Protein AF-0000000068600139 (afdb_homodimer)

Organism: Ostreococcus tauri (NCBI:txid70448)

Sequence (1012 aa):
MDVRGGALGRAGALIDNAWTTTRRSLPVVNPHDGAVVGAIARGSVADVDDAVRSARKGFVTWSTRNGRERAKTLRAVADGLRRRRETLARLETTDCGKPLDESAWDVDDAIGCFEYYADRCERVFGERAYAEEVVELPDEDFAGRVRREPLGVIGLITPWNYPLLMATWKVAPALASGCAVVLKPSEEASLTCQVLGDVCVEAGLPPGALCVVTGRGDEAGAALCAHRGVDKISFTGSFRTGQTIMRACAQDVKPVSLELGGKSALVIFDDCDLEKAVEWAMFGCFWTNGQICSATSRVLVHENIRERFLARLKEASEAIPVGDPLAEGCRLGPLASAAQYKKVTSMVNRIKRTKIHLLTGGNRPRARGCEKGFYIEPTVFVDPPLDSEAWREEIFGPVMCVRSFRTEEEVIAITNDSEYALAAAVITDDVARRERMASAFDVGIVWIQCSQPAFTQLPWGGRRRSGFGRDLGVNGMDKYMHQKQIVEYTSGAQFEWYPMFKKSKLMDVRGGALGRAGALIDNAWTTTRRSLPVVNPHDGAVVGAIARGSVADVDDAVRSARKGFVTWSTRNGRERAKTLRAVADGLRRRRETLARLETTDCGKPLDESAWDVDDAIGCFEYYADRCERVFGERAYAEEVVELPDEDFAGRVRREPLGVIGLITPWNYPLLMATWKVAPALASGCAVVLKPSEEASLTCQVLGDVCVEAGLPPGALCVVTGRGDEAGAALCAHRGVDKISFTGSFRTGQTIMRACAQDVKPVSLELGGKSALVIFDDCDLEKAVEWAMFGCFWTNGQICSATSRVLVHENIRERFLARLKEASEAIPVGDPLAEGCRLGPLASAAQYKKVTSMVNRIKRTKIHLLTGGNRPRARGCEKGFYIEPTVFVDPPLDSEAWREEIFGPVMCVRSFRTEEEVIAITNDSEYALAAAVITDDVARRERMASAFDVGIVWIQCSQPAFTQLPWGGRRRSGFGRDLGVNGMDKYMHQKQIVEYTSGAQFEWYPMFKKSKL

Solvent-accessible surface area (backbone atoms only — not comparable to full-atom values): 48091 Å² total; per-residue (Å²): 130,63,82,80,84,53,64,40,61,53,42,30,29,35,41,55,70,35,76,40,76,49,95,40,65,38,72,33,47,26,14,53,58,60,46,75,51,26,32,29,16,38,33,40,57,67,54,45,51,51,31,44,55,30,12,57,57,10,23,64,60,48,34,62,43,23,14,49,59,48,18,50,36,33,42,37,27,23,49,46,46,61,77,36,37,70,60,46,10,52,49,38,20,46,31,26,8,31,17,34,71,57,30,37,50,38,46,52,50,32,32,50,41,22,42,53,30,17,53,46,21,27,69,61,23,32,91,29,45,45,33,73,45,80,44,88,58,97,46,90,46,43,48,36,31,41,34,40,36,42,57,43,29,34,35,36,37,27,40,39,74,46,35,47,34,54,40,38,53,48,51,35,20,30,46,44,34,22,22,6,31,42,36,34,39,25,65,66,15,42,59,47,46,52,49,50,52,53,31,36,43,75,34,60,54,58,50,5,29,55,17,39,45,34,18,48,59,88,42,24,48,46,40,50,53,60,35,83,75,40,53,31,41,40,37,38,46,51,48,69,57,48,28,51,50,42,37,48,17,14,77,59,46,40,54,71,24,32,34,30,33,26,67,6,30,31,37,34,49,74,57,51,61,64,70,54,52,44,50,33,48,45,51,17,22,34,44,64,28,8,43,41,50,61,24,27,29,37,32,37,31,24,58,89,39,38,68,65,46,52,54,50,41,46,54,53,51,72,63,54,43,58,31,52,21,81,44,87,78,31,59,26,19,18,32,43,33,70,67,54,32,50,53,37,51,51,50,50,52,56,49,62,72,46,89,45,44,71,73,42,62,76,40,66,49,83,47,76,65,37,80,47,41,28,44,60,29,60,20,34,35,42,56,60,54,85,84,33,65,82,62,66,48,68,67,63,33,31,55,34,36,36,38,71,38,89,46,73,71,56,45,51,53,57,64,52,67,52,72,38,13,24,29,36,24,38,34,54,67,47,68,69,53,52,52,52,49,59,68,64,52,70,37,9,32,34,26,34,60,40,45,78,88,79,55,61,73,40,56,42,43,22,32,54,44,4,21,40,60,46,36,26,26,72,45,25,30,53,78,33,38,41,63,26,28,39,38,31,49,72,51,90,67,73,85,52,83,52,74,88,63,48,79,74,88,114,131,63,84,84,83,56,66,42,60,52,43,30,29,35,41,53,70,37,76,42,75,51,94,41,65,40,75,34,46,25,13,54,60,59,46,74,52,28,30,29,17,38,33,39,56,66,53,44,51,52,31,45,55,30,12,56,58,10,23,62,59,49,34,63,43,24,13,50,60,47,18,51,35,32,40,37,27,24,50,46,46,59,78,37,37,68,61,46,10,52,49,37,19,46,32,26,9,32,16,33,70,57,32,38,51,38,48,53,49,33,32,51,41,22,44,51,30,16,53,47,21,26,70,61,23,32,90,30,47,43,33,74,46,81,43,88,61,99,46,90,46,42,47,38,32,41,34,41,35,43,59,42,30,33,34,36,37,26,40,40,76,45,34,47,34,55,40,37,51,49,49,35,22,29,45,43,35,23,22,8,30,40,36,33,38,25,63,66,17,42,59,48,45,53,50,49,51,53,32,36,46,74,34,61,55,57,50,5,29,54,17,39,44,36,18,48,60,87,43,24,47,45,40,49,53,59,36,85,76,41,53,29,41,40,38,37,46,51,47,70,57,48,27,52,50,42,37,49,18,13,78,60,46,40,55,71,24,33,34,30,33,25,67,6,30,30,39,34,48,73,57,50,61,65,70,55,52,44,49,32,48,46,50,15,21,35,43,63,29,8,43,42,50,61,23,27,28,38,32,37,30,24,59,88,39,38,69,64,48,52,54,51,41,46,56,52,51,72,61,54,44,59,31,52,20,82,43,88,77,30,58,28,18,20,33,42,34,70,67,55,31,51,53,36,52,52,50,49,53,56,47,62,71,46,90,44,42,72,74,42,60,77,39,66,50,83,48,76,66,36,84,40,45,28,44,60,31,60,20,34,35,40,58,61,53,84,84,34,65,83,63,64,48,67,65,63,31,31,55,34,37,36,38,70,38,89,46,72,71,56,46,51,54,56,65,51,68,52,72,38,13,23,27,37,24,36,32,54,68,48,68,69,54,52,52,52,48,60,70,63,53,68,38,9,31,34,26,33,59,38,46,78,87,80,56,61,73,40,54,42,45,22,31,54,45,3,21,40,62,46,36,26,28,72,46,25,32,52,77,32,37,42,64,27,28,38,40,31,48,72,52,90,67,73,85,53,84,52,72,88,64,49,80,73,89,115

Secondary structure (DSSP, 8-state):
--TTTSPBS-SEEEETTEEEE-S-EEEEE-TTT--EEEEEE---HHHHHHHHHHHHHHHHHHTTS-HHHHHHHHHHHHHHHHHTHHHHHHHHHHHH---HHHHHHHHHHHHHHHHHHHHHHHHHHTTSSSEEEEE--S-TTEEEEEEEEE--EEEEEE-SSSHHHHHHHHHHHHHHTT-EEEEEE-TTS-HHHHHHHHHHHHTTPPTTSEEE----IIIIIHHHHH-TT--EEEEES-HHHHHHHHHHHGGGT--EEEE-----EEEE-SSS-HHHHHHHHHHHHHGGGG--TT---EEEEEGGGHHHHHHHHHHHHHTS-BS-TTSTT--B---S-HHHHHHHHHHHHHHHTTT-EEEE--S---STT-SSSS----EEEE---TTSHHHHS---SSEEEEEEE-SHHHHHHHHH-SSEESEEEEE-S-HHHHHHHHHH--SSEEEESSS----TTS-B--EETTEES-BSHHHHHHTTEEEEEEEEE---S----SGGGS----/--TTTS-BS-SEEEETTEEEE-S-EEEEE-TTT--EEEEEE---HHHHHHHHHHHHHHHHHHTTS-HHHHHHHHHHHHHHHHHTHHHHHHHHHHHH---HHHHHHHHHHHHHHHHHHHHHHHHHHTTSSSEEEEE--S-TTEEEEEEEEE--EEEEEE-SSSHHHHHHHHHHHHHHTT-EEEEEE-TTS-HHHHHHHHHHHHTTPPTTSEEE----IIIIIHHHHH-TT--EEEEES-HHHHHHHHHHHGGGT--EEEE-----EEEE-SSS-HHHHHHHHHHHHHGGGG--TT---EEEEEGGGHHHHHHHHHHHHHTS-BS-TTSTT--B---S-HHHHHHHHHHHHHHHTTT-EEEE--S---STT-SSSS----EEEE---TTSHHHHS---SSEEEEEEE-SHHHHHHHHH-SSEESEEEEE-S-HHHHHHHHHH--SSEEEESSS----TTS-B--EETTEES-BSHHHHHHTTEEEEEEEEE---S----SGGGS----

Radius of gyration: 30.25 Å; Cα contacts (8 Å, |Δi|>4): 2651; chains: 2; bounding box: 60×101×74 Å

Foldseek 3Di:
DPPPDAAFEDQAKQFQLDTDHDDDWDFQAFQLFRDGRHIYHADFLVNLVRLLVFLQVLLVVQLFAFLLVLLQLLLLLLVLLVVCLQVQLVLLCRRFWAFSVVSSVLSVQLSVLSNVLSVVLCVQGPRGSKHKDWDDDPDPLKTKMKIKGFQEEEEEEEESLSQRNRQSLQLNLNSSRSYAYEYEYENLGHSSVVVSSNSSSVSPRGGSSYMYDYHHCVGSVLSNLQPPSHQEYEYEEALVSVVVSCVNNVVVPRYYFYQYADAAAEEEEPAFDLVLSLVQLQCLQCASQRQDRRRNQEYEYAPVCVVVNLVVNLVVQVVQQEARSHDPRHRHTAGSDPVLLCQLLVVLVVVVPDPWDKSDWSAQDPDPSSPRRSGTGQTETEDDDLPDCSNAPRSSGNYHYYYYDHDPVVVLVSRQPYQAAFEYEYEHPPPVVQVVSVVSRQHDYYYYSHHDDDHLQDWGFTDGSSTGQTTHHPSSNNVRIDMDMDMDRNDPDDPCPDPVPDPPPD/DPPPDAAFEDQAKQFQLDTDHDDDWDFQAFQLFRDGRHIYHADFLVNLVRLLVFLQVLLVVQLFAFLLVLLQLLLLLLVLLVVCLQVQLVLLCRRFWAFSVVSSVLSVQLSVLSNVLSVVLCVQGPRGSKHKDWDDDPDPLKTKMKIKGFQEEEEEEEESLSQRNRQSLQLNLNSSRSYAYEYEYELLGHSSVVVSSNSSSVSPRGGSSYMYDYHHCVGSVLSNLQPPSHQEYEYEEALVSVVVSCVNNVVVPRYYFYQYADAEAEEEEPAFDLVLSLVQLQCQQCASQRQDRRRNQEYEYAPVCVVVNLVVNLVVQVVQQEARSHDPRHRHTFGSDPVLLCQLLVVLVVVVPDPWDKSDWSAQDPDPSSPRRRGTGQTETEDDDLPDCSNAPRSSGNYHYYYYDHDPVVVLVSRQPYQGAFEYEYEHPDPVVQVVSVVSRQHDYYYYSHHDDDHLQDWGFTDGSSTGQTTHHPSSNNVRIDMDMDMDRNDPDDPCPDPVPDPPPD

Nearest PDB structures (foldseek):
  5eyu-assembly1_A  TM=9.709E-01  e=3.074E-61  Staphylococcus aureus
  4q92-assembly1_D  TM=9.698E-01  e=6.579E-61  Staphylococcus aureus subsp. aureus COL
  4nea-assembly1_A  TM=9.675E-01  e=1.328E-60  Staphylococcus aureus subsp. aureus COL
  5ez4-assembly1_B  TM=9.693E-01  e=4.814E-60  Staphylococcus aureus
  4o6r-assembly1_C  TM=9.726E-01  e=1.010E-58  Burkholderia cenocepacia J2315

Structure (mmCIF, N/CA/C/O backbone):
data_AF-0000000068600139-model_v1
#
loop_
_entity.id
_entity.type
_entity.pdbx_description
1 polymer 'Aldehyde dehydrogenase, C-terminal'
#
loop_
_atom_site.group_PDB
_atom_site.id
_atom_site.type_symbol
_atom_site.label_atom_id
_atom_site.label_alt_id
_atom_site.label_comp_id
_atom_site.label_asym_id
_atom_site.label_entity_id
_atom_site.label_seq_id
_atom_site.pdbx_PDB_ins_code
_atom_site.Cartn_x
_atom_site.Cartn_y
_atom_site.Cartn_z
_atom_site.occupancy
_atom_site.B_iso_or_equiv
_atom_site.auth_seq_id
_atom_site.auth_comp_id
_atom_site.auth_asym_id
_atom_site.auth_atom_id
_atom_site.pdbx_PDB_model_num
ATOM 1 N N . MET A 1 1 ? -26.375 -23.453 -11.617 1 38.22 1 MET A N 1
ATOM 2 C CA . MET A 1 1 ? -25.922 -23.844 -12.945 1 38.22 1 MET A CA 1
ATOM 3 C C . MET A 1 1 ? -25.938 -25.375 -13.094 1 38.22 1 MET A C 1
ATOM 5 O O . MET A 1 1 ? -25.297 -26.078 -12.32 1 38.22 1 MET A O 1
ATOM 9 N N . ASP A 1 2 ? -26.859 -25.938 -13.477 1 41.88 2 ASP A N 1
ATOM 10 C CA . ASP A 1 2 ? -26.906 -27.375 -13.75 1 41.88 2 ASP A CA 1
ATOM 11 C C . ASP A 1 2 ? -25.938 -27.75 -14.875 1 41.88 2 ASP A C 1
ATOM 13 O O . ASP A 1 2 ? -26.062 -27.25 -15.992 1 41.88 2 ASP A O 1
ATOM 17 N N . VAL A 1 3 ? -24.734 -28.25 -14.531 1 41.94 3 VAL A N 1
ATOM 18 C CA . VAL A 1 3 ? -23.766 -28.688 -15.539 1 41.94 3 VAL A CA 1
ATOM 19 C C . VAL A 1 3 ? -24.438 -29.672 -16.5 1 41.94 3 VAL A C 1
ATOM 21 O O . VAL A 1 3 ? -23.828 -30.078 -17.5 1 41.94 3 VAL A O 1
ATOM 24 N N . ARG A 1 4 ? -25.422 -30.453 -16.141 1 36.44 4 ARG A N 1
ATOM 25 C CA . ARG A 1 4 ? -26.016 -31.484 -16.984 1 36.44 4 ARG A CA 1
ATOM 26 C C . ARG A 1 4 ? -27.094 -30.906 -17.891 1 36.44 4 ARG A C 1
ATOM 28 O O . ARG A 1 4 ? -28.125 -30.422 -17.422 1 36.44 4 ARG A O 1
ATOM 35 N N . GLY A 1 5 ? -26.641 -30.562 -19.062 1 48.09 5 GLY A N 1
ATOM 36 C CA . GLY A 1 5 ? -27.359 -30.547 -20.328 1 48.09 5 GLY A CA 1
ATOM 37 C C . GLY A 1 5 ? -27.516 -29.141 -20.906 1 48.09 5 GLY A C 1
ATOM 38 O O . GLY A 1 5 ? -27.734 -28.984 -22.109 1 48.09 5 GLY A O 1
ATOM 39 N N . GLY A 1 6 ? -27.594 -27.953 -20.062 1 60.47 6 GLY A N 1
ATOM 40 C CA . GLY A 1 6 ? -27.828 -26.656 -20.688 1 60.47 6 GLY A CA 1
ATOM 41 C C . GLY A 1 6 ? -26.578 -25.812 -20.812 1 60.47 6 GLY A C 1
ATOM 42 O O . GLY A 1 6 ? -25.484 -26.25 -20.438 1 60.47 6 GLY A O 1
ATOM 43 N N . ALA A 1 7 ? -26.594 -24.703 -21.609 1 73.94 7 ALA A N 1
ATOM 44 C CA . ALA A 1 7 ? -25.516 -23.75 -21.828 1 73.94 7 ALA A CA 1
ATOM 45 C C . ALA A 1 7 ? -24.938 -23.281 -20.484 1 73.94 7 ALA A C 1
ATOM 47 O O . ALA A 1 7 ? -25.672 -22.984 -19.547 1 73.94 7 ALA A O 1
ATOM 48 N N . LEU A 1 8 ? -23.672 -23.547 -20.375 1 87.88 8 LEU A N 1
ATOM 49 C CA . LEU A 1 8 ? -22.969 -23.188 -19.156 1 87.88 8 LEU A CA 1
ATOM 50 C C . LEU A 1 8 ? -22.859 -21.672 -19.031 1 87.88 8 LEU A C 1
ATOM 52 O O . LEU A 1 8 ? -22.703 -20.969 -20.031 1 87.88 8 LEU A O 1
ATOM 56 N N . GLY A 1 9 ? -23.062 -21.25 -17.797 1 87.25 9 GLY A N 1
ATOM 57 C CA . GLY A 1 9 ? -22.844 -19.844 -17.5 1 87.25 9 GLY A CA 1
ATOM 58 C C . GLY A 1 9 ? -24.125 -19.016 -17.578 1 87.25 9 GLY A C 1
ATOM 59 O O . GLY A 1 9 ? -25.156 -19.5 -18.062 1 87.25 9 GLY A O 1
ATOM 60 N N . ARG A 1 10 ? -24 -17.828 -17.094 1 89.25 10 ARG A N 1
ATOM 61 C CA . ARG A 1 10 ? -25.078 -16.844 -17.141 1 89.25 10 ARG A CA 1
ATOM 62 C C . ARG A 1 10 ? -24.625 -15.578 -17.859 1 89.25 10 ARG A C 1
ATOM 64 O O . ARG A 1 10 ? -23.594 -14.992 -17.531 1 89.25 10 ARG A O 1
ATOM 71 N N . ALA A 1 11 ? -25.422 -15.203 -18.766 1 91.06 11 ALA A N 1
ATOM 72 C CA . ALA A 1 11 ? -25.156 -13.938 -19.453 1 91.06 11 ALA A CA 1
ATOM 73 C C . ALA A 1 11 ? -25.781 -12.766 -18.703 1 91.06 11 ALA A C 1
ATOM 75 O O . ALA A 1 11 ? -26.547 -11.992 -19.266 1 91.06 11 ALA A O 1
ATOM 76 N N . GLY A 1 12 ? -25.469 -12.695 -17.469 1 93.62 12 GLY A N 1
ATOM 77 C CA . GLY A 1 12 ? -25.938 -11.648 -16.578 1 93.62 12 GLY A CA 1
ATOM 78 C C . GLY A 1 12 ? -24.922 -11.297 -15.492 1 93.62 12 GLY A C 1
ATOM 79 O O . GLY A 1 12 ? -23.891 -11.961 -15.359 1 93.62 12 GLY A O 1
ATOM 80 N N . ALA A 1 13 ? -25.188 -10.18 -14.867 1 96.94 13 ALA A N 1
ATOM 81 C CA . ALA A 1 13 ? -24.375 -9.734 -13.727 1 96.94 13 ALA A CA 1
ATOM 82 C C . ALA A 1 13 ? -25.125 -9.93 -12.414 1 96.94 13 ALA A C 1
ATOM 84 O O . ALA A 1 13 ? -26.344 -9.773 -12.359 1 96.94 13 ALA A O 1
ATOM 85 N N . LEU A 1 14 ? -24.391 -10.398 -11.438 1 98.38 14 LEU A N 1
ATOM 86 C CA . LEU A 1 14 ? -24.984 -10.477 -10.109 1 98.38 14 LEU A CA 1
ATOM 87 C C . LEU A 1 14 ? -24.984 -9.102 -9.438 1 98.38 14 LEU A C 1
ATOM 89 O O . LEU A 1 14 ? -23.938 -8.57 -9.094 1 98.38 14 LEU A O 1
ATOM 93 N N . ILE A 1 15 ? -26.125 -8.5 -9.258 1 98.06 15 ILE A N 1
ATOM 94 C CA . ILE A 1 15 ? -26.328 -7.188 -8.648 1 98.06 15 ILE A CA 1
ATOM 95 C C . ILE A 1 15 ? -27.516 -7.25 -7.688 1 98.06 15 ILE A C 1
ATOM 97 O O . ILE A 1 15 ? -28.594 -7.719 -8.055 1 98.06 15 ILE A O 1
ATOM 101 N N . ASP A 1 16 ? -27.297 -6.902 -6.469 1 97.62 16 ASP A N 1
ATOM 102 C CA . ASP A 1 16 ? -28.328 -6.879 -5.441 1 97.62 16 ASP A CA 1
ATOM 103 C C . ASP A 1 16 ? -28.922 -8.273 -5.227 1 97.62 16 ASP A C 1
ATOM 105 O O . ASP A 1 16 ? -30.141 -8.43 -5.133 1 97.62 16 ASP A O 1
ATOM 109 N N . ASN A 1 17 ? -28.062 -9.25 -5.316 1 98 17 ASN A N 1
ATOM 110 C CA . ASN A 1 17 ? -28.391 -10.648 -5.047 1 98 17 ASN A CA 1
ATOM 111 C C . ASN A 1 17 ? -29.312 -11.227 -6.121 1 98 17 ASN A C 1
ATOM 113 O O . ASN A 1 17 ? -30.016 -12.203 -5.875 1 98 17 ASN A O 1
ATOM 117 N N . ALA A 1 18 ? -29.266 -10.602 -7.297 1 97.25 18 ALA A N 1
ATOM 118 C CA . ALA A 1 18 ? -30.016 -11.117 -8.438 1 97.25 18 ALA A CA 1
ATOM 119 C C . ALA A 1 18 ? -29.203 -11.039 -9.719 1 97.25 18 ALA A C 1
ATOM 121 O O . ALA A 1 18 ? -28.484 -10.062 -9.953 1 97.25 18 ALA A O 1
ATOM 122 N N . TRP A 1 19 ? -29.328 -12.07 -10.484 1 95.94 19 TRP A N 1
ATOM 123 C CA . TRP A 1 19 ? -28.688 -12.039 -11.797 1 95.94 19 TRP A CA 1
ATOM 124 C C . TRP A 1 19 ? -29.516 -11.211 -12.781 1 95.94 19 TRP A C 1
ATOM 126 O O . TRP A 1 19 ? -30.688 -11.508 -13.023 1 95.94 19 TRP A O 1
ATOM 136 N N . THR A 1 20 ? -28.875 -10.133 -13.258 1 92.44 20 THR A N 1
ATOM 137 C CA . THR A 1 20 ? -29.516 -9.25 -14.211 1 92.44 20 THR A CA 1
ATOM 138 C C . THR A 1 20 ? -28.922 -9.422 -15.609 1 92.44 20 THR A C 1
ATOM 140 O O . THR A 1 20 ? -27.703 -9.305 -15.789 1 92.44 20 THR A O 1
ATOM 143 N N . THR A 1 21 ? -29.781 -9.625 -16.547 1 89.62 21 THR A N 1
ATOM 144 C CA . THR A 1 21 ? -29.328 -9.859 -17.906 1 89.62 21 THR A CA 1
ATOM 145 C C . THR A 1 21 ? -28.641 -8.617 -18.484 1 89.62 21 THR A C 1
ATOM 147 O O . THR A 1 21 ? -29.125 -7.5 -18.281 1 89.62 21 THR A O 1
ATOM 150 N N . THR A 1 22 ? -27.562 -8.891 -19.125 1 88 22 THR A N 1
ATOM 151 C CA . THR A 1 22 ? -26.859 -7.801 -19.812 1 88 22 THR A CA 1
ATOM 152 C C . THR A 1 22 ? -27.188 -7.816 -21.297 1 88 22 THR A C 1
ATOM 154 O O . THR A 1 22 ? -27.703 -8.797 -21.828 1 88 22 THR A O 1
ATOM 157 N N . ARG A 1 23 ? -26.844 -6.805 -22.047 1 87.44 23 ARG A N 1
ATOM 158 C CA . ARG A 1 23 ? -27.188 -6.641 -23.453 1 87.44 23 ARG A CA 1
ATOM 159 C C . ARG A 1 23 ? -26.281 -7.48 -24.344 1 87.44 23 ARG A C 1
ATOM 161 O O . ARG A 1 23 ? -26.703 -7.945 -25.406 1 87.44 23 ARG A O 1
ATOM 168 N N . ARG A 1 24 ? -25.094 -7.59 -23.953 1 95.38 24 ARG A N 1
ATOM 169 C CA . ARG A 1 24 ? -24.109 -8.289 -24.766 1 95.38 24 ARG A CA 1
ATOM 170 C C . ARG A 1 24 ? -23.531 -9.477 -24.016 1 95.38 24 ARG A C 1
ATOM 172 O O . ARG A 1 24 ? -23.547 -9.516 -22.781 1 95.38 24 ARG A O 1
ATOM 179 N N . SER A 1 25 ? -23.047 -10.477 -24.766 1 96.19 25 SER A N 1
ATOM 180 C CA . SER A 1 25 ? -22.469 -11.68 -24.172 1 96.19 25 SER A CA 1
ATOM 181 C C . SER A 1 25 ? -21.172 -12.086 -24.859 1 96.19 25 SER A C 1
ATOM 183 O O . SER A 1 25 ? -20.844 -11.562 -25.938 1 96.19 25 SER A O 1
ATOM 185 N N . LEU A 1 26 ? -20.406 -12.859 -24.219 1 97.25 26 LEU A N 1
ATOM 186 C CA . LEU A 1 26 ? -19.203 -13.516 -24.719 1 97.25 26 LEU A CA 1
ATOM 187 C C . LEU A 1 26 ? -19.359 -15.031 -24.672 1 97.25 26 LEU A C 1
ATOM 189 O O . LEU A 1 26 ? -19.922 -15.578 -23.734 1 97.25 26 LEU A O 1
ATOM 193 N N . PRO A 1 27 ? -18.844 -15.68 -25.688 1 96.69 27 PRO A N 1
ATOM 194 C CA . PRO A 1 27 ? -18.922 -17.141 -25.656 1 96.69 27 PRO A CA 1
ATOM 195 C C . PRO A 1 27 ? -17.969 -17.75 -24.625 1 96.69 27 PRO A C 1
ATOM 197 O O . PRO A 1 27 ? -16.891 -17.203 -24.375 1 96.69 27 PRO A O 1
ATOM 200 N N . VAL A 1 28 ? -18.422 -18.875 -24.062 1 97.25 28 VAL A N 1
ATOM 201 C CA . VAL A 1 28 ? -17.531 -19.734 -23.281 1 97.25 28 VAL A CA 1
ATOM 202 C C . VAL A 1 28 ? -17.031 -20.875 -24.141 1 97.25 28 VAL A C 1
ATOM 204 O O . VAL A 1 28 ? -17.812 -21.672 -24.656 1 97.25 28 VAL A O 1
ATOM 207 N N . VAL A 1 29 ? -15.719 -20.906 -24.297 1 97.06 29 VAL A N 1
ATOM 208 C CA . VAL A 1 29 ? -15.117 -21.906 -25.188 1 97.06 29 VAL A CA 1
ATOM 209 C C . VAL A 1 29 ? -14.391 -22.969 -24.359 1 97.06 29 VAL A C 1
ATOM 211 O O . VAL A 1 29 ? -13.562 -22.641 -23.5 1 97.06 29 VAL A O 1
ATOM 214 N N . ASN A 1 30 ? -14.734 -24.219 -24.531 1 97.25 30 ASN A N 1
ATOM 215 C CA . ASN A 1 30 ? -14 -25.328 -23.922 1 97.25 30 ASN A CA 1
ATOM 216 C C . ASN A 1 30 ? -12.633 -25.516 -24.578 1 97.25 30 ASN A C 1
ATOM 218 O O . ASN A 1 30 ? -12.547 -25.859 -25.766 1 97.25 30 ASN A O 1
ATOM 222 N N . PRO A 1 31 ? -11.531 -25.344 -23.844 1 97.81 31 PRO A N 1
ATOM 223 C CA . PRO A 1 31 ? -10.203 -25.391 -24.453 1 97.81 31 PRO A CA 1
ATOM 224 C C . PRO A 1 31 ? -9.82 -26.797 -24.938 1 97.81 31 PRO A C 1
ATOM 226 O O . PRO A 1 31 ? -8.891 -26.938 -25.719 1 97.81 31 PRO A O 1
ATOM 229 N N . HIS A 1 32 ? -10.5 -27.844 -24.453 1 97.12 32 HIS A N 1
ATOM 230 C CA . HIS A 1 32 ? -10.203 -29.219 -24.812 1 97.12 32 HIS A CA 1
ATOM 231 C C . HIS A 1 32 ? -10.516 -29.484 -26.281 1 97.12 32 HIS A C 1
ATOM 233 O O . HIS A 1 32 ? -9.789 -30.234 -26.953 1 97.12 32 HIS A O 1
ATOM 239 N N . ASP A 1 33 ? -11.555 -28.797 -26.828 1 95.5 33 ASP A N 1
ATOM 240 C CA . ASP A 1 33 ? -11.945 -29.125 -28.203 1 95.5 33 ASP A CA 1
ATOM 241 C C . ASP A 1 33 ? -12.375 -27.875 -28.969 1 95.5 33 ASP A C 1
ATOM 243 O O . ASP A 1 33 ? -12.719 -27.953 -30.156 1 95.5 33 ASP A O 1
ATOM 247 N N . GLY A 1 34 ? -12.375 -26.734 -28.297 1 95.12 34 GLY A N 1
ATOM 248 C CA . GLY A 1 34 ? -12.703 -25.484 -28.969 1 95.12 34 GLY A CA 1
ATOM 249 C C . GLY A 1 34 ? -14.195 -25.266 -29.109 1 95.12 34 GLY A C 1
ATOM 250 O O . GLY A 1 34 ? -14.625 -24.25 -29.672 1 95.12 34 GLY A O 1
ATOM 251 N N . ALA A 1 35 ? -15.008 -26.031 -28.531 1 95.38 35 ALA A N 1
ATOM 252 C CA . ALA A 1 35 ? -16.453 -25.922 -28.656 1 95.38 35 ALA A CA 1
ATOM 253 C C . ALA A 1 35 ? -17 -24.797 -27.781 1 95.38 35 ALA A C 1
ATOM 255 O O . ALA A 1 35 ? -16.516 -24.594 -26.656 1 95.38 35 ALA A O 1
ATOM 256 N N . VAL A 1 36 ? -18 -24.094 -28.297 1 96.19 36 VAL A N 1
ATOM 257 C CA . VAL A 1 36 ? -18.719 -23.125 -27.484 1 96.19 36 VAL A CA 1
ATOM 258 C C . VAL A 1 36 ? -19.703 -23.844 -26.578 1 96.19 36 VAL A C 1
ATOM 260 O O . VAL A 1 36 ? -20.625 -24.516 -27.047 1 96.19 36 VAL A O 1
ATOM 263 N N . VAL A 1 37 ? -19.547 -23.688 -25.297 1 95.69 37 VAL A N 1
ATOM 264 C CA . VAL A 1 37 ? -20.328 -24.516 -24.391 1 95.69 37 VAL A CA 1
ATOM 265 C C . VAL A 1 37 ? -21.281 -23.625 -23.578 1 95.69 37 VAL A C 1
ATOM 267 O O . VAL A 1 37 ? -22.031 -24.125 -22.734 1 95.69 37 VAL A O 1
ATOM 270 N N . GLY A 1 38 ? -21.219 -22.375 -23.766 1 95.38 38 GLY A N 1
ATOM 271 C CA . GLY A 1 38 ? -22.078 -21.453 -23.047 1 95.38 38 GLY A CA 1
ATOM 272 C C . GLY A 1 38 ? -21.75 -20 -23.312 1 95.38 38 GLY A C 1
ATOM 273 O O . GLY A 1 38 ? -21.172 -19.672 -24.359 1 95.38 38 GLY A O 1
ATOM 274 N N . ALA A 1 39 ? -22.234 -19.141 -22.406 1 95.81 39 ALA A N 1
ATOM 275 C CA . ALA A 1 39 ? -21.984 -17.719 -22.562 1 95.81 39 ALA A CA 1
ATOM 276 C C . ALA A 1 39 ? -21.984 -17 -21.203 1 95.81 39 ALA A C 1
ATOM 278 O O . ALA A 1 39 ? -22.594 -17.484 -20.25 1 95.81 39 ALA A O 1
ATOM 279 N N . ILE A 1 40 ? -21.328 -15.898 -21.172 1 97.12 40 ILE A N 1
ATOM 280 C CA . ILE A 1 40 ? -21.312 -15 -20.016 1 97.12 40 ILE A CA 1
ATOM 281 C C . ILE A 1 40 ? -21.609 -13.578 -20.469 1 97.12 40 ILE A C 1
ATOM 283 O O . ILE A 1 40 ? -21.609 -13.289 -21.672 1 97.12 40 ILE A O 1
ATOM 287 N N . ALA A 1 41 ? -21.812 -12.742 -19.531 1 97.06 41 ALA A N 1
ATOM 288 C CA . ALA A 1 41 ? -22.125 -11.352 -19.844 1 97.06 41 ALA A CA 1
ATOM 289 C C . ALA A 1 41 ? -20.891 -10.594 -20.312 1 97.06 41 ALA A C 1
ATOM 291 O O . ALA A 1 41 ? -19.797 -10.781 -19.75 1 97.06 41 ALA A O 1
ATOM 292 N N . ARG A 1 42 ? -21.047 -9.859 -21.359 1 98.06 42 ARG A N 1
ATOM 293 C CA . ARG A 1 42 ? -20.094 -8.797 -21.672 1 98.06 42 ARG A CA 1
ATOM 294 C C . ARG A 1 42 ? -20.5 -7.488 -21 1 98.06 42 ARG A C 1
ATOM 296 O O . ARG A 1 42 ? -21.156 -6.648 -21.625 1 98.06 42 ARG A O 1
ATOM 303 N N . GLY A 1 43 ? -20.156 -7.348 -19.734 1 97.25 43 GLY A N 1
ATOM 304 C CA . GLY A 1 43 ? -20.562 -6.211 -18.938 1 97.25 43 GLY A CA 1
ATOM 305 C C . GLY A 1 43 ? -20.125 -4.879 -19.516 1 97.25 43 GLY A C 1
ATOM 306 O O . GLY A 1 43 ? -19 -4.746 -20 1 97.25 43 GLY A O 1
ATOM 307 N N . SER A 1 44 ? -20.953 -3.906 -19.484 1 97.06 44 SER A N 1
ATOM 308 C CA . SER A 1 44 ? -20.703 -2.549 -19.953 1 97.06 44 SER A CA 1
ATOM 309 C C . SER A 1 44 ? -20.328 -1.621 -18.797 1 97.06 44 SER A C 1
ATOM 311 O O . SER A 1 44 ? -20.359 -2.025 -17.641 1 97.06 44 SER A O 1
ATOM 313 N N . VAL A 1 45 ? -20.016 -0.378 -19.156 1 97.88 45 VAL A N 1
ATOM 314 C CA . VAL A 1 45 ? -19.75 0.671 -18.172 1 97.88 45 VAL A CA 1
ATOM 315 C C . VAL A 1 45 ? -20.984 0.859 -17.297 1 97.88 45 VAL A C 1
ATOM 317 O O . VAL A 1 45 ? -20.859 1.039 -16.078 1 97.88 45 VAL A O 1
ATOM 320 N N . ALA A 1 46 ? -22.141 0.794 -17.906 1 97.62 46 ALA A N 1
ATOM 321 C CA . ALA A 1 46 ? -23.391 0.968 -17.172 1 97.62 46 ALA A CA 1
ATOM 322 C C . ALA A 1 46 ? -23.594 -0.162 -16.172 1 97.62 46 ALA A C 1
ATOM 324 O O . ALA A 1 46 ? -24.094 0.067 -15.055 1 97.62 46 ALA A O 1
ATOM 325 N N . ASP A 1 47 ? -23.281 -1.389 -16.562 1 97.75 47 ASP A N 1
ATOM 326 C CA . ASP A 1 47 ? -23.406 -2.527 -15.664 1 97.75 47 ASP A CA 1
ATOM 327 C C . ASP A 1 47 ? -22.469 -2.375 -14.461 1 97.75 47 ASP A C 1
ATOM 329 O O . ASP A 1 47 ? -22.844 -2.695 -13.336 1 97.75 47 ASP A O 1
ATOM 333 N N . VAL A 1 48 ? -21.281 -1.905 -14.711 1 98.56 48 VAL A N 1
ATOM 334 C CA . VAL A 1 48 ? -20.312 -1.665 -13.641 1 98.56 48 VAL A CA 1
ATOM 335 C C . VAL A 1 48 ? -20.844 -0.584 -12.703 1 98.56 48 VAL A C 1
ATOM 337 O O . VAL A 1 48 ? -20.766 -0.715 -11.477 1 98.56 48 VAL A O 1
ATOM 340 N N . ASP A 1 49 ? -21.391 0.47 -13.25 1 98.62 49 ASP A N 1
ATOM 341 C CA . ASP A 1 49 ? -21.953 1.545 -12.445 1 98.62 49 ASP A CA 1
ATOM 342 C C . ASP A 1 49 ? -23.078 1.021 -11.539 1 98.62 49 ASP A C 1
ATOM 344 O O . ASP A 1 49 ? -23.141 1.378 -10.367 1 98.62 49 ASP A O 1
ATOM 348 N N . ASP A 1 50 ? -23.938 0.166 -12.102 1 98.44 50 ASP A N 1
ATOM 349 C CA . ASP A 1 50 ? -25.016 -0.438 -11.32 1 98.44 50 ASP A CA 1
ATOM 350 C C . ASP A 1 50 ? -24.469 -1.303 -10.195 1 98.44 50 ASP A C 1
ATOM 352 O O . ASP A 1 50 ? -24.984 -1.27 -9.07 1 98.44 50 ASP A O 1
ATOM 356 N N . ALA A 1 51 ? -23.484 -2.074 -10.523 1 98.75 51 ALA A N 1
ATOM 357 C CA . ALA A 1 51 ? -22.859 -2.945 -9.531 1 98.75 51 ALA A CA 1
ATOM 358 C C . ALA A 1 51 ? -22.266 -2.131 -8.391 1 98.75 51 ALA A C 1
ATOM 360 O O . ALA A 1 51 ? -22.422 -2.475 -7.219 1 98.75 51 ALA A O 1
ATOM 361 N N . VAL A 1 52 ? -21.547 -1.031 -8.727 1 98.88 52 VAL A N 1
ATOM 362 C CA . VAL A 1 52 ? -20.891 -0.204 -7.719 1 98.88 52 VAL A CA 1
ATOM 363 C C . VAL A 1 52 ? -21.938 0.483 -6.852 1 98.88 52 VAL A C 1
ATOM 365 O O . VAL A 1 52 ? -21.781 0.579 -5.633 1 98.88 52 VAL A O 1
ATOM 368 N N . ARG A 1 53 ? -23.016 0.977 -7.434 1 98.62 53 ARG A N 1
ATOM 369 C CA . ARG A 1 53 ? -24.109 1.57 -6.664 1 98.62 53 ARG A CA 1
ATOM 370 C C . ARG A 1 53 ? -24.688 0.564 -5.676 1 98.62 53 ARG A C 1
ATOM 372 O O . ARG A 1 53 ? -24.953 0.901 -4.52 1 98.62 53 ARG A O 1
ATOM 379 N N . SER A 1 54 ? -24.922 -0.626 -6.176 1 98.75 54 SER A N 1
ATOM 380 C CA . SER A 1 54 ? -25.406 -1.698 -5.32 1 98.75 54 SER A CA 1
ATOM 381 C C . SER A 1 54 ? -24.422 -2.002 -4.191 1 98.75 54 SER A C 1
ATOM 383 O O . SER A 1 54 ? -24.828 -2.18 -3.041 1 98.75 54 SER A O 1
ATOM 385 N N . ALA A 1 55 ? -23.172 -2.09 -4.535 1 98.88 55 ALA A N 1
ATOM 386 C CA . ALA A 1 55 ? -22.141 -2.389 -3.553 1 98.88 55 ALA A CA 1
ATOM 387 C C . ALA A 1 55 ? -22.078 -1.308 -2.477 1 98.88 55 ALA A C 1
ATOM 389 O O . ALA A 1 55 ? -21.859 -1.606 -1.3 1 98.88 55 ALA A O 1
ATOM 390 N N . ARG A 1 56 ? -22.203 -0.045 -2.844 1 98.56 56 ARG A N 1
ATOM 391 C CA . ARG A 1 56 ? -22.203 1.049 -1.878 1 98.56 56 ARG A CA 1
ATOM 392 C C . ARG A 1 56 ? -23.344 0.897 -0.876 1 98.56 56 ARG A C 1
ATOM 394 O O . ARG A 1 56 ? -23.172 1.14 0.319 1 98.56 56 ARG A O 1
ATOM 401 N N . LYS A 1 57 ? -24.5 0.488 -1.366 1 98.19 57 LYS A N 1
ATOM 402 C CA . LYS A 1 57 ? -25.625 0.232 -0.484 1 98.19 57 LYS A CA 1
ATOM 403 C C . LYS A 1 57 ? -25.375 -0.979 0.408 1 98.19 57 LYS A C 1
ATOM 405 O O . LYS A 1 57 ? -25.656 -0.945 1.607 1 98.19 57 LYS A O 1
ATOM 410 N N . GLY A 1 58 ? -24.875 -2.031 -0.187 1 98.56 58 GLY A N 1
ATOM 411 C CA . GLY A 1 58 ? -24.562 -3.24 0.557 1 98.56 58 GLY A CA 1
ATOM 412 C C . GLY A 1 58 ? -23.5 -3.029 1.624 1 98.56 58 GLY A C 1
ATOM 413 O O . GLY A 1 58 ? -23.547 -3.668 2.678 1 98.56 58 GLY A O 1
ATOM 414 N N . PHE A 1 59 ? -22.562 -2.158 1.348 1 98.56 59 PHE A N 1
ATOM 415 C CA . PHE A 1 59 ? -21.5 -1.844 2.289 1 98.56 59 PHE A CA 1
ATOM 416 C C . PHE A 1 59 ? -22.078 -1.338 3.607 1 98.56 59 PHE A C 1
ATOM 418 O O . PHE A 1 59 ? -21.578 -1.695 4.68 1 98.56 59 PHE A O 1
ATOM 425 N N . VAL A 1 60 ? -23.078 -0.513 3.51 1 96.44 60 VAL A N 1
ATOM 426 C CA . VAL A 1 60 ? -23.688 0.076 4.699 1 96.44 60 VAL A CA 1
ATOM 427 C C . VAL A 1 60 ? -24.188 -1.029 5.621 1 96.44 60 VAL A C 1
ATOM 429 O O . VAL A 1 60 ? -23.969 -0.983 6.832 1 96.44 60 VAL A O 1
ATOM 432 N N . THR A 1 61 ? -24.766 -2.023 5.039 1 97.38 61 THR A N 1
ATOM 433 C CA . THR A 1 61 ? -25.328 -3.125 5.805 1 97.38 61 THR A CA 1
ATOM 434 C C . THR A 1 61 ? -24.234 -4.082 6.273 1 97.38 61 THR A C 1
ATOM 436 O O . THR A 1 61 ? -24.172 -4.43 7.457 1 97.38 61 THR A O 1
ATOM 439 N N . TRP A 1 62 ? -23.375 -4.473 5.457 1 98.56 62 TRP A N 1
ATOM 440 C CA . TRP A 1 62 ? -22.375 -5.508 5.73 1 98.56 62 TRP A CA 1
ATOM 441 C C . TRP A 1 62 ? -21.328 -5.008 6.707 1 98.56 62 TRP A C 1
ATOM 443 O O . TRP A 1 62 ? -20.891 -5.746 7.598 1 98.56 62 TRP A O 1
ATOM 453 N N . SER A 1 63 ? -20.922 -3.779 6.566 1 97.88 63 SER A N 1
ATOM 454 C CA . SER A 1 63 ? -19.828 -3.219 7.363 1 97.88 63 SER A CA 1
ATOM 455 C C . SER A 1 63 ? -20.234 -3.057 8.82 1 97.88 63 SER A C 1
ATOM 457 O O . SER A 1 63 ? -19.391 -2.896 9.703 1 97.88 63 SER A O 1
ATOM 459 N N . THR A 1 64 ? -21.531 -3.076 9.086 1 96.44 64 THR A N 1
ATOM 460 C CA . THR A 1 64 ? -22 -2.857 10.445 1 96.44 64 THR A CA 1
ATOM 461 C C . THR A 1 64 ? -22.203 -4.188 11.172 1 96.44 64 THR A C 1
ATOM 463 O O . THR A 1 64 ? -22.391 -4.215 12.391 1 96.44 64 THR A O 1
ATOM 466 N N . ARG A 1 65 ? -22.141 -5.273 10.43 1 97.81 65 ARG A N 1
ATOM 467 C CA . ARG A 1 65 ? -22.188 -6.578 11.078 1 97.81 65 ARG A CA 1
ATOM 468 C C . ARG A 1 65 ? -20.922 -6.848 11.875 1 97.81 65 ARG A C 1
ATOM 470 O O . ARG A 1 65 ? -19.828 -6.496 11.445 1 97.81 65 ARG A O 1
ATOM 477 N N . ASN A 1 66 ? -21.062 -7.469 13.031 1 97.81 66 ASN A N 1
ATOM 478 C CA . ASN A 1 66 ? -19.891 -7.746 13.844 1 97.81 66 ASN A CA 1
ATOM 479 C C . ASN A 1 66 ? -19.109 -8.945 13.312 1 97.81 66 ASN A C 1
ATOM 481 O O . ASN A 1 66 ? -19.562 -9.625 12.383 1 97.81 66 ASN A O 1
ATOM 485 N N . GLY A 1 67 ? -18 -9.195 13.906 1 98.44 67 GLY A N 1
ATOM 486 C CA .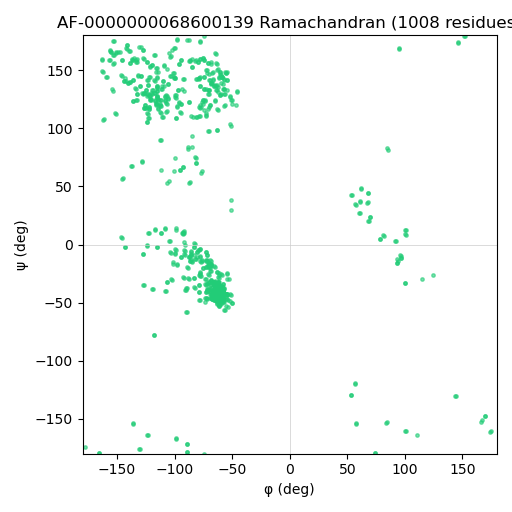 GLY A 1 67 ? -17.094 -10.227 13.422 1 98.44 67 GLY A CA 1
ATOM 487 C C . GLY A 1 67 ? -17.688 -11.617 13.484 1 98.44 67 GLY A C 1
ATOM 488 O O . GLY A 1 67 ? -17.453 -12.438 12.594 1 98.44 67 GLY A O 1
ATOM 489 N N . ARG A 1 68 ? -18.406 -11.906 14.469 1 98.62 68 ARG A N 1
ATOM 490 C CA . ARG A 1 68 ? -19.016 -13.219 14.625 1 98.62 68 ARG A CA 1
ATOM 491 C C . ARG A 1 68 ? -20.047 -13.469 13.531 1 98.62 68 ARG A C 1
ATOM 493 O O . ARG A 1 68 ? -20.109 -14.57 12.969 1 98.62 68 ARG A O 1
ATOM 500 N N . GLU A 1 69 ? -20.859 -12.477 13.25 1 98.62 69 GLU A N 1
ATOM 501 C CA . GLU A 1 69 ? -21.891 -12.586 12.219 1 98.62 69 GLU A CA 1
ATOM 502 C C . GLU A 1 69 ? -21.266 -12.734 10.828 1 98.62 69 GLU A C 1
ATOM 504 O O . GLU A 1 69 ? -21.703 -13.562 10.031 1 98.62 69 GLU A O 1
ATOM 509 N N . ARG A 1 70 ? -20.266 -11.961 10.562 1 98.81 70 ARG A N 1
ATOM 510 C CA . ARG A 1 70 ? -19.562 -12.07 9.281 1 98.81 70 ARG A CA 1
ATOM 511 C C . ARG A 1 70 ? -18.938 -13.445 9.125 1 98.81 70 ARG A C 1
ATOM 513 O O . ARG A 1 70 ? -19.047 -14.07 8.07 1 98.81 70 ARG A O 1
ATOM 520 N N . ALA A 1 71 ? -18.312 -13.891 10.227 1 98.88 71 ALA A N 1
ATOM 521 C CA . ALA A 1 71 ? -17.641 -15.188 10.211 1 98.88 71 ALA A CA 1
ATOM 522 C C . ALA A 1 71 ? -18.641 -16.312 9.938 1 98.88 71 ALA A C 1
ATOM 524 O O . ALA A 1 71 ? -18.344 -17.25 9.188 1 98.88 71 ALA A O 1
ATOM 525 N N . LYS A 1 72 ? -19.781 -16.203 10.539 1 98.81 72 LYS A N 1
ATOM 526 C CA . LYS A 1 72 ? -20.828 -17.203 10.32 1 98.81 72 LYS A CA 1
ATOM 527 C C . LYS A 1 72 ? -21.203 -17.266 8.844 1 98.81 72 LYS A C 1
ATOM 529 O O . LYS A 1 72 ? -21.344 -18.359 8.289 1 98.81 72 LYS A O 1
ATOM 534 N N . THR A 1 73 ? -21.391 -16.141 8.234 1 98.88 73 THR A N 1
ATOM 535 C CA . THR A 1 73 ? -21.719 -16.094 6.812 1 98.88 73 THR A CA 1
ATOM 536 C C . THR A 1 73 ? -20.609 -16.688 5.969 1 98.88 73 THR A C 1
ATOM 538 O O . THR A 1 73 ? -20.859 -17.438 5.023 1 98.88 73 THR A O 1
ATOM 541 N N . LEU A 1 74 ? -19.328 -16.391 6.254 1 98.94 74 LEU A N 1
ATOM 542 C CA . LEU A 1 74 ? -18.188 -16.906 5.496 1 98.94 74 LEU A CA 1
ATOM 543 C C . LEU A 1 74 ? -18.094 -18.422 5.625 1 98.94 74 LEU A C 1
ATOM 545 O O . LEU A 1 74 ? -17.781 -19.109 4.656 1 98.94 74 LEU A O 1
ATOM 549 N N . ARG A 1 75 ? -18.359 -18.953 6.812 1 98.94 75 ARG A N 1
ATOM 550 C CA . ARG A 1 75 ? -18.391 -20.391 7 1 98.94 75 ARG A CA 1
ATOM 551 C C . ARG A 1 75 ? -19.516 -21.031 6.199 1 98.94 75 ARG A C 1
ATOM 553 O O . ARG A 1 75 ? -19.359 -22.141 5.668 1 98.94 75 ARG A O 1
ATOM 560 N N . ALA A 1 76 ? -20.656 -20.328 6.133 1 98.94 76 ALA A N 1
ATOM 561 C CA . ALA A 1 76 ? -21.766 -20.828 5.312 1 98.94 76 ALA A CA 1
ATOM 562 C C . ALA A 1 76 ? -21.375 -20.859 3.838 1 98.94 76 ALA A C 1
ATOM 564 O O . ALA A 1 76 ? -21.812 -21.75 3.102 1 98.94 76 ALA A O 1
ATOM 565 N N . VAL A 1 77 ? -20.625 -19.891 3.387 1 98.94 77 VAL A N 1
ATOM 566 C CA . VAL A 1 77 ? -20.125 -19.906 2.016 1 98.94 77 VAL A CA 1
ATOM 567 C C . VAL A 1 77 ? -19.219 -21.125 1.808 1 98.94 77 VAL A C 1
ATOM 569 O O . VAL A 1 77 ? -19.359 -21.828 0.804 1 98.94 77 VAL A O 1
ATOM 572 N N . ALA A 1 78 ? -18.297 -21.359 2.762 1 98.94 78 ALA A N 1
ATOM 573 C CA . ALA A 1 78 ? -17.438 -22.531 2.682 1 98.94 78 ALA A CA 1
ATOM 574 C C . ALA A 1 78 ? -18.25 -23.812 2.564 1 98.94 78 ALA A C 1
ATOM 576 O O . ALA A 1 78 ? -17.969 -24.672 1.733 1 98.94 78 ALA A O 1
ATOM 577 N N . ASP A 1 79 ? -19.281 -23.922 3.316 1 98.88 79 ASP A N 1
ATOM 578 C CA . ASP A 1 79 ? -20.172 -25.078 3.279 1 98.88 79 ASP A CA 1
ATOM 579 C C . ASP A 1 79 ? -20.875 -25.203 1.93 1 98.88 79 ASP A C 1
ATOM 581 O O . ASP A 1 79 ? -21.047 -26.297 1.409 1 98.88 79 ASP A O 1
ATOM 585 N N . GLY A 1 80 ? -21.328 -24.078 1.456 1 98.94 80 GLY A N 1
ATOM 586 C CA . GLY A 1 80 ? -21.953 -24.078 0.143 1 98.94 80 GLY A CA 1
ATOM 587 C C . GLY A 1 80 ? -21.031 -24.562 -0.96 1 98.94 80 GLY A C 1
ATOM 588 O O . GLY A 1 80 ? -21.453 -25.281 -1.859 1 98.94 80 GLY A O 1
ATOM 589 N N . LEU A 1 81 ? -19.781 -24.156 -0.918 1 98.88 81 LEU A N 1
ATOM 590 C CA . LEU A 1 81 ? -18.797 -24.641 -1.875 1 98.88 81 LEU A CA 1
ATOM 591 C C . LEU A 1 81 ? -18.547 -26.125 -1.704 1 98.88 81 LEU A C 1
ATOM 593 O O . LEU A 1 81 ? -18.438 -26.859 -2.691 1 98.88 81 LEU A O 1
ATOM 597 N N . ARG A 1 82 ? -18.438 -26.516 -0.472 1 98.81 82 ARG A N 1
ATOM 598 C CA . ARG A 1 82 ? -18.188 -27.922 -0.168 1 98.81 82 ARG A CA 1
ATOM 599 C C . ARG A 1 82 ? -19.281 -28.812 -0.759 1 98.81 82 ARG A C 1
ATOM 601 O O . ARG A 1 82 ? -18.984 -29.875 -1.318 1 98.81 82 ARG A O 1
ATOM 608 N N . ARG A 1 83 ? -20.516 -28.406 -0.752 1 98.56 83 ARG A N 1
ATOM 609 C CA . ARG A 1 83 ? -21.656 -29.156 -1.271 1 98.56 83 ARG A CA 1
ATOM 610 C C . ARG A 1 83 ? -21.594 -29.266 -2.793 1 98.56 83 ARG A C 1
ATOM 612 O O . ARG A 1 83 ? -22.203 -30.156 -3.385 1 98.56 83 ARG A O 1
ATOM 619 N N . ARG A 1 84 ? -20.812 -28.422 -3.365 1 98.38 84 ARG A N 1
ATOM 620 C CA . ARG A 1 84 ? -20.766 -28.359 -4.82 1 98.38 84 ARG A CA 1
ATOM 621 C C . ARG A 1 84 ? -19.375 -28.719 -5.332 1 98.38 84 ARG A C 1
ATOM 623 O O . ARG A 1 84 ? -19.016 -28.391 -6.465 1 98.38 84 ARG A O 1
ATOM 630 N N . ARG A 1 85 ? -18.547 -29.234 -4.555 1 98.38 85 ARG A N 1
ATOM 631 C CA . ARG A 1 85 ? -17.125 -29.438 -4.82 1 98.38 85 ARG A CA 1
ATOM 632 C C . ARG A 1 85 ? -16.906 -30.125 -6.156 1 98.38 85 ARG A C 1
ATOM 634 O O . ARG A 1 85 ? -16.125 -29.656 -6.988 1 98.38 85 ARG A O 1
ATOM 641 N N . GLU A 1 86 ? -17.594 -31.25 -6.418 1 97.88 86 GLU A N 1
ATOM 642 C CA . GLU A 1 86 ? -17.406 -32.031 -7.633 1 97.88 86 GLU A CA 1
ATOM 643 C C . GLU A 1 86 ? -17.891 -31.266 -8.867 1 97.88 86 GLU A C 1
ATOM 645 O O . GLU A 1 86 ? -17.219 -31.25 -9.898 1 97.88 86 GLU A O 1
ATOM 650 N N . THR A 1 87 ? -19 -30.656 -8.703 1 97.44 87 THR A N 1
ATOM 651 C CA . THR A 1 87 ? -19.562 -29.875 -9.797 1 97.44 87 THR A CA 1
ATOM 652 C C . THR A 1 87 ? -18.641 -28.703 -10.141 1 97.44 87 THR A C 1
ATOM 654 O O . THR A 1 87 ? -18.406 -28.422 -11.32 1 97.44 87 THR A O 1
ATOM 657 N N . LEU A 1 88 ? -18.156 -28.047 -9.141 1 98.62 88 LEU A N 1
ATOM 658 C CA . LEU A 1 88 ? -17.266 -26.906 -9.336 1 98.62 88 LEU A CA 1
ATOM 659 C C . LEU A 1 88 ? -15.961 -27.359 -10.008 1 98.62 88 LEU A C 1
ATOM 661 O O . LEU A 1 88 ? -15.453 -26.672 -10.898 1 98.62 88 LEU A O 1
ATOM 665 N N . ALA A 1 89 ? -15.43 -28.453 -9.578 1 98.56 89 ALA A N 1
ATOM 666 C CA . ALA A 1 89 ? -14.195 -28.969 -10.18 1 98.56 89 ALA A CA 1
ATOM 667 C C . ALA A 1 89 ? -14.383 -29.25 -11.664 1 98.56 89 ALA A C 1
ATOM 669 O O . ALA A 1 89 ? -13.547 -28.859 -12.484 1 98.56 89 ALA A O 1
ATOM 670 N N . ARG A 1 90 ? -15.438 -29.922 -12.016 1 98.06 90 ARG A N 1
ATOM 671 C CA . ARG A 1 90 ? -15.711 -30.234 -13.414 1 98.06 90 ARG A CA 1
ATOM 672 C C . ARG A 1 90 ? -15.938 -28.969 -14.234 1 98.06 90 ARG A C 1
ATOM 674 O O . ARG A 1 90 ? -15.461 -28.875 -15.367 1 98.06 90 ARG A O 1
ATOM 681 N N . LEU A 1 91 ? -16.688 -28.078 -13.625 1 97.94 91 LEU A N 1
ATOM 682 C CA . LEU A 1 91 ? -16.969 -26.812 -14.289 1 97.94 91 LEU A CA 1
ATOM 683 C C . LEU A 1 91 ? -15.672 -26.062 -14.57 1 97.94 91 LEU A C 1
ATOM 685 O O . LEU A 1 91 ? -15.492 -25.5 -15.656 1 97.94 91 LEU A O 1
ATOM 689 N N . GLU A 1 92 ? -14.812 -26.031 -13.609 1 98.06 92 GLU A N 1
ATOM 690 C CA . GLU A 1 92 ? -13.547 -25.312 -13.75 1 98.06 92 GLU A CA 1
ATOM 691 C C . GLU A 1 92 ? -12.664 -25.969 -14.812 1 98.06 92 GLU A C 1
ATOM 693 O O . GLU A 1 92 ? -12.055 -25.281 -15.633 1 98.06 92 GLU A O 1
ATOM 698 N N . THR A 1 93 ? -12.586 -27.25 -14.82 1 98.25 93 THR A N 1
ATOM 699 C CA . THR A 1 93 ? -11.82 -27.984 -15.828 1 98.25 93 THR A CA 1
ATOM 700 C C . THR A 1 93 ? -12.359 -27.703 -17.219 1 98.25 93 THR A C 1
ATOM 702 O O . THR A 1 93 ? -11.586 -27.484 -18.156 1 98.25 93 THR A O 1
ATOM 705 N N . THR A 1 94 ? -13.625 -27.672 -17.312 1 97.69 94 THR A N 1
ATOM 706 C CA . THR A 1 94 ? -14.266 -27.391 -18.594 1 97.69 94 THR A CA 1
ATOM 707 C C . THR A 1 94 ? -13.969 -25.969 -19.047 1 97.69 94 THR A C 1
ATOM 709 O O . THR A 1 94 ? -13.789 -25.719 -20.25 1 97.69 94 THR A O 1
ATOM 712 N N . ASP A 1 95 ? -13.898 -25.141 -18.078 1 97.38 95 ASP A N 1
ATOM 713 C CA . ASP A 1 95 ? -13.805 -23.703 -18.328 1 97.38 95 ASP A CA 1
ATOM 714 C C . ASP A 1 95 ? -12.367 -23.297 -18.625 1 97.38 95 ASP A C 1
ATOM 716 O O . ASP A 1 95 ? -12.125 -22.406 -19.453 1 97.38 95 ASP A O 1
ATOM 720 N N . CYS A 1 96 ? -11.367 -23.875 -17.984 1 96.88 96 CYS A N 1
ATOM 721 C CA . CYS A 1 96 ? -10.023 -23.312 -18.109 1 96.88 96 CYS A CA 1
ATOM 722 C C . CYS A 1 96 ? -9.031 -24.391 -18.531 1 96.88 96 CYS A C 1
ATOM 724 O O . CYS A 1 96 ? -7.863 -24.094 -18.797 1 96.88 96 CYS A O 1
ATOM 726 N N . GLY A 1 97 ? -9.406 -25.688 -18.578 1 97.56 97 GLY A N 1
ATOM 727 C CA . GLY A 1 97 ? -8.625 -26.703 -19.25 1 97.56 97 GLY A CA 1
ATOM 728 C C . GLY A 1 97 ? -7.707 -27.469 -18.297 1 97.56 97 GLY A C 1
ATOM 729 O O . GLY A 1 97 ? -7.109 -28.484 -18.688 1 97.56 97 GLY A O 1
ATOM 730 N N . LYS A 1 98 ? -7.527 -27.062 -17.016 1 97.69 98 LYS A N 1
ATOM 731 C CA . LYS A 1 98 ? -6.637 -27.797 -16.109 1 97.69 98 LYS A CA 1
ATOM 732 C C . LYS A 1 98 ? -7.203 -29.172 -15.766 1 97.69 98 LYS A C 1
ATOM 734 O O . LYS A 1 98 ? -8.422 -29.359 -15.781 1 97.69 98 LYS A O 1
ATOM 739 N N . PRO A 1 99 ? -6.371 -30.125 -15.367 1 98.06 99 PRO A N 1
ATOM 740 C CA . PRO A 1 99 ? -6.84 -31.469 -15.023 1 98.06 99 PRO A CA 1
ATOM 741 C C . PRO A 1 99 ? -7.828 -31.469 -13.859 1 98.06 99 PRO A C 1
ATOM 743 O O . PRO A 1 99 ? -7.691 -30.672 -12.93 1 98.06 99 PRO A O 1
ATOM 746 N N . LEU A 1 100 ? -8.766 -32.375 -13.891 1 98.38 100 LEU A N 1
ATOM 747 C CA . LEU A 1 100 ? -9.867 -32.438 -12.938 1 98.38 100 LEU A CA 1
ATOM 748 C C . LEU A 1 100 ? -9.352 -32.5 -11.508 1 98.38 100 LEU A C 1
ATOM 750 O O . LEU A 1 100 ? -9.875 -31.844 -10.617 1 98.38 100 LEU A O 1
ATOM 754 N N . ASP A 1 101 ? -8.312 -33.281 -11.242 1 97.62 101 ASP A N 1
ATOM 755 C CA . ASP A 1 101 ? -7.77 -33.406 -9.898 1 97.62 101 ASP A CA 1
ATOM 756 C C . ASP A 1 101 ? -7.227 -32.094 -9.383 1 97.62 101 ASP A C 1
ATOM 758 O O . ASP A 1 101 ? -7.312 -31.781 -8.188 1 97.62 101 ASP A O 1
ATOM 762 N N . GLU A 1 102 ? -6.625 -31.328 -10.234 1 97.88 102 GLU A N 1
ATOM 763 C CA . GLU A 1 102 ? -6.129 -30 -9.852 1 97.88 102 GLU A CA 1
ATOM 764 C C . GLU A 1 102 ? -7.281 -29.062 -9.539 1 97.88 102 GLU A C 1
ATOM 766 O O . GLU A 1 102 ? -7.215 -28.297 -8.57 1 97.88 102 GLU A O 1
ATOM 771 N N . SER A 1 103 ? -8.32 -29.078 -10.383 1 98.5 103 SER A N 1
ATOM 772 C CA . SER A 1 103 ? -9.5 -28.25 -10.125 1 98.5 103 SER A CA 1
ATOM 773 C C . SER A 1 103 ? -10.117 -28.594 -8.773 1 98.5 103 SER A C 1
ATOM 775 O O . SER A 1 103 ? -10.555 -27.688 -8.047 1 98.5 103 SER A O 1
ATOM 777 N N . ALA A 1 104 ? -10.141 -29.875 -8.5 1 98.38 104 ALA A N 1
ATOM 778 C CA . ALA A 1 104 ? -10.688 -30.297 -7.215 1 98.38 104 ALA A CA 1
ATOM 779 C C . ALA A 1 104 ? -9.867 -29.734 -6.059 1 98.38 104 ALA A C 1
ATOM 781 O O . ALA A 1 104 ? -10.422 -29.281 -5.055 1 98.38 104 ALA A O 1
ATOM 782 N N . TRP A 1 105 ? -8.547 -29.781 -6.195 1 97.88 105 TRP A N 1
ATOM 783 C CA . TRP A 1 105 ? -7.668 -29.219 -5.184 1 97.88 105 TRP A CA 1
ATOM 784 C C . TRP A 1 105 ? -7.914 -27.719 -5.02 1 97.88 105 TRP A C 1
ATOM 786 O O . TRP A 1 105 ? -7.875 -27.203 -3.902 1 97.88 105 TRP A O 1
ATOM 796 N N . ASP A 1 106 ? -8.125 -27.031 -6.102 1 98.31 106 ASP A N 1
ATOM 797 C CA . ASP A 1 106 ? -8.414 -25.609 -6.059 1 98.31 106 ASP A CA 1
ATOM 798 C C . ASP A 1 106 ? -9.68 -25.328 -5.254 1 98.31 106 ASP A C 1
ATOM 800 O O . ASP A 1 106 ? -9.734 -24.359 -4.484 1 98.31 106 ASP A O 1
ATOM 804 N N . VAL A 1 107 ? -10.711 -26.125 -5.523 1 98.81 107 VAL A N 1
ATOM 805 C CA . VAL A 1 107 ? -11.961 -25.938 -4.805 1 98.81 107 VAL A CA 1
ATOM 806 C C . VAL A 1 107 ? -11.742 -26.172 -3.311 1 98.81 107 VAL A C 1
ATOM 808 O O . VAL A 1 107 ? -12.234 -25.406 -2.479 1 98.81 107 VAL A O 1
ATOM 811 N N . ASP A 1 108 ? -10.953 -27.219 -2.969 1 98.75 108 ASP A N 1
ATOM 812 C CA . ASP A 1 108 ? -10.633 -27.469 -1.568 1 98.75 108 ASP A CA 1
ATOM 813 C C . ASP A 1 108 ? -9.914 -26.281 -0.941 1 98.75 108 ASP A C 1
ATOM 815 O O . ASP A 1 108 ? -10.203 -25.906 0.194 1 98.75 108 ASP A O 1
ATOM 819 N N . ASP A 1 109 ? -8.984 -25.75 -1.657 1 98.62 109 ASP A N 1
ATOM 820 C CA . ASP A 1 109 ? -8.234 -24.594 -1.163 1 98.62 109 ASP A CA 1
ATOM 821 C C . ASP A 1 109 ? -9.148 -23.375 -0.986 1 98.62 109 ASP A C 1
ATOM 823 O O . ASP A 1 109 ? -8.961 -22.594 -0.061 1 98.62 109 ASP A O 1
ATOM 827 N N . ALA A 1 110 ? -10.07 -23.203 -1.901 1 98.88 110 ALA A N 1
ATOM 828 C CA . ALA A 1 110 ? -11.031 -22.109 -1.78 1 98.88 110 ALA A CA 1
ATOM 829 C C . ALA A 1 110 ? -11.867 -22.25 -0.511 1 98.88 110 ALA A C 1
ATOM 831 O O . ALA A 1 110 ? -12.078 -21.266 0.209 1 98.88 110 ALA A O 1
ATOM 832 N N . ILE A 1 111 ? -12.305 -23.484 -0.264 1 98.94 111 ILE A N 1
ATOM 833 C CA . ILE A 1 111 ? -13.062 -23.781 0.949 1 98.94 111 ILE A CA 1
ATOM 834 C C . ILE A 1 111 ? -12.227 -23.422 2.176 1 98.94 111 ILE A C 1
ATOM 836 O O . ILE A 1 111 ? -12.688 -22.703 3.062 1 98.94 111 ILE A O 1
ATOM 840 N N . GLY A 1 112 ? -10.969 -23.875 2.189 1 98.81 112 GLY A N 1
ATOM 841 C CA . GLY A 1 112 ? -10.07 -23.594 3.301 1 98.81 112 GLY A CA 1
ATOM 842 C C . GLY A 1 112 ? -9.812 -22.109 3.488 1 98.81 112 GLY A C 1
ATOM 843 O O . GLY A 1 112 ? -9.68 -21.641 4.621 1 98.81 112 GLY A O 1
ATOM 844 N N . CYS A 1 113 ? -9.773 -21.406 2.422 1 98.88 113 CYS A N 1
ATOM 845 C CA . CYS A 1 113 ? -9.531 -19.969 2.473 1 98.88 113 CYS A CA 1
ATOM 846 C C . CYS A 1 113 ? -10.68 -19.25 3.158 1 98.88 113 CYS A C 1
ATOM 848 O O . CYS A 1 113 ? -10.461 -18.406 4.02 1 98.88 113 CYS A O 1
ATOM 850 N N . PHE A 1 114 ? -11.922 -19.547 2.793 1 98.94 114 PHE A N 1
ATOM 851 C CA . PHE A 1 114 ? -13.078 -18.953 3.455 1 98.94 114 PHE A CA 1
ATOM 852 C C . PHE A 1 114 ? -13.086 -19.297 4.938 1 98.94 114 PHE A C 1
ATOM 854 O O . PHE A 1 114 ? -13.398 -18.453 5.777 1 98.94 114 PHE A O 1
ATOM 861 N N . GLU A 1 115 ? -12.727 -20.516 5.27 1 98.88 115 GLU A N 1
ATOM 862 C CA . GLU A 1 115 ? -12.68 -20.922 6.668 1 98.88 115 GLU A CA 1
ATOM 863 C C . GLU A 1 115 ? -11.609 -20.156 7.438 1 98.88 115 GLU A C 1
ATOM 865 O O . GLU A 1 115 ? -11.844 -19.703 8.562 1 98.88 115 GLU A O 1
ATOM 870 N N . TYR A 1 116 ? -10.477 -20.031 6.844 1 98.88 116 TYR A N 1
ATOM 871 C CA . TYR A 1 116 ? -9.383 -19.312 7.477 1 98.88 116 TYR A CA 1
ATOM 872 C C . TYR A 1 116 ? -9.789 -17.875 7.785 1 98.88 116 TYR A C 1
ATOM 874 O O . TYR A 1 116 ? -9.57 -17.375 8.898 1 98.88 116 TYR A O 1
ATOM 882 N N . TYR A 1 117 ? -10.367 -17.219 6.863 1 98.88 117 TYR A N 1
ATOM 883 C CA . TYR A 1 117 ? -10.672 -15.797 7.059 1 98.88 117 TYR A CA 1
ATOM 884 C C . TYR A 1 117 ? -11.914 -15.625 7.93 1 98.88 117 TYR A C 1
ATOM 886 O O . TYR A 1 117 ? -12.086 -14.586 8.57 1 98.88 117 TYR A O 1
ATOM 894 N N . ALA A 1 118 ? -12.797 -16.641 7.91 1 98.88 118 ALA A N 1
ATOM 895 C CA . ALA A 1 118 ? -13.867 -16.625 8.906 1 98.88 118 ALA A CA 1
ATOM 896 C C . ALA A 1 118 ? -13.305 -16.625 10.32 1 98.88 118 ALA A C 1
ATOM 898 O O . ALA A 1 118 ? -13.719 -15.82 11.164 1 98.88 118 ALA A O 1
ATOM 899 N N . ASP A 1 119 ? -12.383 -17.516 10.539 1 98.81 119 ASP A N 1
ATOM 900 C CA . ASP A 1 119 ? -11.75 -17.609 11.852 1 98.81 119 ASP A CA 1
ATOM 901 C C . ASP A 1 119 ? -11.023 -16.312 12.211 1 98.81 119 ASP A C 1
ATOM 903 O O . ASP A 1 119 ? -11.133 -15.836 13.344 1 98.81 119 ASP A O 1
ATOM 907 N N . ARG A 1 120 ? -10.32 -15.805 11.289 1 98.56 120 ARG A N 1
ATOM 908 C CA . ARG A 1 120 ? -9.578 -14.57 11.539 1 98.56 120 ARG A CA 1
ATOM 909 C C . ARG A 1 120 ? -10.523 -13.406 11.805 1 98.56 120 ARG A C 1
ATOM 911 O O . ARG A 1 120 ? -10.281 -12.594 12.703 1 98.56 120 ARG A O 1
ATOM 918 N N . CYS A 1 121 ? -11.531 -13.312 11.016 1 98.56 121 CYS A N 1
ATOM 919 C CA . CYS A 1 121 ? -12.547 -12.281 11.195 1 98.56 121 CYS A CA 1
ATOM 920 C C . CYS A 1 121 ? -13.102 -12.305 12.617 1 98.56 121 CYS A C 1
ATOM 922 O O . CYS A 1 121 ? -13.195 -11.266 13.273 1 98.56 121 CYS A O 1
ATOM 924 N N . GLU A 1 122 ? -13.438 -13.453 13.07 1 98.38 122 GLU A N 1
ATOM 925 C CA . GLU A 1 122 ? -13.984 -13.617 14.414 1 98.38 122 GLU A CA 1
ATOM 926 C C . GLU A 1 122 ? -12.969 -13.211 15.477 1 98.38 122 GLU A C 1
ATOM 928 O O . GLU A 1 122 ? -13.32 -12.586 16.484 1 98.38 122 GLU A O 1
ATOM 933 N N . ARG A 1 123 ? -11.758 -13.586 15.289 1 98.12 123 ARG A N 1
ATOM 934 C CA . ARG A 1 123 ? -10.695 -13.266 16.234 1 98.12 123 ARG A CA 1
ATOM 935 C C . ARG A 1 123 ? -10.43 -11.766 16.281 1 98.12 123 ARG A C 1
ATOM 937 O O . ARG A 1 123 ? -10.227 -11.195 17.344 1 98.12 123 ARG A O 1
ATOM 944 N N . VAL A 1 124 ? -10.43 -11.094 15.148 1 97.94 124 VAL A N 1
ATOM 945 C CA . VAL A 1 124 ? -10.016 -9.703 15.016 1 97.94 124 VAL A CA 1
ATOM 946 C C . VAL A 1 124 ? -11.141 -8.781 15.492 1 97.94 124 VAL A C 1
ATOM 948 O O . VAL A 1 124 ? -10.883 -7.797 16.188 1 97.94 124 VAL A O 1
ATOM 951 N N . PHE A 1 125 ? -12.352 -9.117 15.148 1 98.06 125 PHE A N 1
ATOM 952 C CA . PHE A 1 125 ? -13.438 -8.164 15.367 1 98.06 125 PHE A CA 1
ATOM 953 C C . PHE A 1 125 ? -14.312 -8.609 16.531 1 98.06 125 PHE A C 1
ATOM 955 O O . PHE A 1 125 ? -14.93 -7.773 17.203 1 98.06 125 PHE A O 1
ATOM 962 N N . GLY A 1 126 ? -14.461 -9.945 16.734 1 97.62 126 GLY A N 1
ATOM 963 C CA . GLY A 1 126 ? -15.305 -10.461 17.797 1 97.62 126 GLY A CA 1
ATOM 964 C C . GLY A 1 126 ? -16.734 -9.977 17.719 1 97.62 126 GLY A C 1
ATOM 965 O O . GLY A 1 126 ? -17.391 -10.133 16.688 1 97.62 126 GLY A O 1
ATOM 966 N N . GLU A 1 127 ? -17.188 -9.266 18.797 1 97.75 127 GLU A N 1
ATOM 967 C CA . GLU A 1 127 ? -18.578 -8.812 18.891 1 97.75 127 GLU A CA 1
ATOM 968 C C . GLU A 1 127 ? -18.734 -7.395 18.344 1 97.75 127 GLU A C 1
ATOM 970 O O . GLU A 1 127 ? -19.781 -6.77 18.516 1 97.75 127 GLU A O 1
ATOM 975 N N . ARG A 1 128 ? -17.688 -6.914 17.734 1 96.69 128 ARG A N 1
ATOM 976 C CA . ARG A 1 128 ? -17.719 -5.566 17.172 1 96.69 128 ARG A CA 1
ATOM 977 C C . ARG A 1 128 ? -17.547 -5.602 15.664 1 96.69 128 ARG A C 1
ATOM 979 O O . ARG A 1 128 ? -17.156 -6.633 15.102 1 96.69 128 ARG A O 1
ATOM 986 N N . ALA A 1 129 ? -17.922 -4.469 15 1 97.12 129 ALA A N 1
ATOM 987 C CA . ALA A 1 129 ? -17.766 -4.34 13.555 1 97.12 129 ALA A CA 1
ATOM 988 C C . ALA A 1 129 ? -16.375 -3.816 13.195 1 97.12 129 ALA A C 1
ATOM 990 O O . ALA A 1 129 ? -15.984 -3.846 12.031 1 97.12 129 ALA A O 1
ATOM 991 N N . TYR A 1 130 ? -15.625 -3.369 14.211 1 97.06 130 TYR A N 1
ATOM 992 C CA . TYR A 1 130 ? -14.281 -2.816 14.055 1 97.06 130 TYR A CA 1
ATOM 993 C C . TYR A 1 130 ? -13.344 -3.35 15.133 1 97.06 130 TYR A C 1
ATOM 995 O O . TYR A 1 130 ? -13.797 -3.914 16.141 1 97.06 130 TYR A O 1
ATOM 1003 N N . ALA A 1 131 ? -12.047 -3.273 14.859 1 97.75 131 ALA A N 1
ATOM 1004 C CA . ALA A 1 131 ? -11.031 -3.586 15.867 1 97.75 131 ALA A CA 1
ATOM 1005 C C . ALA A 1 131 ? -10.406 -2.312 16.422 1 97.75 131 ALA A C 1
ATOM 1007 O O . ALA A 1 131 ? -10.258 -1.318 15.711 1 97.75 131 ALA A O 1
ATOM 1008 N N . GLU A 1 132 ? -10.07 -2.309 17.688 1 97.62 132 GLU A N 1
ATOM 1009 C CA . GLU A 1 132 ? -9.5 -1.122 18.312 1 97.62 132 GLU A CA 1
ATOM 1010 C C . GLU A 1 132 ? -8.445 -1.5 19.359 1 97.62 132 GLU A C 1
ATOM 1012 O O . GLU A 1 132 ? -8.594 -2.492 20.078 1 97.62 132 GLU A O 1
ATOM 1017 N N . GLU A 1 133 ? -7.426 -0.745 19.391 1 97.69 133 GLU A N 1
ATOM 1018 C CA . GLU A 1 133 ? -6.371 -0.946 20.375 1 97.69 133 GLU A CA 1
ATOM 1019 C C . GLU A 1 133 ? -5.93 0.38 20.984 1 97.69 133 GLU A C 1
ATOM 1021 O O . GLU A 1 133 ? -5.871 1.4 20.297 1 97.69 133 GLU A O 1
ATOM 1026 N N . VAL A 1 134 ? -5.648 0.396 22.281 1 98.31 134 VAL A N 1
ATOM 1027 C CA . VAL A 1 134 ? -5.109 1.561 22.969 1 98.31 134 VAL A CA 1
ATOM 1028 C C . VAL A 1 134 ? -3.619 1.693 22.672 1 98.31 134 VAL A C 1
ATOM 1030 O O . VAL A 1 134 ? -2.898 0.693 22.625 1 98.31 134 VAL A O 1
ATOM 1033 N N . VAL A 1 135 ? -3.182 2.871 22.406 1 98.38 135 VAL A N 1
ATOM 1034 C CA . VAL A 1 135 ? -1.768 3.154 22.188 1 98.38 135 VAL A CA 1
ATOM 1035 C C . VAL A 1 135 ? -1.26 4.117 23.266 1 98.38 135 VAL A C 1
ATOM 1037 O O . VAL A 1 135 ? -1.811 5.203 23.438 1 98.38 135 VAL A O 1
ATOM 1040 N N . GLU A 1 136 ? -0.215 3.725 23.969 1 97.62 136 GLU A N 1
ATOM 1041 C CA . GLU A 1 136 ? 0.375 4.582 25 1 97.62 136 GLU A CA 1
ATOM 1042 C C . GLU A 1 136 ? 1.099 5.77 24.375 1 97.62 136 GLU A C 1
ATOM 1044 O O . GLU A 1 136 ? 1.907 5.602 23.453 1 97.62 136 GLU A O 1
ATOM 1049 N N . LEU A 1 137 ? 0.828 6.914 24.812 1 97.81 137 LEU A N 1
ATOM 1050 C CA . LEU A 1 137 ? 1.445 8.141 24.328 1 97.81 137 LEU A CA 1
ATOM 1051 C C . LEU A 1 137 ? 2.396 8.727 25.375 1 97.81 137 LEU A C 1
ATOM 1053 O O . LEU A 1 137 ? 2.23 8.492 26.562 1 97.81 137 LEU A O 1
ATOM 1057 N N . PRO A 1 138 ? 3.375 9.469 24.984 1 96 138 PRO A N 1
ATOM 1058 C CA . PRO A 1 138 ? 4.359 10 25.922 1 96 138 PRO A CA 1
ATOM 1059 C C . PRO A 1 138 ? 3.838 11.211 26.703 1 96 138 PRO A C 1
ATOM 1061 O O . PRO A 1 138 ? 4.523 11.727 27.594 1 96 138 PRO A O 1
ATOM 1064 N N . ASP A 1 139 ? 2.715 11.688 26.469 1 95.81 139 ASP A N 1
ATOM 1065 C CA . ASP A 1 139 ? 2.096 12.836 27.125 1 95.81 139 ASP A CA 1
ATOM 1066 C C . ASP A 1 139 ? 0.837 12.414 27.891 1 95.81 139 ASP A C 1
ATOM 1068 O O . ASP A 1 139 ? -0.154 12.008 27.281 1 95.81 139 ASP A O 1
ATOM 1072 N N . GLU A 1 140 ? 0.766 12.617 29.172 1 95.44 140 GLU A N 1
ATOM 1073 C CA . GLU A 1 140 ? -0.298 12.125 30.031 1 95.44 140 GLU A CA 1
ATOM 1074 C C . GLU A 1 140 ? -1.596 12.898 29.812 1 95.44 140 GLU A C 1
ATOM 1076 O O . GLU A 1 140 ? -2.67 12.445 30.219 1 95.44 140 GLU A O 1
ATOM 1081 N N . ASP A 1 141 ? -1.493 14 29.141 1 97.06 141 ASP A N 1
ATOM 1082 C CA . ASP A 1 141 ? -2.678 14.82 28.906 1 97.06 141 ASP A CA 1
ATOM 1083 C C . ASP A 1 141 ? -3.5 14.273 27.75 1 97.06 141 ASP A C 1
ATOM 1085 O O . ASP A 1 141 ? -4.617 14.734 27.5 1 97.06 141 ASP A O 1
ATOM 1089 N N . PHE A 1 142 ? -2.963 13.258 27.078 1 98.25 142 PHE A N 1
ATOM 1090 C CA . PHE A 1 142 ? -3.633 12.75 25.891 1 98.25 142 PHE A CA 1
ATOM 1091 C C . PHE A 1 142 ? -3.799 11.234 25.969 1 98.25 142 PHE A C 1
ATOM 1093 O O . PHE A 1 142 ? -2.939 10.539 26.5 1 98.25 142 PHE A O 1
ATOM 1100 N N . ALA A 1 143 ? -4.883 10.758 25.438 1 98.44 143 ALA A N 1
ATOM 1101 C CA . ALA A 1 143 ? -5.133 9.336 25.234 1 98.44 143 ALA A CA 1
ATOM 1102 C C . ALA A 1 143 ? -5.234 8.992 23.75 1 98.44 143 ALA A C 1
ATOM 1104 O O . ALA A 1 143 ? -5.809 9.758 22.969 1 98.44 143 ALA A O 1
ATOM 1105 N N . GLY A 1 144 ? -4.582 7.91 23.359 1 98.5 144 GLY A N 1
ATOM 1106 C CA . GLY A 1 144 ? -4.574 7.52 21.953 1 98.5 144 GLY A CA 1
ATOM 1107 C C . GLY A 1 144 ? -5.074 6.105 21.734 1 98.5 144 GLY A C 1
ATOM 1108 O O . GLY A 1 144 ? -4.828 5.215 22.547 1 98.5 144 GLY A O 1
ATOM 1109 N N . ARG A 1 145 ? -5.773 5.93 20.719 1 98.44 145 ARG A N 1
ATOM 1110 C CA . ARG A 1 145 ? -6.156 4.594 20.266 1 98.44 145 ARG A CA 1
ATOM 1111 C C . ARG A 1 145 ? -6.219 4.527 18.75 1 98.44 145 ARG A C 1
ATOM 1113 O O . ARG A 1 145 ? -6.258 5.559 18.078 1 98.44 145 ARG A O 1
ATOM 1120 N N . VAL A 1 146 ? -6.133 3.381 18.203 1 98.56 146 VAL A N 1
ATOM 1121 C CA . VAL A 1 146 ? -6.219 3.127 16.781 1 98.56 146 VAL A CA 1
ATOM 1122 C C . VAL A 1 146 ? -7.375 2.172 16.484 1 98.56 146 VAL A C 1
ATOM 1124 O O . VAL A 1 146 ? -7.492 1.12 17.125 1 98.56 146 VAL A O 1
ATOM 1127 N N . ARG A 1 147 ? -8.156 2.586 15.602 1 98.12 147 ARG A N 1
ATOM 1128 C CA . ARG A 1 147 ? -9.289 1.779 15.156 1 98.12 147 ARG A CA 1
ATOM 1129 C C . ARG A 1 147 ? -9.086 1.299 13.719 1 98.12 147 ARG A C 1
ATOM 1131 O O . ARG A 1 147 ? -8.594 2.051 12.875 1 98.12 147 ARG A O 1
ATOM 1138 N N . ARG A 1 148 ? -9.336 0.016 13.469 1 97.69 148 ARG A N 1
ATOM 1139 C CA . ARG A 1 148 ? -9.328 -0.555 12.125 1 97.69 148 ARG A CA 1
ATOM 1140 C C . ARG A 1 148 ? -10.742 -0.831 11.641 1 97.69 148 ARG A C 1
ATOM 1142 O O . ARG A 1 148 ? -11.508 -1.544 12.297 1 97.69 148 ARG A O 1
ATOM 1149 N N . GLU A 1 149 ? -11.062 -0.294 10.508 1 97 149 GLU A N 1
ATOM 1150 C CA . GLU A 1 149 ? -12.391 -0.37 9.906 1 97 149 GLU A CA 1
ATOM 1151 C C . GLU A 1 149 ? -12.312 -0.759 8.43 1 97 149 GLU A C 1
ATOM 1153 O O . GLU A 1 149 ? -11.258 -0.621 7.805 1 97 149 GLU A O 1
ATOM 1158 N N . PRO A 1 150 ? -13.461 -1.338 7.914 1 98.12 150 PRO A N 1
ATOM 1159 C CA . PRO A 1 150 ? -13.43 -1.683 6.492 1 98.12 150 PRO A CA 1
ATOM 1160 C C . PRO A 1 150 ? -13.156 -0.476 5.598 1 98.12 150 PRO A C 1
ATOM 1162 O O . PRO A 1 150 ? -13.648 0.623 5.871 1 98.12 150 PRO A O 1
ATOM 1165 N N . LEU A 1 151 ? -12.453 -0.672 4.562 1 98.06 151 LEU A N 1
ATOM 1166 C CA . LEU A 1 151 ? -12.031 0.389 3.656 1 98.06 151 LEU A CA 1
ATOM 1167 C C . LEU A 1 151 ? -13.211 0.916 2.844 1 98.06 151 LEU A C 1
ATOM 1169 O O . LEU A 1 151 ? -13.25 2.098 2.496 1 98.06 151 LEU A O 1
ATOM 1173 N N . GLY A 1 152 ? -14.117 0.019 2.393 1 98.31 152 GLY A N 1
ATOM 1174 C CA . GLY A 1 152 ? -15.25 0.445 1.594 1 98.31 152 GLY A CA 1
ATOM 1175 C C . GLY A 1 152 ? -15.633 -0.554 0.518 1 98.31 152 GLY A C 1
ATOM 1176 O O . GLY A 1 152 ? -15.789 -1.744 0.796 1 98.31 152 GLY A O 1
ATOM 1177 N N . VAL A 1 153 ? -15.797 -0.065 -0.724 1 98.88 153 VAL A N 1
ATOM 1178 C CA . VAL A 1 153 ? -16.109 -0.897 -1.882 1 98.88 153 VAL A CA 1
ATOM 1179 C C . VAL A 1 153 ? -14.828 -1.239 -2.635 1 98.88 153 VAL A C 1
ATOM 1181 O O . VAL A 1 153 ? -14.109 -0.346 -3.092 1 98.88 153 VAL A O 1
ATOM 1184 N N . ILE A 1 154 ? -14.57 -2.506 -2.77 1 98.94 154 ILE A N 1
ATOM 1185 C CA . ILE A 1 154 ? -13.336 -2.988 -3.371 1 98.94 154 ILE A CA 1
ATOM 1186 C C . ILE A 1 154 ? -13.625 -3.572 -4.75 1 98.94 154 ILE A C 1
ATOM 1188 O O . ILE A 1 154 ? -14.539 -4.391 -4.906 1 98.94 154 ILE A O 1
ATOM 1192 N N . GLY A 1 155 ? -12.906 -3.107 -5.754 1 98.94 155 GLY A N 1
ATOM 1193 C CA . GLY A 1 155 ? -12.898 -3.775 -7.047 1 98.94 155 GLY A CA 1
ATOM 1194 C C . GLY A 1 155 ? -11.859 -4.879 -7.141 1 98.94 155 GLY A C 1
ATOM 1195 O O . GLY A 1 155 ? -10.664 -4.637 -6.926 1 98.94 155 GLY A O 1
ATOM 1196 N N . LEU A 1 156 ? -12.305 -6.066 -7.445 1 98.94 156 LEU A N 1
ATOM 1197 C CA . LEU A 1 156 ? -11.422 -7.215 -7.586 1 98.94 156 LEU A CA 1
ATOM 1198 C C . LEU A 1 156 ? -11.375 -7.691 -9.031 1 98.94 156 LEU A C 1
ATOM 1200 O O . LEU A 1 156 ? -12.406 -8.016 -9.617 1 98.94 156 LEU A O 1
ATOM 1204 N N . ILE A 1 157 ? -10.211 -7.688 -9.625 1 98.94 157 ILE A N 1
ATOM 1205 C CA . ILE A 1 157 ? -9.992 -8.195 -10.977 1 98.94 157 ILE A CA 1
ATOM 1206 C C . ILE A 1 157 ? -9.086 -9.422 -10.922 1 98.94 157 ILE A C 1
ATOM 1208 O O . ILE A 1 157 ? -7.93 -9.336 -10.508 1 98.94 157 ILE A O 1
ATOM 1212 N N . THR A 1 158 ? -9.609 -10.578 -11.352 1 98.81 158 THR A N 1
ATOM 1213 C CA . THR A 1 158 ? -8.922 -11.828 -11.062 1 98.81 158 THR A CA 1
ATOM 1214 C C . THR A 1 158 ? -8.633 -12.594 -12.352 1 98.81 158 THR A C 1
ATOM 1216 O O . THR A 1 158 ? -9.305 -12.398 -13.367 1 98.81 158 THR A O 1
ATOM 1219 N N . PRO A 1 159 ? -7.668 -13.469 -12.367 1 98.44 159 PRO A N 1
ATOM 1220 C CA . PRO A 1 159 ? -7.156 -14.109 -13.586 1 98.44 159 PRO A CA 1
ATOM 1221 C C . PRO A 1 159 ? -7.91 -15.391 -13.938 1 98.44 159 PRO A C 1
ATOM 1223 O O . PRO A 1 159 ? -8.844 -15.773 -13.234 1 98.44 159 PRO A O 1
ATOM 1226 N N . TRP A 1 160 ? -7.457 -16.047 -15.039 1 98.44 160 TRP A N 1
ATOM 1227 C CA . TRP A 1 160 ? -8.203 -17.172 -15.625 1 98.44 160 TRP A CA 1
ATOM 1228 C C . TRP A 1 160 ? -7.551 -18.5 -15.266 1 98.44 160 TRP A C 1
ATOM 1230 O O . TRP A 1 160 ? -8.141 -19.562 -15.477 1 98.44 160 TRP A O 1
ATOM 1240 N N . ASN A 1 161 ? -6.395 -18.469 -14.648 1 97.94 161 ASN A N 1
ATOM 1241 C CA . ASN A 1 161 ? -5.699 -19.734 -14.492 1 97.94 161 ASN A CA 1
ATOM 1242 C C . ASN A 1 161 ? -6.137 -20.469 -13.227 1 97.94 161 ASN A C 1
ATOM 1244 O O . ASN A 1 161 ? -6.031 -21.703 -13.148 1 97.94 161 ASN A O 1
ATOM 1248 N N . TYR A 1 162 ? -6.543 -19.719 -12.203 1 98.25 162 TYR A N 1
ATOM 1249 C CA . TYR A 1 162 ? -7.195 -20.234 -11.008 1 98.25 162 TYR A CA 1
ATOM 1250 C C . TYR A 1 162 ? -8.492 -19.484 -10.727 1 98.25 162 TYR A C 1
ATOM 1252 O O . TYR A 1 162 ? -8.609 -18.781 -9.727 1 98.25 162 TYR A O 1
ATOM 1260 N N . PRO A 1 163 ? -9.461 -19.734 -11.539 1 98.38 163 PRO A N 1
ATOM 1261 C CA . PRO A 1 163 ? -10.609 -18.828 -11.531 1 98.38 163 PRO A CA 1
ATOM 1262 C C . PRO A 1 163 ? -11.258 -18.703 -10.148 1 98.38 163 PRO A C 1
ATOM 1264 O O . PRO A 1 163 ? -11.258 -17.609 -9.562 1 98.38 163 PRO A O 1
ATOM 1267 N N . LEU A 1 164 ? -11.664 -19.797 -9.57 1 98.81 164 LEU A N 1
ATOM 1268 C CA . LEU A 1 164 ? -12.352 -19.75 -8.289 1 98.81 164 LEU A CA 1
ATOM 1269 C C . LEU A 1 164 ? -11.383 -19.391 -7.168 1 98.81 164 LEU A C 1
ATOM 1271 O O . LEU A 1 164 ? -11.68 -18.531 -6.332 1 98.81 164 LEU A O 1
ATOM 1275 N N . LEU A 1 165 ? -10.25 -20.031 -7.148 1 98.81 165 LEU A N 1
ATOM 1276 C CA . LEU A 1 165 ? -9.32 -19.906 -6.035 1 98.81 165 LEU A CA 1
ATOM 1277 C C . LEU A 1 165 ? -8.797 -18.469 -5.926 1 98.81 165 LEU A C 1
ATOM 1279 O O . LEU A 1 165 ? -8.797 -17.891 -4.84 1 98.81 165 LEU A O 1
ATOM 1283 N N . MET A 1 166 ? -8.367 -17.891 -7.008 1 98.62 166 MET A N 1
ATOM 1284 C CA . MET A 1 166 ? -7.781 -16.547 -6.941 1 98.62 166 MET A CA 1
ATOM 1285 C C . MET A 1 166 ? -8.852 -15.492 -6.695 1 98.62 166 MET A C 1
ATOM 1287 O O . MET A 1 166 ? -8.586 -14.469 -6.07 1 98.62 166 MET A O 1
ATOM 1291 N N . ALA A 1 167 ? -10.086 -15.742 -7.164 1 98.88 167 ALA A N 1
ATOM 1292 C CA . ALA A 1 167 ? -11.195 -14.891 -6.738 1 98.88 167 ALA A CA 1
ATOM 1293 C C . ALA A 1 167 ? -11.406 -14.969 -5.23 1 98.88 167 ALA A C 1
ATOM 1295 O O . ALA A 1 167 ? -11.57 -13.945 -4.559 1 98.88 167 ALA A O 1
ATOM 1296 N N . THR A 1 168 ? -11.32 -16.188 -4.738 1 98.94 168 THR A N 1
ATOM 1297 C CA . THR A 1 168 ? -11.539 -16.438 -3.32 1 98.94 168 THR A CA 1
ATOM 1298 C C . THR A 1 168 ? -10.453 -15.773 -2.48 1 98.94 168 THR A C 1
ATOM 1300 O O . THR A 1 168 ? -10.734 -15.234 -1.407 1 98.94 168 THR A O 1
ATOM 1303 N N . TRP A 1 169 ? -9.219 -15.812 -2.998 1 98.88 169 TRP A N 1
ATOM 1304 C CA . TRP A 1 169 ? -8.094 -15.195 -2.307 1 98.88 169 TRP A CA 1
ATOM 1305 C C . TRP A 1 169 ? -8.383 -13.727 -2.01 1 98.88 169 TRP A C 1
ATOM 1307 O O . TRP A 1 169 ? -7.793 -13.141 -1.095 1 98.88 169 TRP A O 1
ATOM 1317 N N . LYS A 1 170 ? -9.25 -13.133 -2.775 1 98.88 170 LYS A N 1
ATOM 1318 C CA . LYS A 1 170 ? -9.523 -11.711 -2.643 1 98.88 170 LYS A CA 1
ATOM 1319 C C . LYS A 1 170 ? -10.906 -11.469 -2.031 1 98.88 170 LYS A C 1
ATOM 1321 O O . LYS A 1 170 ? -11.062 -10.617 -1.153 1 98.88 170 LYS A O 1
ATOM 1326 N N . VAL A 1 171 ? -11.898 -12.234 -2.404 1 98.94 171 VAL A N 1
ATOM 1327 C CA . VAL A 1 171 ? -13.273 -12.055 -1.961 1 98.94 171 VAL A CA 1
ATOM 1328 C C . VAL A 1 171 ? -13.383 -12.359 -0.469 1 98.94 171 VAL A C 1
ATOM 1330 O O . VAL A 1 171 ? -13.961 -11.578 0.292 1 98.94 171 VAL A O 1
ATOM 1333 N N . ALA A 1 172 ? -12.805 -13.461 -0.031 1 98.94 172 ALA A N 1
ATOM 1334 C CA . ALA A 1 172 ? -12.961 -13.922 1.347 1 98.94 172 ALA A CA 1
ATOM 1335 C C . ALA A 1 172 ? -12.414 -12.898 2.334 1 98.94 172 ALA A C 1
ATOM 1337 O O . ALA A 1 172 ? -13.125 -12.445 3.234 1 98.94 172 ALA A O 1
ATOM 1338 N N . PRO A 1 173 ? -11.172 -12.469 2.148 1 98.94 173 PRO A N 1
ATOM 1339 C CA . PRO A 1 173 ? -10.656 -11.508 3.125 1 98.94 173 PRO A CA 1
ATOM 1340 C C . PRO A 1 173 ? -11.32 -10.133 3.01 1 98.94 173 PRO A C 1
ATOM 1342 O O . PRO A 1 173 ? -11.461 -9.43 4.012 1 98.94 173 PRO A O 1
ATOM 1345 N N . ALA A 1 174 ? -11.711 -9.719 1.805 1 98.94 174 ALA A N 1
ATOM 1346 C CA . ALA A 1 174 ? -12.414 -8.445 1.668 1 98.94 174 ALA A CA 1
ATOM 1347 C C . ALA A 1 174 ? -13.734 -8.461 2.432 1 98.94 174 ALA A C 1
ATOM 1349 O O . ALA A 1 174 ? -14.031 -7.531 3.189 1 98.94 174 ALA A O 1
ATOM 1350 N N . LEU A 1 175 ? -14.492 -9.523 2.254 1 98.94 175 LEU A N 1
ATOM 1351 C CA . LEU A 1 175 ? -15.742 -9.656 2.984 1 98.94 175 LEU A CA 1
ATOM 1352 C C . LEU A 1 175 ? -15.492 -9.781 4.484 1 98.94 175 LEU A C 1
ATOM 1354 O O . LEU A 1 175 ? -16.203 -9.195 5.293 1 98.94 175 LEU A O 1
ATOM 1358 N N . ALA A 1 176 ? -14.484 -10.562 4.84 1 98.94 176 ALA A N 1
ATOM 1359 C CA . ALA A 1 176 ? -14.133 -10.742 6.246 1 98.94 176 ALA A CA 1
ATOM 1360 C C . ALA A 1 176 ? -13.82 -9.398 6.902 1 98.94 176 ALA A C 1
ATOM 1362 O O . ALA A 1 176 ? -14.125 -9.188 8.078 1 98.94 176 ALA A O 1
ATOM 1363 N N . SER A 1 177 ? -13.25 -8.477 6.191 1 98.81 177 SER A N 1
ATOM 1364 C CA . SER A 1 177 ? -12.859 -7.164 6.703 1 98.81 177 SER A CA 1
ATOM 1365 C C . SER A 1 177 ? -14.055 -6.234 6.816 1 98.81 177 SER A C 1
ATOM 1367 O O . SER A 1 177 ? -13.961 -5.156 7.41 1 98.81 177 SER A O 1
ATOM 1369 N N . GLY A 1 178 ? -15.164 -6.637 6.184 1 98.75 178 GLY A N 1
ATOM 1370 C CA . GLY A 1 178 ? -16.391 -5.848 6.234 1 98.75 178 GLY A CA 1
ATOM 1371 C C . GLY A 1 178 ? -16.609 -5.016 4.988 1 98.75 178 GLY A C 1
ATOM 1372 O O . GLY A 1 178 ? -17.516 -4.176 4.945 1 98.75 178 GLY A O 1
ATOM 1373 N N . CYS A 1 179 ? -15.828 -5.207 3.969 1 98.88 179 CYS A N 1
ATOM 1374 C CA . CYS A 1 179 ? -15.969 -4.461 2.725 1 98.88 179 CYS A CA 1
ATOM 1375 C C . CYS A 1 179 ? -17.047 -5.066 1.841 1 98.88 179 CYS A C 1
ATOM 1377 O O . CYS A 1 179 ? -17.422 -6.227 2.014 1 98.88 179 CYS A O 1
ATOM 1379 N N . ALA A 1 180 ? -17.562 -4.293 0.952 1 98.88 180 ALA A N 1
ATOM 1380 C CA . ALA A 1 180 ? -18.328 -4.809 -0.182 1 98.88 180 ALA A CA 1
ATOM 1381 C C . ALA A 1 180 ? -17.438 -4.984 -1.407 1 98.88 180 ALA A C 1
ATOM 1383 O O . ALA A 1 180 ? -16.375 -4.363 -1.506 1 98.88 180 ALA A O 1
ATOM 1384 N N . VAL A 1 181 ? -17.922 -5.855 -2.318 1 98.88 181 VAL A N 1
ATOM 1385 C CA . VAL A 1 181 ? -17.016 -6.297 -3.369 1 98.88 181 VAL A CA 1
ATOM 1386 C C . VAL A 1 181 ? -17.703 -6.234 -4.723 1 98.88 181 VAL A C 1
ATOM 1388 O O . VAL A 1 181 ? -18.875 -6.621 -4.844 1 98.88 181 VAL A O 1
ATOM 1391 N N . VAL A 1 182 ? -17.031 -5.699 -5.707 1 98.94 182 VAL A N 1
ATOM 1392 C CA . VAL A 1 182 ? -17.359 -5.922 -7.113 1 98.94 182 VAL A CA 1
ATOM 1393 C C . VAL A 1 182 ? -16.266 -6.773 -7.77 1 98.94 182 VAL A C 1
ATOM 1395 O O . VAL A 1 182 ? -15.156 -6.297 -8 1 98.94 182 VAL A O 1
ATOM 1398 N N . LEU A 1 183 ? -16.625 -7.969 -8.062 1 98.94 183 LEU A N 1
ATOM 1399 C CA . LEU A 1 183 ? -15.703 -8.93 -8.656 1 98.94 183 LEU A CA 1
ATOM 1400 C C . LEU A 1 183 ? -15.828 -8.93 -10.18 1 98.94 183 LEU A C 1
ATOM 1402 O O . LEU A 1 183 ? -16.922 -9.086 -10.719 1 98.94 183 LEU A O 1
ATOM 1406 N N . LYS A 1 184 ? -14.805 -8.656 -10.844 1 98.88 184 LYS A N 1
ATOM 1407 C CA . LYS A 1 184 ? -14.672 -8.828 -12.289 1 98.88 184 LYS A CA 1
ATOM 1408 C C . LYS A 1 184 ? -13.68 -9.93 -12.625 1 98.88 184 LYS A C 1
ATOM 1410 O O . LYS A 1 184 ? -12.508 -9.656 -12.906 1 98.88 184 LYS A O 1
ATOM 1415 N N . PRO A 1 185 ? -14.117 -11.172 -12.758 1 98.69 185 PRO A N 1
ATOM 1416 C CA . PRO A 1 185 ? -13.227 -12.258 -13.156 1 98.69 185 PRO A CA 1
ATOM 1417 C C . PRO A 1 185 ? -12.875 -12.219 -14.648 1 98.69 185 PRO A C 1
ATOM 1419 O O . PRO A 1 185 ? -13.57 -11.578 -15.43 1 98.69 185 PRO A O 1
ATOM 1422 N N . SER A 1 186 ? -11.805 -12.836 -15 1 98.44 186 SER A N 1
ATOM 1423 C CA . SER A 1 186 ? -11.391 -12.875 -16.406 1 98.44 186 SER A CA 1
ATOM 1424 C C . SER A 1 186 ? -12.484 -13.461 -17.281 1 98.44 186 SER A C 1
ATOM 1426 O O . SER A 1 186 ? -13.141 -14.43 -16.906 1 98.44 186 SER A O 1
ATOM 1428 N N . GLU A 1 187 ? -12.633 -12.914 -18.422 1 96.81 187 GLU A N 1
ATOM 1429 C CA . GLU A 1 187 ? -13.617 -13.398 -19.375 1 96.81 187 GLU A CA 1
ATOM 1430 C C . GLU A 1 187 ? -13.195 -14.734 -19.984 1 96.81 187 GLU A C 1
ATOM 1432 O O . GLU A 1 187 ? -14.008 -15.453 -20.562 1 96.81 187 GLU A O 1
ATOM 1437 N N . GLU A 1 188 ? -11.969 -15.086 -19.797 1 96.31 188 GLU A N 1
ATOM 1438 C CA . GLU A 1 188 ? -11.453 -16.328 -20.344 1 96.31 188 GLU A CA 1
ATOM 1439 C C . GLU A 1 188 ? -11.883 -17.531 -19.5 1 96.31 188 GLU A C 1
ATOM 1441 O O . GLU A 1 188 ? -11.922 -18.656 -20 1 96.31 188 GLU A O 1
ATOM 1446 N N . ALA A 1 189 ? -12.18 -17.297 -18.25 1 96.44 189 ALA A N 1
ATOM 1447 C CA . ALA A 1 189 ? -12.656 -18.344 -17.344 1 96.44 189 ALA A CA 1
ATOM 1448 C C . ALA A 1 189 ? -13.336 -17.734 -16.125 1 96.44 189 ALA A C 1
ATOM 1450 O O . ALA A 1 189 ? -12.672 -17.188 -15.242 1 96.44 189 ALA A O 1
ATOM 1451 N N . SER A 1 190 ? -14.664 -17.828 -16.031 1 97.5 190 SER A N 1
ATOM 1452 C CA . SER A 1 190 ? -15.336 -17.125 -14.945 1 97.5 190 SER A CA 1
ATOM 1453 C C . SER A 1 190 ? -16.562 -17.906 -14.453 1 97.5 190 SER A C 1
ATOM 1455 O O . SER A 1 190 ? -17.312 -17.406 -13.609 1 97.5 190 SER A O 1
ATOM 1457 N N . LEU A 1 191 ? -16.781 -19.125 -14.953 1 98.06 191 LEU A N 1
ATOM 1458 C CA . LEU A 1 191 ? -17.984 -19.859 -14.625 1 98.06 191 LEU A CA 1
ATOM 1459 C C . LEU A 1 191 ? -18.062 -20.156 -13.133 1 98.06 191 LEU A C 1
ATOM 1461 O O . LEU A 1 191 ? -19.109 -19.984 -12.508 1 98.06 191 LEU A O 1
ATOM 1465 N N . THR A 1 192 ? -16.969 -20.562 -12.562 1 98.56 192 THR A N 1
ATOM 1466 C CA . THR A 1 192 ? -16.969 -20.922 -11.148 1 98.56 192 THR A CA 1
ATOM 1467 C C . THR A 1 192 ? -17.125 -19.688 -10.273 1 98.56 192 THR A C 1
ATOM 1469 O O . THR A 1 192 ? -17.656 -19.766 -9.164 1 98.56 192 THR A O 1
ATOM 1472 N N . CYS A 1 193 ? -16.75 -18.516 -10.727 1 98.62 193 CYS A N 1
ATOM 1473 C CA . CYS A 1 193 ? -16.969 -17.266 -9.992 1 98.62 193 CYS A CA 1
ATOM 1474 C C . CYS A 1 193 ? -18.453 -16.922 -9.945 1 98.62 193 CYS A C 1
ATOM 1476 O O . CYS A 1 193 ? -18.922 -16.328 -8.969 1 98.62 193 CYS A O 1
ATOM 1478 N N . GLN A 1 194 ? -19.156 -17.25 -11.023 1 98.19 194 GLN A N 1
ATOM 1479 C CA . GLN A 1 194 ? -20.594 -17.047 -10.992 1 98.19 194 GLN A CA 1
ATOM 1480 C C . GLN A 1 194 ? -21.266 -17.938 -9.938 1 98.19 194 GLN A C 1
ATOM 1482 O O . GLN A 1 194 ? -22.156 -17.484 -9.227 1 98.19 194 GLN A O 1
ATOM 1487 N N . VAL A 1 195 ? -20.797 -19.172 -9.883 1 98.5 195 VAL A N 1
ATOM 1488 C CA . VAL A 1 195 ? -21.328 -20.078 -8.867 1 98.5 195 VAL A CA 1
ATOM 1489 C C . VAL A 1 195 ? -21.016 -19.547 -7.473 1 98.5 195 VAL A C 1
ATOM 1491 O O . VAL A 1 195 ? -21.828 -19.656 -6.559 1 98.5 195 VAL A O 1
ATOM 1494 N N . LEU A 1 196 ? -19.797 -18.969 -7.277 1 98.81 196 LEU A N 1
ATOM 1495 C CA . LEU A 1 196 ? -19.453 -18.328 -6.012 1 98.81 196 LEU A CA 1
ATOM 1496 C C . LEU A 1 196 ? -20.484 -17.266 -5.648 1 98.81 196 LEU A C 1
ATOM 1498 O O . LEU A 1 196 ? -20.891 -17.156 -4.488 1 98.81 196 LEU A O 1
ATOM 1502 N N . GLY A 1 197 ? -20.906 -16.469 -6.629 1 98.62 197 GLY A N 1
ATOM 1503 C CA . GLY A 1 197 ? -21.969 -15.508 -6.402 1 98.62 197 GLY A CA 1
ATOM 1504 C C . GLY A 1 197 ? -23.234 -16.125 -5.852 1 98.62 197 GLY A C 1
ATOM 1505 O O . GLY A 1 197 ? -23.797 -15.641 -4.871 1 98.62 197 GLY A O 1
ATOM 1506 N N . ASP A 1 198 ? -23.672 -17.25 -6.473 1 98.25 198 ASP A N 1
ATOM 1507 C CA . ASP A 1 198 ? -24.859 -17.969 -6.016 1 98.25 198 ASP A CA 1
ATOM 1508 C C . ASP A 1 198 ? -24.703 -18.438 -4.57 1 98.25 198 ASP A C 1
ATOM 1510 O O . ASP A 1 198 ? -25.625 -18.281 -3.762 1 98.25 198 ASP A O 1
ATOM 1514 N N . VAL A 1 199 ? -23.562 -18.984 -4.324 1 98.81 199 VAL A N 1
ATOM 1515 C CA . VAL A 1 199 ? -23.281 -19.547 -3.008 1 98.81 199 VAL A CA 1
ATOM 1516 C C . VAL A 1 199 ? -23.328 -18.438 -1.952 1 98.81 199 VAL A C 1
ATOM 1518 O O . VAL A 1 199 ? -23.812 -18.656 -0.843 1 98.81 199 VAL A O 1
ATOM 1521 N N . CYS A 1 200 ? -22.781 -17.297 -2.264 1 98.81 200 CYS A N 1
ATOM 1522 C CA . CYS A 1 200 ? -22.766 -16.172 -1.328 1 98.81 200 CYS A CA 1
ATOM 1523 C C . CYS A 1 200 ? -24.188 -15.695 -1.04 1 98.81 200 CYS A C 1
ATOM 1525 O O . CYS A 1 200 ? -24.516 -15.383 0.104 1 98.81 200 CYS A O 1
ATOM 1527 N N . VAL A 1 201 ? -25.016 -15.625 -2.047 1 98.38 201 VAL A N 1
ATOM 1528 C CA . VAL A 1 201 ? -26.406 -15.25 -1.866 1 98.38 201 VAL A CA 1
ATOM 1529 C C . VAL A 1 201 ? -27.109 -16.266 -0.961 1 98.38 201 VAL A C 1
ATOM 1531 O O . VAL A 1 201 ? -27.812 -15.883 -0.018 1 98.38 201 VAL A O 1
ATOM 1534 N N . GLU A 1 202 ? -26.891 -17.531 -1.233 1 98.5 202 GLU A N 1
ATOM 1535 C CA . GLU A 1 202 ? -27.5 -18.609 -0.452 1 98.5 202 GLU A CA 1
ATOM 1536 C C . GLU A 1 202 ? -27.047 -18.562 1.004 1 98.5 202 GLU A C 1
ATOM 1538 O O . GLU A 1 202 ? -27.797 -18.906 1.909 1 98.5 202 GLU A O 1
ATOM 1543 N N . ALA A 1 203 ? -25.812 -18.109 1.215 1 98.69 203 ALA A N 1
ATOM 1544 C CA . ALA A 1 203 ? -25.219 -18.078 2.547 1 98.69 203 ALA A CA 1
ATOM 1545 C C . ALA A 1 203 ? -25.75 -16.906 3.359 1 98.69 203 ALA A C 1
ATOM 1547 O O . ALA A 1 203 ? -25.469 -16.781 4.551 1 98.69 203 ALA A O 1
ATOM 1548 N N . GLY A 1 204 ? -26.469 -15.992 2.697 1 98.06 204 GLY A N 1
ATOM 1549 C CA . GLY A 1 204 ? -27.109 -14.906 3.424 1 98.06 204 GLY A CA 1
ATOM 1550 C C . GLY A 1 204 ? -26.344 -13.602 3.34 1 98.06 204 GLY A C 1
ATOM 1551 O O . GLY A 1 204 ? -26.594 -12.68 4.129 1 98.06 204 GLY A O 1
ATOM 1552 N N . LEU A 1 205 ? -25.406 -13.523 2.484 1 98.5 205 LEU A N 1
ATOM 1553 C CA . LEU A 1 205 ? -24.766 -12.234 2.268 1 98.5 205 LEU A CA 1
ATOM 1554 C C . LEU A 1 205 ? -25.781 -11.18 1.852 1 98.5 205 LEU A C 1
ATOM 1556 O O . LEU A 1 205 ? -26.609 -11.422 0.979 1 98.5 205 LEU A O 1
ATOM 1560 N N . PRO A 1 206 ? -25.75 -10.023 2.432 1 98.31 206 PRO A N 1
ATOM 1561 C CA . PRO A 1 206 ? -26.734 -8.992 2.09 1 98.31 206 PRO A CA 1
ATOM 1562 C C . PRO A 1 206 ? -26.625 -8.539 0.635 1 98.31 206 PRO A C 1
ATOM 1564 O O . PRO A 1 206 ? -25.562 -8.617 0.034 1 98.31 206 PRO A O 1
ATOM 1567 N N . PRO A 1 207 ? -27.766 -8.016 0.117 1 98.5 207 PRO A N 1
ATOM 1568 C CA . PRO A 1 207 ? -27.719 -7.484 -1.246 1 98.5 207 PRO A CA 1
ATOM 1569 C C . PRO A 1 207 ? -26.656 -6.41 -1.422 1 98.5 207 PRO A C 1
ATOM 1571 O O . PRO A 1 207 ? -26.547 -5.508 -0.587 1 98.5 207 PRO A O 1
ATOM 1574 N N . GLY A 1 208 ? -25.859 -6.602 -2.436 1 98.56 208 GLY A N 1
ATOM 1575 C CA . GLY A 1 208 ? -24.859 -5.602 -2.768 1 98.56 208 GLY A CA 1
ATOM 1576 C C . GLY A 1 208 ? -23.516 -5.867 -2.121 1 98.56 208 GLY A C 1
ATOM 1577 O O . GLY A 1 208 ? -22.5 -5.277 -2.514 1 98.56 208 GLY A O 1
ATOM 1578 N N . ALA A 1 209 ? -23.422 -6.73 -1.114 1 98.81 209 ALA A N 1
ATOM 1579 C CA . ALA A 1 209 ? -22.141 -7.016 -0.456 1 98.81 209 ALA A CA 1
ATOM 1580 C C . ALA A 1 209 ? -21.172 -7.684 -1.419 1 98.81 209 ALA A C 1
ATOM 1582 O O . ALA A 1 209 ? -19.953 -7.512 -1.298 1 98.81 209 ALA A O 1
ATOM 1583 N N . LEU A 1 210 ? -21.703 -8.461 -2.336 1 98.94 210 LEU A N 1
ATOM 1584 C CA . LEU A 1 210 ? -20.938 -8.992 -3.451 1 98.94 210 LEU A CA 1
ATOM 1585 C C . LEU A 1 210 ? -21.688 -8.805 -4.77 1 98.94 210 LEU A C 1
ATOM 1587 O O . LEU A 1 210 ? -22.859 -9.18 -4.883 1 98.94 210 LEU A O 1
ATOM 1591 N N . CYS A 1 211 ? -21.047 -8.18 -5.688 1 98.88 211 CYS A N 1
ATOM 1592 C CA . CYS A 1 211 ? -21.469 -8.133 -7.078 1 98.88 211 CYS A CA 1
ATOM 1593 C C . CYS A 1 211 ? -20.469 -8.836 -7.984 1 98.88 211 CYS A C 1
ATOM 1595 O O . CYS A 1 211 ? -19.266 -8.828 -7.707 1 98.88 211 CYS A O 1
ATOM 1597 N N . VAL A 1 212 ? -20.953 -9.5 -8.992 1 98.88 212 VAL A N 1
ATOM 1598 C CA . VAL A 1 212 ? -20.094 -10.148 -9.984 1 98.88 212 VAL A CA 1
ATOM 1599 C C . VAL A 1 212 ? -20.422 -9.609 -11.375 1 98.88 212 VAL A C 1
ATOM 1601 O O . VAL A 1 212 ? -21.562 -9.727 -11.844 1 98.88 212 VAL A O 1
ATOM 1604 N N . VAL A 1 213 ? -19.469 -9.008 -11.984 1 98.62 213 VAL A N 1
ATOM 1605 C CA . VAL A 1 213 ? -19.609 -8.469 -13.336 1 98.62 213 VAL A CA 1
ATOM 1606 C C . VAL A 1 213 ? -18.562 -9.078 -14.258 1 98.62 213 VAL A C 1
ATOM 1608 O O . VAL A 1 213 ? -17.375 -8.766 -14.148 1 98.62 213 VAL A O 1
ATOM 1611 N N . THR A 1 214 ? -18.984 -9.922 -15.164 1 98.19 214 THR A N 1
ATOM 1612 C CA . THR A 1 214 ? -18.062 -10.438 -16.172 1 98.19 214 THR A CA 1
ATOM 1613 C C . THR A 1 214 ? -17.984 -9.492 -17.375 1 98.19 214 THR A C 1
ATOM 1615 O O . THR A 1 214 ? -18.844 -8.609 -17.531 1 98.19 214 THR A O 1
ATOM 1618 N N . GLY A 1 215 ? -16.906 -9.609 -18.125 1 97.69 215 GLY A N 1
ATOM 1619 C CA . GLY A 1 215 ? -16.703 -8.773 -19.297 1 97.69 215 GLY A CA 1
ATOM 1620 C C . GLY A 1 215 ? -15.242 -8.555 -19.625 1 97.69 215 GLY A C 1
ATOM 1621 O O . GLY A 1 215 ? -14.359 -9.055 -18.922 1 97.69 215 GLY A O 1
ATOM 1622 N N . ARG A 1 216 ? -15.031 -7.816 -20.688 1 97.56 216 ARG A N 1
ATOM 1623 C CA . ARG A 1 216 ? -13.672 -7.59 -21.172 1 97.56 216 ARG A CA 1
ATOM 1624 C C . ARG A 1 216 ? -12.914 -6.645 -20.25 1 97.56 216 ARG A C 1
ATOM 1626 O O . ARG A 1 216 ? -13.5 -5.738 -19.656 1 97.56 216 ARG A O 1
ATOM 1633 N N . GLY A 1 217 ? -11.609 -6.867 -20.234 1 97.31 217 GLY A N 1
ATOM 1634 C CA . GLY A 1 217 ? -10.75 -6.012 -19.438 1 97.31 217 GLY A CA 1
ATOM 1635 C C . GLY A 1 217 ? -10.773 -4.559 -19.875 1 97.31 217 GLY A C 1
ATOM 1636 O O . GLY A 1 217 ? -10.781 -3.654 -19.031 1 97.31 217 GLY A O 1
ATOM 1637 N N . ASP A 1 218 ? -10.781 -4.309 -21.125 1 97.06 218 ASP A N 1
ATOM 1638 C CA . ASP A 1 218 ? -10.672 -2.957 -21.656 1 97.06 218 ASP A CA 1
ATOM 1639 C C . ASP A 1 218 ? -12.008 -2.223 -21.578 1 97.06 218 ASP A C 1
ATOM 1641 O O . ASP A 1 218 ? -12.102 -1.043 -21.922 1 97.06 218 ASP A O 1
ATOM 1645 N N . GLU A 1 219 ? -13.047 -2.922 -21.156 1 97.69 219 GLU A N 1
ATOM 1646 C CA . GLU A 1 219 ? -14.367 -2.316 -20.984 1 97.69 219 GLU A CA 1
ATOM 1647 C C . GLU A 1 219 ? -14.82 -2.383 -19.531 1 97.69 219 GLU A C 1
ATOM 1649 O O . GLU A 1 219 ? -14.617 -1.438 -18.766 1 97.69 219 GLU A O 1
ATOM 1654 N N . ALA A 1 220 ? -15.297 -3.562 -19.078 1 98.12 220 ALA A N 1
ATOM 1655 C CA . ALA A 1 220 ? -15.766 -3.717 -17.703 1 98.12 220 ALA A CA 1
ATOM 1656 C C . ALA A 1 220 ? -14.625 -3.492 -16.703 1 98.12 220 ALA A C 1
ATOM 1658 O O . ALA A 1 220 ? -14.812 -2.816 -15.688 1 98.12 220 ALA A O 1
ATOM 1659 N N . GLY A 1 221 ? -13.477 -4.066 -17.031 1 98.5 221 GLY A N 1
ATOM 1660 C CA . GLY A 1 221 ? -12.336 -3.879 -16.141 1 98.5 221 GLY A CA 1
ATOM 1661 C C . GLY A 1 221 ? -11.898 -2.43 -16.047 1 98.5 221 GLY A C 1
ATOM 1662 O O . GLY A 1 221 ? -11.656 -1.929 -14.938 1 98.5 221 GLY A O 1
ATOM 1663 N N . ALA A 1 222 ? -11.758 -1.771 -17.141 1 98.44 222 ALA A N 1
ATOM 1664 C CA . ALA A 1 222 ? -11.359 -0.368 -17.172 1 98.44 222 ALA A CA 1
ATOM 1665 C C . ALA A 1 222 ? -12.367 0.512 -16.438 1 98.44 222 ALA A C 1
ATOM 1667 O O . ALA A 1 222 ? -11.984 1.434 -15.719 1 98.44 222 ALA A O 1
ATOM 1668 N N . ALA A 1 223 ? -13.648 0.215 -16.641 1 98.62 223 ALA A N 1
ATOM 1669 C CA . ALA A 1 223 ? -14.711 0.976 -15.984 1 98.62 223 ALA A CA 1
ATOM 1670 C C . ALA A 1 223 ? -14.633 0.838 -14.461 1 98.62 223 ALA A C 1
ATOM 1672 O O . ALA A 1 223 ? -14.828 1.812 -13.734 1 98.62 223 ALA A O 1
ATOM 1673 N N . LEU A 1 224 ? -14.367 -0.331 -14.008 1 98.81 224 LEU A N 1
ATOM 1674 C CA . LEU A 1 224 ? -14.266 -0.59 -12.57 1 98.81 224 LEU A CA 1
ATOM 1675 C C . LEU A 1 224 ? -13.117 0.206 -11.961 1 98.81 224 LEU A C 1
ATOM 1677 O O . LEU A 1 224 ? -13.273 0.812 -10.898 1 98.81 224 LEU A O 1
ATOM 1681 N N . CYS A 1 225 ? -11.961 0.244 -12.633 1 98.62 225 CYS A N 1
ATOM 1682 C CA . CYS A 1 225 ? -10.766 0.941 -12.156 1 98.62 225 CYS A CA 1
ATOM 1683 C C . CYS A 1 225 ? -11 2.447 -12.117 1 98.62 225 CYS A C 1
ATOM 1685 O O . CYS A 1 225 ? -10.508 3.131 -11.219 1 98.62 225 CYS A O 1
ATOM 1687 N N . ALA A 1 226 ? -11.727 2.936 -13.023 1 97.62 226 ALA A N 1
ATOM 1688 C CA . ALA A 1 226 ? -11.914 4.375 -13.164 1 97.62 226 ALA A CA 1
ATOM 1689 C C . ALA A 1 226 ? -13.055 4.875 -12.281 1 97.62 226 ALA A C 1
ATOM 1691 O O . ALA A 1 226 ? -13.203 6.082 -12.078 1 97.62 226 ALA A O 1
ATOM 1692 N N . HIS A 1 227 ? -13.859 4.008 -11.766 1 98.38 227 HIS A N 1
ATOM 1693 C CA . HIS A 1 227 ? -15.094 4.395 -11.094 1 98.38 227 HIS A CA 1
ATOM 1694 C C . HIS A 1 227 ? -14.797 5.082 -9.766 1 98.38 227 HIS A C 1
ATOM 1696 O O . HIS A 1 227 ? -14.125 4.52 -8.906 1 98.38 227 HIS A O 1
ATOM 1702 N N . ARG A 1 228 ? -15.398 6.164 -9.484 1 96.31 228 ARG A N 1
ATOM 1703 C CA . ARG A 1 228 ? -15.133 6.965 -8.297 1 96.31 228 ARG A CA 1
ATOM 1704 C C . ARG A 1 228 ? -15.727 6.316 -7.051 1 96.31 228 ARG A C 1
ATOM 1706 O O . ARG A 1 228 ? -15.312 6.621 -5.93 1 96.31 228 ARG A O 1
ATOM 1713 N N . GLY A 1 229 ? -16.688 5.438 -7.242 1 97.81 229 GLY A N 1
ATOM 1714 C CA . GLY A 1 229 ? -17.328 4.781 -6.117 1 97.81 229 GLY A CA 1
ATOM 1715 C C . GLY A 1 229 ? -16.562 3.586 -5.598 1 97.81 229 GLY A C 1
ATOM 1716 O O . GLY A 1 229 ? -16.953 2.961 -4.613 1 97.81 229 GLY A O 1
ATOM 1717 N N . VAL A 1 230 ? -15.438 3.254 -6.246 1 98.75 230 VAL A N 1
ATOM 1718 C CA . VAL A 1 230 ? -14.57 2.158 -5.824 1 98.75 230 VAL A CA 1
ATOM 1719 C C . VAL A 1 230 ? -13.414 2.705 -4.996 1 98.75 230 VAL A C 1
ATOM 1721 O O . VAL A 1 230 ? -12.734 3.65 -5.41 1 98.75 230 VAL A O 1
ATOM 1724 N N . ASP A 1 231 ? -13.156 2.068 -3.875 1 98.5 231 ASP A N 1
ATOM 1725 C CA . ASP A 1 231 ? -12.219 2.65 -2.922 1 98.5 231 ASP A CA 1
ATOM 1726 C C . ASP A 1 231 ? -10.828 2.031 -3.068 1 98.5 231 ASP A C 1
ATOM 1728 O O . ASP A 1 231 ? -9.844 2.586 -2.584 1 98.5 231 ASP A O 1
ATOM 1732 N N . LYS A 1 232 ? -10.719 0.925 -3.686 1 98.75 232 LYS A N 1
ATOM 1733 C CA . LYS A 1 232 ? -9.469 0.212 -3.918 1 98.75 232 LYS A CA 1
ATOM 1734 C C . LYS A 1 232 ? -9.625 -0.819 -5.031 1 98.75 232 LYS A C 1
ATOM 1736 O O . LYS A 1 232 ? -10.703 -1.388 -5.215 1 98.75 232 LYS A O 1
ATOM 1741 N N . ILE A 1 233 ? -8.539 -1.055 -5.77 1 98.94 233 ILE A N 1
ATOM 1742 C CA . ILE A 1 233 ? -8.492 -2.131 -6.754 1 98.94 233 ILE A CA 1
ATOM 1743 C C . ILE A 1 233 ? -7.461 -3.17 -6.328 1 98.94 233 ILE A C 1
ATOM 1745 O O . ILE A 1 233 ? -6.34 -2.82 -5.949 1 98.94 233 ILE A O 1
ATOM 1749 N N . SER A 1 234 ? -7.793 -4.402 -6.266 1 98.88 234 SER A N 1
ATOM 1750 C CA . SER A 1 234 ? -6.875 -5.527 -6.133 1 98.88 234 SER A CA 1
ATOM 1751 C C . SER A 1 234 ? -6.867 -6.387 -7.395 1 98.88 234 SER A C 1
ATOM 1753 O O . SER A 1 234 ? -7.926 -6.82 -7.859 1 98.88 234 SER A O 1
ATOM 1755 N N . PHE A 1 235 ? -5.699 -6.57 -7.953 1 98.88 235 PHE A N 1
ATOM 1756 C CA . PHE A 1 235 ? -5.566 -7.184 -9.266 1 98.88 235 PHE A CA 1
ATOM 1757 C C . PHE A 1 235 ? -4.543 -8.312 -9.234 1 98.88 235 PHE A C 1
ATOM 1759 O O . PHE A 1 235 ? -3.512 -8.203 -8.57 1 98.88 235 PHE A O 1
ATOM 1766 N N . THR A 1 236 ? -4.844 -9.391 -9.844 1 98.81 236 THR A N 1
ATOM 1767 C CA . THR A 1 236 ? -3.881 -10.422 -10.203 1 98.81 236 THR A CA 1
ATOM 1768 C C . THR A 1 236 ? -3.877 -10.648 -11.711 1 98.81 236 THR A C 1
ATOM 1770 O O . THR A 1 236 ? -4.926 -10.906 -12.312 1 98.81 236 THR A O 1
ATOM 1773 N N . GLY A 1 237 ? -2.758 -10.547 -12.336 1 98.06 237 GLY A N 1
ATOM 1774 C CA . GLY A 1 237 ? -2.643 -10.742 -13.766 1 98.06 237 GLY A CA 1
ATOM 1775 C C . GLY A 1 237 ? -1.293 -10.328 -14.32 1 98.06 237 GLY A C 1
ATOM 1776 O O . GLY A 1 237 ? -0.268 -10.484 -13.656 1 98.06 237 GLY A O 1
ATOM 1777 N N . SER A 1 238 ? -1.255 -9.836 -15.562 1 97.25 238 SER A N 1
ATOM 1778 C CA . SER A 1 238 ? -0.001 -9.555 -16.25 1 97.25 238 SER A CA 1
ATOM 1779 C C . SER A 1 238 ? 0.593 -8.227 -15.797 1 97.25 238 SER A C 1
ATOM 1781 O O . SER A 1 238 ? -0.125 -7.355 -15.305 1 97.25 238 SER A O 1
ATOM 1783 N N . PHE A 1 239 ? 1.918 -8.086 -15.977 1 97.56 239 PHE A N 1
ATOM 1784 C CA . PHE A 1 239 ? 2.645 -6.863 -15.656 1 97.56 239 PHE A CA 1
ATOM 1785 C C . PHE A 1 239 ? 2.07 -5.676 -16.422 1 97.56 239 PHE A C 1
ATOM 1787 O O . PHE A 1 239 ? 1.805 -4.621 -15.836 1 97.56 239 PHE A O 1
ATOM 1794 N N . ARG A 1 240 ? 1.813 -5.805 -17.703 1 97.31 240 ARG A N 1
ATOM 1795 C CA . ARG A 1 240 ? 1.334 -4.719 -18.547 1 97.31 240 ARG A CA 1
ATOM 1796 C C . ARG A 1 240 ? -0.039 -4.234 -18.094 1 97.31 240 ARG A C 1
ATOM 1798 O O . ARG A 1 240 ? -0.297 -3.031 -18.062 1 97.31 240 ARG A O 1
ATOM 1805 N N . THR A 1 241 ? -0.905 -5.191 -17.781 1 98 241 THR A N 1
ATOM 1806 C CA . THR A 1 241 ? -2.221 -4.809 -17.281 1 98 241 THR A CA 1
ATOM 1807 C C . THR A 1 241 ? -2.105 -4.117 -15.93 1 98 241 THR A C 1
ATOM 1809 O O . THR A 1 241 ? -2.814 -3.148 -15.664 1 98 241 THR A O 1
ATOM 1812 N N . GLY A 1 242 ? -1.185 -4.648 -15.055 1 98.44 242 GLY A N 1
ATOM 1813 C CA . GLY A 1 242 ? -0.927 -3.99 -13.781 1 98.44 242 GLY A CA 1
ATOM 1814 C C . GLY A 1 242 ? -0.519 -2.537 -13.938 1 98.44 242 GLY A C 1
ATOM 1815 O O . GLY A 1 242 ? -0.997 -1.671 -13.203 1 98.44 242 GLY A O 1
ATOM 1816 N N . GLN A 1 243 ? 0.356 -2.248 -14.93 1 98.25 243 GLN A N 1
ATOM 1817 C CA . GLN A 1 243 ? 0.765 -0.881 -15.234 1 98.25 243 GLN A CA 1
ATOM 1818 C C . GLN A 1 243 ? -0.439 -0.014 -15.594 1 98.25 243 GLN A C 1
ATOM 1820 O O . GLN A 1 243 ? -0.577 1.104 -15.094 1 98.25 243 GLN A O 1
ATOM 1825 N N . THR A 1 244 ? -1.278 -0.55 -16.406 1 98.31 244 THR A N 1
ATOM 1826 C CA . THR A 1 244 ? -2.451 0.166 -16.906 1 98.31 244 THR A CA 1
ATOM 1827 C C . THR A 1 244 ? -3.404 0.491 -15.75 1 98.31 244 THR A C 1
ATOM 1829 O O . THR A 1 244 ? -3.916 1.608 -15.656 1 98.31 244 THR A O 1
ATOM 1832 N N . ILE A 1 245 ? -3.65 -0.479 -14.93 1 98.69 245 ILE A N 1
ATOM 1833 C CA . ILE A 1 245 ? -4.562 -0.318 -13.797 1 98.69 245 ILE A CA 1
ATOM 1834 C C . ILE A 1 245 ? -4.02 0.743 -12.844 1 98.69 245 ILE A C 1
ATOM 1836 O O . ILE A 1 245 ? -4.754 1.633 -12.414 1 98.69 245 ILE A O 1
ATOM 1840 N N . MET A 1 246 ? -2.721 0.626 -12.5 1 98.62 246 MET A N 1
ATOM 1841 C CA . MET A 1 246 ? -2.115 1.589 -11.578 1 98.62 246 MET A CA 1
ATOM 1842 C C . MET A 1 246 ? -2.197 3.002 -12.148 1 98.62 246 MET A C 1
ATOM 1844 O O . MET A 1 246 ? -2.496 3.951 -11.422 1 98.62 246 MET A O 1
ATOM 1848 N N . ARG A 1 247 ? -1.981 3.205 -13.414 1 98 247 ARG A N 1
ATOM 1849 C CA . ARG A 1 247 ? -2.098 4.508 -14.062 1 98 247 ARG A CA 1
ATOM 1850 C C . ARG A 1 247 ? -3.525 5.035 -13.977 1 98 247 ARG A C 1
ATOM 1852 O O . ARG A 1 247 ? -3.74 6.215 -13.695 1 98 247 ARG A O 1
ATOM 1859 N N . ALA A 1 248 ? -4.484 4.145 -14.258 1 97.94 248 ALA A N 1
ATOM 1860 C CA . ALA A 1 248 ? -5.891 4.543 -14.219 1 97.94 248 ALA A CA 1
ATOM 1861 C C . ALA A 1 248 ? -6.297 4.965 -12.805 1 97.94 248 ALA A C 1
ATOM 1863 O O . ALA A 1 248 ? -7.02 5.949 -12.633 1 97.94 248 ALA A O 1
ATOM 1864 N N . CYS A 1 249 ? -5.844 4.234 -11.844 1 98.31 249 CYS A N 1
ATOM 1865 C CA . CYS A 1 249 ? -6.23 4.48 -10.461 1 98.31 249 CYS A CA 1
ATOM 1866 C C . CYS A 1 249 ? -5.57 5.742 -9.922 1 98.31 249 CYS A C 1
ATOM 1868 O O . CYS A 1 249 ? -6.012 6.301 -8.922 1 98.31 249 CYS A O 1
ATOM 1870 N N . ALA A 1 250 ? -4.461 6.215 -10.586 1 97.94 250 ALA A N 1
ATOM 1871 C CA . ALA A 1 250 ? -3.752 7.422 -10.164 1 97.94 250 ALA A CA 1
ATOM 1872 C C . ALA A 1 250 ? -4.652 8.648 -10.273 1 97.94 250 ALA A C 1
ATOM 1874 O O . ALA A 1 250 ? -4.457 9.633 -9.555 1 97.94 250 ALA A O 1
ATOM 1875 N N . GLN A 1 251 ? -5.656 8.609 -11.102 1 96.12 251 GLN A N 1
ATOM 1876 C CA . GLN A 1 251 ? -6.543 9.742 -11.305 1 96.12 251 GLN A CA 1
ATOM 1877 C C . GLN A 1 251 ? -7.199 10.172 -9.992 1 96.12 251 GLN A C 1
ATOM 1879 O O . GLN A 1 251 ? -7.328 11.367 -9.719 1 96.12 251 GLN A O 1
ATOM 1884 N N . ASP A 1 252 ? -7.598 9.211 -9.211 1 95.62 252 ASP A N 1
ATOM 1885 C CA . ASP A 1 252 ? -8.242 9.5 -7.93 1 95.62 252 ASP A CA 1
ATOM 1886 C C . ASP A 1 252 ? -7.348 9.078 -6.762 1 95.62 252 ASP A C 1
ATOM 1888 O O . ASP A 1 252 ? -7.801 9.031 -5.617 1 95.62 252 ASP A O 1
ATOM 1892 N N . VAL A 1 253 ? -6.117 8.734 -7.07 1 97.44 253 VAL A N 1
ATOM 1893 C CA . VAL A 1 253 ? -5.148 8.258 -6.09 1 97.44 253 VAL A CA 1
ATOM 1894 C C . VAL A 1 253 ? -5.742 7.082 -5.312 1 97.44 253 VAL A C 1
ATOM 1896 O O . VAL A 1 253 ? -5.723 7.07 -4.082 1 97.44 253 VAL A O 1
ATOM 1899 N N . LYS A 1 254 ? -6.398 6.211 -6.012 1 97.25 254 LYS A N 1
ATOM 1900 C CA . LYS A 1 254 ? -6.988 4.992 -5.461 1 97.25 254 LYS A CA 1
ATOM 1901 C C . LYS A 1 254 ? -5.914 3.943 -5.18 1 97.25 254 LYS A C 1
ATOM 1903 O O . LYS A 1 254 ? -5.109 3.621 -6.055 1 97.25 254 LYS A O 1
ATOM 1908 N N . PRO A 1 255 ? -5.84 3.432 -3.906 1 98.38 255 PRO A N 1
ATOM 1909 C CA . PRO A 1 255 ? -4.848 2.387 -3.648 1 98.38 255 PRO A CA 1
ATOM 1910 C C . PRO A 1 255 ? -5.07 1.139 -4.5 1 98.38 255 PRO A C 1
ATOM 1912 O O . PRO A 1 255 ? -6.215 0.782 -4.793 1 98.38 255 PRO A O 1
ATOM 1915 N N . VAL A 1 256 ? -3.939 0.473 -4.836 1 98.62 256 VAL A N 1
ATOM 1916 C CA . VAL A 1 256 ? -3.994 -0.751 -5.629 1 98.62 256 VAL A CA 1
ATOM 1917 C C . VAL A 1 256 ? -3.131 -1.829 -4.973 1 98.62 256 VAL A C 1
ATOM 1919 O O . VAL A 1 256 ? -2.166 -1.519 -4.273 1 98.62 256 VAL A O 1
ATOM 1922 N N . SER A 1 257 ? -3.496 -3.062 -5.035 1 98.62 257 SER A N 1
ATOM 1923 C CA . SER A 1 257 ? -2.689 -4.258 -4.812 1 98.62 257 SER A CA 1
ATOM 1924 C C . SER A 1 257 ? -2.539 -5.07 -6.094 1 98.62 257 SER A C 1
ATOM 1926 O O . SER A 1 257 ? -3.533 -5.434 -6.727 1 98.62 257 SER A O 1
ATOM 1928 N N . LEU A 1 258 ? -1.298 -5.305 -6.438 1 98.75 258 LEU A N 1
ATOM 1929 C CA . LEU A 1 258 ? -1.002 -5.91 -7.734 1 98.75 258 LEU 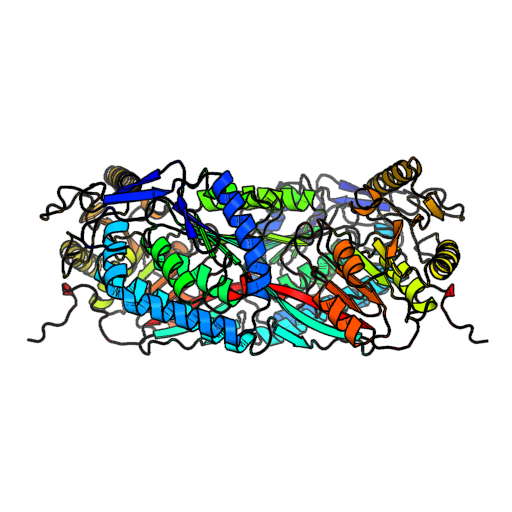A CA 1
ATOM 1930 C C . LEU A 1 258 ? -0.191 -7.188 -7.566 1 98.75 258 LEU A C 1
ATOM 1932 O O . LEU A 1 258 ? 0.97 -7.145 -7.156 1 98.75 258 LEU A O 1
ATOM 1936 N N . GLU A 1 259 ? -0.791 -8.289 -7.746 1 98.56 259 GLU A N 1
ATOM 1937 C CA . GLU A 1 259 ? -0.096 -9.562 -7.879 1 98.56 259 GLU A CA 1
ATOM 1938 C C . GLU A 1 259 ? 0.124 -9.922 -9.352 1 98.56 259 GLU A C 1
ATOM 1940 O O . GLU A 1 259 ? -0.833 -10.195 -10.078 1 98.56 259 GLU A O 1
ATOM 1945 N N . LEU A 1 260 ? 1.38 -9.945 -9.758 1 98.25 260 LEU A N 1
ATOM 1946 C CA . LEU A 1 260 ? 1.651 -10 -11.188 1 98.25 260 LEU A CA 1
ATOM 1947 C C . LEU A 1 260 ? 2.52 -11.203 -11.531 1 98.25 260 LEU A C 1
ATOM 1949 O O . LEU A 1 260 ? 2.52 -12.203 -10.805 1 98.25 260 LEU A O 1
ATOM 1953 N N . GLY A 1 261 ? 3.109 -11.219 -12.688 1 96.19 261 GLY A N 1
ATOM 1954 C CA . GLY A 1 261 ? 3.76 -12.406 -13.227 1 96.19 261 GLY A CA 1
ATOM 1955 C C . GLY A 1 261 ? 5.082 -12.719 -12.555 1 96.19 261 GLY A C 1
ATOM 1956 O O . GLY A 1 261 ? 5.449 -12.07 -11.562 1 96.19 261 GLY A O 1
ATOM 1957 N N . GLY A 1 262 ? 5.707 -13.789 -13 1 97.12 262 GLY A N 1
ATOM 1958 C CA . GLY A 1 262 ? 6.977 -14.242 -12.461 1 97.12 262 GLY A CA 1
ATOM 1959 C C . GLY A 1 262 ? 7.809 -15.016 -13.469 1 97.12 262 GLY A C 1
ATOM 1960 O O . GLY A 1 262 ? 7.32 -15.391 -14.531 1 97.12 262 GLY A O 1
ATOM 1961 N N . LYS A 1 263 ? 9.016 -15.148 -13.203 1 98.31 263 LYS A N 1
ATOM 1962 C CA . LYS A 1 263 ? 9.992 -16.031 -13.852 1 98.31 263 LYS A CA 1
ATOM 1963 C C . LYS A 1 263 ? 10.891 -16.703 -12.82 1 98.31 263 LYS A C 1
ATOM 1965 O O . LYS A 1 263 ? 12.094 -16.453 -12.781 1 98.31 263 LYS A O 1
ATOM 1970 N N . SER A 1 264 ? 10.281 -17.578 -12.039 1 98.75 264 SER A N 1
ATOM 1971 C CA . SER A 1 264 ? 10.867 -18.125 -10.82 1 98.75 264 SER A CA 1
ATOM 1972 C C . SER A 1 264 ? 11.883 -19.219 -11.148 1 98.75 264 SER A C 1
ATOM 1974 O O . SER A 1 264 ? 11.852 -19.797 -12.234 1 98.75 264 SER A O 1
ATOM 1976 N N . ALA A 1 265 ? 12.789 -19.5 -10.195 1 98.88 265 ALA A N 1
ATOM 1977 C CA . ALA A 1 265 ? 13.867 -20.469 -10.398 1 98.88 265 ALA A CA 1
ATOM 1978 C C . ALA A 1 265 ? 13.805 -21.594 -9.367 1 98.88 265 ALA A C 1
ATOM 1980 O O . ALA A 1 265 ? 13.43 -21.359 -8.219 1 98.88 265 ALA A O 1
ATOM 1981 N N . LEU A 1 266 ? 14.141 -22.766 -9.789 1 98.94 266 LEU A N 1
ATOM 1982 C CA . LEU A 1 266 ? 14.43 -23.891 -8.914 1 98.94 266 LEU A CA 1
ATOM 1983 C C . LEU A 1 266 ? 15.906 -24.266 -8.984 1 98.94 266 LEU A C 1
ATOM 1985 O O . LEU A 1 266 ? 16.422 -24.594 -10.055 1 98.94 266 LEU A O 1
ATOM 1989 N N . VAL A 1 267 ? 16.547 -24.172 -7.879 1 98.94 267 VAL A N 1
ATOM 1990 C CA . VAL A 1 267 ? 17.969 -24.516 -7.77 1 98.94 267 VAL A CA 1
ATOM 1991 C C . VAL A 1 267 ? 18.109 -25.922 -7.191 1 98.94 267 VAL A C 1
ATOM 1993 O O . VAL A 1 267 ? 17.609 -26.203 -6.105 1 98.94 267 VAL A O 1
ATOM 1996 N N . ILE A 1 268 ? 18.859 -26.781 -7.906 1 98.94 268 ILE A N 1
ATOM 1997 C CA . ILE A 1 268 ? 19.047 -28.172 -7.484 1 98.94 268 ILE A CA 1
ATOM 1998 C C . ILE A 1 268 ? 20.547 -28.453 -7.312 1 98.94 268 ILE A C 1
ATOM 2000 O O . ILE A 1 268 ? 21.297 -28.438 -8.281 1 98.94 268 ILE A O 1
ATOM 2004 N N . PHE A 1 269 ? 20.953 -28.766 -6.102 1 98.88 269 PHE A N 1
ATOM 2005 C CA . PHE A 1 269 ? 22.344 -29.109 -5.82 1 98.88 269 PHE A CA 1
ATOM 2006 C C . PHE A 1 269 ? 22.578 -30.609 -5.996 1 98.88 269 PHE A C 1
ATOM 2008 O O . PHE A 1 269 ? 21.641 -31.359 -6.273 1 98.88 269 PHE A O 1
ATOM 2015 N N . ASP A 1 270 ? 23.875 -31.078 -5.848 1 98.5 270 ASP A N 1
ATOM 2016 C CA . ASP A 1 270 ? 24.219 -32.438 -6.191 1 98.5 270 ASP A CA 1
ATOM 2017 C C . ASP A 1 270 ? 24.094 -33.375 -4.98 1 98.5 270 ASP A C 1
ATOM 2019 O O . ASP A 1 270 ? 24.281 -34.562 -5.09 1 98.5 270 ASP A O 1
ATOM 2023 N N . ASP A 1 271 ? 23.656 -32.812 -3.834 1 98.12 271 ASP A N 1
ATOM 2024 C CA . ASP A 1 271 ? 23.438 -33.594 -2.625 1 98.12 271 ASP A CA 1
ATOM 2025 C C . ASP A 1 271 ? 21.938 -33.781 -2.361 1 98.12 271 ASP A C 1
ATOM 2027 O O . ASP A 1 271 ? 21.453 -33.5 -1.264 1 98.12 271 ASP A O 1
ATOM 2031 N N . CYS A 1 272 ? 21.203 -34.281 -3.375 1 96.75 272 CYS A N 1
ATOM 2032 C CA . CYS A 1 272 ? 19.766 -34.438 -3.209 1 96.75 272 CYS A CA 1
ATOM 2033 C C . CYS A 1 272 ? 19.312 -35.75 -3.822 1 96.75 272 CYS A C 1
ATOM 2035 O O . CYS A 1 272 ? 20.078 -36.438 -4.484 1 96.75 272 CYS A O 1
ATOM 2037 N N . ASP A 1 273 ? 18.109 -36.125 -3.502 1 96.62 273 ASP A N 1
ATOM 2038 C CA . ASP A 1 273 ? 17.422 -37.219 -4.172 1 96.62 273 ASP A CA 1
ATOM 2039 C C . ASP A 1 273 ? 16.969 -36.844 -5.57 1 96.62 273 ASP A C 1
ATOM 2041 O O . ASP A 1 273 ? 16.094 -35.969 -5.723 1 96.62 273 ASP A O 1
ATOM 2045 N N . LEU A 1 274 ? 17.547 -37.469 -6.527 1 97.62 274 LEU A N 1
ATOM 2046 C CA . LEU A 1 274 ? 17.312 -37.094 -7.918 1 97.62 274 LEU A CA 1
ATOM 2047 C C . LEU A 1 274 ? 15.852 -37.25 -8.297 1 97.62 274 LEU A C 1
ATOM 2049 O O . LEU A 1 274 ? 15.297 -36.438 -9.023 1 97.62 274 LEU A O 1
ATOM 2053 N N . GLU A 1 275 ? 15.203 -38.344 -7.859 1 97.19 275 GLU A N 1
ATOM 2054 C CA . GLU A 1 275 ? 13.797 -38.562 -8.18 1 97.19 275 GLU A CA 1
ATOM 2055 C C . GLU A 1 275 ? 12.906 -37.469 -7.629 1 97.19 275 GLU A C 1
ATOM 2057 O O . GLU A 1 275 ? 12.016 -36.969 -8.32 1 97.19 275 GLU A O 1
ATOM 2062 N N . LYS A 1 276 ? 13.203 -37.094 -6.461 1 97.38 276 LYS A N 1
ATOM 2063 C CA . LYS A 1 276 ? 12.438 -36.031 -5.852 1 97.38 276 LYS A CA 1
ATOM 2064 C C . LYS A 1 276 ? 12.672 -34.688 -6.574 1 97.38 276 LYS A C 1
ATOM 2066 O O . LYS A 1 276 ? 11.734 -33.938 -6.812 1 97.38 276 LYS A O 1
ATOM 2071 N N . ALA A 1 277 ? 13.922 -34.469 -6.871 1 98.38 277 ALA A N 1
ATOM 2072 C CA . ALA A 1 277 ? 14.281 -33.219 -7.562 1 98.38 277 ALA A CA 1
ATOM 2073 C C . ALA A 1 277 ? 13.562 -33.125 -8.906 1 98.38 277 ALA A C 1
ATOM 2075 O O . ALA A 1 277 ? 13.023 -32.062 -9.242 1 98.38 277 ALA A O 1
ATOM 2076 N N . VAL A 1 278 ? 13.539 -34.219 -9.664 1 98.69 278 VAL A N 1
ATOM 2077 C CA . VAL A 1 278 ? 12.891 -34.219 -10.977 1 98.69 278 VAL A CA 1
ATOM 2078 C C . VAL A 1 278 ? 11.383 -34 -10.812 1 98.69 278 VAL A C 1
ATOM 2080 O O . VAL A 1 278 ? 10.781 -33.25 -11.547 1 98.69 278 VAL A O 1
ATOM 2083 N N . GLU A 1 279 ? 10.812 -34.688 -9.883 1 98.06 279 GLU A N 1
ATOM 2084 C CA . GLU A 1 279 ? 9.375 -34.531 -9.68 1 98.06 279 GLU A CA 1
ATOM 2085 C C . GLU A 1 279 ? 9 -33.094 -9.336 1 98.06 279 GLU A C 1
ATOM 2087 O O . GLU A 1 279 ? 8.055 -32.531 -9.906 1 98.06 279 GLU A O 1
ATOM 2092 N N . TRP A 1 280 ? 9.734 -32.5 -8.391 1 98.38 280 TRP A N 1
ATOM 2093 C CA . TRP A 1 280 ? 9.422 -31.141 -7.977 1 98.38 280 TRP A CA 1
ATOM 2094 C C . TRP A 1 280 ? 9.711 -30.156 -9.094 1 98.38 280 TRP A C 1
ATOM 2096 O O . TRP A 1 280 ? 9.055 -29.125 -9.203 1 98.38 280 TRP A O 1
ATOM 2106 N N . ALA A 1 281 ? 10.711 -30.406 -9.938 1 98.81 281 ALA A N 1
ATOM 2107 C CA . ALA A 1 281 ? 10.93 -29.578 -11.117 1 98.81 281 ALA A CA 1
ATOM 2108 C C . ALA A 1 281 ? 9.727 -29.625 -12.055 1 98.81 281 ALA A C 1
ATOM 2110 O O . ALA A 1 281 ? 9.258 -28.594 -12.539 1 98.81 281 ALA A O 1
ATOM 2111 N N . MET A 1 282 ? 9.242 -30.875 -12.273 1 98.69 282 MET A N 1
ATOM 2112 C CA . MET A 1 282 ? 8.086 -31.062 -13.141 1 98.69 282 MET A CA 1
ATOM 2113 C C . MET A 1 282 ? 6.848 -30.391 -12.547 1 98.69 282 MET A C 1
ATOM 2115 O O . MET A 1 282 ? 6.148 -29.641 -13.234 1 98.69 282 MET A O 1
ATOM 2119 N N . PHE A 1 283 ? 6.602 -30.641 -11.266 1 98.31 283 PHE A N 1
ATOM 2120 C CA . PHE A 1 283 ? 5.457 -30.047 -10.578 1 98.31 283 PHE A CA 1
ATOM 2121 C C . PHE A 1 283 ? 5.539 -28.531 -10.609 1 98.31 283 PHE A C 1
ATOM 2123 O O . PHE A 1 283 ? 4.523 -27.859 -10.773 1 98.31 283 PHE A O 1
ATOM 2130 N N . GLY A 1 284 ? 6.707 -28.031 -10.492 1 98.38 284 GLY A N 1
ATOM 2131 C CA . GLY A 1 284 ? 6.945 -26.594 -10.438 1 98.38 284 GLY A CA 1
ATOM 2132 C C . GLY A 1 284 ? 6.688 -25.906 -11.758 1 98.38 284 GLY A C 1
ATOM 2133 O O . GLY A 1 284 ? 6.484 -24.688 -11.797 1 98.38 284 GLY A O 1
ATOM 2134 N N . CYS A 1 285 ? 6.605 -26.641 -12.82 1 98.44 285 CYS A N 1
ATOM 2135 C CA . CYS A 1 285 ? 6.527 -25.984 -14.125 1 98.44 285 CYS A CA 1
ATOM 2136 C C . CYS A 1 285 ? 5.332 -26.484 -14.922 1 98.44 285 CYS A C 1
ATOM 2138 O O . CYS A 1 285 ? 4.727 -25.734 -15.688 1 98.44 285 CYS A O 1
ATOM 2140 N N . PHE A 1 286 ? 4.957 -27.781 -14.797 1 98.44 286 PHE A N 1
ATOM 2141 C CA . PHE A 1 286 ? 3.982 -28.375 -15.703 1 98.44 286 PHE A CA 1
ATOM 2142 C C . PHE A 1 286 ? 2.611 -28.469 -15.039 1 98.44 286 PHE A C 1
ATOM 2144 O O . PHE A 1 286 ? 1.603 -28.688 -15.719 1 98.44 286 PHE A O 1
ATOM 2151 N N . TRP A 1 287 ? 2.605 -28.312 -13.672 1 95.56 287 TRP A N 1
ATOM 2152 C CA . TRP A 1 287 ? 1.342 -28.219 -12.945 1 95.56 287 TRP A CA 1
ATOM 2153 C C . TRP A 1 287 ? 0.467 -27.109 -13.523 1 95.56 287 TRP A C 1
ATOM 2155 O O . TRP A 1 287 ? 0.977 -26.094 -13.992 1 95.56 287 TRP A O 1
ATOM 2165 N N . THR A 1 288 ? -0.911 -27.344 -13.602 1 97.38 288 THR A N 1
ATOM 2166 C CA . THR A 1 288 ? -1.861 -26.375 -14.156 1 97.38 288 THR A CA 1
ATOM 2167 C C . THR A 1 288 ? -1.491 -26.016 -15.594 1 97.38 288 THR A C 1
ATOM 2169 O O . THR A 1 288 ? -1.575 -24.859 -15.992 1 97.38 288 THR A O 1
ATOM 2172 N N . ASN A 1 289 ? -0.938 -27.047 -16.297 1 98.12 289 ASN A N 1
ATOM 2173 C CA . ASN A 1 289 ? -0.557 -26.922 -17.703 1 98.12 289 ASN A CA 1
ATOM 2174 C C . ASN A 1 289 ? 0.494 -25.844 -17.906 1 98.12 289 ASN A C 1
ATOM 2176 O O . ASN A 1 289 ? 0.506 -25.172 -18.938 1 98.12 289 ASN A O 1
ATOM 2180 N N . GLY A 1 290 ? 1.282 -25.578 -16.891 1 98.25 290 GLY A N 1
ATOM 2181 C CA . GLY A 1 290 ? 2.359 -24.609 -16.938 1 98.25 290 GLY A CA 1
ATOM 2182 C C . GLY A 1 290 ? 1.875 -23.172 -16.812 1 98.25 290 GLY A C 1
ATOM 2183 O O . GLY A 1 290 ? 2.654 -22.234 -16.969 1 98.25 290 GLY A O 1
ATOM 2184 N N . GLN A 1 291 ? 0.61 -22.953 -16.578 1 98.19 291 GLN A N 1
ATOM 2185 C CA . GLN A 1 291 ? 0.008 -21.625 -16.484 1 98.19 291 GLN A CA 1
ATOM 2186 C C . GLN A 1 291 ? -0.082 -21.156 -15.047 1 98.19 291 GLN A C 1
ATOM 2188 O O . GLN A 1 291 ? -1.177 -20.906 -14.531 1 98.19 291 GLN A O 1
ATOM 2193 N N . ILE A 1 292 ? 1.079 -20.969 -14.43 1 97.56 292 ILE A N 1
ATOM 2194 C CA . ILE A 1 292 ? 1.255 -20.562 -13.031 1 97.56 292 ILE A CA 1
ATOM 2195 C C . ILE A 1 292 ? 2.186 -19.359 -12.961 1 97.56 292 ILE A C 1
ATOM 2197 O O . ILE A 1 292 ? 3.305 -19.391 -13.477 1 97.56 292 ILE A O 1
ATOM 2201 N N . CYS A 1 293 ? 1.773 -18.359 -12.266 1 97.56 293 CYS A N 1
ATOM 2202 C CA . CYS A 1 293 ? 2.6 -17.156 -12.172 1 97.56 293 CYS A CA 1
ATOM 2203 C C . CYS A 1 293 ? 3.918 -17.469 -11.469 1 97.56 293 CYS A C 1
ATOM 2205 O O . CYS A 1 293 ? 4.957 -16.906 -11.812 1 97.56 293 CYS A O 1
ATOM 2207 N N . SER A 1 294 ? 3.871 -18.406 -10.477 1 98.12 294 SER A N 1
ATOM 2208 C CA . SER A 1 294 ? 5.047 -18.734 -9.688 1 98.12 294 SER A CA 1
ATOM 2209 C C . SER A 1 294 ? 5.816 -19.906 -10.297 1 98.12 294 SER A C 1
ATOM 2211 O O . SER A 1 294 ? 6.719 -20.453 -9.664 1 98.12 294 SER A O 1
ATOM 2213 N N . ALA A 1 295 ? 5.543 -20.328 -11.469 1 98.44 295 ALA A N 1
ATOM 2214 C CA . ALA A 1 295 ? 6.184 -21.484 -12.078 1 98.44 295 ALA A CA 1
ATOM 2215 C C . ALA A 1 295 ? 7.703 -21.375 -12.016 1 98.44 295 ALA A C 1
ATOM 2217 O O . ALA A 1 295 ? 8.273 -20.344 -12.367 1 98.44 295 ALA A O 1
ATOM 2218 N N . THR A 1 296 ? 8.344 -22.391 -11.5 1 98.5 296 THR A N 1
ATOM 2219 C CA . THR A 1 296 ? 9.797 -22.453 -11.547 1 98.5 296 THR A CA 1
ATOM 2220 C C . THR A 1 296 ? 10.281 -22.953 -12.906 1 98.5 296 THR A C 1
ATOM 2222 O O . THR A 1 296 ? 10.891 -24.031 -13 1 98.5 296 THR A O 1
ATOM 2225 N N . SER A 1 297 ? 10.078 -22.078 -13.875 1 98.56 297 SER A N 1
ATOM 2226 C CA . SER A 1 297 ? 10.336 -22.422 -15.273 1 98.56 297 SER A CA 1
ATOM 2227 C C . SER A 1 297 ? 11.82 -22.281 -15.602 1 98.56 297 SER A C 1
ATOM 2229 O O . SER A 1 297 ? 12.258 -22.703 -16.688 1 98.56 297 SER A O 1
ATOM 2231 N N . ARG A 1 298 ? 12.625 -21.656 -14.734 1 98.88 298 ARG A N 1
ATOM 2232 C CA . ARG A 1 298 ? 14.078 -21.672 -14.781 1 98.88 298 ARG A CA 1
ATOM 2233 C C . ARG A 1 298 ? 14.648 -22.703 -13.805 1 98.88 298 ARG A C 1
ATOM 2235 O O . ARG A 1 298 ? 14.57 -22.516 -12.594 1 98.88 298 ARG A O 1
ATOM 2242 N N . VAL A 1 299 ? 15.18 -23.75 -14.32 1 98.94 299 VAL A N 1
ATOM 2243 C CA . VAL A 1 299 ? 15.773 -24.766 -13.461 1 98.94 299 VAL A CA 1
ATOM 2244 C C . VAL A 1 299 ? 17.297 -24.703 -13.57 1 98.94 299 VAL A C 1
ATOM 2246 O O . VAL A 1 299 ? 17.844 -24.766 -14.664 1 98.94 299 VAL A O 1
ATOM 2249 N N . LEU A 1 300 ? 17.906 -24.5 -12.461 1 98.94 300 LEU A N 1
ATOM 2250 C CA . LEU A 1 300 ? 19.359 -24.5 -12.352 1 98.94 300 LEU A CA 1
ATOM 2251 C C . LEU A 1 300 ? 19.859 -25.75 -11.633 1 98.94 300 LEU A C 1
ATOM 2253 O O . LEU A 1 300 ? 19.594 -25.922 -10.438 1 98.94 300 LEU A O 1
ATOM 2257 N N . VAL A 1 301 ? 20.594 -26.625 -12.32 1 98.94 301 VAL A N 1
ATOM 2258 C CA . VAL A 1 301 ? 21.031 -27.906 -11.773 1 98.94 301 VAL A CA 1
ATOM 2259 C C . VAL A 1 301 ? 22.562 -27.922 -11.656 1 98.94 301 VAL A C 1
ATOM 2261 O O . VAL A 1 301 ? 23.25 -27.453 -12.555 1 98.94 301 VAL A O 1
ATOM 2264 N N . HIS A 1 302 ? 23.062 -28.422 -10.547 1 98.88 302 HIS A N 1
ATOM 2265 C CA . HIS A 1 302 ? 24.516 -28.5 -10.359 1 98.88 302 HIS A CA 1
ATOM 2266 C C . HIS A 1 302 ? 25.156 -29.359 -11.453 1 98.88 302 HIS A C 1
ATOM 2268 O O . HIS A 1 302 ? 24.609 -30.391 -11.836 1 98.88 302 HIS A O 1
ATOM 2274 N N . GLU A 1 303 ? 26.312 -28.984 -11.859 1 98.62 303 GLU A N 1
ATOM 2275 C CA . GLU A 1 303 ? 26.984 -29.609 -13 1 98.62 303 GLU A CA 1
ATOM 2276 C C . GLU A 1 303 ? 27.25 -31.094 -12.75 1 98.62 303 GLU A C 1
ATOM 2278 O O . GLU A 1 303 ? 27.219 -31.891 -13.68 1 98.62 303 GLU A O 1
ATOM 2283 N N . ASN A 1 304 ? 27.422 -31.469 -11.531 1 98.69 304 ASN A N 1
ATOM 2284 C CA . ASN A 1 304 ? 27.781 -32.844 -11.18 1 98.69 304 ASN A CA 1
ATOM 2285 C C . ASN A 1 304 ? 26.641 -33.812 -11.461 1 98.69 304 ASN A C 1
ATOM 2287 O O . ASN A 1 304 ? 26.859 -35 -11.602 1 98.69 304 ASN A O 1
ATOM 2291 N N . ILE A 1 305 ? 25.406 -33.344 -11.523 1 98.62 305 ILE A N 1
ATOM 2292 C CA . ILE A 1 305 ? 24.297 -34.25 -11.703 1 98.62 305 ILE A CA 1
ATOM 2293 C C . ILE A 1 305 ? 23.516 -33.875 -12.961 1 98.62 305 ILE A C 1
ATOM 2295 O O . ILE A 1 305 ? 22.422 -34.375 -13.203 1 98.62 305 ILE A O 1
ATOM 2299 N N . ARG A 1 306 ? 24.016 -33 -13.75 1 98.5 306 ARG A N 1
ATOM 2300 C CA . ARG A 1 306 ? 23.328 -32.438 -14.906 1 98.5 306 ARG A CA 1
ATOM 2301 C C . ARG A 1 306 ? 22.844 -33.531 -15.852 1 98.5 306 ARG A C 1
ATOM 2303 O O . ARG A 1 306 ? 21.656 -33.562 -16.188 1 98.5 306 ARG A O 1
ATOM 2310 N N . GLU A 1 307 ? 23.75 -34.406 -16.25 1 98.56 307 GLU A N 1
ATOM 2311 C CA . GLU A 1 307 ? 23.422 -35.406 -17.281 1 98.56 307 GLU A CA 1
ATOM 2312 C C . GLU A 1 307 ? 22.359 -36.375 -16.781 1 98.56 307 GLU A C 1
ATOM 2314 O O . GLU A 1 307 ? 21.391 -36.688 -17.484 1 98.56 307 GLU A O 1
ATOM 2319 N N . ARG A 1 308 ? 22.516 -36.875 -15.562 1 98.56 308 ARG A N 1
ATOM 2320 C CA . ARG A 1 308 ? 21.531 -37.781 -14.984 1 98.56 308 ARG A CA 1
ATOM 2321 C C . ARG A 1 308 ? 20.172 -37.094 -14.812 1 98.56 308 ARG A C 1
ATOM 2323 O O . ARG A 1 308 ? 19.125 -37.688 -15.039 1 98.56 308 ARG A O 1
ATOM 2330 N N . PHE A 1 309 ? 20.203 -35.875 -14.398 1 98.81 309 PHE A N 1
ATOM 2331 C CA . PHE A 1 309 ? 18.984 -35.094 -14.203 1 98.81 309 PHE A CA 1
ATOM 2332 C C . PHE A 1 309 ? 18.266 -34.906 -15.531 1 98.81 309 PHE A C 1
ATOM 2334 O O . PHE A 1 309 ? 17.047 -35.125 -15.617 1 98.81 309 PHE A O 1
ATOM 2341 N N . LEU A 1 310 ? 18.969 -34.438 -16.578 1 98.88 310 LEU A N 1
ATOM 2342 C CA . LEU A 1 310 ? 18.344 -34.188 -17.875 1 98.88 310 LEU A CA 1
ATOM 2343 C C . LEU A 1 310 ? 17.75 -35.469 -18.453 1 98.88 310 LEU A C 1
ATOM 2345 O O . LEU A 1 310 ? 16.656 -35.438 -19.031 1 98.88 310 LEU A O 1
ATOM 2349 N N . ALA A 1 311 ? 18.5 -36.562 -18.328 1 98.81 311 ALA A N 1
ATOM 2350 C CA . ALA A 1 311 ? 18 -37.812 -18.859 1 98.81 311 ALA A CA 1
ATOM 2351 C C . ALA A 1 311 ? 16.703 -38.219 -18.172 1 98.81 311 ALA A C 1
ATOM 2353 O O . ALA A 1 311 ? 15.727 -38.594 -18.828 1 98.81 311 ALA A O 1
ATOM 2354 N N . ARG A 1 312 ? 16.703 -38.125 -16.875 1 98.69 312 ARG A N 1
ATOM 2355 C CA . ARG A 1 312 ? 15.523 -38.5 -16.109 1 98.69 312 ARG A CA 1
ATOM 2356 C C . ARG A 1 312 ? 14.375 -37.531 -16.344 1 98.69 312 ARG A C 1
ATOM 2358 O O . ARG A 1 312 ? 13.211 -37.938 -16.406 1 98.69 312 ARG A O 1
ATOM 2365 N N . LEU A 1 313 ? 14.68 -36.25 -16.422 1 98.81 313 LEU A N 1
ATOM 2366 C CA . LEU A 1 313 ? 13.672 -35.219 -16.703 1 98.81 313 LEU A CA 1
ATOM 2367 C C . LEU A 1 313 ? 12.992 -35.469 -18.031 1 98.81 313 LEU A C 1
ATOM 2369 O O . LEU A 1 313 ? 11.773 -35.344 -18.156 1 98.81 313 LEU A O 1
ATOM 2373 N N . LYS A 1 314 ? 13.812 -35.781 -19.047 1 98.81 314 LYS A N 1
ATOM 2374 C CA . LYS A 1 314 ? 13.266 -36.062 -20.375 1 98.81 314 LYS A CA 1
ATOM 2375 C C . LYS A 1 314 ? 12.297 -37.25 -20.328 1 98.81 314 LYS A C 1
ATOM 2377 O O . LYS A 1 314 ? 11.164 -37.125 -20.812 1 98.81 314 LYS A O 1
ATOM 2382 N N . GLU A 1 315 ? 12.781 -38.281 -19.75 1 98.62 315 GLU A N 1
ATOM 2383 C CA . GLU A 1 315 ? 11.969 -39.5 -19.641 1 98.62 315 GLU A CA 1
ATOM 2384 C C . GLU A 1 315 ? 10.656 -39.219 -18.906 1 98.62 315 GLU A C 1
ATOM 2386 O O . GLU A 1 315 ? 9.586 -39.625 -19.375 1 98.62 315 GLU A O 1
ATOM 2391 N N . ALA A 1 316 ? 10.758 -38.594 -17.797 1 98.5 316 ALA A N 1
ATOM 2392 C CA . ALA A 1 316 ? 9.594 -38.312 -16.953 1 98.5 316 ALA A CA 1
ATOM 2393 C C . ALA A 1 316 ? 8.633 -37.344 -17.641 1 98.5 316 ALA A C 1
ATOM 2395 O O . ALA A 1 316 ? 7.414 -37.5 -17.562 1 98.5 316 ALA A O 1
ATOM 2396 N N . SER A 1 317 ? 9.148 -36.312 -18.297 1 98.31 317 SER A N 1
ATOM 2397 C CA . SER A 1 317 ? 8.312 -35.344 -19 1 98.31 317 SER A CA 1
ATOM 2398 C C . SER A 1 317 ? 7.52 -35.969 -20.125 1 98.31 317 SER A C 1
ATOM 2400 O O . SER A 1 317 ? 6.348 -35.656 -20.328 1 98.31 317 SER A O 1
ATOM 2402 N N . GLU A 1 318 ? 8.172 -36.875 -20.844 1 97.81 318 GLU A N 1
ATOM 2403 C CA . GLU A 1 318 ? 7.531 -37.562 -21.969 1 97.81 318 GLU A CA 1
ATOM 2404 C C . GLU A 1 318 ? 6.461 -38.531 -21.484 1 97.81 318 GLU A C 1
ATOM 2406 O O . GLU A 1 318 ? 5.566 -38.906 -22.234 1 97.81 318 GLU A O 1
ATOM 2411 N N . ALA A 1 319 ? 6.598 -38.875 -20.188 1 97.25 319 ALA A N 1
ATOM 2412 C CA . ALA A 1 319 ? 5.688 -39.875 -19.625 1 97.25 319 ALA A CA 1
ATOM 2413 C C . ALA A 1 319 ? 4.465 -39.219 -19 1 97.25 319 ALA A C 1
ATOM 2415 O O . ALA A 1 319 ? 3.537 -39.906 -18.562 1 97.25 319 ALA A O 1
ATOM 2416 N N . ILE A 1 320 ? 4.355 -37.906 -18.922 1 97 320 ILE A N 1
ATOM 2417 C CA . ILE A 1 320 ? 3.209 -37.219 -18.359 1 97 320 ILE A CA 1
ATOM 2418 C C . ILE A 1 320 ? 1.947 -37.562 -19.141 1 97 320 ILE A C 1
ATOM 2420 O O . ILE A 1 320 ? 1.929 -37.469 -20.375 1 97 320 ILE A O 1
ATOM 2424 N N . PRO A 1 321 ? 0.885 -37.969 -18.5 1 95.81 321 PRO A N 1
ATOM 2425 C CA . PRO A 1 321 ? -0.375 -38.25 -19.203 1 95.81 321 PRO A CA 1
ATOM 2426 C C . PRO A 1 321 ? -1.046 -36.969 -19.703 1 95.81 321 PRO A C 1
ATOM 2428 O O . PRO A 1 321 ? -1.784 -36.312 -18.969 1 95.81 321 PRO A O 1
ATOM 2431 N N . VAL A 1 322 ? -0.849 -36.656 -20.953 1 96.31 322 VAL A N 1
ATOM 2432 C CA . VAL A 1 322 ? -1.454 -35.531 -21.625 1 96.31 322 VAL A CA 1
ATOM 2433 C C . VAL A 1 322 ? -2.76 -35.938 -22.297 1 96.31 322 VAL A C 1
ATOM 2435 O O . VAL A 1 322 ? -2.83 -37 -22.922 1 96.31 322 VAL A O 1
ATOM 2438 N N . GLY A 1 323 ? -3.799 -35.219 -22.125 1 95.06 323 GLY A N 1
ATOM 2439 C CA . GLY A 1 323 ? -5.035 -35.562 -22.797 1 95.06 323 GLY A CA 1
ATOM 2440 C C . GLY A 1 323 ? -6.246 -34.812 -22.266 1 95.06 323 GLY A C 1
ATOM 2441 O O . GLY A 1 323 ? -6.137 -33.688 -21.828 1 95.06 323 GLY A O 1
ATOM 2442 N N . ASP A 1 324 ? -7.426 -35.469 -22.375 1 96.06 324 ASP A N 1
ATOM 2443 C CA . ASP A 1 324 ? -8.68 -34.906 -21.891 1 96.06 324 ASP A CA 1
ATOM 2444 C C . ASP A 1 324 ? -8.578 -34.562 -20.391 1 96.06 324 ASP A C 1
ATOM 2446 O O . ASP A 1 324 ? -8.383 -35.469 -19.578 1 96.06 324 ASP A O 1
ATOM 2450 N N . PRO A 1 325 ? -8.758 -33.312 -20.078 1 97.31 325 PRO A N 1
ATOM 2451 C CA . PRO A 1 325 ? -8.539 -32.938 -18.672 1 97.31 325 PRO A CA 1
ATOM 2452 C C . PRO A 1 325 ? -9.594 -33.531 -17.734 1 97.31 325 PRO A C 1
ATOM 2454 O O . PRO A 1 325 ? -9.398 -33.531 -16.516 1 97.31 325 PRO A O 1
ATOM 2457 N N . LEU A 1 326 ? -10.68 -33.969 -18.25 1 97 326 LEU A N 1
ATOM 2458 C CA . LEU A 1 326 ? -11.719 -34.562 -17.422 1 97 326 LEU A CA 1
ATOM 2459 C C . LEU A 1 326 ? -11.461 -36.062 -17.234 1 97 326 LEU A C 1
ATOM 2461 O O . LEU A 1 326 ? -12.102 -36.688 -16.391 1 97 326 LEU A O 1
ATOM 2465 N N . ALA A 1 327 ? -10.539 -36.594 -17.984 1 95.94 327 ALA A N 1
ATOM 2466 C CA . ALA A 1 327 ? -10.234 -38 -17.875 1 95.94 327 ALA A CA 1
ATOM 2467 C C . ALA A 1 327 ? -9.438 -38.312 -16.609 1 95.94 327 ALA A C 1
ATOM 2469 O O . ALA A 1 327 ? -8.562 -37.531 -16.219 1 95.94 327 ALA A O 1
ATOM 2470 N N . GLU A 1 328 ? -9.711 -39.406 -16.062 1 94.88 328 GLU A N 1
ATOM 2471 C CA . GLU A 1 328 ? -8.977 -39.875 -14.883 1 94.88 328 GLU A CA 1
ATOM 2472 C C . GLU A 1 328 ? -7.492 -40.031 -15.195 1 94.88 328 GLU A C 1
ATOM 2474 O O . GLU A 1 328 ? -7.133 -40.625 -16.219 1 94.88 328 GLU A O 1
ATOM 2479 N N . GLY A 1 329 ? -6.664 -39.438 -14.336 1 93.56 329 GLY A N 1
ATOM 2480 C CA . GLY A 1 329 ? -5.23 -39.656 -14.461 1 93.56 329 GLY A CA 1
ATOM 2481 C C . GLY A 1 329 ? -4.547 -38.562 -15.297 1 93.56 329 GLY A C 1
ATOM 2482 O O . GLY A 1 329 ? -3.318 -38.469 -15.297 1 93.56 329 GLY A O 1
ATOM 2483 N N . CYS A 1 330 ? -5.355 -37.781 -16.016 1 96.31 330 CYS A N 1
ATOM 2484 C CA . CYS A 1 330 ? -4.758 -36.688 -16.766 1 96.31 330 CYS A CA 1
ATOM 2485 C C . CYS A 1 330 ? -3.914 -35.781 -15.867 1 96.31 330 CYS A C 1
ATOM 2487 O O . CYS A 1 330 ? -4.324 -35.469 -14.758 1 96.31 330 CYS A O 1
ATOM 2489 N N . ARG A 1 331 ? -2.697 -35.469 -16.328 1 97.44 331 ARG A N 1
ATOM 2490 C CA . ARG A 1 331 ? -1.815 -34.594 -15.539 1 97.44 331 ARG A CA 1
ATOM 2491 C C . ARG A 1 331 ? -1.379 -33.375 -16.344 1 97.44 331 ARG A C 1
ATOM 2493 O O . ARG A 1 331 ? -0.681 -32.5 -15.82 1 97.44 331 ARG A O 1
ATOM 2500 N N . LEU A 1 332 ? -1.806 -33.281 -17.562 1 97.62 332 LEU A N 1
ATOM 2501 C CA . LEU A 1 332 ? -1.583 -32.094 -18.375 1 97.62 332 LEU A CA 1
ATOM 2502 C C . LEU A 1 332 ? -2.695 -31.906 -19.406 1 97.62 332 LEU A C 1
ATOM 2504 O O . LEU A 1 332 ? -2.854 -32.75 -20.297 1 97.62 332 LEU A O 1
ATOM 2508 N N . GLY A 1 333 ? -3.488 -30.891 -19.266 1 97.75 333 GLY A N 1
ATOM 2509 C CA . GLY A 1 333 ? -4.555 -30.547 -20.203 1 97.75 333 GLY A CA 1
ATOM 2510 C C . GLY A 1 333 ? -4.168 -29.453 -21.172 1 97.75 333 GLY A C 1
ATOM 2511 O O . GLY A 1 333 ? -2.98 -29.234 -21.422 1 97.75 333 GLY A O 1
ATOM 2512 N N . PRO A 1 334 ? -5.16 -28.891 -21.859 1 98.19 334 PRO A N 1
ATOM 2513 C CA . PRO A 1 334 ? -4.898 -27.797 -22.797 1 98.19 334 PRO A CA 1
ATOM 2514 C C . PRO A 1 334 ? -4.625 -26.469 -22.109 1 98.19 334 PRO A C 1
ATOM 2516 O O . PRO A 1 334 ? -4.93 -26.312 -20.922 1 98.19 334 PRO A O 1
ATOM 2519 N N . LEU A 1 335 ? -3.98 -25.562 -22.875 1 98.38 335 LEU A N 1
ATOM 2520 C CA . LEU A 1 335 ? -3.926 -24.188 -22.422 1 98.38 335 LEU A CA 1
ATOM 2521 C C . LEU A 1 335 ? -5.324 -23.562 -22.375 1 98.38 335 LEU A C 1
ATOM 2523 O O . LEU A 1 335 ? -6.258 -24.094 -22.984 1 98.38 335 LEU A O 1
ATOM 2527 N N . ALA A 1 336 ? -5.492 -22.469 -21.719 1 98.06 336 ALA A N 1
ATOM 2528 C CA . ALA A 1 336 ? -6.785 -21.984 -21.234 1 98.06 336 ALA A CA 1
ATOM 2529 C C . ALA A 1 336 ? -7.59 -21.359 -22.375 1 98.06 336 ALA A C 1
ATOM 2531 O O . ALA A 1 336 ? -8.82 -21.328 -22.328 1 98.06 336 ALA A O 1
ATOM 2532 N N . SER A 1 337 ? -6.918 -20.859 -23.422 1 97.81 337 SER A N 1
ATOM 2533 C CA . SER A 1 337 ? -7.625 -20.156 -24.484 1 97.81 337 SER A CA 1
ATOM 2534 C C . SER A 1 337 ? -6.836 -20.188 -25.781 1 97.81 337 SER A C 1
ATOM 2536 O O . SER A 1 337 ? -5.652 -20.516 -25.797 1 97.81 337 SER A O 1
ATOM 2538 N N . ALA A 1 338 ? -7.535 -19.797 -26.844 1 97.38 338 ALA A N 1
ATOM 2539 C CA . ALA A 1 338 ? -6.887 -19.719 -28.156 1 97.38 338 ALA A CA 1
ATOM 2540 C C . ALA A 1 338 ? -5.781 -18.672 -28.156 1 97.38 338 ALA A C 1
ATOM 2542 O O . ALA A 1 338 ? -4.723 -18.875 -28.75 1 97.38 338 ALA A O 1
ATOM 2543 N N . ALA A 1 339 ? -6.051 -17.609 -27.531 1 97.06 339 ALA A N 1
ATOM 2544 C CA . ALA A 1 339 ? -5.066 -16.531 -27.453 1 97.06 339 ALA A CA 1
ATOM 2545 C C . ALA A 1 339 ? -3.811 -16.984 -26.703 1 97.06 339 ALA A C 1
ATOM 2547 O O . ALA A 1 339 ? -2.691 -16.703 -27.141 1 97.06 339 ALA A O 1
ATOM 2548 N N . GLN A 1 340 ? -3.99 -17.641 -25.594 1 97.88 340 GLN A N 1
ATOM 2549 C CA . GLN A 1 340 ? -2.859 -18.156 -24.812 1 97.88 340 GLN A CA 1
ATOM 2550 C C . GLN A 1 340 ? -2.092 -19.219 -25.594 1 97.88 340 GLN A C 1
ATOM 2552 O O . GLN A 1 340 ? -0.861 -19.25 -25.547 1 97.88 340 GLN A O 1
ATOM 2557 N N . TYR A 1 341 ? -2.836 -20.078 -26.281 1 98.06 341 TYR A N 1
ATOM 2558 C CA . TYR A 1 341 ? -2.223 -21.094 -27.125 1 98.06 341 TYR A CA 1
ATOM 2559 C C . TYR A 1 341 ? -1.336 -20.453 -28.188 1 98.06 341 TYR A C 1
ATOM 2561 O O . TYR A 1 341 ? -0.191 -20.875 -28.375 1 98.06 341 TYR A O 1
ATOM 2569 N N . LYS A 1 342 ? -1.847 -19.5 -28.844 1 98.06 342 LYS A N 1
ATOM 2570 C CA . LYS A 1 342 ? -1.098 -18.797 -29.875 1 98.06 342 LYS A CA 1
ATOM 2571 C C . LYS A 1 342 ? 0.148 -18.141 -29.312 1 98.06 342 LYS A C 1
ATOM 2573 O O . LYS A 1 342 ? 1.221 -18.188 -29.906 1 98.06 342 LYS A O 1
ATOM 2578 N N . LYS A 1 343 ? 0.032 -17.531 -28.172 1 97.69 343 LYS A N 1
ATOM 2579 C CA . LYS A 1 343 ? 1.152 -16.859 -27.516 1 97.69 343 LYS A CA 1
ATOM 2580 C C . LYS A 1 343 ? 2.27 -17.844 -27.188 1 97.69 343 LYS A C 1
ATOM 2582 O O . LYS A 1 343 ? 3.428 -17.625 -27.547 1 97.69 343 LYS A O 1
ATOM 2587 N N . VAL A 1 344 ? 1.948 -18.922 -26.547 1 98.38 344 VAL A N 1
ATOM 2588 C CA . VAL A 1 344 ? 2.932 -19.906 -26.078 1 98.38 344 VAL A CA 1
ATOM 2589 C C . VAL A 1 344 ? 3.576 -20.594 -27.281 1 98.38 344 VAL A C 1
ATOM 2591 O O . VAL A 1 344 ? 4.801 -20.719 -27.344 1 98.38 344 VAL A O 1
ATOM 2594 N N . THR A 1 345 ? 2.744 -21.016 -28.234 1 97.94 345 THR A N 1
ATOM 2595 C CA . THR A 1 345 ? 3.277 -21.734 -29.391 1 97.94 345 THR A CA 1
ATOM 2596 C C . THR A 1 345 ? 4.156 -20.828 -30.234 1 97.94 345 THR A C 1
ATOM 2598 O O . THR A 1 345 ? 5.156 -21.281 -30.797 1 97.94 345 THR A O 1
ATOM 2601 N N . SER A 1 346 ? 3.734 -19.578 -30.344 1 98.25 346 SER A N 1
ATOM 2602 C CA . SER A 1 346 ? 4.559 -18.625 -31.078 1 98.25 346 SER A CA 1
ATOM 2603 C C . SER A 1 346 ? 5.922 -18.453 -30.422 1 98.25 346 SER A C 1
ATOM 2605 O O . SER A 1 346 ? 6.945 -18.406 -31.109 1 98.25 346 SER A O 1
ATOM 2607 N N . MET A 1 347 ? 5.977 -18.359 -29.172 1 97.88 347 MET A N 1
ATOM 2608 C CA . MET A 1 347 ? 7.238 -18.219 -28.453 1 97.88 347 MET A CA 1
ATOM 2609 C C . MET A 1 347 ? 8.094 -19.469 -28.578 1 97.88 347 MET A C 1
ATOM 2611 O O . MET A 1 347 ? 9.289 -19.391 -28.844 1 97.88 347 MET A O 1
ATOM 2615 N N . VAL A 1 348 ? 7.48 -20.625 -28.391 1 98.31 348 VAL A N 1
ATOM 2616 C CA . VAL A 1 348 ? 8.188 -21.891 -28.5 1 98.31 348 VAL A CA 1
ATOM 2617 C C . VAL A 1 348 ? 8.812 -22.016 -29.891 1 98.31 348 VAL A C 1
ATOM 2619 O O . VAL A 1 348 ? 9.969 -22.406 -30.031 1 98.31 348 VAL A O 1
ATOM 2622 N N . ASN A 1 349 ? 8.031 -21.641 -30.875 1 98 349 ASN A N 1
ATOM 2623 C CA . ASN A 1 349 ? 8.523 -21.719 -32.25 1 98 349 ASN A CA 1
ATOM 2624 C C . ASN A 1 349 ? 9.688 -20.75 -32.469 1 98 349 ASN A C 1
ATOM 2626 O O . ASN A 1 349 ? 10.648 -21.094 -33.188 1 98 349 ASN A O 1
ATOM 2630 N N . ARG A 1 350 ? 9.641 -19.578 -31.922 1 97.94 350 ARG A N 1
ATOM 2631 C CA . ARG A 1 350 ? 10.75 -18.625 -32.031 1 97.94 350 ARG A CA 1
ATOM 2632 C C . ARG A 1 350 ? 12 -19.172 -31.344 1 97.94 350 ARG A C 1
ATOM 2634 O O . ARG A 1 350 ? 13.109 -19.047 -31.875 1 97.94 350 ARG A O 1
ATOM 2641 N N . ILE A 1 351 ? 11.852 -19.797 -30.203 1 97.69 351 ILE A N 1
ATOM 2642 C CA . ILE A 1 351 ? 12.977 -20.375 -29.469 1 97.69 351 ILE A CA 1
ATOM 2643 C C . ILE A 1 351 ? 13.586 -21.516 -30.281 1 97.69 351 ILE A C 1
ATOM 2645 O O . ILE A 1 351 ? 14.812 -21.625 -30.391 1 97.69 351 ILE A O 1
ATOM 2649 N N . LYS A 1 352 ? 12.75 -22.328 -30.891 1 97.19 352 LYS A N 1
ATOM 2650 C CA . LYS A 1 352 ? 13.211 -23.469 -31.688 1 97.19 352 LYS A CA 1
ATOM 2651 C C . LYS A 1 352 ? 14.062 -23.016 -32.875 1 97.19 352 LYS A C 1
ATOM 2653 O O . LYS A 1 352 ? 14.891 -23.781 -33.375 1 97.19 352 LYS A O 1
ATOM 2658 N N . ARG A 1 353 ? 13.852 -21.844 -33.312 1 96.69 353 ARG A N 1
ATOM 2659 C CA . ARG A 1 353 ? 14.586 -21.312 -34.438 1 96.69 353 ARG A CA 1
ATOM 2660 C C . ARG A 1 353 ? 15.953 -20.797 -34.031 1 96.69 353 ARG A C 1
ATOM 2662 O O . ARG A 1 353 ? 16.812 -20.516 -34.875 1 96.69 353 ARG A O 1
ATOM 2669 N N . THR A 1 354 ? 16.141 -20.719 -32.781 1 96.38 354 THR A N 1
ATOM 2670 C CA . THR A 1 354 ? 17.453 -20.328 -32.281 1 96.38 354 THR A CA 1
ATOM 2671 C C . THR A 1 354 ? 18.344 -21.562 -32.094 1 96.38 354 THR A C 1
ATOM 2673 O O . THR A 1 354 ? 17.969 -22.656 -32.5 1 96.38 354 THR A O 1
ATOM 2676 N N . LYS A 1 355 ? 19.516 -21.359 -31.484 1 95.94 355 LYS A N 1
ATOM 2677 C CA . LYS A 1 355 ? 20.469 -22.453 -31.281 1 95.94 355 LYS A CA 1
ATOM 2678 C C . LYS A 1 355 ? 20.234 -23.125 -29.922 1 95.94 355 LYS A C 1
ATOM 2680 O O . LYS A 1 355 ? 21.031 -23.969 -29.5 1 95.94 355 LYS A O 1
ATOM 2685 N N . ILE A 1 356 ? 19.156 -22.781 -29.266 1 97.81 356 ILE A N 1
ATOM 2686 C CA . ILE A 1 356 ? 18.844 -23.359 -27.969 1 97.81 356 ILE A CA 1
ATOM 2687 C C . ILE A 1 356 ? 18.422 -24.828 -28.156 1 97.81 356 ILE A C 1
ATOM 2689 O O . ILE A 1 356 ? 17.609 -25.125 -29.031 1 97.81 356 ILE A O 1
ATOM 2693 N N . HIS A 1 357 ? 18.984 -25.688 -27.344 1 98.06 357 HIS A N 1
ATOM 2694 C CA . HIS A 1 357 ? 18.75 -27.125 -27.484 1 98.06 357 HIS A CA 1
ATOM 2695 C C . HIS A 1 357 ? 17.359 -27.5 -26.953 1 98.06 357 HIS A C 1
ATOM 2697 O O . HIS A 1 357 ? 17.031 -27.219 -25.797 1 98.06 357 HIS A O 1
ATOM 2703 N N . LEU A 1 358 ? 16.547 -28.094 -27.781 1 98.62 358 LEU A N 1
ATOM 2704 C CA . LEU A 1 358 ? 15.273 -28.672 -27.359 1 98.62 358 LEU A CA 1
ATOM 2705 C C . LEU A 1 358 ? 15.469 -30.094 -26.844 1 98.62 358 LEU A C 1
ATOM 2707 O O . LEU A 1 358 ? 15.812 -31 -27.609 1 98.62 358 LEU A O 1
ATOM 2711 N N . LEU A 1 359 ? 15.32 -30.328 -25.578 1 98.75 359 LEU A N 1
ATOM 2712 C CA . LEU A 1 359 ? 15.484 -31.641 -24.969 1 98.75 359 LEU A CA 1
ATOM 2713 C C . LEU A 1 359 ? 14.305 -32.562 -25.328 1 98.75 359 LEU A C 1
ATOM 2715 O O . LEU A 1 359 ? 14.5 -33.719 -25.656 1 98.75 359 LEU A O 1
ATOM 2719 N N . THR A 1 360 ? 13.125 -32.031 -25.203 1 98.44 360 THR A N 1
ATOM 2720 C CA . THR A 1 360 ? 11.914 -32.781 -25.547 1 98.44 360 THR A CA 1
ATOM 2721 C C . THR A 1 360 ? 10.734 -31.812 -25.719 1 98.44 360 THR A C 1
ATOM 2723 O O . THR A 1 360 ? 10.789 -30.656 -25.297 1 98.44 360 THR A O 1
ATOM 2726 N N . GLY A 1 361 ? 9.672 -32.25 -26.438 1 98.06 361 GLY A N 1
ATOM 2727 C CA . GLY A 1 361 ? 8.414 -31.516 -26.562 1 98.06 361 GLY A CA 1
ATOM 2728 C C . GLY A 1 361 ? 8.422 -30.453 -27.641 1 98.06 361 GLY A C 1
ATOM 2729 O O . GLY A 1 361 ? 9.031 -30.656 -28.703 1 98.06 361 GLY A O 1
ATOM 2730 N N . GLY A 1 362 ? 7.574 -29.391 -27.469 1 96.62 362 GLY A N 1
ATOM 2731 C CA . GLY A 1 362 ? 7.512 -28.25 -28.359 1 96.62 362 GLY A CA 1
ATOM 2732 C C . GLY A 1 362 ? 6.484 -28.406 -29.469 1 96.62 362 GLY A C 1
ATOM 2733 O O . GLY A 1 362 ? 6.344 -27.516 -30.312 1 96.62 362 GLY A O 1
ATOM 2734 N N . ASN A 1 363 ? 5.809 -29.469 -29.406 1 96.31 363 ASN A N 1
ATOM 2735 C CA . ASN A 1 363 ? 4.832 -29.734 -30.453 1 96.31 363 ASN A CA 1
ATOM 2736 C C . ASN A 1 363 ? 3.455 -30.047 -29.875 1 96.31 363 ASN A C 1
ATOM 2738 O O . ASN A 1 363 ? 3.303 -30.172 -28.656 1 96.31 363 ASN A O 1
ATOM 2742 N N . ARG A 1 364 ? 2.463 -30.047 -30.734 1 95.75 364 ARG A N 1
ATOM 2743 C CA . ARG A 1 364 ? 1.168 -30.578 -30.328 1 95.75 364 ARG A CA 1
ATOM 2744 C C . ARG A 1 364 ? 1.271 -32.062 -30.016 1 95.75 364 ARG A C 1
ATOM 2746 O O . ARG A 1 364 ? 1.869 -32.844 -30.766 1 95.75 364 ARG A O 1
ATOM 2753 N N . PRO A 1 365 ? 0.719 -32.469 -28.906 1 95.62 365 PRO A N 1
ATOM 2754 C CA . PRO A 1 365 ? 0.774 -33.906 -28.594 1 95.62 365 PRO A CA 1
ATOM 2755 C C . PRO A 1 365 ? 0.033 -34.75 -29.625 1 95.62 365 PRO A C 1
ATOM 2757 O O . PRO A 1 365 ? -0.995 -34.344 -30.156 1 95.62 365 PRO A O 1
ATOM 2760 N N . ARG A 1 366 ? 0.476 -35.969 -29.797 1 89.5 366 ARG A N 1
ATOM 2761 C CA . ARG A 1 366 ? -0.13 -36.906 -30.75 1 89.5 366 ARG A CA 1
ATOM 2762 C C . ARG A 1 366 ? -1.2 -37.75 -30.062 1 89.5 366 ARG A C 1
ATOM 2764 O O . ARG A 1 366 ? -1.95 -38.469 -30.734 1 89.5 366 ARG A O 1
ATOM 2771 N N . ALA A 1 367 ? -1.256 -37.625 -28.828 1 85.06 367 ALA A N 1
ATOM 2772 C CA . ALA A 1 367 ? -2.219 -38.406 -28.062 1 85.06 367 ALA A CA 1
ATOM 2773 C C . ALA A 1 367 ? -3.641 -38.188 -28.562 1 85.06 367 ALA A C 1
ATOM 2775 O O . ALA A 1 367 ? -3.979 -37.094 -29.016 1 85.06 367 ALA A O 1
ATOM 2776 N N . ARG A 1 368 ? -4.461 -39.219 -28.453 1 82.75 368 ARG A N 1
ATOM 2777 C CA . ARG A 1 368 ? -5.859 -39.125 -28.875 1 82.75 368 ARG A CA 1
ATOM 2778 C C . ARG A 1 368 ? -6.609 -38.094 -28.047 1 82.75 368 ARG A C 1
ATOM 2780 O O . ARG A 1 368 ? -6.434 -38 -26.828 1 82.75 368 ARG A O 1
ATOM 2787 N N . GLY A 1 369 ? -7.371 -37.344 -28.688 1 84.88 369 GLY A N 1
ATOM 2788 C CA . GLY A 1 369 ? -8.172 -36.344 -28 1 84.88 369 GLY A CA 1
ATOM 2789 C C . GLY A 1 369 ? -7.535 -34.969 -28 1 84.88 369 GLY A C 1
ATOM 2790 O O . GLY A 1 369 ? -8.188 -33.969 -27.672 1 84.88 369 GLY A O 1
ATOM 2791 N N . CYS A 1 370 ? -6.328 -34.938 -28.375 1 89.5 370 CYS A N 1
ATOM 2792 C CA . CYS A 1 370 ? -5.621 -33.656 -28.359 1 89.5 370 CYS A CA 1
ATOM 2793 C C . CYS A 1 370 ? -5.598 -33.031 -29.75 1 89.5 370 CYS A C 1
ATOM 2795 O O . CYS A 1 370 ? -4.832 -32.094 -30 1 89.5 370 CYS A O 1
ATOM 2797 N N . GLU A 1 371 ? -6.461 -33.594 -30.625 1 88.81 371 GLU A N 1
ATOM 2798 C CA . GLU A 1 371 ? -6.438 -33.156 -32.031 1 88.81 371 GLU A CA 1
ATOM 2799 C C . GLU A 1 371 ? -7.047 -31.766 -32.188 1 88.81 371 GLU A C 1
ATOM 2801 O O . GLU A 1 371 ? -6.633 -31 -33.062 1 88.81 371 GLU A O 1
ATOM 2806 N N . LYS A 1 372 ? -8.148 -31.562 -31.656 1 85.06 372 LYS A N 1
ATOM 2807 C CA . LYS A 1 372 ? -8.891 -30.312 -31.734 1 85.06 372 LYS A CA 1
ATOM 2808 C C . LYS A 1 372 ? -8.711 -29.484 -30.484 1 85.06 372 LYS A C 1
ATOM 2810 O O . LYS A 1 372 ? -8.562 -30.016 -29.375 1 85.06 372 LYS A O 1
ATOM 2815 N N . GLY A 1 373 ? -7.957 -28.812 -29.922 1 94.56 373 GLY A N 1
ATOM 2816 C CA . GLY A 1 373 ? -7.793 -28.031 -28.703 1 94.56 373 GLY A CA 1
ATOM 2817 C C . GLY A 1 373 ? -6.453 -27.312 -28.625 1 94.56 373 GLY A C 1
ATOM 2818 O O . GLY A 1 373 ? -5.703 -27.297 -29.609 1 94.56 373 GLY A O 1
ATOM 2819 N N . PHE A 1 374 ? -6.289 -26.703 -27.422 1 97.88 374 PHE A N 1
ATOM 2820 C CA . PHE A 1 374 ? -5.129 -25.844 -27.281 1 97.88 374 PHE A CA 1
ATOM 2821 C C . PHE A 1 374 ? -4.008 -26.547 -26.531 1 97.88 374 PHE A C 1
ATOM 2823 O O . PHE A 1 374 ? -3.615 -26.125 -25.438 1 97.88 374 PHE A O 1
ATOM 2830 N N . TYR A 1 375 ? -3.502 -27.641 -27.156 1 97.94 375 TYR A N 1
ATOM 2831 C CA . TYR A 1 375 ? -2.545 -28.516 -26.5 1 97.94 375 TYR A CA 1
ATOM 2832 C C . TYR A 1 375 ? -1.123 -28.234 -26.953 1 97.94 375 TYR A C 1
ATOM 2834 O O . TYR A 1 375 ? -0.893 -27.953 -28.141 1 97.94 375 TYR A O 1
ATOM 2842 N N . ILE A 1 376 ? -0.223 -28.328 -26.078 1 97.81 376 ILE A N 1
ATOM 2843 C CA . ILE A 1 376 ? 1.212 -28.328 -26.344 1 97.81 376 ILE A CA 1
ATOM 2844 C C . ILE A 1 376 ? 1.905 -29.312 -25.391 1 97.81 376 ILE A C 1
ATOM 2846 O O . ILE A 1 376 ? 1.525 -29.422 -24.219 1 97.81 376 ILE A O 1
ATOM 2850 N N . GLU A 1 377 ? 2.859 -30.016 -25.859 1 97.75 377 GLU A N 1
ATOM 2851 C CA . GLU A 1 377 ? 3.621 -30.984 -25.078 1 97.75 377 GLU A CA 1
ATOM 2852 C C . GLU A 1 377 ? 4.438 -30.297 -24 1 97.75 377 GLU A C 1
ATOM 2854 O O . GLU A 1 377 ? 4.844 -29.141 -24.156 1 97.75 377 GLU A O 1
ATOM 2859 N N . PRO A 1 378 ? 4.625 -31.078 -22.797 1 98.25 378 PRO A N 1
ATOM 2860 C CA . PRO A 1 378 ? 5.68 -30.562 -21.922 1 98.25 378 PRO A CA 1
ATOM 2861 C C . PRO A 1 378 ? 6.992 -30.312 -22.656 1 98.25 378 PRO A C 1
ATOM 2863 O O . PRO A 1 378 ? 7.516 -31.219 -23.328 1 98.25 378 PRO A O 1
ATOM 2866 N N . THR A 1 379 ? 7.484 -29.109 -22.562 1 98.88 379 THR A N 1
ATOM 2867 C CA . THR A 1 379 ? 8.617 -28.688 -23.375 1 98.88 379 THR A CA 1
ATOM 2868 C C . THR A 1 379 ? 9.797 -28.281 -22.5 1 98.88 379 THR A C 1
ATOM 2870 O O . THR A 1 379 ? 9.625 -27.516 -21.531 1 98.88 379 THR A O 1
ATOM 2873 N N . VAL A 1 380 ? 10.977 -28.828 -22.781 1 98.88 380 VAL A N 1
ATOM 2874 C CA . VAL A 1 380 ? 12.172 -28.5 -22 1 98.88 380 VAL A CA 1
ATOM 2875 C C . VAL A 1 380 ? 13.273 -28.016 -22.938 1 98.88 380 VAL A C 1
ATOM 2877 O O . VAL A 1 380 ? 13.672 -28.734 -23.875 1 98.88 380 VAL A O 1
ATOM 2880 N N . PHE A 1 381 ? 13.711 -26.844 -22.75 1 98.88 381 PHE A N 1
ATOM 2881 C CA . PHE A 1 381 ? 14.883 -26.297 -23.422 1 98.88 381 PHE A CA 1
ATOM 2882 C C . PHE A 1 381 ? 16.109 -26.328 -22.516 1 98.88 381 PHE A C 1
ATOM 2884 O O . PHE A 1 381 ? 15.977 -26.172 -21.297 1 98.88 381 PHE A O 1
ATOM 2891 N N . VAL A 1 382 ? 17.297 -26.5 -23.094 1 98.75 382 VAL A N 1
ATOM 2892 C CA . VAL A 1 382 ? 18.516 -26.641 -22.297 1 98.75 382 VAL A CA 1
ATOM 2893 C C . VAL A 1 382 ? 19.531 -25.594 -22.719 1 98.75 382 VAL A C 1
ATOM 2895 O O . VAL A 1 382 ? 19.75 -25.375 -23.922 1 98.75 382 VAL A O 1
ATOM 2898 N N . ASP A 1 383 ? 20.031 -24.859 -21.75 1 98.06 383 ASP A N 1
ATOM 2899 C CA . ASP A 1 383 ? 21.141 -23.922 -21.844 1 98.06 383 ASP A CA 1
ATOM 2900 C C . ASP A 1 383 ? 20.766 -22.703 -22.703 1 98.06 383 ASP A C 1
ATOM 2902 O O . ASP A 1 383 ? 21.5 -22.328 -23.609 1 98.06 383 ASP A O 1
ATOM 2906 N N . PRO A 1 384 ? 19.625 -22.188 -22.5 1 98.38 384 PRO A N 1
ATOM 2907 C CA . PRO A 1 384 ? 19.406 -20.891 -23.141 1 98.38 384 PRO A CA 1
ATOM 2908 C C . PRO A 1 384 ? 20.375 -19.812 -22.641 1 98.38 384 PRO A C 1
ATOM 2910 O O . PRO A 1 384 ? 20.719 -19.781 -21.453 1 98.38 384 PRO A O 1
ATOM 2913 N N . PRO A 1 385 ? 20.781 -18.922 -23.562 1 98.12 385 PRO A N 1
ATOM 2914 C CA . PRO A 1 385 ? 21.547 -17.766 -23.078 1 98.12 385 PRO A CA 1
ATOM 2915 C C . PRO A 1 385 ? 20.812 -16.984 -22 1 98.12 385 PRO A C 1
ATOM 2917 O O . PRO A 1 385 ? 19.578 -16.844 -22.062 1 98.12 385 PRO A O 1
ATOM 2920 N N . LEU A 1 386 ? 21.547 -16.406 -21.078 1 97.94 386 LEU A N 1
ATOM 2921 C CA . LEU A 1 386 ? 20.969 -15.719 -19.922 1 97.94 386 LEU A CA 1
ATOM 2922 C C . LEU A 1 386 ? 20.172 -14.492 -20.344 1 97.94 386 LEU A C 1
ATOM 2924 O O . LEU A 1 386 ? 19.328 -14 -19.594 1 97.94 386 LEU A O 1
ATOM 2928 N N . ASP A 1 387 ? 20.375 -13.953 -21.516 1 96.94 387 ASP A N 1
ATOM 2929 C CA . ASP A 1 387 ? 19.688 -12.758 -21.984 1 96.94 387 ASP A CA 1
ATOM 2930 C C . ASP A 1 387 ? 18.609 -13.117 -23 1 96.94 387 ASP A C 1
ATOM 2932 O O . ASP A 1 387 ? 17.984 -12.227 -23.578 1 96.94 387 ASP A O 1
ATOM 2936 N N . SER A 1 388 ? 18.391 -14.414 -23.266 1 97.81 388 SER A N 1
ATOM 2937 C CA . SER A 1 388 ? 17.406 -14.859 -24.25 1 97.81 388 SER A CA 1
ATOM 2938 C C . SER A 1 388 ? 15.984 -14.633 -23.766 1 97.81 388 SER A C 1
ATOM 2940 O O . SER A 1 388 ? 15.742 -14.578 -22.562 1 97.81 388 SER A O 1
ATOM 2942 N N . GLU A 1 389 ? 15.078 -14.531 -24.688 1 96.56 389 GLU A N 1
ATOM 2943 C CA . GLU A 1 389 ? 13.656 -14.414 -24.391 1 96.56 389 GLU A CA 1
ATOM 2944 C C . GLU A 1 389 ? 13.164 -15.617 -23.594 1 96.56 389 GLU A C 1
ATOM 2946 O O . GLU A 1 389 ? 12.375 -15.461 -22.656 1 96.56 389 GLU A O 1
ATOM 2951 N N . ALA A 1 390 ? 13.688 -16.797 -23.859 1 97.75 390 ALA A N 1
ATOM 2952 C CA . ALA A 1 390 ? 13.305 -18.047 -23.203 1 97.75 390 ALA A CA 1
ATOM 2953 C C . ALA A 1 390 ? 13.609 -17.984 -21.703 1 97.75 390 ALA A C 1
ATOM 2955 O O . ALA A 1 390 ? 12.867 -18.547 -20.891 1 97.75 390 ALA A O 1
ATOM 2956 N N . TRP A 1 391 ? 14.695 -17.266 -21.406 1 98.38 391 TRP A N 1
ATOM 2957 C CA . TRP A 1 391 ? 15.18 -17.234 -20.031 1 98.38 391 TRP A CA 1
ATOM 2958 C C . TRP A 1 391 ? 14.586 -16.062 -19.266 1 98.38 391 TRP A C 1
ATOM 2960 O O . TRP A 1 391 ? 14.359 -16.141 -18.062 1 98.38 391 TRP A O 1
ATOM 2970 N N . ARG A 1 392 ? 14.25 -14.984 -19.953 1 97.75 392 ARG A N 1
ATOM 2971 C CA . ARG A 1 392 ? 13.938 -13.727 -19.281 1 97.75 392 ARG A CA 1
ATOM 2972 C C . ARG A 1 392 ? 12.43 -13.492 -19.234 1 97.75 392 ARG A C 1
ATOM 2974 O O . ARG A 1 392 ? 11.914 -12.906 -18.266 1 97.75 392 ARG A O 1
ATOM 2981 N N . GLU A 1 393 ? 11.695 -13.953 -20.172 1 96.94 393 GLU A N 1
ATOM 2982 C CA . GLU A 1 393 ? 10.289 -13.594 -20.312 1 96.94 393 GLU A CA 1
ATOM 2983 C C . GLU A 1 393 ? 9.383 -14.688 -19.75 1 96.94 393 GLU A C 1
ATOM 2985 O O . GLU A 1 393 ? 9.695 -15.875 -19.875 1 96.94 393 GLU A O 1
ATOM 2990 N N . GLU A 1 394 ? 8.32 -14.312 -19.141 1 97.06 394 GLU A N 1
ATOM 2991 C CA . GLU A 1 394 ? 7.297 -15.258 -18.703 1 97.06 394 GLU A CA 1
ATOM 2992 C C . GLU A 1 394 ? 6.559 -15.859 -19.891 1 97.06 394 GLU A C 1
ATOM 2994 O O . GLU A 1 394 ? 5.906 -15.141 -20.656 1 97.06 394 GLU A O 1
ATOM 2999 N N . ILE A 1 395 ? 6.621 -17.125 -20.016 1 96.56 395 ILE A N 1
ATOM 3000 C CA . ILE A 1 395 ? 5.984 -17.812 -21.141 1 96.56 395 ILE A CA 1
ATOM 3001 C C . ILE A 1 395 ? 4.559 -18.203 -20.766 1 96.56 395 ILE A C 1
ATOM 3003 O O . ILE A 1 395 ? 3.633 -18.062 -21.562 1 96.56 395 ILE A O 1
ATOM 3007 N N . PHE A 1 396 ? 4.367 -18.641 -19.531 1 97.94 396 PHE A N 1
ATOM 3008 C CA . PHE A 1 396 ? 3.068 -18.984 -18.969 1 97.94 396 PHE A CA 1
ATOM 3009 C C . PHE A 1 396 ? 2.434 -20.141 -19.734 1 97.94 396 PHE A C 1
ATOM 3011 O O . PHE A 1 396 ? 1.281 -20.062 -20.156 1 97.94 396 PHE A O 1
ATOM 3018 N N . GLY A 1 397 ? 3.125 -21.188 -19.969 1 98.5 397 GLY A N 1
ATOM 3019 C CA . GLY A 1 397 ? 2.848 -22.5 -20.547 1 98.5 397 GLY A CA 1
ATOM 3020 C C . GLY A 1 397 ? 3.791 -23.578 -20.047 1 98.5 397 GLY A C 1
ATOM 3021 O O . GLY A 1 397 ? 4.688 -23.297 -19.25 1 98.5 397 GLY A O 1
ATOM 3022 N N . PRO A 1 398 ? 3.549 -24.812 -20.438 1 98.62 398 PRO A N 1
ATOM 3023 C CA . PRO A 1 398 ? 4.371 -25.906 -19.922 1 98.62 398 PRO A CA 1
ATOM 3024 C C . PRO A 1 398 ? 5.742 -25.984 -20.578 1 98.62 398 PRO A C 1
ATOM 3026 O O . PRO A 1 398 ? 6.074 -26.984 -21.219 1 98.62 398 PRO A O 1
ATOM 3029 N N . VAL A 1 399 ? 6.523 -24.922 -20.406 1 98.88 399 VAL A N 1
ATOM 3030 C CA . VAL A 1 399 ? 7.84 -24.766 -21.016 1 98.88 399 VAL A CA 1
ATOM 3031 C C . VAL A 1 399 ? 8.883 -24.5 -19.922 1 98.88 399 VAL A C 1
ATOM 3033 O O . VAL A 1 399 ? 8.82 -23.484 -19.219 1 98.88 399 VAL A O 1
ATOM 3036 N N . MET A 1 400 ? 9.828 -25.406 -19.797 1 98.75 400 MET A N 1
ATOM 3037 C CA . MET A 1 400 ? 10.898 -25.328 -18.812 1 98.75 400 MET A CA 1
ATOM 3038 C C . MET A 1 400 ? 12.242 -25.062 -19.484 1 98.75 400 MET A C 1
ATOM 3040 O O . MET A 1 400 ? 12.523 -25.594 -20.562 1 98.75 400 MET A O 1
ATOM 3044 N N . CYS A 1 401 ? 13.047 -24.25 -18.875 1 98.88 401 CYS A N 1
ATOM 3045 C CA . CYS A 1 401 ? 14.43 -24.031 -19.281 1 98.88 401 CYS A CA 1
ATOM 3046 C C . CYS A 1 401 ? 15.398 -24.516 -18.203 1 98.88 401 CYS A C 1
ATOM 3048 O O . CYS A 1 401 ? 15.234 -24.219 -17.031 1 98.88 401 CYS A O 1
ATOM 3050 N N . VAL A 1 402 ? 16.406 -25.281 -18.625 1 98.88 402 VAL A N 1
ATOM 3051 C CA . VAL A 1 402 ? 17.359 -25.844 -17.672 1 98.88 402 VAL A CA 1
ATOM 3052 C C . VAL A 1 402 ? 18.766 -25.328 -18 1 98.88 402 VAL A C 1
ATOM 3054 O O . VAL A 1 402 ? 19.156 -25.266 -19.172 1 98.88 402 VAL A O 1
ATOM 3057 N N . ARG A 1 403 ? 19.406 -24.906 -17.016 1 98.69 403 ARG A N 1
ATOM 3058 C CA . ARG A 1 403 ? 20.828 -24.562 -17.078 1 98.69 403 ARG A CA 1
ATOM 3059 C C . ARG A 1 403 ? 21.578 -25.172 -15.898 1 98.69 403 ARG A C 1
ATOM 3061 O O . ARG A 1 403 ? 20.984 -25.531 -14.883 1 98.69 403 ARG A O 1
ATOM 3068 N N . SER A 1 404 ? 22.906 -25.281 -16.078 1 98.44 404 SER A N 1
ATOM 3069 C CA . SER A 1 404 ? 23.719 -25.797 -14.984 1 98.44 404 SER A CA 1
ATOM 3070 C C . SER A 1 404 ? 24.484 -24.688 -14.289 1 98.44 404 SER A C 1
ATOM 3072 O O . SER A 1 404 ? 24.562 -23.562 -14.797 1 98.44 404 SER A O 1
ATOM 3074 N N . PHE A 1 405 ? 24.953 -24.906 -13.117 1 98.62 405 PHE A N 1
ATOM 3075 C CA . PHE A 1 405 ? 25.797 -24.016 -12.344 1 98.62 405 PHE A CA 1
ATOM 3076 C C . PHE A 1 405 ? 26.875 -24.797 -11.586 1 98.62 405 PHE A C 1
ATOM 3078 O O . PHE A 1 405 ? 26.828 -26.016 -11.531 1 98.62 405 PHE A O 1
ATOM 3085 N N . ARG A 1 406 ? 27.875 -24.062 -11.023 1 98.44 406 ARG A N 1
ATOM 3086 C CA . ARG A 1 406 ? 28.984 -24.719 -10.375 1 98.44 406 ARG A CA 1
ATOM 3087 C C . ARG A 1 406 ? 29.078 -24.344 -8.898 1 98.44 406 ARG A C 1
ATOM 3089 O O . ARG A 1 406 ? 29.344 -25.188 -8.047 1 98.44 406 ARG A O 1
ATOM 3096 N N . THR A 1 407 ? 28.797 -23.047 -8.594 1 98.38 407 THR A N 1
ATOM 3097 C CA . THR A 1 407 ? 29.016 -22.578 -7.234 1 98.38 407 THR A CA 1
ATOM 3098 C C . THR A 1 407 ? 27.766 -21.906 -6.668 1 98.38 407 THR A C 1
ATOM 3100 O O . THR A 1 407 ? 26.859 -21.547 -7.418 1 98.38 407 THR A O 1
ATOM 3103 N N . GLU A 1 408 ? 27.703 -21.812 -5.332 1 98.25 408 GLU A N 1
ATOM 3104 C CA . GLU A 1 408 ? 26.609 -21.109 -4.668 1 98.25 408 GLU A CA 1
ATOM 3105 C C . GLU A 1 408 ? 26.531 -19.656 -5.117 1 98.25 408 GLU A C 1
ATOM 3107 O O . GLU A 1 408 ? 25.438 -19.141 -5.371 1 98.25 408 GLU A O 1
ATOM 3112 N N . GLU A 1 409 ? 27.688 -18.984 -5.223 1 98.19 409 GLU A N 1
ATOM 3113 C CA . GLU A 1 409 ? 27.75 -17.578 -5.625 1 98.19 409 GLU A CA 1
ATOM 3114 C C . GLU A 1 409 ? 27.172 -17.391 -7.023 1 98.19 409 GLU A C 1
ATOM 3116 O O . GLU A 1 409 ? 26.391 -16.453 -7.254 1 98.19 409 GLU A O 1
ATOM 3121 N N . GLU A 1 410 ? 27.562 -18.266 -7.871 1 98.44 410 GLU A N 1
ATOM 3122 C CA . GLU A 1 410 ? 27.094 -18.188 -9.258 1 98.44 410 GLU A CA 1
ATOM 3123 C C . GLU A 1 410 ? 25.594 -18.375 -9.344 1 98.44 410 GLU A C 1
ATOM 3125 O O . GLU A 1 410 ? 24.906 -17.609 -10.031 1 98.44 410 GLU A O 1
ATOM 3130 N N . VAL A 1 411 ? 25.016 -19.375 -8.68 1 98.62 411 VAL A N 1
ATOM 3131 C CA . VAL A 1 411 ? 23.594 -19.719 -8.844 1 98.62 411 VAL A CA 1
ATOM 3132 C C . VAL A 1 411 ? 22.734 -18.641 -8.188 1 98.62 411 VAL A C 1
ATOM 3134 O O . VAL A 1 411 ? 21.641 -18.344 -8.672 1 98.62 411 VAL A O 1
ATOM 3137 N N . ILE A 1 412 ? 23.219 -18.062 -7.098 1 98.69 412 ILE A N 1
ATOM 3138 C CA . ILE A 1 412 ? 22.516 -16.969 -6.457 1 98.69 412 ILE A CA 1
ATOM 3139 C C . ILE A 1 412 ? 22.422 -15.773 -7.414 1 98.69 412 ILE A C 1
ATOM 3141 O O . ILE A 1 412 ? 21.359 -15.18 -7.578 1 98.69 412 ILE A O 1
ATOM 3145 N N . ALA A 1 413 ? 23.516 -15.445 -8.062 1 98.44 413 ALA A N 1
ATOM 3146 C CA . ALA A 1 413 ? 23.562 -14.336 -9 1 98.44 413 ALA A CA 1
ATOM 3147 C C . ALA A 1 413 ? 22.594 -14.555 -10.164 1 98.44 413 ALA A C 1
ATOM 3149 O O . ALA A 1 413 ? 21.844 -13.648 -10.539 1 98.44 413 ALA A O 1
ATOM 3150 N N . ILE A 1 414 ? 22.578 -15.734 -10.719 1 98.56 414 ILE A N 1
ATOM 3151 C CA . ILE A 1 414 ? 21.719 -16.062 -11.852 1 98.56 414 ILE A CA 1
ATOM 3152 C C . ILE A 1 414 ? 20.25 -16.031 -11.414 1 98.56 414 ILE A C 1
ATOM 3154 O O . ILE A 1 414 ? 19.391 -15.492 -12.125 1 98.56 414 ILE A O 1
ATOM 3158 N N . THR A 1 415 ? 19.938 -16.578 -10.266 1 98.56 415 THR A N 1
ATOM 3159 C CA . THR A 1 415 ? 18.578 -16.672 -9.742 1 98.56 415 THR A CA 1
ATOM 3160 C C . THR A 1 415 ? 18 -15.273 -9.523 1 98.56 415 THR A C 1
ATOM 3162 O O . THR A 1 415 ? 16.828 -15.016 -9.844 1 98.56 415 THR A O 1
ATOM 3165 N N . ASN A 1 416 ? 18.812 -14.375 -9.055 1 98 416 ASN A N 1
ATOM 3166 C CA . ASN A 1 416 ? 18.344 -13.039 -8.695 1 98 416 ASN A CA 1
ATOM 3167 C C . ASN A 1 416 ? 18.312 -12.117 -9.906 1 98 416 ASN A C 1
ATOM 3169 O O . ASN A 1 416 ? 17.734 -11.031 -9.844 1 98 416 ASN A O 1
ATOM 3173 N N . ASP A 1 417 ? 18.969 -12.555 -10.977 1 97.69 417 ASP A N 1
ATOM 3174 C CA . ASP A 1 417 ? 19.016 -11.734 -12.188 1 97.69 417 ASP A CA 1
ATOM 3175 C C . ASP A 1 417 ? 17.75 -11.906 -13.016 1 97.69 417 ASP A C 1
ATOM 3177 O O . ASP A 1 417 ? 17.781 -12.516 -14.086 1 97.69 417 ASP A O 1
ATOM 3181 N N . SER A 1 418 ? 16.656 -11.32 -12.562 1 96.94 418 SER A N 1
ATOM 3182 C CA . SER A 1 418 ? 15.344 -11.305 -13.195 1 96.94 418 SER A CA 1
ATOM 3183 C C . SER A 1 418 ? 14.617 -9.992 -12.938 1 96.94 418 SER A C 1
ATOM 3185 O O . SER A 1 418 ? 14.781 -9.383 -11.875 1 96.94 418 SER A O 1
ATOM 3187 N N . GLU A 1 419 ? 13.852 -9.539 -13.906 1 96.12 419 GLU A N 1
ATOM 3188 C CA . GLU A 1 419 ? 13.016 -8.367 -13.695 1 96.12 419 GLU A CA 1
ATOM 3189 C C . GLU A 1 419 ? 11.852 -8.68 -12.766 1 96.12 419 GLU A C 1
ATOM 3191 O O . GLU A 1 419 ? 11.195 -7.773 -12.242 1 96.12 419 GLU A O 1
ATOM 3196 N N . TYR A 1 420 ? 11.578 -9.977 -12.625 1 97.62 420 TYR A N 1
ATOM 3197 C CA . TYR A 1 420 ? 10.547 -10.453 -11.703 1 97.62 420 TYR A CA 1
ATOM 3198 C C . TYR A 1 420 ? 11.156 -10.875 -10.375 1 97.62 420 TYR A C 1
ATOM 3200 O O . TYR A 1 420 ? 12.352 -11.156 -10.297 1 97.62 420 TYR A O 1
ATOM 3208 N N . ALA A 1 421 ? 10.375 -10.852 -9.312 1 98.06 421 ALA A N 1
ATOM 3209 C CA . ALA A 1 421 ? 10.812 -11.312 -7.996 1 98.06 421 ALA A CA 1
ATOM 3210 C C . ALA A 1 421 ? 9.664 -11.969 -7.238 1 98.06 421 ALA A C 1
ATOM 3212 O O . ALA A 1 421 ? 9.375 -11.609 -6.094 1 98.06 421 ALA A O 1
ATOM 3213 N N . LEU A 1 422 ? 9.094 -12.984 -7.844 1 98.56 422 LEU A N 1
ATOM 3214 C CA . LEU A 1 422 ? 7.938 -13.641 -7.234 1 98.56 422 LEU A CA 1
ATOM 3215 C C . LEU A 1 422 ? 8.383 -14.781 -6.32 1 98.56 422 LEU A C 1
ATOM 3217 O O . LEU A 1 422 ? 8.133 -14.742 -5.113 1 98.56 422 LEU A O 1
ATOM 3221 N N . ALA A 1 423 ? 9.148 -15.766 -6.953 1 98.81 423 ALA A N 1
ATOM 3222 C CA . ALA A 1 423 ? 9.445 -16.953 -6.145 1 98.81 423 ALA A CA 1
ATOM 3223 C C . ALA A 1 423 ? 10.766 -17.578 -6.562 1 98.81 423 ALA A C 1
ATOM 3225 O O . ALA A 1 423 ? 11.312 -17.25 -7.617 1 98.81 423 ALA A O 1
ATOM 3226 N N . ALA A 1 424 ? 11.281 -18.453 -5.746 1 98.88 424 ALA A N 1
ATOM 3227 C CA . ALA A 1 424 ? 12.414 -19.328 -6.004 1 98.88 424 ALA A CA 1
ATOM 3228 C C . ALA A 1 424 ? 12.375 -20.562 -5.105 1 98.88 424 ALA A C 1
ATOM 3230 O O . ALA A 1 424 ? 11.734 -20.547 -4.051 1 98.88 424 ALA A O 1
ATOM 3231 N N . ALA A 1 425 ? 13.047 -21.578 -5.504 1 98.94 425 ALA A N 1
ATOM 3232 C CA . ALA A 1 425 ? 13.094 -22.828 -4.738 1 98.94 425 ALA A CA 1
ATOM 3233 C C . ALA A 1 425 ? 14.5 -23.406 -4.727 1 98.94 425 ALA A C 1
ATOM 3235 O O . ALA A 1 425 ? 15.305 -23.125 -5.617 1 98.94 425 ALA A O 1
ATOM 3236 N N . VAL A 1 426 ? 14.758 -24.234 -3.686 1 98.94 426 VAL A N 1
ATOM 3237 C CA . VAL A 1 426 ? 16.062 -24.891 -3.586 1 98.94 426 VAL A CA 1
ATOM 3238 C C . VAL A 1 426 ? 15.875 -26.328 -3.086 1 98.94 426 VAL A C 1
ATOM 3240 O O . VAL A 1 426 ? 15.039 -26.578 -2.217 1 98.94 426 VAL A O 1
ATOM 3243 N N . ILE A 1 427 ? 16.609 -27.219 -3.656 1 98.88 427 ILE A N 1
ATOM 3244 C CA . ILE A 1 427 ? 16.672 -28.609 -3.227 1 98.88 427 ILE A CA 1
ATOM 3245 C C . ILE A 1 427 ? 18.125 -28.984 -2.914 1 98.88 427 ILE A C 1
ATOM 3247 O O . ILE A 1 427 ? 18.969 -28.984 -3.801 1 98.88 427 ILE A O 1
ATOM 3251 N N . THR A 1 428 ? 18.422 -29.234 -1.714 1 98.75 428 THR A N 1
ATOM 3252 C CA . THR A 1 428 ? 19.719 -29.656 -1.193 1 98.75 428 THR A CA 1
ATOM 3253 C C . THR A 1 428 ? 19.562 -30.328 0.168 1 98.75 428 THR A C 1
ATOM 3255 O O . THR A 1 428 ? 18.719 -29.922 0.975 1 98.75 428 THR A O 1
ATOM 3258 N N . ASP A 1 429 ? 20.312 -31.312 0.474 1 97.75 429 ASP A N 1
ATOM 3259 C CA . ASP A 1 429 ? 20.234 -32 1.761 1 97.75 429 ASP A CA 1
ATOM 3260 C C . ASP A 1 429 ? 21.094 -31.297 2.807 1 97.75 429 ASP A C 1
ATOM 3262 O O . ASP A 1 429 ? 21.047 -31.641 3.992 1 97.75 429 ASP A O 1
ATOM 3266 N N . ASP A 1 430 ? 21.844 -30.312 2.393 1 98.25 430 ASP A N 1
ATOM 3267 C CA . ASP A 1 430 ? 22.625 -29.5 3.309 1 98.25 430 ASP A CA 1
ATOM 3268 C C . ASP A 1 430 ? 21.75 -28.422 3.969 1 98.25 430 ASP A C 1
ATOM 3270 O O . ASP A 1 430 ? 21.391 -27.422 3.342 1 98.25 430 ASP A O 1
ATOM 3274 N N . VAL A 1 431 ? 21.516 -28.625 5.262 1 97.75 431 VAL A N 1
ATOM 3275 C CA . VAL A 1 431 ? 20.578 -27.781 6.004 1 97.75 431 VAL A CA 1
ATOM 3276 C C . VAL A 1 431 ? 21.109 -26.344 6.051 1 97.75 431 VAL A C 1
ATOM 3278 O O . VAL A 1 431 ? 20.328 -25.391 5.918 1 97.75 431 VAL A O 1
ATOM 3281 N N . ALA A 1 432 ? 22.391 -26.203 6.238 1 98.25 432 ALA A N 1
ATOM 3282 C CA . ALA A 1 432 ? 22.969 -24.875 6.277 1 98.25 432 ALA A CA 1
ATOM 3283 C C . ALA A 1 432 ? 22.828 -24.172 4.93 1 98.25 432 ALA A C 1
ATOM 3285 O O . ALA A 1 432 ? 22.609 -22.953 4.875 1 98.25 432 ALA A O 1
ATOM 3286 N N . ARG A 1 433 ? 22.984 -24.906 3.838 1 98.5 433 ARG A N 1
ATOM 3287 C CA . ARG A 1 433 ? 22.828 -24.344 2.496 1 98.5 433 ARG A CA 1
ATOM 3288 C C . ARG A 1 433 ? 21.391 -23.922 2.23 1 98.5 433 ARG A C 1
ATOM 3290 O O . ARG A 1 433 ? 21.156 -22.906 1.577 1 98.5 433 ARG A O 1
ATOM 3297 N N . ARG A 1 434 ? 20.422 -24.734 2.705 1 98.44 434 ARG A N 1
ATOM 3298 C CA . ARG A 1 434 ? 19.016 -24.344 2.574 1 98.44 434 ARG A CA 1
ATOM 3299 C C . ARG A 1 434 ? 18.797 -22.938 3.107 1 98.44 434 ARG A C 1
ATOM 3301 O O . ARG A 1 434 ? 18.172 -22.109 2.436 1 98.44 434 ARG A O 1
ATOM 3308 N N . GLU A 1 435 ? 19.406 -22.672 4.227 1 97.62 435 GLU A N 1
ATOM 3309 C CA . GLU A 1 435 ? 19.219 -21.391 4.883 1 97.62 435 GLU A CA 1
ATOM 3310 C C . GLU A 1 435 ? 19.938 -20.281 4.129 1 97.62 435 GLU A C 1
ATOM 3312 O O . GLU A 1 435 ? 19.406 -19.172 4 1 97.62 435 GLU A O 1
ATOM 3317 N N . ARG A 1 436 ? 21.188 -20.578 3.643 1 98 436 ARG A N 1
ATOM 3318 C CA . ARG A 1 436 ? 21.922 -19.578 2.879 1 98 436 ARG A CA 1
ATOM 3319 C C . ARG A 1 436 ? 21.172 -19.203 1.601 1 98 436 ARG A C 1
ATOM 3321 O O . ARG A 1 436 ? 21.094 -18.031 1.242 1 98 436 ARG A O 1
ATOM 3328 N N . MET A 1 437 ? 20.578 -20.188 0.955 1 98.5 437 MET A N 1
ATOM 3329 C CA . MET A 1 437 ? 19.844 -19.938 -0.278 1 98.5 437 MET A CA 1
ATOM 3330 C C . MET A 1 437 ? 18.562 -19.125 0.004 1 98.5 437 MET A C 1
ATOM 3332 O O . MET A 1 437 ? 18.281 -18.156 -0.686 1 98.5 437 MET A O 1
ATOM 3336 N N . ALA A 1 438 ? 17.844 -19.547 1.019 1 97.81 438 ALA A N 1
ATOM 3337 C CA . ALA A 1 438 ? 16.609 -18.859 1.38 1 97.81 438 ALA A CA 1
ATOM 3338 C C . ALA A 1 438 ? 16.859 -17.391 1.678 1 97.81 438 ALA A C 1
ATOM 3340 O O . ALA A 1 438 ? 16.078 -16.531 1.297 1 97.81 438 ALA A O 1
ATOM 3341 N N . SER A 1 439 ? 17.969 -17.125 2.322 1 96.38 439 SER A N 1
ATOM 3342 C CA . SER A 1 439 ? 18.328 -15.75 2.674 1 96.38 439 SER A CA 1
ATOM 3343 C C . SER A 1 439 ? 18.766 -14.969 1.447 1 96.38 439 SER A C 1
ATOM 3345 O O . SER A 1 439 ? 18.562 -13.758 1.367 1 96.38 439 SER A O 1
ATOM 3347 N N . ALA A 1 440 ? 19.406 -15.664 0.555 1 97.5 440 ALA A N 1
ATOM 3348 C CA . ALA A 1 440 ? 20.047 -14.984 -0.564 1 97.5 440 ALA A CA 1
ATOM 3349 C C . ALA A 1 440 ? 19.047 -14.703 -1.688 1 97.5 440 ALA A C 1
ATOM 3351 O O . ALA A 1 440 ? 19.234 -13.766 -2.465 1 97.5 440 ALA A O 1
ATOM 3352 N N . PHE A 1 441 ? 18.016 -15.531 -1.837 1 98.44 441 PHE A N 1
ATOM 3353 C CA . PHE A 1 441 ? 17.047 -15.328 -2.898 1 98.44 441 PHE A CA 1
ATOM 3354 C C . PHE A 1 441 ? 16.281 -14.023 -2.691 1 98.44 441 PHE A C 1
ATOM 3356 O O . PHE A 1 441 ? 15.68 -13.805 -1.635 1 98.44 441 PHE A O 1
ATOM 3363 N N . ASP A 1 442 ? 16.312 -13.156 -3.68 1 97.25 442 ASP A N 1
ATOM 3364 C CA . ASP A 1 442 ? 15.656 -11.859 -3.641 1 97.25 442 ASP A CA 1
ATOM 3365 C C . ASP A 1 442 ? 14.25 -11.945 -4.242 1 97.25 442 ASP A C 1
ATOM 3367 O O . ASP A 1 442 ? 13.992 -11.383 -5.305 1 97.25 442 ASP A O 1
ATOM 3371 N N . VAL A 1 443 ? 13.336 -12.672 -3.576 1 98.5 443 VAL A N 1
ATOM 3372 C CA . VAL A 1 443 ? 11.984 -12.945 -4.047 1 98.5 443 VAL A CA 1
ATOM 3373 C C . VAL A 1 443 ? 11.008 -12.891 -2.873 1 98.5 443 VAL A C 1
ATOM 3375 O O . VAL A 1 443 ? 11.422 -12.766 -1.718 1 98.5 443 VAL A O 1
ATOM 3378 N N . GLY A 1 444 ? 9.734 -12.961 -3.199 1 98.44 444 GLY A N 1
ATOM 3379 C CA . GLY A 1 444 ? 8.719 -12.906 -2.162 1 98.44 444 GLY A CA 1
ATOM 3380 C C . GLY A 1 444 ? 8.352 -14.273 -1.606 1 98.44 444 GLY A C 1
ATOM 3381 O O . GLY A 1 444 ? 7.828 -14.375 -0.497 1 98.44 444 GLY A O 1
ATOM 3382 N N . ILE A 1 445 ? 8.648 -15.352 -2.334 1 98.81 445 ILE A N 1
ATOM 3383 C CA . ILE A 1 445 ? 8.305 -16.719 -1.951 1 98.81 445 ILE A CA 1
ATOM 3384 C C . ILE A 1 445 ? 9.523 -17.625 -2.125 1 98.81 445 ILE A C 1
ATOM 3386 O O . ILE A 1 445 ? 10.156 -17.625 -3.184 1 98.81 445 ILE A O 1
ATOM 3390 N N . VAL A 1 446 ? 9.828 -18.375 -1.09 1 98.94 446 VAL A N 1
ATOM 3391 C CA . VAL A 1 446 ? 10.922 -19.344 -1.178 1 98.94 446 VAL A CA 1
ATOM 3392 C C . VAL A 1 446 ? 10.422 -20.719 -0.765 1 98.94 446 VAL A C 1
ATOM 3394 O O . VAL A 1 446 ? 9.797 -20.875 0.285 1 98.94 446 VAL A O 1
ATOM 3397 N N . TRP A 1 447 ? 10.703 -21.672 -1.563 1 98.94 447 TRP A N 1
ATOM 3398 C CA . TRP A 1 447 ? 10.438 -23.062 -1.251 1 98.94 447 TRP A CA 1
ATOM 3399 C C . TRP A 1 447 ? 11.734 -23.828 -1 1 98.94 447 TRP A C 1
ATOM 3401 O O . TRP A 1 447 ? 12.727 -23.609 -1.696 1 98.94 447 TRP A O 1
ATOM 3411 N N . ILE A 1 448 ? 11.719 -24.641 0.02 1 98.88 448 ILE A N 1
ATOM 3412 C CA . ILE A 1 448 ? 12.844 -25.5 0.344 1 98.88 448 ILE A CA 1
ATOM 3413 C C . ILE A 1 448 ? 12.414 -26.969 0.204 1 98.88 448 ILE A C 1
ATOM 3415 O O . ILE A 1 448 ? 11.438 -27.391 0.823 1 98.88 448 ILE A O 1
ATOM 3419 N N . GLN A 1 449 ? 13.07 -27.734 -0.623 1 98.56 449 GLN A N 1
ATOM 3420 C CA . GLN A 1 449 ? 12.844 -29.156 -0.87 1 98.56 449 GLN A CA 1
ATOM 3421 C C . GLN A 1 449 ? 11.508 -29.391 -1.57 1 98.56 449 GLN A C 1
ATOM 3423 O O . GLN A 1 449 ? 10.938 -30.484 -1.482 1 98.56 449 GLN A O 1
ATOM 3428 N N . CYS A 1 450 ? 11.016 -28.391 -2.17 1 98.19 450 CYS A N 1
ATOM 3429 C CA . CYS A 1 450 ? 9.781 -28.453 -2.938 1 98.19 450 CYS A CA 1
ATOM 3430 C C . CYS A 1 450 ? 9.625 -27.219 -3.82 1 98.19 450 CYS A C 1
ATOM 3432 O O . CYS A 1 450 ? 10.5 -26.344 -3.842 1 98.19 450 CYS A O 1
ATOM 3434 N N . SER A 1 451 ? 8.516 -27.188 -4.535 1 97.44 451 SER A N 1
ATOM 3435 C CA . SER A 1 451 ? 8.117 -26.031 -5.332 1 97.44 451 SER A CA 1
ATOM 3436 C C . SER A 1 451 ? 6.605 -25.969 -5.512 1 97.44 451 SER A C 1
ATOM 3438 O O . SER A 1 451 ? 5.973 -26.984 -5.809 1 97.44 451 SER A O 1
ATOM 3440 N N . GLN A 1 452 ? 6.004 -24.656 -5.242 1 96.94 452 GLN A N 1
ATOM 3441 C CA . GLN A 1 452 ? 4.633 -24.328 -5.629 1 96.94 452 GLN A CA 1
ATOM 3442 C C . GLN A 1 452 ? 3.682 -24.438 -4.441 1 96.94 452 GLN A C 1
ATOM 3444 O O . GLN A 1 452 ? 2.619 -23.812 -4.434 1 96.94 452 GLN A O 1
ATOM 3449 N N . PRO A 1 453 ? 3.875 -25.406 -3.383 1 97 453 PRO A N 1
ATOM 3450 C CA . PRO A 1 453 ? 2.873 -25.391 -2.314 1 97 453 PRO A CA 1
ATOM 3451 C C . PRO A 1 453 ? 2.543 -23.984 -1.822 1 97 453 PRO A C 1
ATOM 3453 O O . PRO A 1 453 ? 3.443 -23.172 -1.649 1 97 453 PRO A O 1
ATOM 3456 N N . ALA A 1 454 ? 1.274 -23.75 -1.744 1 97.38 454 ALA A N 1
ATOM 3457 C CA . ALA A 1 454 ? 0.734 -22.469 -1.314 1 97.38 454 ALA A CA 1
ATOM 3458 C C . ALA A 1 454 ? -0.221 -22.641 -0.136 1 97.38 454 ALA A C 1
ATOM 3460 O O . ALA A 1 454 ? -1.045 -23.562 -0.126 1 97.38 454 ALA A O 1
ATOM 3461 N N . PHE A 1 455 ? -0.078 -21.859 0.84 1 98.44 455 PHE A N 1
ATOM 3462 C CA . PHE A 1 455 ? -0.919 -21.922 2.029 1 98.44 455 PHE A CA 1
ATOM 3463 C C . PHE A 1 455 ? -1.603 -20.578 2.279 1 98.44 455 PHE A C 1
ATOM 3465 O O . PHE A 1 455 ? -0.967 -19.531 2.193 1 98.44 455 PHE A O 1
ATOM 3472 N N . THR A 1 456 ? -2.877 -20.609 2.625 1 98.56 456 THR A N 1
ATOM 3473 C CA . THR A 1 456 ? -3.654 -19.406 2.912 1 98.56 456 THR A CA 1
ATOM 3474 C C . THR A 1 456 ? -3.037 -18.625 4.07 1 98.56 456 THR A C 1
ATOM 3476 O O . THR A 1 456 ? -3.176 -17.406 4.145 1 98.56 456 THR A O 1
ATOM 3479 N N . GLN A 1 457 ? -2.328 -19.297 4.922 1 98.56 457 GLN A N 1
ATOM 3480 C CA . GLN A 1 457 ? -1.79 -18.734 6.16 1 98.56 457 GLN A CA 1
ATOM 3481 C C . GLN A 1 457 ? -0.572 -17.859 5.883 1 98.56 457 GLN A C 1
ATOM 3483 O O . GLN A 1 457 ? -0.141 -17.094 6.75 1 98.56 457 GLN A O 1
ATOM 3488 N N . LEU A 1 458 ? -0.005 -17.938 4.711 1 98.62 458 LEU A N 1
ATOM 3489 C CA . LEU A 1 458 ? 1.236 -17.25 4.375 1 98.62 458 LEU A CA 1
ATOM 3490 C C . LEU A 1 458 ? 0.999 -16.188 3.303 1 98.62 458 LEU A C 1
ATOM 3492 O O . LEU A 1 458 ? 0.165 -16.375 2.414 1 98.62 458 LEU A O 1
ATOM 3496 N N . PRO A 1 459 ? 1.757 -15.117 3.342 1 98.25 459 PRO A N 1
ATOM 3497 C CA . PRO A 1 459 ? 1.581 -14.07 2.328 1 98.25 459 PRO A CA 1
ATOM 3498 C C . PRO A 1 459 ? 2.006 -14.523 0.934 1 98.25 459 PRO A C 1
ATOM 3500 O O . PRO A 1 459 ? 3.029 -15.195 0.784 1 98.25 459 PRO A O 1
ATOM 3503 N N . TRP A 1 460 ? 1.2 -14.141 -0.045 1 98.5 460 TRP A N 1
ATOM 3504 C CA . TRP A 1 460 ? 1.497 -14.484 -1.432 1 98.5 460 TRP A CA 1
ATOM 3505 C C . TRP A 1 460 ? 1.776 -13.227 -2.254 1 98.5 460 TRP A C 1
ATOM 3507 O O . TRP A 1 460 ? 0.975 -12.289 -2.262 1 98.5 460 TRP A O 1
ATOM 3517 N N . GLY A 1 461 ? 2.873 -13.18 -2.93 1 97.69 461 GLY A N 1
ATOM 3518 C CA . GLY A 1 461 ? 3.23 -12.078 -3.807 1 97.69 461 GLY A CA 1
ATOM 3519 C C . GLY A 1 461 ? 4.723 -11.797 -3.83 1 97.69 461 GLY A C 1
ATOM 3520 O O . GLY A 1 461 ? 5.492 -12.438 -3.117 1 97.69 461 GLY A O 1
ATOM 3521 N N . GLY A 1 462 ? 5.129 -10.906 -4.68 1 97.31 462 GLY A N 1
ATOM 3522 C CA . GLY A 1 462 ? 6.543 -10.602 -4.855 1 97.31 462 GLY A CA 1
ATOM 3523 C C . GLY A 1 462 ? 6.82 -9.117 -4.941 1 97.31 462 GLY A C 1
ATOM 3524 O O . GLY A 1 462 ? 6.168 -8.312 -4.266 1 97.31 462 GLY A O 1
ATOM 3525 N N . ARG A 1 463 ? 7.957 -8.836 -5.621 1 96.5 463 ARG A N 1
ATOM 3526 C CA . ARG A 1 463 ? 8.438 -7.469 -5.812 1 96.5 463 ARG A CA 1
ATOM 3527 C C . ARG A 1 463 ? 8.766 -7.203 -7.277 1 96.5 463 ARG A C 1
ATOM 3529 O O . ARG A 1 463 ? 8.555 -8.062 -8.133 1 96.5 463 ARG A O 1
ATOM 3536 N N . ARG A 1 464 ? 9.289 -6.02 -7.539 1 96.75 464 ARG A N 1
ATOM 3537 C CA . ARG A 1 464 ? 9.664 -5.629 -8.891 1 96.75 464 ARG A CA 1
ATOM 3538 C C . ARG A 1 464 ? 8.5 -5.82 -9.859 1 96.75 464 ARG A C 1
ATOM 3540 O O . ARG A 1 464 ? 7.391 -5.348 -9.609 1 96.75 464 ARG A O 1
ATOM 3547 N N . ARG A 1 465 ? 8.695 -6.488 -10.977 1 97.06 465 ARG A N 1
ATOM 3548 C CA . ARG A 1 465 ? 7.637 -6.664 -11.961 1 97.06 465 ARG A CA 1
ATOM 3549 C C . ARG A 1 465 ? 6.59 -7.66 -11.477 1 97.06 465 ARG A C 1
ATOM 3551 O O . ARG A 1 465 ? 5.539 -7.82 -12.102 1 97.06 465 ARG A O 1
ATOM 3558 N N . SER A 1 466 ? 6.844 -8.297 -10.344 1 98.44 466 SER A N 1
ATOM 3559 C CA . SER A 1 466 ? 5.867 -9.219 -9.773 1 98.44 466 SER A CA 1
ATOM 3560 C C . SER A 1 466 ? 4.844 -8.484 -8.914 1 98.44 466 SER A C 1
ATOM 3562 O O . SER A 1 466 ? 3.867 -9.078 -8.461 1 98.44 466 SER A O 1
ATOM 3564 N N . GLY A 1 467 ? 5.082 -7.211 -8.672 1 97.94 467 GLY A N 1
ATOM 3565 C CA . GLY A 1 467 ? 4.047 -6.355 -8.109 1 97.94 467 GLY A CA 1
ATOM 3566 C C . GLY A 1 467 ? 4.215 -6.117 -6.621 1 97.94 467 GLY A C 1
ATOM 3567 O O . GLY A 1 467 ? 5.34 -6.09 -6.113 1 97.94 467 GLY A O 1
ATOM 3568 N N . PHE A 1 468 ? 3.131 -5.707 -5.961 1 97.94 468 PHE A N 1
ATOM 3569 C CA . PHE A 1 468 ? 3.094 -5.402 -4.535 1 97.94 468 PHE A CA 1
ATOM 3570 C C . PHE A 1 468 ? 1.68 -5.551 -3.984 1 97.94 468 PHE A C 1
ATOM 3572 O O . PHE A 1 468 ? 0.717 -5.641 -4.75 1 97.94 468 PHE A O 1
ATOM 3579 N N . GLY A 1 469 ? 1.572 -5.59 -2.592 1 96.81 469 GLY A N 1
ATOM 3580 C CA . GLY A 1 469 ? 0.287 -5.84 -1.959 1 96.81 469 GLY A CA 1
ATOM 3581 C C . GLY A 1 469 ? -0.036 -7.316 -1.834 1 96.81 469 GLY A C 1
ATOM 3582 O O . GLY A 1 469 ? -0.881 -7.84 -2.566 1 96.81 469 GLY A O 1
ATOM 3583 N N . ARG A 1 470 ? 0.448 -7.941 -0.869 1 97.62 470 ARG A N 1
ATOM 3584 C CA . ARG A 1 470 ? 0.406 -9.391 -0.688 1 97.62 470 ARG A CA 1
ATOM 3585 C C . ARG A 1 470 ? -1.027 -9.875 -0.512 1 97.62 470 ARG A C 1
ATOM 3587 O O . ARG A 1 470 ? -1.827 -9.234 0.174 1 97.62 470 ARG A O 1
ATOM 3594 N N . ASP A 1 471 ? -1.323 -10.938 -1.151 1 98.25 471 ASP A N 1
ATOM 3595 C CA . ASP A 1 471 ? -2.535 -11.695 -0.875 1 98.25 471 ASP A CA 1
ATOM 3596 C C . ASP A 1 471 ? -2.301 -12.719 0.237 1 98.25 471 ASP A C 1
ATOM 3598 O O . ASP A 1 471 ? -1.155 -13.047 0.552 1 98.25 471 ASP A O 1
ATOM 3602 N N . LEU A 1 472 ? -3.373 -13.141 0.885 1 98.62 472 LEU A N 1
ATOM 3603 C CA . LEU A 1 472 ? -3.43 -14.242 1.838 1 98.62 472 LEU A CA 1
ATOM 3604 C C . LEU A 1 472 ? -2.787 -13.852 3.164 1 98.62 472 LEU A C 1
ATOM 3606 O O . LEU A 1 472 ? -2.465 -12.68 3.381 1 98.62 472 LEU A O 1
ATOM 3610 N N . GLY A 1 473 ? -2.766 -14.758 4.098 1 98 473 GLY A N 1
ATOM 3611 C CA . GLY A 1 473 ? -2.246 -14.484 5.426 1 98 473 GLY A CA 1
ATOM 3612 C C . GLY A 1 473 ? -2.951 -13.336 6.121 1 98 473 GLY A C 1
ATOM 3613 O O . GLY A 1 473 ? -4.105 -13.031 5.812 1 98 473 GLY A O 1
ATOM 3614 N N . VAL A 1 474 ? -2.27 -12.719 7 1 96.56 474 VAL A N 1
ATOM 3615 C CA . VAL A 1 474 ? -2.811 -11.578 7.723 1 96.56 474 VAL A CA 1
ATOM 3616 C C . VAL A 1 474 ? -2.982 -10.398 6.766 1 96.56 474 VAL A C 1
ATOM 3618 O O . VAL A 1 474 ? -3.926 -9.609 6.898 1 96.56 474 VAL A O 1
ATOM 3621 N N . ASN A 1 475 ? -2.133 -10.328 5.758 1 94.12 475 ASN A N 1
ATOM 3622 C CA . ASN A 1 475 ? -2.145 -9.266 4.762 1 94.12 475 ASN A CA 1
ATOM 3623 C C . ASN A 1 475 ? -3.445 -9.25 3.967 1 94.12 475 ASN A C 1
ATOM 3625 O O . ASN A 1 475 ? -3.896 -8.195 3.523 1 94.12 475 ASN A O 1
ATOM 3629 N N . GLY A 1 476 ? -3.979 -10.438 3.801 1 96 476 GLY A N 1
ATOM 3630 C CA . GLY A 1 476 ? -5.195 -10.539 3.012 1 96 476 GLY A CA 1
ATOM 3631 C C . GLY A 1 476 ? -6.328 -9.688 3.549 1 96 476 GLY A C 1
ATOM 3632 O O . GLY A 1 476 ? -7.105 -9.117 2.775 1 96 476 GLY A O 1
ATOM 3633 N N . MET A 1 477 ? -6.445 -9.602 4.836 1 97.38 477 MET A N 1
ATOM 3634 C CA . MET A 1 477 ? -7.484 -8.781 5.449 1 97.38 477 MET A CA 1
ATOM 3635 C C . MET A 1 477 ? -6.992 -7.352 5.672 1 97.38 477 MET A C 1
ATOM 3637 O O . MET A 1 477 ? -7.742 -6.395 5.477 1 97.38 477 MET A O 1
ATOM 3641 N N . ASP A 1 478 ? -5.746 -7.199 6.031 1 96.56 478 ASP A N 1
ATOM 3642 C CA . ASP A 1 478 ? -5.211 -5.898 6.426 1 96.56 478 ASP A CA 1
ATOM 3643 C C . ASP A 1 478 ? -5.32 -4.891 5.285 1 96.56 478 ASP A C 1
ATOM 3645 O O . ASP A 1 478 ? -5.613 -3.715 5.516 1 96.56 478 ASP A O 1
ATOM 3649 N N . LYS A 1 479 ? -5.102 -5.312 4.109 1 97.12 479 LYS A N 1
ATOM 3650 C CA . LYS A 1 479 ? -5.066 -4.391 2.977 1 97.12 479 LYS A CA 1
ATOM 3651 C C . LYS A 1 479 ? -6.465 -3.881 2.639 1 97.12 479 LYS A C 1
ATOM 3653 O O . LYS A 1 479 ? -6.613 -2.947 1.848 1 97.12 479 LYS A O 1
ATOM 3658 N N . TYR A 1 480 ? -7.5 -4.48 3.287 1 98.56 480 TYR A N 1
ATOM 3659 C CA . TYR A 1 480 ? -8.875 -4.062 3.02 1 98.56 480 TYR A CA 1
ATOM 3660 C C . TYR A 1 480 ? -9.445 -3.289 4.199 1 98.56 480 TYR A C 1
ATOM 3662 O O . TYR A 1 480 ? -10.656 -3.059 4.27 1 98.56 480 TYR A O 1
ATOM 3670 N N . MET A 1 481 ? -8.578 -2.891 5.086 1 97.81 481 MET A N 1
ATOM 3671 C CA . MET A 1 481 ? -8.977 -2.064 6.223 1 97.81 481 MET A CA 1
ATOM 3672 C C . MET A 1 481 ? -8.211 -0.741 6.223 1 97.81 481 MET A C 1
ATOM 3674 O O . MET A 1 481 ? -7.137 -0.639 5.633 1 97.81 481 MET A O 1
ATOM 3678 N N . HIS A 1 482 ? -8.781 0.256 6.789 1 95.5 482 HIS A N 1
ATOM 3679 C CA . HIS A 1 482 ? -8.062 1.497 7.051 1 95.5 482 HIS A CA 1
ATOM 3680 C C . HIS A 1 482 ? -7.941 1.76 8.547 1 95.5 482 HIS A C 1
ATOM 3682 O O . HIS A 1 482 ? -8.758 1.28 9.336 1 95.5 482 HIS A O 1
ATOM 3688 N N . GLN A 1 483 ? -6.941 2.432 8.891 1 97.25 483 GLN A N 1
ATOM 3689 C CA . GLN A 1 483 ? -6.66 2.785 10.273 1 97.25 483 GLN A CA 1
ATOM 3690 C C . GLN A 1 483 ? -7.098 4.215 10.578 1 97.25 483 GLN A C 1
ATOM 3692 O O . GLN A 1 483 ? -6.82 5.133 9.805 1 97.25 483 GLN A O 1
ATOM 3697 N N . LYS A 1 484 ? -7.844 4.375 11.609 1 98 484 LYS A N 1
ATOM 3698 C CA . LYS A 1 484 ? -8.25 5.668 12.156 1 98 484 LYS A CA 1
ATOM 3699 C C . LYS A 1 484 ? -7.613 5.914 13.516 1 98 484 LYS A C 1
ATOM 3701 O O . LYS A 1 484 ? -7.848 5.164 14.469 1 98 484 LYS A O 1
ATOM 3706 N N . GLN A 1 485 ? -6.719 6.895 13.633 1 98.56 485 GLN A N 1
ATOM 3707 C CA . GLN A 1 485 ? -6.246 7.254 14.969 1 98.56 485 GLN A CA 1
ATOM 3708 C C . GLN A 1 485 ? -7.246 8.164 15.68 1 98.56 485 GLN A C 1
ATOM 3710 O O . GLN A 1 485 ? -7.883 9.008 15.047 1 98.56 485 GLN A O 1
ATOM 3715 N N . ILE A 1 486 ? -7.41 7.996 16.906 1 98.75 486 ILE A N 1
ATOM 3716 C CA . ILE A 1 486 ? -8.25 8.82 17.766 1 98.75 486 ILE A CA 1
ATOM 3717 C C . ILE A 1 486 ? -7.441 9.32 18.969 1 98.75 486 ILE A C 1
ATOM 3719 O O . ILE A 1 486 ? -6.93 8.516 19.75 1 98.75 486 ILE A O 1
ATOM 3723 N N . VAL A 1 487 ? -7.285 10.594 19.078 1 98.75 487 VAL A N 1
ATOM 3724 C CA . VAL A 1 487 ? -6.559 11.234 20.172 1 98.75 487 VAL A CA 1
ATOM 3725 C C . VAL A 1 487 ? -7.504 12.125 20.969 1 98.75 487 VAL A C 1
ATOM 3727 O O . VAL A 1 487 ? -8.227 12.953 20.391 1 98.75 487 VAL A O 1
ATOM 3730 N N . GLU A 1 488 ? -7.508 11.984 22.219 1 98.56 488 GLU A N 1
ATOM 3731 C CA . GLU A 1 488 ? -8.359 12.781 23.094 1 98.56 488 GLU A CA 1
ATOM 3732 C C . GLU A 1 488 ? -7.535 13.586 24.094 1 98.56 488 GLU A C 1
ATOM 3734 O O . GLU A 1 488 ? -6.625 13.055 24.719 1 98.56 488 GLU A O 1
ATOM 3739 N N . TYR A 1 489 ? -7.758 14.875 24.094 1 98.31 489 TYR A N 1
ATOM 3740 C CA . TYR A 1 489 ? -7.223 15.703 25.172 1 98.31 489 TYR A CA 1
ATOM 3741 C C . TYR A 1 489 ? -7.984 15.469 26.469 1 98.31 489 TYR A C 1
ATOM 3743 O O . TYR A 1 489 ? -9.133 15.891 26.609 1 98.31 489 TYR A O 1
ATOM 3751 N N . THR A 1 490 ? -7.367 14.875 27.422 1 96.56 490 THR A N 1
ATOM 3752 C CA . THR A 1 490 ? -8.055 14.414 28.625 1 96.56 490 THR A CA 1
ATOM 3753 C C . THR A 1 490 ? -7.855 15.391 29.781 1 96.56 490 THR A C 1
ATOM 3755 O O . THR A 1 490 ? -8.484 15.258 30.828 1 96.56 490 THR A O 1
ATOM 3758 N N . SER A 1 491 ? -7.004 16.312 29.516 1 92.38 491 SER A N 1
ATOM 3759 C CA . SER A 1 491 ? -6.754 17.312 30.562 1 92.38 491 SER A CA 1
ATOM 3760 C C . SER A 1 491 ? -7.867 18.344 30.625 1 92.38 491 SER A C 1
ATOM 3762 O O . SER A 1 491 ? -8.453 18.688 29.594 1 92.38 491 SER A O 1
ATOM 3764 N N . GLY A 1 492 ? -8.195 18.797 31.75 1 88.81 492 GLY A N 1
ATOM 3765 C CA . GLY A 1 492 ? -9.141 19.891 31.906 1 88.81 492 GLY A CA 1
ATOM 3766 C C . GLY A 1 492 ? -8.508 21.266 31.75 1 88.81 492 GLY A C 1
ATOM 3767 O O . GLY A 1 492 ? -9.211 22.266 31.672 1 88.81 492 GLY A O 1
ATOM 3768 N N . ALA A 1 493 ? -7.238 21.328 31.484 1 90.12 493 ALA A N 1
ATOM 3769 C CA . ALA A 1 493 ? -6.504 22.594 31.438 1 90.12 493 ALA A CA 1
ATOM 3770 C C . ALA A 1 493 ? -6.633 23.25 30.062 1 90.12 493 ALA A C 1
ATOM 3772 O O . ALA A 1 493 ? -6.867 22.562 29.062 1 90.12 493 ALA A O 1
ATOM 3773 N N . GLN A 1 494 ? -6.531 24.547 30.062 1 91.5 494 GLN A N 1
ATOM 3774 C CA . GLN A 1 494 ? -6.379 25.297 28.812 1 91.5 494 GLN A CA 1
ATOM 3775 C C . GLN A 1 494 ? -5.043 24.984 28.156 1 91.5 494 GLN A C 1
ATOM 3777 O O . GLN A 1 494 ? -4.035 24.781 28.828 1 91.5 494 GLN A O 1
ATOM 3782 N N . PHE A 1 495 ? -5.039 24.906 26.875 1 90.19 495 PHE A N 1
ATOM 3783 C CA . PHE A 1 495 ? -3.824 24.562 26.156 1 90.19 495 PHE A CA 1
ATOM 3784 C C . PHE A 1 495 ? -2.824 25.719 26.188 1 90.19 495 PHE A C 1
ATOM 3786 O O . PHE A 1 495 ? -1.617 25.5 26.297 1 90.19 495 PHE A O 1
ATOM 3793 N N . GLU A 1 496 ? -3.199 26.922 26.094 1 92.81 496 GLU A N 1
ATOM 3794 C CA . GLU A 1 496 ? -2.496 28.188 26.344 1 92.81 496 GLU A CA 1
ATOM 3795 C C . GLU A 1 496 ? -1.394 28.406 25.312 1 92.81 496 GLU A C 1
ATOM 3797 O O . GLU A 1 496 ? -0.302 28.875 25.656 1 92.81 496 GLU A O 1
ATOM 3802 N N . TRP A 1 497 ? -1.602 28.016 24.078 1 92.81 497 TRP A N 1
ATOM 3803 C CA . TRP A 1 497 ? -0.657 28.344 23.016 1 92.81 497 TRP A CA 1
ATOM 3804 C C . TRP A 1 497 ? -0.677 29.844 22.719 1 92.81 497 TRP A C 1
ATOM 3806 O O . TRP A 1 497 ? 0.374 30.453 22.516 1 92.81 497 TRP A O 1
ATOM 3816 N N . TYR A 1 498 ? -1.878 30.406 22.672 1 95.12 498 TYR A N 1
ATOM 3817 C CA . TYR A 1 498 ? -2.041 31.828 22.422 1 95.12 498 TYR A CA 1
ATOM 3818 C C . TYR A 1 498 ? -2.09 32.625 23.734 1 95.12 498 TYR A C 1
ATOM 3820 O O . TYR A 1 498 ? -2.738 32.188 24.688 1 95.12 498 TYR A O 1
ATOM 3828 N N . PRO A 1 499 ? -1.531 33.75 23.781 1 93.12 499 PRO A N 1
ATOM 3829 C CA . PRO A 1 499 ? -1.373 34.5 25.047 1 93.12 499 PRO A CA 1
ATOM 3830 C C . PRO A 1 499 ? -2.709 34.938 25.641 1 93.12 499 PRO A C 1
ATOM 3832 O O . PRO A 1 499 ? -2.832 35.031 26.875 1 93.12 499 PRO A O 1
ATOM 3835 N N . MET A 1 500 ? -3.646 35.219 24.844 1 90.75 500 MET A N 1
ATOM 3836 C CA . MET A 1 500 ? -4.906 35.75 25.359 1 90.75 500 MET A CA 1
ATOM 3837 C C . MET A 1 500 ? -5.664 34.688 26.141 1 90.75 500 MET A C 1
ATOM 3839 O O . MET A 1 500 ? -6.621 35 26.859 1 90.75 500 MET A O 1
ATOM 3843 N N . PHE A 1 501 ? -5.285 33.438 26.047 1 91.5 501 PHE A N 1
ATOM 3844 C CA . PHE A 1 501 ? -5.973 32.375 26.766 1 91.5 501 PHE A CA 1
ATOM 3845 C C . PHE A 1 501 ? -5.211 32 28.031 1 91.5 501 PHE A C 1
ATOM 3847 O O . PHE A 1 501 ? -5.641 31.125 28.781 1 91.5 501 PHE A O 1
ATOM 3854 N N . LYS A 1 502 ? -4.078 32.594 28.234 1 86.94 502 LYS A N 1
ATOM 3855 C CA . LYS A 1 502 ? -3.322 32.344 29.453 1 86.94 502 LYS A CA 1
ATOM 3856 C C . LYS A 1 502 ? -3.979 33.031 30.656 1 86.94 502 LYS A C 1
ATOM 3858 O O . LYS A 1 502 ? -4.445 34.156 30.547 1 86.94 502 LYS A O 1
ATOM 3863 N N . LYS A 1 503 ? -4.348 32.312 31.766 1 69.06 503 LYS A N 1
ATOM 3864 C CA . LYS A 1 503 ? -4.891 32.844 33 1 69.06 503 LYS A CA 1
ATOM 3865 C C . LYS A 1 503 ? -3.879 33.781 33.688 1 69.06 503 LYS A C 1
ATOM 3867 O O . LYS A 1 503 ? -2.691 33.438 33.75 1 69.06 503 LYS A O 1
ATOM 3872 N N . SER A 1 504 ? -4.258 35.188 33.812 1 50.5 504 SER A N 1
ATOM 3873 C CA . SER A 1 504 ? -3.475 36.188 34.531 1 50.5 504 SER A CA 1
ATOM 3874 C C . SER A 1 504 ? -3.166 35.688 35.938 1 50.5 504 SER A C 1
ATOM 3876 O O . SER A 1 504 ? -4.027 35.094 36.625 1 50.5 504 SER A O 1
ATOM 3878 N N . LYS A 1 505 ? -1.944 35.25 36.188 1 43.47 505 LYS A N 1
ATOM 3879 C CA . LYS A 1 505 ? -1.558 35.156 37.594 1 43.47 505 LYS A CA 1
ATOM 3880 C C . LYS A 1 505 ? -1.838 36.469 38.312 1 43.47 505 LYS A C 1
ATOM 3882 O O . LYS A 1 505 ? -0.974 36.969 39.031 1 43.47 505 LYS A O 1
ATOM 3887 N N . LEU A 1 506 ? -2.848 37.125 38.062 1 32.31 506 LEU A N 1
ATOM 3888 C CA . LEU A 1 506 ? -3.01 38.062 39.188 1 32.31 506 LEU A CA 1
ATOM 3889 C C . LEU A 1 506 ? -3.672 37.406 40.375 1 32.31 506 LEU A C 1
ATOM 3891 O O . LEU A 1 506 ? -4.59 36.594 40.219 1 32.31 506 LEU A O 1
ATOM 3895 N N . MET B 1 1 ? 26.703 24 8.977 1 38.59 1 MET B N 1
ATOM 3896 C CA . MET B 1 1 ? 26.172 25.266 8.5 1 38.59 1 MET B CA 1
ATOM 3897 C C . MET B 1 1 ? 26.234 26.328 9.602 1 38.59 1 MET B C 1
ATOM 3899 O O . MET B 1 1 ? 25.688 26.141 10.68 1 38.59 1 MET B O 1
ATOM 3903 N N . ASP B 1 2 ? 27.156 27.016 9.742 1 42.38 2 ASP B N 1
ATOM 3904 C CA . ASP B 1 2 ? 27.234 28.125 10.68 1 42.38 2 ASP B CA 1
ATOM 3905 C C . ASP B 1 2 ? 26.219 29.203 10.336 1 42.38 2 ASP B C 1
ATOM 3907 O O . ASP B 1 2 ? 26.25 29.781 9.242 1 42.38 2 ASP B O 1
ATOM 3911 N N . VAL B 1 3 ? 25.047 29.219 11.039 1 41.91 3 VAL B N 1
ATOM 3912 C CA . VAL B 1 3 ? 24.031 30.25 10.812 1 41.91 3 VAL B CA 1
ATOM 3913 C C . VAL B 1 3 ? 24.656 31.625 10.961 1 41.91 3 VAL B C 1
ATOM 3915 O O . VAL B 1 3 ? 24 32.656 10.703 1 41.91 3 VAL B O 1
ATOM 3918 N N . ARG B 1 4 ? 25.703 31.875 11.766 1 37.06 4 ARG B N 1
ATOM 3919 C CA . ARG B 1 4 ? 26.266 33.188 12.062 1 37.06 4 ARG B CA 1
ATOM 3920 C C . ARG B 1 4 ? 27.266 33.594 11 1 37.06 4 ARG B C 1
ATOM 3922 O O . ARG B 1 4 ? 28.328 32.969 10.852 1 37.06 4 ARG B O 1
ATOM 3929 N N . GLY B 1 5 ? 26.688 34.156 9.906 1 47.97 5 GLY B N 1
ATOM 3930 C CA . GLY B 1 5 ? 27.312 35.188 9.078 1 47.97 5 GLY B CA 1
ATOM 3931 C C . GLY B 1 5 ? 27.391 34.781 7.613 1 47.97 5 GLY B C 1
ATOM 3932 O O . GLY B 1 5 ? 27.547 35.656 6.742 1 47.97 5 GLY B O 1
ATOM 3933 N N . GLY B 1 6 ? 27.438 33.406 7.168 1 60.47 6 GLY B N 1
ATOM 3934 C CA . GLY B 1 6 ? 27.594 33.094 5.754 1 60.47 6 GLY B CA 1
ATOM 3935 C C . GLY B 1 6 ? 26.297 32.625 5.098 1 60.47 6 GLY B C 1
ATOM 3936 O O . GLY B 1 6 ? 25.25 32.594 5.742 1 60.47 6 GLY B O 1
ATOM 3937 N N . ALA B 1 7 ? 26.219 32.594 3.727 1 74 7 ALA B N 1
ATOM 3938 C CA . ALA B 1 7 ? 25.094 32.125 2.92 1 74 7 ALA B CA 1
ATOM 3939 C C . ALA B 1 7 ? 24.578 30.781 3.426 1 74 7 ALA B C 1
ATOM 3941 O O . ALA B 1 7 ? 25.359 29.875 3.725 1 74 7 ALA B O 1
ATOM 3942 N N . LEU B 1 8 ? 23.359 30.812 3.793 1 88.25 8 LEU B N 1
ATOM 3943 C CA . LEU B 1 8 ? 22.719 29.609 4.309 1 88.25 8 LEU B CA 1
ATOM 3944 C C . LEU B 1 8 ? 22.562 28.562 3.213 1 88.25 8 LEU B C 1
ATOM 3946 O O . LEU B 1 8 ? 22.328 28.906 2.051 1 88.25 8 LEU B O 1
ATOM 3950 N N . GLY B 1 9 ? 22.828 27.344 3.639 1 88 9 GLY B N 1
ATOM 3951 C CA . GLY B 1 9 ? 22.594 26.234 2.73 1 88 9 GLY B CA 1
ATOM 3952 C C . GLY B 1 9 ? 23.828 25.812 1.956 1 88 9 GLY B C 1
ATOM 3953 O O . GLY B 1 9 ? 24.844 26.516 1.981 1 88 9 GLY B O 1
ATOM 3954 N N . ARG B 1 10 ? 23.688 24.703 1.323 1 89.62 10 ARG B N 1
ATOM 3955 C CA . ARG B 1 10 ? 24.734 24.156 0.456 1 89.62 10 ARG B CA 1
ATOM 3956 C C . ARG B 1 10 ? 24.188 23.906 -0.951 1 89.62 10 ARG B C 1
ATOM 3958 O O . ARG B 1 10 ? 23.188 23.234 -1.128 1 89.62 10 ARG B O 1
ATOM 3965 N N . ALA B 1 11 ? 24.906 24.406 -1.858 1 91.56 11 ALA B N 1
ATOM 3966 C CA . ALA B 1 11 ? 24.562 24.141 -3.252 1 91.56 11 ALA B CA 1
ATOM 3967 C C . ALA B 1 11 ? 25.203 22.844 -3.732 1 91.56 11 ALA B C 1
ATOM 3969 O O . ALA B 1 11 ? 25.922 22.828 -4.734 1 91.56 11 ALA B O 1
ATOM 3970 N N . GLY B 1 12 ? 24.953 21.828 -3.021 1 93.81 12 GLY B N 1
ATOM 3971 C CA . GLY B 1 12 ? 25.453 20.5 -3.301 1 93.81 12 GLY B CA 1
ATOM 3972 C C . GLY B 1 12 ? 24.5 19.406 -2.836 1 93.81 12 GLY B C 1
ATOM 3973 O O . GLY B 1 12 ? 23.516 19.672 -2.16 1 93.81 12 GLY B O 1
ATOM 3974 N N . ALA B 1 13 ? 24.781 18.203 -3.342 1 97 13 ALA B N 1
ATOM 3975 C CA . ALA B 1 13 ? 24.047 17.016 -2.924 1 97 13 ALA B CA 1
ATOM 3976 C C . ALA B 1 13 ? 24.891 16.141 -2.002 1 97 13 ALA B C 1
ATOM 3978 O O . ALA B 1 13 ? 26.094 16.031 -2.182 1 97 13 ALA B O 1
ATOM 3979 N N . LEU B 1 14 ? 24.234 15.648 -0.973 1 98.38 14 LEU B N 1
ATOM 3980 C CA . LEU B 1 14 ? 24.922 14.68 -0.127 1 98.38 14 LEU B CA 1
ATOM 3981 C C . LEU B 1 14 ? 24.938 13.305 -0.776 1 98.38 14 LEU B C 1
ATOM 3983 O O . LEU B 1 14 ? 23.875 12.664 -0.906 1 98.38 14 LEU B O 1
ATOM 3987 N N . ILE B 1 15 ? 26.047 12.82 -1.216 1 98.06 15 ILE B N 1
ATOM 3988 C CA . ILE B 1 15 ? 26.25 11.539 -1.873 1 98.06 15 ILE B CA 1
ATOM 3989 C C . ILE B 1 15 ? 27.5 10.867 -1.312 1 98.06 15 ILE B C 1
ATOM 3991 O O . ILE B 1 15 ? 28.562 11.484 -1.243 1 98.06 15 ILE B O 1
ATOM 3995 N N . ASP B 1 16 ? 27.359 9.688 -0.82 1 97.69 16 ASP B N 1
ATOM 3996 C CA . ASP B 1 16 ? 28.469 8.906 -0.271 1 97.69 16 ASP B CA 1
ATOM 3997 C C . ASP B 1 16 ? 29.109 9.633 0.909 1 97.69 16 ASP B C 1
ATOM 3999 O O . ASP B 1 16 ? 30.344 9.695 1.008 1 97.69 16 ASP B O 1
ATOM 4003 N N . ASN B 1 17 ? 28.281 10.281 1.679 1 98.06 17 ASN B N 1
ATOM 4004 C CA . ASN B 1 17 ? 28.672 10.953 2.916 1 98.06 17 ASN B CA 1
ATOM 4005 C C . ASN B 1 17 ? 29.531 12.188 2.641 1 98.06 17 ASN B C 1
ATOM 4007 O O . ASN B 1 17 ? 30.281 12.625 3.506 1 98.06 17 ASN B O 1
ATOM 4011 N N . ALA B 1 18 ? 29.375 12.719 1.43 1 97.25 18 ALA B N 1
ATOM 4012 C CA . ALA B 1 18 ? 30.062 13.953 1.069 1 97.25 18 ALA B CA 1
ATOM 4013 C C . ALA B 1 18 ? 29.156 14.883 0.266 1 97.25 18 ALA B C 1
ATOM 4015 O O . ALA B 1 18 ? 28.391 14.422 -0.587 1 97.25 18 ALA B O 1
ATOM 4016 N N . TRP B 1 19 ? 29.266 16.109 0.583 1 95.94 19 TRP B N 1
ATOM 4017 C CA . TRP B 1 19 ? 28.547 17.094 -0.214 1 95.94 19 TRP B CA 1
ATOM 4018 C C . TRP B 1 19 ? 29.266 17.375 -1.529 1 95.94 19 TRP B C 1
ATOM 4020 O O . TRP B 1 19 ? 30.422 17.797 -1.532 1 95.94 19 TRP B O 1
ATOM 4030 N N . THR B 1 20 ? 28.562 17.047 -2.619 1 92.5 20 THR B N 1
ATOM 4031 C CA . THR B 1 20 ? 29.109 17.25 -3.955 1 92.5 20 THR B CA 1
ATOM 4032 C C . THR B 1 20 ? 28.438 18.438 -4.648 1 92.5 20 THR B C 1
ATOM 4034 O O . THR B 1 20 ? 27.203 18.469 -4.766 1 92.5 20 THR B O 1
ATOM 4037 N N . THR B 1 21 ? 29.219 19.312 -5.125 1 89.69 21 THR B N 1
ATOM 4038 C CA . THR B 1 21 ? 28.688 20.516 -5.758 1 89.69 21 THR B CA 1
ATOM 4039 C C . THR B 1 21 ? 27.938 20.172 -7.035 1 89.69 21 THR B C 1
ATOM 4041 O O . THR B 1 21 ? 28.375 19.328 -7.812 1 89.69 21 THR B O 1
ATOM 4044 N N . THR B 1 22 ? 26.812 20.812 -7.152 1 87.88 22 THR B N 1
ATOM 4045 C CA . THR B 1 22 ? 26.031 20.641 -8.375 1 87.88 22 THR B CA 1
ATOM 4046 C C . THR B 1 22 ? 26.25 21.828 -9.32 1 87.88 22 THR B C 1
ATOM 4048 O O . THR B 1 22 ? 26.781 22.875 -8.906 1 87.88 22 THR B O 1
ATOM 4051 N N . ARG B 1 23 ? 25.828 21.766 -10.531 1 87.31 23 ARG B N 1
ATOM 4052 C CA . ARG B 1 23 ? 26.078 22.781 -11.555 1 87.31 23 ARG B CA 1
ATOM 4053 C C . ARG B 1 23 ? 25.141 23.969 -11.391 1 87.31 23 ARG B C 1
ATOM 4055 O O . ARG B 1 23 ? 25.5 25.094 -11.719 1 87.31 23 ARG B O 1
ATOM 4062 N N . ARG B 1 24 ? 23.984 23.688 -10.984 1 95.44 24 ARG B N 1
ATOM 4063 C CA . ARG B 1 24 ? 22.969 24.734 -10.883 1 95.44 24 ARG B CA 1
ATOM 4064 C C . ARG B 1 24 ? 22.469 24.875 -9.445 1 95.44 24 ARG B C 1
ATOM 4066 O O . ARG B 1 24 ? 22.562 23.922 -8.656 1 95.44 24 ARG B O 1
ATOM 4073 N N . SER B 1 25 ? 21.969 26.062 -9.102 1 96.25 25 SER B N 1
ATOM 4074 C CA . SER B 1 25 ? 21.484 26.344 -7.746 1 96.25 25 SER B CA 1
ATOM 4075 C C . SER B 1 25 ? 20.172 27.094 -7.773 1 96.25 25 SER B C 1
ATOM 4077 O O . SER B 1 25 ? 19.75 27.594 -8.82 1 96.25 25 SER B O 1
ATOM 4079 N N . LEU B 1 26 ? 19.469 27.031 -6.719 1 97.25 26 LEU B N 1
ATOM 4080 C CA . LEU B 1 26 ? 18.266 27.797 -6.441 1 97.25 26 LEU B CA 1
ATOM 4081 C C . LEU B 1 26 ? 18.453 28.719 -5.238 1 97.25 26 LEU B C 1
ATOM 4083 O O . LEU B 1 26 ? 19.109 28.328 -4.262 1 97.25 26 LEU B O 1
ATOM 4087 N N . PRO B 1 27 ? 17.922 29.891 -5.328 1 96.69 27 PRO B N 1
ATOM 4088 C CA . PRO B 1 27 ? 18.031 30.781 -4.168 1 96.69 27 PRO B CA 1
ATOM 4089 C C . PRO B 1 27 ? 17.172 30.328 -2.992 1 96.69 27 PRO B C 1
ATOM 4091 O O . PRO B 1 27 ? 16.094 29.766 -3.191 1 96.69 27 PRO B O 1
ATOM 4094 N N . VAL B 1 28 ? 17.703 30.609 -1.797 1 97.25 28 VAL B N 1
ATOM 4095 C CA . VAL B 1 28 ? 16.906 30.484 -0.581 1 97.25 28 VAL B CA 1
ATOM 4096 C C . VAL B 1 28 ? 16.359 31.859 -0.181 1 97.25 28 VAL B C 1
ATOM 4098 O O . VAL B 1 28 ? 17.141 32.781 0.06 1 97.25 28 VAL B O 1
ATOM 4101 N N . VAL B 1 29 ? 15.062 31.969 -0.157 1 97.06 29 VAL B N 1
ATOM 4102 C CA . VAL B 1 29 ? 14.438 33.25 0.107 1 97.06 29 VAL B CA 1
ATOM 4103 C C . VAL B 1 29 ? 13.805 33.25 1.499 1 97.06 29 VAL B C 1
ATOM 4105 O O . VAL B 1 29 ? 13.031 32.344 1.835 1 97.06 29 VAL B O 1
ATOM 4108 N N . ASN B 1 30 ? 14.188 34.188 2.344 1 97.25 30 ASN B N 1
ATOM 4109 C CA . ASN B 1 30 ? 13.523 34.375 3.633 1 97.25 30 ASN B CA 1
ATOM 4110 C C . ASN B 1 30 ? 12.125 34.938 3.469 1 97.25 30 ASN B C 1
ATOM 4112 O O . ASN B 1 30 ? 11.977 36.094 3.021 1 97.25 30 ASN B O 1
ATOM 4116 N N . PRO B 1 31 ? 11.07 34.25 3.879 1 97.81 31 PRO B N 1
ATOM 4117 C CA . PRO B 1 31 ? 9.711 34.719 3.623 1 97.81 31 PRO B CA 1
ATOM 4118 C C . PRO B 1 31 ? 9.344 35.938 4.445 1 97.81 31 PRO B C 1
ATOM 4120 O O . PRO B 1 31 ? 8.359 36.625 4.137 1 97.81 31 PRO B O 1
ATOM 4123 N N . HIS B 1 32 ? 10.078 36.25 5.516 1 97.19 32 HIS B N 1
ATOM 4124 C CA . HIS B 1 32 ? 9.812 37.375 6.387 1 97.19 32 HIS B CA 1
ATOM 4125 C C . HIS B 1 32 ? 10.023 38.688 5.652 1 97.19 32 HIS B C 1
ATOM 4127 O O . HIS B 1 32 ? 9.281 39.656 5.871 1 97.19 32 HIS B O 1
ATOM 4133 N N . ASP B 1 33 ? 11.008 38.719 4.699 1 95.56 33 ASP B N 1
ATOM 4134 C CA . ASP B 1 33 ? 11.312 40.031 4.082 1 95.56 33 ASP B CA 1
ATOM 4135 C C . ASP B 1 33 ? 11.641 39.844 2.598 1 95.56 33 ASP B C 1
ATOM 4137 O O . ASP B 1 33 ? 11.898 40.844 1.9 1 95.56 33 ASP B O 1
ATOM 4141 N N . GLY B 1 34 ? 11.648 38.625 2.125 1 95.25 34 GLY B N 1
ATOM 4142 C CA . GLY B 1 34 ? 11.891 38.375 0.713 1 95.25 34 GLY B CA 1
ATOM 4143 C C . GLY B 1 34 ? 13.359 38.375 0.341 1 95.25 34 GLY B C 1
ATOM 4144 O O . GLY B 1 34 ? 13.711 38.219 -0.829 1 95.25 34 GLY B O 1
ATOM 4145 N N . ALA B 1 35 ? 14.242 38.438 1.248 1 95.44 35 ALA B N 1
ATOM 4146 C CA . ALA B 1 35 ? 15.672 38.531 0.977 1 95.44 35 ALA B CA 1
ATOM 4147 C C . ALA B 1 35 ? 16.234 37.156 0.609 1 95.44 35 ALA B C 1
ATOM 4149 O O . ALA B 1 35 ? 15.836 36.125 1.179 1 95.44 35 ALA B O 1
ATOM 4150 N N . VAL B 1 36 ? 17.172 37.125 -0.326 1 96.25 36 VAL B N 1
ATOM 4151 C CA . VAL B 1 36 ? 17.922 35.938 -0.623 1 96.25 36 VAL B CA 1
ATOM 4152 C C . VAL B 1 36 ? 19 35.688 0.445 1 96.25 36 VAL B C 1
ATOM 4154 O O . VAL B 1 36 ? 19.891 36.531 0.611 1 96.25 36 VAL B O 1
ATOM 4157 N N . VAL B 1 37 ? 18.906 34.594 1.108 1 95.69 37 VAL B N 1
ATOM 4158 C CA . VAL B 1 37 ? 19.781 34.438 2.271 1 95.69 37 VAL B CA 1
ATOM 4159 C C . VAL B 1 37 ? 20.75 33.281 2.023 1 95.69 37 VAL B C 1
ATOM 4161 O O . VAL B 1 37 ? 21.578 32.969 2.883 1 95.69 37 VAL B O 1
ATOM 4164 N N . GLY B 1 38 ? 20.641 32.625 0.936 1 95.38 38 GLY B N 1
ATOM 4165 C CA . GLY B 1 38 ? 21.516 31.531 0.593 1 95.38 38 GLY B CA 1
ATOM 4166 C C . GLY B 1 38 ? 21.125 30.828 -0.686 1 95.38 38 GLY B C 1
ATOM 4167 O O . GLY B 1 38 ? 20.469 31.422 -1.55 1 95.38 38 GLY B O 1
ATOM 4168 N N . ALA B 1 39 ? 21.625 29.594 -0.816 1 95.88 39 ALA B N 1
ATOM 4169 C CA . ALA B 1 39 ? 21.328 28.812 -2.014 1 95.88 39 ALA B CA 1
ATOM 4170 C C . ALA B 1 39 ? 21.391 27.312 -1.725 1 95.88 39 ALA B C 1
ATOM 4172 O O . ALA B 1 39 ? 22.078 26.891 -0.801 1 95.88 39 ALA B O 1
ATOM 4173 N N . ILE B 1 40 ? 20.688 26.578 -2.514 1 97.12 40 ILE B N 1
ATOM 4174 C CA . ILE B 1 40 ? 20.719 25.125 -2.5 1 97.12 40 ILE B CA 1
ATOM 4175 C C . ILE B 1 40 ? 20.938 24.594 -3.918 1 97.12 40 ILE B C 1
ATOM 4177 O O . ILE B 1 40 ? 20.844 25.344 -4.887 1 97.12 40 ILE B O 1
ATOM 4181 N N . ALA B 1 41 ? 21.188 23.344 -3.998 1 97.12 41 ALA B N 1
ATOM 4182 C CA . ALA B 1 41 ? 21.422 22.734 -5.301 1 97.12 41 ALA B CA 1
ATOM 4183 C C . ALA B 1 41 ? 20.125 22.578 -6.086 1 97.12 41 ALA B C 1
ATOM 4185 O O . ALA B 1 41 ? 19.094 22.234 -5.52 1 97.12 41 ALA B O 1
ATOM 4186 N N . ARG B 1 42 ? 20.188 22.953 -7.336 1 98.06 42 ARG B N 1
ATOM 4187 C CA . ARG B 1 42 ? 19.188 22.484 -8.289 1 98.06 42 ARG B CA 1
ATOM 4188 C C . ARG B 1 42 ? 19.594 21.172 -8.922 1 98.06 42 ARG B C 1
ATOM 4190 O O . ARG B 1 42 ? 20.172 21.141 -10.008 1 98.06 42 ARG B O 1
ATOM 4197 N N . GLY B 1 43 ? 19.312 20.094 -8.227 1 97.25 43 GLY B N 1
ATOM 4198 C CA . GLY B 1 43 ? 19.75 18.766 -8.641 1 97.25 43 GLY B CA 1
ATOM 4199 C C . GLY B 1 43 ? 19.219 18.375 -10.008 1 97.25 43 GLY B C 1
ATOM 4200 O O . GLY B 1 43 ? 18.062 18.625 -10.336 1 97.25 43 GLY B O 1
ATOM 4201 N N . SER B 1 44 ? 20.031 17.766 -10.805 1 97.06 44 SER B N 1
ATOM 4202 C CA . SER B 1 44 ? 19.703 17.281 -12.141 1 97.06 44 SER B CA 1
ATOM 4203 C C . SER B 1 44 ? 19.375 15.781 -12.125 1 97.06 44 SER B C 1
ATOM 4205 O O . SER B 1 44 ? 19.5 15.133 -11.086 1 97.06 44 SER B O 1
ATOM 4207 N N . VAL B 1 45 ? 18.984 15.273 -13.289 1 97.88 45 VAL B N 1
ATOM 4208 C CA . VAL B 1 45 ? 18.766 13.844 -13.477 1 97.88 45 VAL B CA 1
ATOM 4209 C C . VAL B 1 45 ? 20.047 13.078 -13.156 1 97.88 45 VAL B C 1
ATOM 4211 O O . VAL B 1 45 ? 20 12.008 -12.531 1 97.88 45 VAL B O 1
ATOM 4214 N N . ALA B 1 46 ? 21.156 13.641 -13.578 1 97.62 46 ALA B N 1
ATOM 4215 C CA . ALA B 1 46 ? 22.453 13 -13.336 1 97.62 46 ALA B CA 1
ATOM 4216 C C . ALA B 1 46 ? 22.766 12.922 -11.844 1 97.62 46 ALA B C 1
ATOM 4218 O O . ALA B 1 46 ? 23.328 11.938 -11.375 1 97.62 46 ALA B O 1
ATOM 4219 N N . ASP B 1 47 ? 22.469 13.992 -11.117 1 97.81 47 ASP B N 1
ATOM 4220 C CA . ASP B 1 47 ? 22.688 14 -9.672 1 97.81 47 ASP B CA 1
ATOM 4221 C C . ASP B 1 47 ? 21.844 12.938 -8.984 1 97.81 47 ASP B C 1
ATOM 4223 O O . ASP B 1 47 ? 22.297 12.266 -8.055 1 97.81 47 ASP B O 1
ATOM 4227 N N . VAL B 1 48 ? 20.625 12.805 -9.422 1 98.62 48 VAL B N 1
ATOM 4228 C CA . VAL B 1 48 ? 19.734 11.789 -8.875 1 98.62 48 VAL B CA 1
ATOM 4229 C C . VAL B 1 48 ? 20.281 10.398 -9.172 1 98.62 48 VAL B C 1
ATOM 4231 O O . VAL B 1 48 ? 20.281 9.523 -8.305 1 98.62 48 VAL B O 1
ATOM 4234 N N . ASP B 1 49 ? 20.75 10.188 -10.375 1 98.62 49 ASP B N 1
ATOM 4235 C CA . ASP B 1 49 ? 21.328 8.906 -10.75 1 98.62 49 ASP B CA 1
ATOM 4236 C C . ASP B 1 49 ? 22.531 8.57 -9.859 1 98.62 49 ASP B C 1
ATOM 4238 O O . ASP B 1 49 ? 22.656 7.43 -9.406 1 98.62 49 ASP B O 1
ATOM 4242 N N . ASP B 1 50 ? 23.391 9.555 -9.602 1 98.44 50 ASP B N 1
ATOM 4243 C CA . ASP B 1 50 ? 24.531 9.359 -8.727 1 98.44 50 ASP B CA 1
ATOM 4244 C C . ASP B 1 50 ? 24.094 9 -7.309 1 98.44 50 ASP B C 1
ATOM 4246 O O . ASP B 1 50 ? 24.672 8.125 -6.676 1 98.44 50 ASP B O 1
ATOM 4250 N N . ALA B 1 51 ? 23.109 9.711 -6.844 1 98.75 51 ALA B N 1
ATOM 4251 C CA . ALA B 1 51 ? 22.594 9.461 -5.5 1 98.75 51 ALA B CA 1
ATOM 4252 C C . ALA B 1 51 ? 22.047 8.047 -5.383 1 98.75 51 ALA B C 1
ATOM 4254 O O . ALA B 1 51 ? 22.297 7.352 -4.398 1 98.75 51 ALA B O 1
ATOM 4255 N N . VAL B 1 52 ? 21.266 7.602 -6.395 1 98.88 52 VAL B N 1
ATOM 4256 C CA . VAL B 1 52 ? 20.656 6.281 -6.367 1 98.88 52 VAL B CA 1
ATOM 4257 C C . VAL B 1 52 ? 21.734 5.207 -6.438 1 98.88 52 VAL B C 1
ATOM 4259 O O . VAL B 1 52 ? 21.656 4.188 -5.742 1 98.88 52 VAL B O 1
ATOM 4262 N N . ARG B 1 53 ? 22.75 5.383 -7.262 1 98.62 53 ARG B N 1
ATOM 4263 C CA . ARG B 1 53 ? 23.875 4.445 -7.32 1 98.62 53 ARG B CA 1
ATOM 4264 C C . ARG B 1 53 ? 24.562 4.324 -5.961 1 98.62 53 ARG B C 1
ATOM 4266 O O . ARG B 1 53 ? 24.891 3.219 -5.527 1 98.62 53 ARG B O 1
ATOM 4273 N N . SER B 1 54 ? 24.781 5.465 -5.359 1 98.75 54 SER B N 1
ATOM 4274 C CA . SER B 1 54 ? 25.375 5.48 -4.027 1 98.75 54 SER B CA 1
ATOM 4275 C C . SER B 1 54 ? 24.484 4.758 -3.02 1 98.75 54 SER B C 1
ATOM 4277 O O . SER B 1 54 ? 24.969 3.986 -2.193 1 98.75 54 SER B O 1
ATOM 4279 N N . ALA B 1 55 ? 23.219 5.047 -3.072 1 98.88 55 ALA B N 1
ATOM 4280 C CA . ALA B 1 55 ? 22.266 4.434 -2.156 1 98.88 55 ALA B CA 1
ATOM 4281 C C . ALA B 1 55 ? 22.234 2.916 -2.326 1 98.88 55 ALA B C 1
ATOM 4283 O O . ALA B 1 55 ? 22.109 2.178 -1.346 1 98.88 55 ALA B O 1
ATOM 4284 N N . ARG B 1 56 ? 22.312 2.416 -3.547 1 98.56 56 ARG B N 1
ATOM 4285 C CA . ARG B 1 56 ? 22.328 0.979 -3.801 1 98.56 56 ARG B CA 1
ATOM 4286 C C . ARG B 1 56 ? 23.547 0.329 -3.139 1 98.56 56 ARG B C 1
ATOM 4288 O O . ARG B 1 56 ? 23.438 -0.761 -2.572 1 98.56 56 ARG B O 1
ATOM 4295 N N . LYS B 1 57 ? 24.672 0.999 -3.213 1 98.19 57 LYS B N 1
ATOM 4296 C CA . LYS B 1 57 ? 25.875 0.507 -2.545 1 98.19 57 LYS B CA 1
ATOM 4297 C C . LYS B 1 57 ? 25.719 0.561 -1.027 1 98.19 57 LYS B C 1
ATOM 4299 O O . LYS B 1 57 ? 26.078 -0.387 -0.327 1 98.19 57 LYS B O 1
ATOM 4304 N N . GLY B 1 58 ? 25.219 1.67 -0.543 1 98.56 58 GLY B N 1
ATOM 4305 C CA . GLY B 1 58 ? 25 1.836 0.885 1 98.56 58 GLY B CA 1
ATOM 4306 C C . GLY B 1 58 ? 24.016 0.835 1.457 1 98.56 58 GLY B C 1
ATOM 4307 O O . GLY B 1 58 ? 24.141 0.415 2.607 1 98.56 58 GLY B O 1
ATOM 4308 N N . PHE B 1 59 ? 23.031 0.482 0.675 1 98.56 59 PHE B N 1
ATOM 4309 C CA . PHE B 1 59 ? 22.016 -0.484 1.091 1 98.56 59 PHE B CA 1
ATOM 4310 C C . PHE B 1 59 ? 22.656 -1.812 1.474 1 98.56 59 PHE B C 1
ATOM 4312 O O . PHE B 1 59 ? 22.266 -2.443 2.453 1 98.56 59 PHE B O 1
ATOM 4319 N N . VAL B 1 60 ? 23.625 -2.215 0.697 1 96.44 60 VAL B N 1
ATOM 4320 C CA . VAL B 1 60 ? 24.297 -3.49 0.934 1 96.44 60 VAL B CA 1
ATOM 4321 C C . VAL B 1 60 ? 24.906 -3.502 2.334 1 96.44 60 VAL B C 1
ATOM 4323 O O . VAL B 1 60 ? 24.766 -4.484 3.07 1 96.44 60 VAL B O 1
ATOM 4326 N N . THR B 1 61 ? 25.469 -2.41 2.703 1 97.44 61 THR B N 1
ATOM 4327 C CA . THR B 1 61 ? 26.125 -2.307 4 1 97.44 61 THR B CA 1
ATOM 4328 C C . THR B 1 61 ? 25.094 -2.111 5.113 1 97.44 61 THR B C 1
ATOM 4330 O O . THR B 1 61 ? 25.125 -2.818 6.125 1 97.44 61 THR B O 1
ATOM 4333 N N . TRP B 1 62 ? 24.188 -1.256 4.973 1 98.62 62 TRP B N 1
ATOM 4334 C CA . TRP B 1 62 ? 23.25 -0.853 6.02 1 98.62 62 TRP B CA 1
ATOM 4335 C C . TRP B 1 62 ? 22.25 -1.96 6.309 1 98.62 62 TRP B C 1
ATOM 4337 O O . TRP B 1 62 ? 21.906 -2.209 7.465 1 98.62 62 TRP B O 1
ATOM 4347 N N . SER B 1 63 ? 21.797 -2.637 5.285 1 97.94 63 SER B N 1
ATOM 4348 C CA . SER B 1 63 ? 20.734 -3.643 5.418 1 97.94 63 SER B CA 1
ATOM 4349 C C . SER B 1 63 ? 21.25 -4.871 6.164 1 97.94 63 SER B C 1
ATOM 4351 O O . SER B 1 63 ? 20.453 -5.684 6.641 1 97.94 63 SER B O 1
ATOM 4353 N N . THR B 1 64 ? 22.547 -5.016 6.262 1 96.44 64 THR B N 1
ATOM 4354 C CA . THR B 1 64 ? 23.109 -6.199 6.902 1 96.44 64 THR B CA 1
ATOM 4355 C C . THR B 1 64 ? 23.406 -5.934 8.375 1 96.44 64 THR B C 1
ATOM 4357 O O . THR B 1 64 ? 23.656 -6.863 9.141 1 96.44 64 THR B O 1
ATOM 4360 N N . ARG B 1 65 ? 23.328 -4.684 8.773 1 97.81 65 ARG B N 1
ATOM 4361 C CA . ARG B 1 65 ? 23.469 -4.375 10.195 1 97.81 65 ARG B CA 1
ATOM 4362 C C . ARG B 1 65 ? 22.266 -4.871 10.984 1 97.81 65 ARG B C 1
ATOM 4364 O O . ARG B 1 65 ? 21.141 -4.789 10.516 1 97.81 65 ARG B O 1
ATOM 4371 N N . ASN B 1 66 ? 22.516 -5.387 12.18 1 97.81 66 ASN B N 1
ATOM 4372 C CA . ASN B 1 66 ? 21.391 -5.883 12.977 1 97.81 66 ASN B CA 1
ATOM 4373 C C . ASN B 1 66 ? 20.625 -4.742 13.641 1 97.81 66 ASN B C 1
ATOM 4375 O O . ASN B 1 66 ? 21.047 -3.584 13.562 1 97.81 66 ASN B O 1
ATOM 4379 N N . GLY B 1 67 ? 19.562 -5.086 14.289 1 98.5 67 GLY B N 1
ATOM 4380 C CA . GLY B 1 67 ? 18.672 -4.094 14.852 1 98.5 67 GLY B CA 1
ATOM 4381 C C . GLY B 1 67 ? 19.312 -3.252 15.938 1 98.5 67 GLY B C 1
ATOM 4382 O O . GLY B 1 67 ? 19.047 -2.051 16.031 1 98.5 67 GLY B O 1
ATOM 4383 N N . ARG B 1 68 ? 20.109 -3.814 16.719 1 98.62 68 ARG B N 1
ATOM 4384 C CA . ARG B 1 68 ? 20.766 -3.092 17.797 1 98.62 68 ARG B CA 1
ATOM 4385 C C . ARG B 1 68 ? 21.734 -2.051 17.25 1 98.62 68 ARG B C 1
ATOM 4387 O O . ARG B 1 68 ? 21.797 -0.926 17.75 1 98.62 68 ARG B O 1
ATOM 4394 N N . GLU B 1 69 ? 22.484 -2.428 16.234 1 98.62 69 GLU B N 1
ATOM 4395 C CA . GLU B 1 69 ? 23.438 -1.521 15.609 1 98.62 69 GLU B CA 1
ATOM 4396 C C . GLU B 1 69 ? 22.734 -0.367 14.914 1 98.62 69 GLU B C 1
ATOM 4398 O O . GLU B 1 69 ? 23.141 0.787 15.023 1 98.62 69 GLU B O 1
ATOM 4403 N N . ARG B 1 70 ? 21.688 -0.68 14.203 1 98.81 70 ARG B N 1
ATOM 4404 C CA . ARG B 1 70 ? 20.906 0.368 13.547 1 98.81 70 ARG B CA 1
ATOM 4405 C C . ARG B 1 70 ? 20.312 1.329 14.562 1 98.81 70 ARG B C 1
ATOM 4407 O O . ARG B 1 70 ? 20.375 2.549 14.383 1 98.81 70 ARG B O 1
ATOM 4414 N N . ALA B 1 71 ? 19.781 0.73 15.633 1 98.88 71 ALA B N 1
ATOM 4415 C CA . ALA B 1 71 ? 19.172 1.534 16.688 1 98.88 71 ALA B CA 1
ATOM 4416 C C . ALA B 1 71 ? 20.172 2.484 17.312 1 98.88 71 ALA B C 1
ATOM 4418 O O . ALA B 1 71 ? 19.859 3.639 17.609 1 98.88 71 ALA B O 1
ATOM 4419 N N . LYS B 1 72 ? 21.344 1.979 17.531 1 98.88 72 LYS B N 1
ATOM 4420 C CA . LYS B 1 72 ? 22.406 2.807 18.094 1 98.88 72 LYS B CA 1
ATOM 4421 C C . LYS B 1 72 ? 22.688 4.02 17.219 1 98.88 72 LYS B C 1
ATOM 4423 O O . LYS B 1 72 ? 22.828 5.137 17.719 1 98.88 72 LYS B O 1
ATOM 4428 N N . THR B 1 73 ? 22.781 3.799 15.945 1 98.88 73 THR B N 1
ATOM 4429 C CA . THR B 1 73 ? 23.016 4.879 15 1 98.88 73 THR B CA 1
ATOM 4430 C C . THR B 1 73 ? 21.859 5.879 15.016 1 98.88 73 THR B C 1
ATOM 4432 O O . THR B 1 73 ? 22.094 7.09 14.992 1 98.88 73 THR B O 1
ATOM 4435 N N . LEU B 1 74 ? 20.609 5.422 15.047 1 98.94 74 LEU B N 1
ATOM 4436 C CA . LEU B 1 74 ? 19.438 6.297 15.062 1 98.94 74 LEU B CA 1
ATOM 4437 C C . LEU B 1 74 ? 19.406 7.141 16.328 1 98.94 74 LEU B C 1
ATOM 4439 O O . LEU B 1 74 ? 19.031 8.32 16.297 1 98.94 74 LEU B O 1
ATOM 4443 N N . ARG B 1 75 ? 19.766 6.559 17.469 1 98.94 75 ARG B N 1
ATOM 4444 C CA . ARG B 1 75 ? 19.859 7.312 18.703 1 98.94 75 ARG B CA 1
ATOM 4445 C C . ARG B 1 75 ? 20.953 8.375 18.625 1 98.94 75 ARG B C 1
ATOM 4447 O O . ARG B 1 75 ? 20.797 9.469 19.172 1 98.94 75 ARG B O 1
ATOM 4454 N N . ALA B 1 76 ? 22.047 8.031 17.969 1 98.94 76 ALA B N 1
ATOM 4455 C CA . ALA B 1 76 ? 23.109 9.008 17.766 1 98.94 76 ALA B CA 1
ATOM 4456 C C . ALA B 1 76 ? 22.641 10.172 16.906 1 98.94 76 ALA B C 1
ATOM 4458 O O . ALA B 1 76 ? 23.047 11.32 17.109 1 98.94 76 ALA B O 1
ATOM 4459 N N . VAL B 1 77 ? 21.812 9.891 15.914 1 98.94 77 VAL B N 1
ATOM 4460 C CA . VAL B 1 77 ? 21.219 10.953 15.109 1 98.94 77 VAL B CA 1
ATOM 4461 C C . VAL B 1 77 ? 20.359 11.844 15.992 1 98.94 77 VAL B C 1
ATOM 4463 O O . VAL B 1 77 ? 20.438 13.07 15.906 1 98.94 77 VAL B O 1
ATOM 4466 N N . ALA B 1 78 ? 19.5 11.227 16.828 1 98.94 78 ALA B N 1
ATOM 4467 C CA . ALA B 1 78 ? 18.672 11.992 17.75 1 98.94 78 ALA B CA 1
ATOM 4468 C C . ALA B 1 78 ? 19.531 12.906 18.625 1 98.94 78 ALA B C 1
ATOM 4470 O O . ALA B 1 78 ? 19.203 14.086 18.797 1 98.94 78 ALA B O 1
ATOM 4471 N N . ASP B 1 79 ? 20.609 12.422 19.109 1 98.88 79 ASP B N 1
ATOM 4472 C CA . ASP B 1 79 ? 21.516 13.203 19.938 1 98.88 79 ASP B CA 1
ATOM 4473 C C . ASP B 1 79 ? 22.141 14.352 19.125 1 98.88 79 ASP B C 1
ATOM 4475 O O . ASP B 1 79 ? 22.312 15.453 19.656 1 98.88 79 ASP B O 1
ATOM 4479 N N . GLY B 1 80 ? 22.516 14.039 17.938 1 98.94 80 GLY B N 1
ATOM 4480 C CA . GLY B 1 80 ? 23.047 15.078 17.062 1 98.94 80 GLY B CA 1
ATOM 4481 C C . GLY B 1 80 ? 22.078 16.203 16.812 1 98.94 80 GLY B C 1
ATOM 4482 O O . GLY B 1 80 ? 22.469 17.375 16.797 1 98.94 80 GLY B O 1
ATOM 4483 N N . LEU B 1 81 ? 20.828 15.883 16.609 1 98.94 81 LEU B N 1
ATOM 4484 C CA . LEU B 1 81 ? 19.797 16.891 16.453 1 98.94 81 LEU B CA 1
ATOM 4485 C C . LEU B 1 81 ? 19.609 17.688 17.75 1 98.94 81 LEU B C 1
ATOM 4487 O O . LEU B 1 81 ? 19.453 18.906 17.719 1 98.94 81 LEU B O 1
ATOM 4491 N N . ARG B 1 82 ? 19.609 16.969 18.828 1 98.81 82 ARG B N 1
ATOM 4492 C CA . ARG B 1 82 ? 19.422 17.609 20.125 1 98.81 82 ARG B CA 1
ATOM 4493 C C . ARG B 1 82 ? 20.5 18.656 20.375 1 98.81 82 ARG B C 1
ATOM 4495 O O . ARG B 1 82 ? 20.203 19.75 20.875 1 98.81 82 ARG B O 1
ATOM 4502 N N . ARG B 1 83 ? 21.719 18.438 19.969 1 98.56 83 ARG B N 1
ATOM 4503 C CA . ARG B 1 83 ? 22.844 19.344 20.172 1 98.56 83 ARG B CA 1
ATOM 4504 C C . ARG B 1 83 ? 22.672 20.594 19.312 1 98.56 83 ARG B C 1
ATOM 4506 O O . ARG B 1 83 ? 23.281 21.625 19.578 1 98.56 83 ARG B O 1
ATOM 4513 N N . ARG B 1 84 ? 21.828 20.484 18.344 1 98.38 84 ARG B N 1
ATOM 4514 C CA . ARG B 1 84 ? 21.672 21.594 17.406 1 98.38 84 ARG B CA 1
ATOM 4515 C C . ARG B 1 84 ? 20.266 22.172 17.469 1 98.38 84 ARG B C 1
ATOM 4517 O O . ARG B 1 84 ? 19.812 22.828 16.531 1 98.38 84 ARG B O 1
ATOM 4524 N N . ARG B 1 85 ? 19.516 21.859 18.406 1 98.38 85 ARG B N 1
ATOM 4525 C CA . ARG B 1 85 ? 18.094 22.141 18.5 1 98.38 85 ARG B CA 1
ATOM 4526 C C . ARG B 1 85 ? 17.797 23.609 18.219 1 98.38 85 ARG B C 1
ATOM 4528 O O . ARG B 1 85 ? 16.953 23.938 17.391 1 98.38 85 ARG B O 1
ATOM 4535 N N . GLU B 1 86 ? 18.5 24.531 18.875 1 97.88 86 GLU B N 1
ATOM 4536 C CA . GLU B 1 86 ? 18.25 25.969 18.75 1 97.88 86 GLU B CA 1
ATOM 4537 C C . GLU B 1 86 ? 18.625 26.469 17.344 1 97.88 86 GLU B C 1
ATOM 4539 O O . GLU B 1 86 ? 17.875 27.234 16.75 1 97.88 86 GLU B O 1
ATOM 4544 N N . THR B 1 87 ? 19.734 26 16.906 1 97.38 87 THR B N 1
ATOM 4545 C CA . THR B 1 87 ? 20.188 26.375 15.562 1 97.38 87 THR B CA 1
ATOM 4546 C C . THR B 1 87 ? 19.203 25.875 14.508 1 97.38 87 THR B C 1
ATOM 4548 O O . THR B 1 87 ? 18.875 26.609 13.57 1 97.38 87 THR B O 1
ATOM 4551 N N . LEU B 1 88 ? 18.781 24.672 14.648 1 98.62 88 LEU B N 1
ATOM 4552 C CA . LEU B 1 88 ? 17.828 24.094 13.703 1 98.62 88 LEU B CA 1
ATOM 4553 C C . LEU B 1 88 ? 16.5 24.844 13.719 1 98.62 88 LEU B C 1
ATOM 4555 O O . LEU B 1 88 ? 15.914 25.094 12.672 1 98.62 88 LEU B O 1
ATOM 4559 N N . ALA B 1 89 ? 16.031 25.188 14.891 1 98.56 89 ALA B N 1
ATOM 4560 C CA . ALA B 1 89 ? 14.773 25.938 15 1 98.56 89 ALA B CA 1
ATOM 4561 C C . ALA B 1 89 ? 14.867 27.281 14.281 1 98.56 89 ALA B C 1
ATOM 4563 O O . ALA B 1 89 ? 13.969 27.641 13.523 1 98.56 89 ALA B O 1
ATOM 4564 N N . ARG B 1 90 ? 15.922 28 14.508 1 98.06 90 ARG B N 1
ATOM 4565 C CA . ARG B 1 90 ? 16.125 29.297 13.875 1 98.06 90 ARG B CA 1
ATOM 4566 C C . ARG B 1 90 ? 16.25 29.156 12.359 1 98.06 90 ARG B C 1
ATOM 4568 O O . ARG B 1 90 ? 15.688 29.969 11.609 1 98.06 90 ARG B O 1
ATOM 4575 N N . LEU B 1 91 ? 17 28.141 11.992 1 97.88 91 LEU B N 1
ATOM 4576 C CA . LEU B 1 91 ? 17.188 27.875 10.57 1 97.88 91 LEU B CA 1
ATOM 4577 C C . LEU B 1 91 ? 15.859 27.578 9.891 1 97.88 91 LEU B C 1
ATOM 4579 O O . LEU B 1 91 ? 15.586 28.078 8.797 1 97.88 91 LEU B O 1
ATOM 4583 N N . GLU B 1 92 ? 15.07 26.781 10.531 1 98.06 92 GLU B N 1
ATOM 4584 C CA . GLU B 1 92 ? 13.773 26.422 9.969 1 98.06 92 GLU B CA 1
ATOM 4585 C C . GLU B 1 92 ? 12.844 27.625 9.883 1 98.06 92 GLU B C 1
ATOM 4587 O O . GLU B 1 92 ? 12.156 27.812 8.875 1 98.06 92 GLU B O 1
ATOM 4592 N N . THR B 1 93 ? 12.805 28.422 10.883 1 98.31 93 THR B N 1
ATOM 4593 C CA . THR B 1 93 ? 12 29.641 10.883 1 98.31 93 THR B CA 1
ATOM 4594 C C . THR B 1 93 ? 12.422 30.578 9.758 1 98.31 93 THR B C 1
ATOM 4596 O O . THR B 1 93 ? 11.578 31.141 9.062 1 98.31 93 THR B O 1
ATOM 4599 N N . THR B 1 94 ? 13.68 30.672 9.586 1 97.69 94 THR B N 1
ATOM 4600 C CA . THR B 1 94 ? 14.219 31.516 8.523 1 97.69 94 THR B CA 1
ATOM 4601 C C . THR B 1 94 ? 13.844 30.969 7.152 1 97.69 94 THR B C 1
ATOM 4603 O O . THR B 1 94 ? 13.586 31.734 6.219 1 97.69 94 THR B O 1
ATOM 4606 N N . ASP B 1 95 ? 13.812 29.688 7.125 1 97.38 95 ASP B N 1
ATOM 4607 C CA . ASP B 1 95 ? 13.656 28.984 5.855 1 97.38 95 ASP B CA 1
ATOM 4608 C C . ASP B 1 95 ? 12.188 28.906 5.445 1 97.38 95 ASP B C 1
ATOM 4610 O O . ASP B 1 95 ? 11.867 28.984 4.258 1 97.38 95 ASP B O 1
ATOM 4614 N N . CYS B 1 96 ? 11.258 28.734 6.367 1 97 96 CYS B N 1
ATOM 4615 C CA . CYS B 1 96 ? 9.891 28.438 5.945 1 97 96 CYS B CA 1
ATOM 4616 C C . CYS B 1 96 ? 8.906 29.406 6.594 1 97 96 CYS B C 1
ATOM 4618 O O . CYS B 1 96 ? 7.719 29.391 6.277 1 97 96 CYS B O 1
ATOM 4620 N N . GLY B 1 97 ? 9.32 30.266 7.547 1 97.62 97 GLY B N 1
ATOM 4621 C CA . GLY B 1 97 ? 8.531 31.406 7.988 1 97.62 97 GLY B CA 1
ATOM 4622 C C . GLY B 1 97 ? 7.711 31.125 9.227 1 97.62 97 GLY B C 1
ATOM 4623 O O . GLY B 1 97 ? 7.125 32.031 9.812 1 97.62 97 GLY B O 1
ATOM 4624 N N . LYS B 1 98 ? 7.602 29.844 9.734 1 97.81 98 LYS B N 1
ATOM 4625 C CA . LYS B 1 98 ? 6.801 29.562 10.922 1 97.81 98 LYS B CA 1
ATOM 4626 C C . LYS B 1 98 ? 7.434 30.172 12.164 1 97.81 98 LYS B C 1
ATOM 4628 O O . LYS B 1 98 ? 8.648 30.359 12.227 1 97.81 98 LYS B O 1
ATOM 4633 N N . PRO B 1 99 ? 6.664 30.453 13.211 1 98.12 99 PRO B N 1
ATOM 4634 C CA . PRO B 1 99 ? 7.199 31.031 14.445 1 98.12 99 PRO B CA 1
ATOM 4635 C C . PRO B 1 99 ? 8.266 30.156 15.102 1 98.12 99 PRO B C 1
ATOM 4637 O O . PRO B 1 99 ? 8.164 28.938 15.07 1 98.12 99 PRO B O 1
ATOM 4640 N N . LEU B 1 100 ? 9.227 30.781 15.719 1 98.44 100 LEU B N 1
ATOM 4641 C CA . LEU B 1 100 ? 10.391 30.109 16.297 1 98.44 100 LEU B CA 1
ATOM 4642 C C . LEU B 1 100 ? 9.977 29.016 17.266 1 98.44 100 LEU B C 1
ATOM 4644 O O . LEU B 1 100 ? 10.547 27.922 17.266 1 98.44 100 LEU B O 1
ATOM 4648 N N . ASP B 1 101 ? 8.992 29.266 18.109 1 97.62 101 ASP B N 1
ATOM 4649 C CA . ASP B 1 101 ? 8.547 28.281 19.094 1 97.62 101 ASP B CA 1
ATOM 4650 C C . ASP B 1 101 ? 7.992 27.031 18.422 1 97.62 101 ASP B C 1
ATOM 4652 O O . ASP B 1 101 ? 8.148 25.922 18.922 1 97.62 101 ASP B O 1
ATOM 4656 N N . GLU B 1 102 ? 7.305 27.203 17.328 1 97.88 102 GLU B N 1
ATOM 4657 C CA . GLU B 1 102 ? 6.793 26.062 16.578 1 97.88 102 GLU B CA 1
ATOM 4658 C C . GLU B 1 102 ? 7.93 25.25 15.953 1 97.88 102 GLU B C 1
ATOM 4660 O O . GLU B 1 102 ? 7.902 24.016 15.961 1 97.88 102 GLU B O 1
ATOM 4665 N N . SER B 1 103 ? 8.906 25.969 15.367 1 98.5 103 SER B N 1
ATOM 4666 C CA . SER B 1 103 ? 10.078 25.297 14.812 1 98.5 103 SER B CA 1
ATOM 4667 C C . SER B 1 103 ? 10.797 24.469 15.867 1 98.5 103 SER B C 1
ATOM 4669 O O . SER B 1 103 ? 11.25 23.359 15.594 1 98.5 103 SER B O 1
ATOM 4671 N N . ALA B 1 104 ? 10.883 25.062 17.031 1 98.44 104 ALA B N 1
ATOM 4672 C CA . ALA B 1 104 ? 11.531 24.344 18.125 1 98.44 104 ALA B CA 1
ATOM 4673 C C . ALA B 1 104 ? 10.773 23.062 18.469 1 98.44 104 ALA B C 1
ATOM 4675 O O . ALA B 1 104 ? 11.375 22.016 18.703 1 98.44 104 ALA B O 1
ATOM 4676 N N . TRP B 1 105 ? 9.453 23.156 18.516 1 97.94 105 TRP B N 1
ATOM 4677 C CA . TRP B 1 105 ? 8.625 21.984 18.766 1 97.94 105 TRP B CA 1
ATOM 4678 C C . TRP B 1 105 ? 8.828 20.922 17.688 1 97.94 105 TRP B C 1
ATOM 4680 O O . TRP B 1 105 ? 8.852 19.719 17.969 1 97.94 105 TRP B O 1
ATOM 4690 N N . ASP B 1 106 ? 8.945 21.344 16.453 1 98.31 106 ASP B N 1
ATOM 4691 C CA . ASP B 1 106 ? 9.188 20.422 15.344 1 98.31 106 ASP B CA 1
ATOM 4692 C C . ASP B 1 106 ? 10.492 19.672 15.539 1 98.31 106 ASP B C 1
ATOM 4694 O O . ASP B 1 106 ? 10.57 18.469 15.258 1 98.31 106 ASP B O 1
ATOM 4698 N N . VAL B 1 107 ? 11.531 20.422 15.93 1 98.81 107 VAL B N 1
ATOM 4699 C CA . VAL B 1 107 ? 12.828 19.781 16.141 1 98.81 107 VAL B CA 1
ATOM 4700 C C . VAL B 1 107 ? 12.711 18.75 17.266 1 98.81 107 VAL B C 1
ATOM 4702 O O . VAL B 1 107 ? 13.242 17.641 17.156 1 98.81 107 VAL B O 1
ATOM 4705 N N . ASP B 1 108 ? 11.992 19.109 18.344 1 98.75 108 ASP B N 1
ATOM 4706 C CA . ASP B 1 108 ? 11.773 18.172 19.453 1 98.75 108 ASP B CA 1
ATOM 4707 C C . ASP B 1 108 ? 11.055 16.906 18.953 1 98.75 108 ASP B C 1
ATOM 4709 O O . ASP B 1 108 ? 11.414 15.797 19.344 1 98.75 108 ASP B O 1
ATOM 4713 N N . ASP B 1 109 ? 10.062 17.094 18.156 1 98.62 109 ASP B N 1
ATOM 4714 C CA . ASP B 1 109 ? 9.312 15.969 17.609 1 98.62 109 ASP B CA 1
ATOM 4715 C C . ASP B 1 109 ? 10.195 15.102 16.719 1 98.62 109 ASP B C 1
ATOM 4717 O O . ASP B 1 109 ? 10.047 13.883 16.688 1 98.62 109 ASP B O 1
ATOM 4721 N N . ALA B 1 110 ? 11.039 15.734 15.938 1 98.88 110 ALA B N 1
ATOM 4722 C CA . ALA B 1 110 ? 11.969 14.984 15.094 1 98.88 110 ALA B CA 1
ATOM 4723 C C . ALA B 1 110 ? 12.891 14.109 15.938 1 98.88 110 ALA B C 1
ATOM 4725 O O . ALA B 1 110 ? 13.125 12.945 15.602 1 98.88 110 ALA B O 1
ATOM 4726 N N . ILE B 1 111 ? 13.391 14.711 17.031 1 98.94 111 ILE B N 1
ATOM 4727 C CA . ILE B 1 111 ? 14.234 13.977 17.953 1 98.94 111 ILE B CA 1
ATOM 4728 C C . ILE B 1 111 ? 13.477 12.766 18.5 1 98.94 111 ILE B C 1
ATOM 4730 O O . ILE B 1 111 ? 13.977 11.641 18.453 1 98.94 111 ILE B O 1
ATOM 4734 N N . GLY B 1 112 ? 12.242 13 18.953 1 98.81 112 GLY B N 1
ATOM 4735 C CA . GLY B 1 112 ? 11.414 11.922 19.484 1 98.81 112 GLY B CA 1
ATOM 4736 C C . GLY B 1 112 ? 11.117 10.844 18.453 1 98.81 112 GLY B C 1
ATOM 4737 O O . GLY B 1 112 ? 11.039 9.664 18.797 1 98.81 112 GLY B O 1
ATOM 4738 N N . CYS B 1 113 ? 10.977 11.242 17.25 1 98.88 113 CYS B N 1
ATOM 4739 C CA . CYS B 1 113 ? 10.695 10.297 16.172 1 98.88 113 CYS B CA 1
ATOM 4740 C C . CYS B 1 113 ? 11.867 9.344 15.961 1 98.88 113 CYS B C 1
ATOM 4742 O O . CYS B 1 113 ? 11.672 8.133 15.836 1 98.88 113 CYS B O 1
ATOM 4744 N N . PHE B 1 114 ? 13.086 9.867 15.875 1 98.94 114 PHE B N 1
ATOM 4745 C CA . PHE B 1 114 ? 14.266 9.023 15.742 1 98.94 114 PHE B CA 1
ATOM 4746 C C . PHE B 1 114 ? 14.383 8.078 16.938 1 98.94 114 PHE B C 1
ATOM 4748 O O . PHE B 1 114 ? 14.734 6.906 16.781 1 98.94 114 PHE B O 1
ATOM 4755 N N . GLU B 1 115 ? 14.086 8.562 18.109 1 98.88 115 GLU B N 1
ATOM 4756 C CA . GLU B 1 115 ? 14.148 7.727 19.312 1 98.88 115 GLU B CA 1
ATOM 4757 C C . GLU B 1 115 ? 13.109 6.609 19.266 1 98.88 115 GLU B C 1
ATOM 4759 O O . GLU B 1 115 ? 13.406 5.461 19.594 1 98.88 115 GLU B O 1
ATOM 4764 N N . TYR B 1 116 ? 11.938 6.957 18.875 1 98.88 116 TYR B N 1
ATOM 4765 C CA . TYR B 1 116 ? 10.867 5.973 18.766 1 98.88 116 TYR B CA 1
ATOM 4766 C C . TYR B 1 116 ? 11.25 4.848 17.812 1 98.88 116 TYR B C 1
ATOM 4768 O O . TYR B 1 116 ? 11.094 3.67 18.141 1 98.88 116 TYR B O 1
ATOM 4776 N N . TYR B 1 117 ? 11.742 5.176 16.688 1 98.88 117 TYR B N 1
ATOM 4777 C CA . TYR B 1 117 ? 12.016 4.152 15.688 1 98.88 117 TYR B CA 1
ATOM 4778 C C . TYR B 1 117 ? 13.305 3.402 16.016 1 98.88 117 TYR B C 1
ATOM 4780 O O . TYR B 1 117 ? 13.484 2.258 15.586 1 98.88 117 TYR B O 1
ATOM 4788 N N . ALA B 1 118 ? 14.219 4.082 16.734 1 98.88 118 ALA B N 1
ATOM 4789 C CA . ALA B 1 118 ? 15.352 3.328 17.25 1 98.88 118 ALA B CA 1
ATOM 4790 C C . ALA B 1 118 ? 14.883 2.205 18.172 1 98.88 118 ALA B C 1
ATOM 4792 O O . ALA B 1 118 ? 15.328 1.062 18.047 1 98.88 118 ALA B O 1
ATOM 4793 N N . ASP B 1 119 ? 14.008 2.559 19.078 1 98.81 119 ASP B N 1
ATOM 4794 C CA . ASP B 1 119 ? 13.469 1.574 20.016 1 98.81 119 ASP B CA 1
ATOM 4795 C C . ASP B 1 119 ? 12.734 0.46 19.266 1 98.81 119 ASP B C 1
ATOM 4797 O O . ASP B 1 119 ? 12.898 -0.719 19.594 1 98.81 119 ASP B O 1
ATOM 4801 N N . ARG B 1 120 ? 11.953 0.83 18.344 1 98.56 120 ARG B N 1
ATOM 4802 C CA . ARG B 1 120 ? 11.188 -0.161 17.594 1 98.56 120 ARG B CA 1
ATOM 4803 C C . ARG B 1 120 ? 12.117 -1.062 16.781 1 98.56 120 ARG B C 1
ATOM 4805 O O . ARG B 1 120 ? 11.906 -2.275 16.719 1 98.56 120 ARG B O 1
ATOM 4812 N N . CYS B 1 121 ? 13.055 -0.466 16.141 1 98.56 121 CYS B N 1
ATOM 4813 C CA . CYS B 1 121 ? 14.055 -1.212 15.383 1 98.56 121 CYS B CA 1
ATOM 4814 C C . CYS B 1 121 ? 14.703 -2.289 16.25 1 98.56 121 CYS B C 1
ATOM 4816 O O . CYS B 1 121 ? 14.797 -3.445 15.836 1 98.56 121 CYS B O 1
ATOM 4818 N N . GLU B 1 122 ? 15.117 -1.912 17.406 1 98.44 122 GLU B N 1
ATOM 4819 C CA . GLU B 1 122 ? 15.758 -2.842 18.328 1 98.44 122 GLU B CA 1
ATOM 4820 C C . GLU B 1 122 ? 14.805 -3.957 18.734 1 98.44 122 GLU B C 1
ATOM 4822 O O . GLU B 1 122 ? 15.203 -5.117 18.844 1 98.44 122 GLU B O 1
ATOM 4827 N N . ARG B 1 123 ? 13.594 -3.623 19.016 1 98.12 123 ARG B N 1
ATOM 4828 C CA . ARG B 1 123 ? 12.594 -4.598 19.422 1 98.12 123 ARG B CA 1
ATOM 4829 C C . ARG B 1 123 ? 12.273 -5.574 18.297 1 98.12 123 ARG B C 1
ATOM 4831 O O . ARG B 1 123 ? 12.133 -6.777 18.531 1 98.12 123 ARG B O 1
ATOM 4838 N N . VAL B 1 124 ? 12.18 -5.109 17.078 1 97.88 124 VAL B N 1
ATOM 4839 C CA . VAL B 1 124 ? 11.711 -5.895 15.938 1 97.88 124 VAL B CA 1
ATOM 4840 C C . VAL B 1 124 ? 12.828 -6.805 15.438 1 97.88 124 VAL B C 1
ATOM 4842 O O . VAL B 1 124 ? 12.594 -7.973 15.117 1 97.88 124 VAL B O 1
ATOM 4845 N N . PHE B 1 125 ? 14.031 -6.289 15.391 1 98.06 125 PHE B N 1
ATOM 4846 C CA . PHE B 1 125 ? 15.094 -7.016 14.711 1 98.06 125 PHE B CA 1
ATOM 4847 C C . PHE B 1 125 ? 16.062 -7.621 15.719 1 98.06 125 PHE B C 1
ATOM 4849 O O . PHE B 1 125 ? 16.688 -8.648 15.445 1 98.06 125 PHE B O 1
ATOM 4856 N N . GLY B 1 126 ? 16.266 -6.938 16.875 1 97.62 126 GLY B N 1
ATOM 4857 C CA . GLY B 1 126 ? 17.203 -7.418 17.891 1 97.62 126 GLY B CA 1
ATOM 4858 C C . GLY B 1 126 ? 18.609 -7.613 17.359 1 97.62 126 GLY B C 1
ATOM 4859 O O . GLY B 1 126 ? 19.203 -6.684 16.797 1 97.62 126 GLY B O 1
ATOM 4860 N N . GLU B 1 127 ? 19.109 -8.875 17.438 1 97.81 127 GLU B N 1
ATOM 4861 C CA . GLU B 1 127 ? 20.484 -9.18 17.031 1 97.81 127 GLU B CA 1
ATOM 4862 C C . GLU B 1 127 ? 20.547 -9.641 15.586 1 97.81 127 GLU B C 1
ATOM 4864 O O . GLU B 1 127 ? 21.578 -10.133 15.125 1 97.81 127 GLU B O 1
ATOM 4869 N N . ARG B 1 128 ? 19.453 -9.5 14.898 1 96.75 128 ARG B N 1
ATOM 4870 C CA . ARG B 1 128 ? 19.406 -9.906 13.5 1 96.75 128 ARG B CA 1
ATOM 4871 C C . ARG B 1 128 ? 19.125 -8.711 12.594 1 96.75 128 ARG B C 1
ATOM 4873 O O . ARG B 1 128 ? 18.734 -7.641 13.07 1 96.75 128 ARG B O 1
ATOM 4880 N N . ALA B 1 129 ? 19.406 -8.891 11.289 1 97.12 129 ALA B N 1
ATOM 4881 C CA . ALA B 1 129 ? 19.156 -7.852 10.297 1 97.12 129 ALA B CA 1
ATOM 4882 C C . ALA B 1 129 ? 17.719 -7.945 9.758 1 97.12 129 ALA B C 1
ATOM 4884 O O . ALA B 1 129 ? 17.25 -7.035 9.07 1 97.12 129 ALA B O 1
ATOM 4885 N N . TYR B 1 130 ? 17.031 -9.047 10.094 1 97.06 130 TYR B N 1
ATOM 4886 C CA . TYR B 1 130 ? 15.664 -9.312 9.656 1 97.06 130 TYR B CA 1
ATOM 4887 C C . TYR B 1 130 ? 14.828 -9.852 10.812 1 97.06 130 TYR B C 1
ATOM 4889 O O . TYR B 1 130 ? 15.367 -10.266 11.844 1 97.06 130 TYR B O 1
ATOM 4897 N N . ALA B 1 131 ? 13.508 -9.719 10.672 1 97.75 131 ALA B N 1
ATOM 4898 C CA . ALA B 1 131 ? 12.578 -10.344 11.609 1 97.75 131 ALA B CA 1
ATOM 4899 C C . ALA B 1 131 ? 11.945 -11.594 11.008 1 97.75 131 ALA B C 1
ATOM 4901 O O . ALA B 1 131 ? 11.719 -11.656 9.797 1 97.75 131 ALA B O 1
ATOM 4902 N N . GLU B 1 132 ? 11.688 -12.594 11.812 1 97.69 132 GLU B N 1
ATOM 4903 C CA . GLU B 1 132 ? 11.125 -13.844 11.32 1 97.69 132 GLU B CA 1
ATOM 4904 C C . GLU B 1 132 ? 10.156 -14.445 12.336 1 97.69 132 GLU B C 1
ATOM 4906 O O . GLU B 1 132 ? 10.391 -14.383 13.539 1 97.69 132 GLU B O 1
ATOM 4911 N N . GLU B 1 133 ? 9.117 -14.977 11.836 1 97.69 133 GLU B N 1
ATOM 4912 C CA . GLU B 1 133 ? 8.133 -15.656 12.68 1 97.69 133 GLU B CA 1
ATOM 4913 C C . GLU B 1 133 ? 7.695 -16.969 12.055 1 97.69 133 GLU B C 1
ATOM 4915 O O . GLU B 1 133 ? 7.559 -17.078 10.836 1 97.69 133 GLU B O 1
ATOM 4920 N N . VAL B 1 134 ? 7.492 -18 12.875 1 98.38 134 VAL B N 1
ATOM 4921 C CA . VAL B 1 134 ? 6.965 -19.297 12.43 1 98.38 134 VAL B CA 1
ATOM 4922 C C . VAL B 1 134 ? 5.453 -19.188 12.242 1 98.38 134 VAL B C 1
ATOM 4924 O O . VAL B 1 134 ? 4.762 -18.562 13.039 1 98.38 134 VAL B O 1
ATOM 4927 N N . VAL B 1 135 ? 4.969 -19.734 11.18 1 98.38 135 VAL B N 1
ATOM 4928 C CA . VAL B 1 135 ? 3.537 -19.781 10.914 1 98.38 135 VAL B CA 1
ATOM 4929 C C . VAL B 1 135 ? 3.072 -21.234 10.867 1 98.38 135 VAL B C 1
ATOM 4931 O O . VAL B 1 135 ? 3.598 -22.047 10.094 1 98.38 135 VAL B O 1
ATOM 4934 N N . GLU B 1 136 ? 2.098 -21.578 11.695 1 97.69 136 GLU B N 1
ATOM 4935 C CA . GLU B 1 136 ? 1.551 -22.938 11.703 1 97.69 136 GLU B CA 1
ATOM 4936 C C . GLU B 1 136 ? 0.749 -23.219 10.438 1 97.69 136 GLU B C 1
ATOM 4938 O O . GLU B 1 136 ? -0.112 -22.422 10.055 1 97.69 136 GLU B O 1
ATOM 4943 N N . LEU B 1 137 ? 1.008 -24.281 9.797 1 97.81 137 LEU B N 1
ATOM 4944 C CA . LEU B 1 137 ? 0.319 -24.688 8.578 1 97.81 137 LEU B CA 1
ATOM 4945 C C . LEU B 1 137 ? -0.577 -25.891 8.836 1 97.81 137 LEU B C 1
ATOM 4947 O O . LEU B 1 137 ? -0.324 -26.672 9.75 1 97.81 137 LEU B O 1
ATOM 4951 N N . PRO B 1 138 ? -1.607 -26.094 8.086 1 96.06 138 PRO B N 1
ATOM 4952 C CA . PRO B 1 138 ? -2.543 -27.188 8.312 1 96.06 138 PRO B CA 1
ATOM 4953 C C . PRO B 1 138 ? -2.01 -28.531 7.816 1 96.06 138 PRO B C 1
ATOM 4955 O O . PRO B 1 138 ? -2.652 -29.562 8.008 1 96.06 138 PRO B O 1
ATOM 4958 N N . ASP B 1 139 ? -0.92 -28.609 7.227 1 95.94 139 ASP B N 1
ATOM 4959 C CA . ASP B 1 139 ? -0.297 -29.812 6.699 1 95.94 139 ASP B CA 1
ATOM 4960 C C . ASP B 1 139 ? 1.024 -30.109 7.406 1 95.94 139 ASP B C 1
ATOM 4962 O O . ASP B 1 139 ? 1.985 -29.344 7.277 1 95.94 139 ASP B O 1
ATOM 4966 N N . GLU B 1 140 ? 1.175 -31.219 8.039 1 95.5 140 GLU B N 1
ATOM 4967 C CA . GLU B 1 140 ? 2.311 -31.562 8.891 1 95.5 140 GLU B CA 1
ATOM 4968 C C . GLU B 1 140 ? 3.564 -31.828 8.062 1 95.5 140 GLU B C 1
ATOM 4970 O O . GLU B 1 140 ? 4.676 -31.828 8.594 1 95.5 140 GLU B O 1
ATOM 4975 N N . ASP B 1 141 ? 3.383 -32 6.793 1 97.06 141 ASP B N 1
ATOM 4976 C CA . ASP B 1 141 ? 4.523 -32.281 5.926 1 97.06 141 ASP B CA 1
ATOM 4977 C C . ASP B 1 141 ? 5.281 -31 5.578 1 97.06 141 ASP B C 1
ATOM 4979 O O . ASP B 1 141 ? 6.363 -31.062 4.988 1 97.06 141 ASP B O 1
ATOM 4983 N N . PHE B 1 142 ? 4.73 -29.875 5.996 1 98.31 142 PHE B N 1
ATOM 4984 C CA . PHE B 1 142 ? 5.332 -28.609 5.605 1 98.31 142 PHE B CA 1
ATOM 4985 C C . PHE B 1 142 ? 5.555 -27.719 6.82 1 98.31 142 PHE B C 1
ATOM 4987 O O . PHE B 1 142 ? 4.75 -27.719 7.758 1 98.31 142 PHE B O 1
ATOM 4994 N N . ALA B 1 143 ? 6.621 -26.969 6.797 1 98.5 143 ALA B N 1
ATOM 4995 C CA . ALA B 1 143 ? 6.902 -25.922 7.77 1 98.5 143 ALA B CA 1
ATOM 4996 C C . ALA B 1 143 ? 6.914 -24.547 7.109 1 98.5 143 ALA B C 1
ATOM 4998 O O . ALA B 1 143 ? 7.414 -24.391 5.992 1 98.5 143 ALA B O 1
ATOM 4999 N N . GLY B 1 144 ? 6.262 -23.578 7.75 1 98.5 144 GLY B N 1
ATOM 5000 C CA . GLY B 1 144 ? 6.168 -22.25 7.188 1 98.5 144 GLY B CA 1
ATOM 5001 C C . GLY B 1 144 ? 6.703 -21.172 8.109 1 98.5 144 GLY B C 1
ATOM 5002 O O . GLY B 1 144 ? 6.551 -21.25 9.328 1 98.5 144 GLY B O 1
ATOM 5003 N N . ARG B 1 145 ? 7.344 -20.234 7.566 1 98.44 145 ARG B N 1
ATOM 5004 C CA . ARG B 1 145 ? 7.738 -19.047 8.297 1 98.44 145 ARG B CA 1
ATOM 5005 C C . ARG B 1 145 ? 7.695 -17.812 7.402 1 98.44 145 ARG B C 1
ATOM 5007 O O . ARG B 1 145 ? 7.648 -17.922 6.18 1 98.44 145 ARG B O 1
ATOM 5014 N N . VAL B 1 146 ? 7.613 -16.688 7.973 1 98.56 146 VAL B N 1
ATOM 5015 C CA . VAL B 1 146 ? 7.605 -15.406 7.273 1 98.56 146 VAL B CA 1
ATOM 5016 C C . VAL B 1 146 ? 8.766 -14.539 7.758 1 98.56 146 VAL B C 1
ATOM 5018 O O . VAL B 1 146 ? 8.961 -14.375 8.969 1 98.56 146 VAL B O 1
ATOM 5021 N N . ARG B 1 147 ? 9.477 -14.086 6.832 1 98.19 147 ARG B N 1
ATOM 5022 C CA . ARG B 1 147 ? 10.602 -13.195 7.105 1 98.19 147 ARG B CA 1
ATOM 5023 C C . ARG B 1 147 ? 10.312 -11.781 6.605 1 98.19 147 ARG B C 1
ATOM 5025 O O . ARG B 1 147 ? 9.75 -11.609 5.523 1 98.19 147 ARG B O 1
ATOM 5032 N N . ARG B 1 148 ? 10.586 -10.781 7.434 1 97.62 148 ARG B N 1
ATOM 5033 C CA . ARG B 1 148 ? 10.5 -9.375 7.043 1 97.62 148 ARG B CA 1
ATOM 5034 C C . ARG B 1 148 ? 11.891 -8.781 6.855 1 97.62 148 ARG B C 1
ATOM 5036 O O . ARG B 1 148 ? 12.719 -8.82 7.77 1 97.62 148 ARG B O 1
ATOM 5043 N N . GLU B 1 149 ? 12.117 -8.211 5.715 1 97 149 GLU B N 1
ATOM 5044 C CA . GLU B 1 149 ? 13.406 -7.652 5.309 1 97 149 GLU B CA 1
ATOM 5045 C C . GLU B 1 149 ? 13.242 -6.262 4.703 1 97 149 GLU B C 1
ATOM 5047 O O . GLU B 1 149 ? 12.148 -5.891 4.277 1 97 149 GLU B O 1
ATOM 5052 N N . PRO B 1 150 ? 14.367 -5.461 4.754 1 98.12 150 PRO B N 1
ATOM 5053 C CA . PRO B 1 150 ? 14.25 -4.137 4.137 1 98.12 150 PRO B CA 1
ATOM 5054 C C . PRO B 1 150 ? 13.883 -4.203 2.66 1 98.12 150 PRO B C 1
ATOM 5056 O O . PRO B 1 150 ? 14.352 -5.086 1.938 1 98.12 150 PRO B O 1
ATOM 5059 N N . LEU B 1 151 ? 13.117 -3.293 2.217 1 98.06 151 LEU B N 1
ATOM 5060 C CA . LEU B 1 151 ? 12.594 -3.266 0.855 1 98.06 151 LEU B CA 1
ATOM 5061 C C . LEU B 1 151 ? 13.695 -2.924 -0.141 1 98.06 151 LEU B C 1
ATOM 5063 O O . LEU B 1 151 ? 13.672 -3.391 -1.282 1 98.06 151 LEU B O 1
ATOM 5067 N N . GLY B 1 152 ? 14.602 -1.984 0.218 1 98.31 152 GLY B N 1
ATOM 5068 C CA . GLY B 1 152 ? 15.672 -1.59 -0.689 1 98.31 152 GLY B CA 1
ATOM 5069 C C . GLY B 1 152 ? 16 -0.113 -0.607 1 98.31 152 GLY B C 1
ATOM 5070 O O . GLY B 1 152 ? 16.219 0.421 0.483 1 98.31 152 GLY B O 1
ATOM 5071 N N . VAL B 1 153 ? 16.062 0.558 -1.771 1 98.88 153 VAL B N 1
ATOM 5072 C CA . VAL B 1 153 ? 16.328 1.991 -1.865 1 98.88 153 VAL B CA 1
ATOM 5073 C C . VAL B 1 153 ? 15 2.746 -1.979 1 98.88 153 VAL B C 1
ATOM 5075 O O . VAL B 1 153 ? 14.227 2.516 -2.908 1 98.88 153 VAL B O 1
ATOM 5078 N N . ILE B 1 154 ? 14.781 3.639 -1.06 1 98.94 154 ILE B N 1
ATOM 5079 C CA . ILE B 1 154 ? 13.516 4.367 -0.974 1 98.94 154 ILE B CA 1
ATOM 5080 C C . ILE B 1 154 ? 13.734 5.82 -1.395 1 98.94 154 ILE B C 1
ATOM 5082 O O . ILE B 1 154 ? 14.656 6.48 -0.916 1 98.94 154 ILE B O 1
ATOM 5086 N N . GLY B 1 155 ? 12.93 6.289 -2.33 1 98.94 155 GLY B N 1
ATOM 5087 C CA . GLY B 1 155 ? 12.852 7.715 -2.609 1 98.94 155 GLY B CA 1
ATOM 5088 C C . GLY B 1 155 ? 11.844 8.445 -1.737 1 98.94 155 GLY B C 1
ATOM 5089 O O . GLY B 1 155 ? 10.672 8.086 -1.707 1 98.94 155 GLY B O 1
ATOM 5090 N N . LEU B 1 156 ? 12.305 9.438 -1.03 1 98.94 156 LEU B N 1
ATOM 5091 C CA . LEU B 1 156 ? 11.453 10.234 -0.159 1 98.94 156 LEU B CA 1
ATOM 5092 C C . LEU B 1 156 ? 11.32 11.656 -0.683 1 98.94 156 LEU B C 1
ATOM 5094 O O . LEU B 1 156 ? 12.328 12.352 -0.868 1 98.94 156 LEU B O 1
ATOM 5098 N N . ILE B 1 157 ? 10.125 12.086 -0.971 1 98.94 157 ILE B N 1
ATOM 5099 C CA . ILE B 1 157 ? 9.828 13.445 -1.4 1 98.94 157 ILE B CA 1
ATOM 5100 C C . ILE B 1 157 ? 8.977 14.141 -0.347 1 98.94 157 ILE B C 1
ATOM 5102 O O . ILE B 1 157 ? 7.844 13.727 -0.079 1 98.94 157 ILE B O 1
ATOM 5106 N N . THR B 1 158 ? 9.508 15.211 0.257 1 98.81 158 THR B N 1
ATOM 5107 C CA . THR B 1 158 ? 8.883 15.75 1.46 1 98.81 158 THR B CA 1
ATOM 5108 C C . THR B 1 158 ? 8.531 17.219 1.276 1 98.81 158 THR B C 1
ATOM 5110 O O . THR B 1 158 ? 9.125 17.906 0.449 1 98.81 158 THR B O 1
ATOM 5113 N N . PRO B 1 159 ? 7.602 17.75 2.016 1 98.44 159 PRO B N 1
ATOM 5114 C CA . PRO B 1 159 ? 7.027 19.078 1.793 1 98.44 159 PRO B CA 1
ATOM 5115 C C . PRO B 1 159 ? 7.797 20.188 2.518 1 98.44 159 PRO B C 1
ATOM 5117 O O . PRO B 1 159 ? 8.789 19.906 3.193 1 98.44 159 PRO B O 1
ATOM 5120 N N . TRP B 1 160 ? 7.297 21.438 2.373 1 98.44 160 TRP B N 1
ATOM 5121 C CA . TRP B 1 160 ? 8.031 22.609 2.826 1 98.44 160 TRP B CA 1
ATOM 5122 C C . TRP B 1 160 ? 7.453 23.156 4.133 1 98.44 160 TRP B C 1
ATOM 5124 O O . TRP B 1 160 ? 8.062 24 4.789 1 98.44 160 TRP B O 1
ATOM 5134 N N . ASN B 1 161 ? 6.344 22.594 4.578 1 97.94 161 ASN B N 1
ATOM 5135 C CA . ASN B 1 161 ? 5.695 23.25 5.711 1 97.94 161 ASN B CA 1
ATOM 5136 C C . ASN B 1 161 ? 6.242 22.734 7.039 1 97.94 161 ASN B C 1
ATOM 5138 O O . ASN B 1 161 ? 6.184 23.438 8.055 1 97.94 161 ASN B O 1
ATOM 5142 N N . TYR B 1 162 ? 6.695 21.484 7.062 1 98.25 162 TYR B N 1
ATOM 5143 C CA . TYR B 1 162 ? 7.445 20.891 8.164 1 98.25 162 TYR B CA 1
ATOM 5144 C C . TYR B 1 162 ? 8.734 20.25 7.668 1 98.25 162 TYR B C 1
ATOM 5146 O O . TYR B 1 162 ? 8.891 19.031 7.73 1 98.25 162 TYR B O 1
ATOM 5154 N N . PRO B 1 163 ? 9.656 21.078 7.285 1 98.38 163 PRO B N 1
ATOM 5155 C CA . PRO B 1 163 ? 10.773 20.547 6.5 1 98.38 163 PRO B CA 1
ATOM 5156 C C . PRO B 1 163 ? 11.508 19.406 7.215 1 98.38 163 PRO B C 1
ATOM 5158 O O . PRO B 1 163 ? 11.508 18.266 6.734 1 98.38 163 PRO B O 1
ATOM 5161 N N . LEU B 1 164 ? 11.992 19.656 8.398 1 98.81 164 LEU B N 1
ATOM 5162 C CA . LEU B 1 164 ? 12.766 18.641 9.109 1 98.81 164 LEU B CA 1
ATOM 5163 C C . LEU B 1 164 ? 11.859 17.516 9.602 1 98.81 164 LEU B C 1
ATOM 5165 O O . LEU B 1 164 ? 12.188 16.328 9.43 1 98.81 164 LEU B O 1
ATOM 5169 N N . LEU B 1 165 ? 10.758 17.859 10.188 1 98.81 165 LEU B N 1
ATOM 5170 C CA . LEU B 1 165 ? 9.898 16.875 10.844 1 98.81 165 LEU B CA 1
ATOM 5171 C C . LEU B 1 165 ? 9.336 15.883 9.836 1 98.81 165 LEU B C 1
ATOM 5173 O O . LEU B 1 165 ? 9.391 14.672 10.062 1 98.81 165 LEU B O 1
ATOM 5177 N N . MET B 1 166 ? 8.812 16.344 8.734 1 98.62 166 MET B N 1
ATOM 5178 C CA . MET B 1 166 ? 8.188 15.438 7.781 1 98.62 166 MET B CA 1
ATOM 5179 C C . MET B 1 166 ? 9.242 14.625 7.035 1 98.62 166 MET B C 1
ATOM 5181 O O . MET B 1 166 ? 8.992 13.484 6.641 1 98.62 166 MET B O 1
ATOM 5185 N N . ALA B 1 167 ? 10.445 15.188 6.848 1 98.88 167 ALA B N 1
ATOM 5186 C CA . ALA B 1 167 ? 11.547 14.359 6.367 1 98.88 167 ALA B CA 1
ATOM 5187 C C . ALA B 1 167 ? 11.867 13.242 7.355 1 98.88 167 ALA B C 1
ATOM 5189 O O . ALA B 1 167 ? 12.039 12.086 6.961 1 98.88 167 ALA B O 1
ATOM 5190 N N . THR B 1 168 ? 11.859 13.617 8.617 1 98.94 168 THR B N 1
ATOM 5191 C CA . THR B 1 168 ? 12.188 12.672 9.68 1 98.94 168 THR B CA 1
ATOM 5192 C C . THR B 1 168 ? 11.141 11.562 9.758 1 98.94 168 THR B C 1
ATOM 5194 O O . THR B 1 168 ? 11.469 10.398 9.977 1 98.94 168 THR B O 1
ATOM 5197 N N . TRP B 1 169 ? 9.875 11.953 9.555 1 98.88 169 TRP B N 1
ATOM 5198 C CA . TRP B 1 169 ? 8.781 10.984 9.578 1 98.88 169 TRP B CA 1
ATOM 5199 C C . TRP B 1 169 ? 9.039 9.844 8.602 1 98.88 169 TRP B C 1
ATOM 5201 O O . TRP B 1 169 ? 8.5 8.75 8.758 1 98.88 169 TRP B O 1
ATOM 5211 N N . LYS B 1 170 ? 9.82 10.102 7.598 1 98.88 170 LYS B N 1
ATOM 5212 C CA . LYS B 1 170 ? 10.062 9.117 6.547 1 98.88 170 LYS B CA 1
ATOM 5213 C C . LYS B 1 170 ? 11.469 8.539 6.645 1 98.88 170 LYS B C 1
ATOM 5215 O O . LYS B 1 170 ? 11.656 7.328 6.508 1 98.88 170 LYS B O 1
ATOM 5220 N N . VAL B 1 171 ? 12.461 9.344 6.941 1 98.94 171 VAL B N 1
ATOM 5221 C CA . VAL B 1 171 ? 13.859 8.93 6.977 1 98.94 171 VAL B CA 1
ATOM 5222 C C . VAL B 1 171 ? 14.086 7.961 8.133 1 98.94 171 VAL B C 1
ATOM 5224 O O . VAL B 1 171 ? 14.68 6.898 7.957 1 98.94 171 VAL B O 1
ATOM 5227 N N . ALA B 1 172 ? 13.57 8.297 9.312 1 98.94 172 ALA B N 1
ATOM 5228 C CA . ALA B 1 172 ? 13.844 7.512 10.516 1 98.94 172 ALA B CA 1
ATOM 5229 C C . ALA B 1 172 ? 13.328 6.082 10.367 1 98.94 172 ALA B C 1
ATOM 5231 O O . ALA B 1 172 ? 14.086 5.121 10.531 1 98.94 172 ALA B O 1
ATOM 5232 N N . PRO B 1 173 ? 12.062 5.914 10.008 1 98.94 173 PRO B N 1
ATOM 5233 C CA . PRO B 1 173 ? 11.586 4.535 9.898 1 98.94 173 PRO B CA 1
ATOM 5234 C C . PRO B 1 173 ? 12.188 3.791 8.711 1 98.94 173 PRO B C 1
ATOM 5236 O O . PRO B 1 173 ? 12.375 2.574 8.773 1 98.94 173 PRO B O 1
ATOM 5239 N N . ALA B 1 174 ? 12.484 4.484 7.609 1 98.94 174 ALA B N 1
ATOM 5240 C CA . ALA B 1 174 ? 13.125 3.816 6.48 1 98.94 174 ALA B CA 1
ATOM 5241 C C . ALA B 1 174 ? 14.5 3.273 6.879 1 98.94 174 ALA B C 1
ATOM 5243 O O . ALA B 1 174 ? 14.812 2.113 6.605 1 98.94 174 ALA B O 1
ATOM 5244 N N . LEU B 1 175 ? 15.281 4.109 7.539 1 98.94 175 LEU B N 1
ATOM 5245 C CA . LEU B 1 175 ? 16.578 3.664 8.016 1 98.94 175 LEU B CA 1
ATOM 5246 C C . LEU B 1 175 ? 16.438 2.566 9.062 1 98.94 175 LEU B C 1
ATOM 5248 O O . LEU B 1 1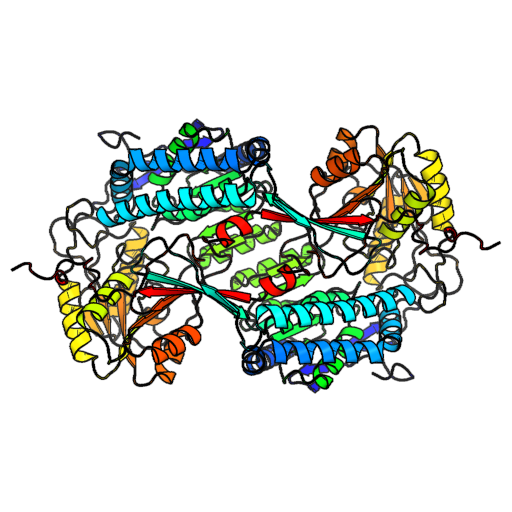75 ? 17.188 1.589 9.055 1 98.94 175 LEU B O 1
ATOM 5252 N N . ALA B 1 176 ? 15.484 2.74 9.961 1 98.94 176 ALA B N 1
ATOM 5253 C CA . ALA B 1 176 ? 15.242 1.738 11 1 98.94 176 ALA B CA 1
ATOM 5254 C C . ALA B 1 176 ? 14.93 0.378 10.383 1 98.94 176 ALA B C 1
ATOM 5256 O O . ALA B 1 176 ? 15.32 -0.66 10.922 1 98.94 176 ALA B O 1
ATOM 5257 N N . SER B 1 177 ? 14.273 0.342 9.266 1 98.81 177 SER B N 1
ATOM 5258 C CA . SER B 1 177 ? 13.875 -0.889 8.586 1 98.81 177 SER B CA 1
ATOM 5259 C C . SER B 1 177 ? 15.055 -1.522 7.855 1 98.81 177 SER B C 1
ATOM 5261 O O . SER B 1 177 ? 14.969 -2.666 7.402 1 98.81 177 SER B O 1
ATOM 5263 N N . GLY B 1 178 ? 16.125 -0.735 7.688 1 98.75 178 GLY B N 1
ATOM 5264 C CA . GLY B 1 178 ? 17.312 -1.228 7.02 1 98.75 178 GLY B CA 1
ATOM 5265 C C . GLY B 1 178 ? 17.422 -0.768 5.578 1 98.75 178 GLY B C 1
ATOM 5266 O O . GLY B 1 178 ? 18.297 -1.231 4.84 1 98.75 178 GLY B O 1
ATOM 5267 N N . CYS B 1 179 ? 16.578 0.112 5.148 1 98.88 179 CYS B N 1
ATOM 5268 C CA . CYS B 1 179 ? 16.609 0.619 3.781 1 98.88 179 CYS B CA 1
ATOM 5269 C C . CYS B 1 179 ? 17.656 1.723 3.633 1 98.88 179 CYS B C 1
ATOM 5271 O O . CYS B 1 179 ? 18.078 2.326 4.625 1 98.88 179 CYS B O 1
ATOM 5273 N N . ALA B 1 180 ? 18.078 1.951 2.445 1 98.88 180 ALA B N 1
ATOM 5274 C CA . ALA B 1 180 ? 18.781 3.184 2.09 1 98.88 180 ALA B CA 1
ATOM 5275 C C . ALA B 1 180 ? 17.812 4.219 1.526 1 98.88 180 ALA B C 1
ATOM 5277 O O . ALA B 1 180 ? 16.734 3.873 1.049 1 98.88 180 ALA B O 1
ATOM 5278 N N . VAL B 1 181 ? 18.266 5.484 1.604 1 98.88 181 VAL B N 1
ATOM 5279 C CA . VAL B 1 181 ? 17.297 6.551 1.358 1 98.88 181 VAL B CA 1
ATOM 5280 C C . VAL B 1 181 ? 17.891 7.594 0.423 1 98.88 181 VAL B C 1
ATOM 5282 O O . VAL B 1 181 ? 19.062 7.969 0.573 1 98.88 181 VAL B O 1
ATOM 5285 N N . VAL B 1 182 ? 17.141 8.008 -0.557 1 98.94 182 VAL B N 1
ATOM 5286 C CA . VAL B 1 182 ? 17.375 9.258 -1.278 1 98.94 182 VAL B CA 1
ATOM 5287 C C . VAL B 1 182 ? 16.266 10.266 -0.946 1 98.94 182 VAL B C 1
ATOM 5289 O O . VAL B 1 182 ? 15.125 10.109 -1.385 1 98.94 182 VAL B O 1
ATOM 5292 N N . LEU B 1 183 ? 16.641 11.25 -0.223 1 98.94 183 LEU B N 1
ATOM 5293 C CA . LEU B 1 183 ? 15.719 12.289 0.216 1 98.94 183 LEU B CA 1
ATOM 5294 C C . LEU B 1 183 ? 15.734 13.477 -0.74 1 98.94 183 LEU B C 1
ATOM 5296 O O . LEU B 1 183 ? 16.797 14.031 -1.027 1 98.94 183 LEU B O 1
ATOM 5300 N N . LYS B 1 184 ? 14.656 13.789 -1.287 1 98.88 184 LYS B N 1
ATOM 5301 C CA . LYS B 1 184 ? 14.438 15.016 -2.049 1 98.88 184 LYS B CA 1
ATOM 5302 C C . LYS B 1 184 ? 13.453 15.938 -1.33 1 98.88 184 LYS B C 1
ATOM 5304 O O . LYS B 1 184 ? 12.258 15.945 -1.634 1 98.88 184 LYS B O 1
ATOM 5309 N N . PRO B 1 185 ? 13.93 16.828 -0.472 1 98.69 185 PRO B N 1
ATOM 5310 C CA . PRO B 1 185 ? 13.047 17.781 0.191 1 98.69 185 PRO B CA 1
ATOM 5311 C C . PRO B 1 185 ? 12.586 18.906 -0.739 1 98.69 185 PRO B C 1
ATOM 5313 O O . PRO B 1 185 ? 13.211 19.141 -1.781 1 98.69 185 PRO B O 1
ATOM 5316 N N . SER B 1 186 ? 11.531 19.531 -0.403 1 98.44 186 SER B N 1
ATOM 5317 C CA . SER B 1 186 ? 11.016 20.625 -1.215 1 98.44 186 SER B CA 1
ATOM 5318 C C . SER B 1 186 ? 12.07 21.719 -1.389 1 98.44 186 SER B C 1
ATOM 5320 O O . SER B 1 186 ? 12.789 22.062 -0.445 1 98.44 186 SER B O 1
ATOM 5322 N N . GLU B 1 187 ? 12.117 22.281 -2.527 1 96.88 187 GLU B N 1
ATOM 5323 C CA . GLU B 1 187 ? 13.055 23.359 -2.816 1 96.88 187 GLU B CA 1
ATOM 5324 C C . GLU B 1 187 ? 12.633 24.656 -2.119 1 96.88 187 GLU B C 1
ATOM 5326 O O . GLU B 1 187 ? 13.43 25.578 -1.98 1 96.88 187 GLU B O 1
ATOM 5331 N N . GLU B 1 188 ? 11.43 24.688 -1.643 1 96.44 188 GLU B N 1
ATOM 5332 C CA . GLU B 1 188 ? 10.922 25.875 -0.98 1 96.44 188 GLU B CA 1
ATOM 5333 C C . GLU B 1 188 ? 11.453 25.984 0.447 1 96.44 188 GLU B C 1
ATOM 5335 O O . GLU B 1 188 ? 11.484 27.078 1.02 1 96.44 188 GLU B O 1
ATOM 5340 N N . ALA B 1 189 ? 11.828 24.875 1.031 1 96.56 189 ALA B N 1
ATOM 5341 C CA . ALA B 1 189 ? 12.406 24.844 2.375 1 96.56 189 ALA B CA 1
ATOM 5342 C C . ALA B 1 189 ? 13.141 23.531 2.617 1 96.56 189 ALA B C 1
ATOM 5344 O O . ALA B 1 189 ? 12.516 22.484 2.797 1 96.56 189 ALA B O 1
ATOM 5345 N N . SER B 1 190 ? 14.477 23.547 2.646 1 97.56 190 SER B N 1
ATOM 5346 C CA . SER B 1 190 ? 15.195 22.281 2.729 1 97.56 190 SER B CA 1
ATOM 5347 C C . SER B 1 190 ? 16.469 22.422 3.559 1 97.56 190 SER B C 1
ATOM 5349 O O . SER B 1 190 ? 17.266 21.484 3.643 1 97.56 190 SER B O 1
ATOM 5351 N N . LEU B 1 191 ? 16.703 23.594 4.18 1 98.06 191 LEU B N 1
ATOM 5352 C CA . LEU B 1 191 ? 17.953 23.844 4.879 1 98.06 191 LEU B CA 1
ATOM 5353 C C . LEU B 1 191 ? 18.141 22.859 6.035 1 98.06 191 LEU B C 1
ATOM 5355 O O . LEU B 1 191 ? 19.219 22.297 6.215 1 98.06 191 LEU B O 1
ATOM 5359 N N . THR B 1 192 ? 17.094 22.641 6.777 1 98.56 192 THR B N 1
ATOM 5360 C CA . THR B 1 192 ? 17.203 21.766 7.938 1 98.56 192 THR B CA 1
ATOM 5361 C C . THR B 1 192 ? 17.391 20.312 7.5 1 98.56 192 THR B C 1
ATOM 5363 O O . THR B 1 192 ? 17.984 19.5 8.219 1 98.56 192 THR B O 1
ATOM 5366 N N . CYS B 1 193 ? 16.938 19.906 6.336 1 98.62 193 CYS B N 1
ATOM 5367 C CA . CYS B 1 193 ? 17.156 18.578 5.801 1 98.62 193 CYS B CA 1
ATOM 5368 C C . CYS B 1 193 ? 18.625 18.359 5.457 1 98.62 193 CYS B C 1
ATOM 5370 O O . CYS B 1 193 ? 19.141 17.25 5.57 1 98.62 193 CYS B O 1
ATOM 5372 N N . GLN B 1 194 ? 19.266 19.438 5 1 98.19 194 GLN B N 1
ATOM 5373 C CA . GLN B 1 194 ? 20.703 19.344 4.754 1 98.19 194 GLN B CA 1
ATOM 5374 C C . GLN B 1 194 ? 21.469 19.094 6.051 1 98.19 194 GLN B C 1
ATOM 5376 O O . GLN B 1 194 ? 22.391 18.281 6.086 1 98.19 194 GLN B O 1
ATOM 5381 N N . VAL B 1 195 ? 21.062 19.797 7.094 1 98.5 195 VAL B N 1
ATOM 5382 C CA . VAL B 1 195 ? 21.688 19.594 8.391 1 98.5 195 VAL B CA 1
ATOM 5383 C C . VAL B 1 195 ? 21.453 18.172 8.859 1 98.5 195 VAL B C 1
ATOM 5385 O O . VAL B 1 195 ? 22.328 17.547 9.453 1 98.5 195 VAL B O 1
ATOM 5388 N N . LEU B 1 196 ? 20.234 17.609 8.617 1 98.81 196 LEU B N 1
ATOM 5389 C CA . LEU B 1 196 ? 19.953 16.203 8.922 1 98.81 196 LEU B CA 1
ATOM 5390 C C . LEU B 1 196 ? 20.984 15.297 8.25 1 98.81 196 LEU B C 1
ATOM 5392 O O . LEU B 1 196 ? 21.453 14.336 8.859 1 98.81 196 LEU B O 1
ATOM 5396 N N . GLY B 1 197 ? 21.297 15.586 7 1 98.62 197 GLY B N 1
ATOM 5397 C CA . GLY B 1 197 ? 22.344 14.836 6.312 1 98.62 197 GLY B CA 1
ATOM 5398 C C . GLY B 1 197 ? 23.672 14.836 7.051 1 98.62 197 GLY B C 1
ATOM 5399 O O . GLY B 1 197 ? 24.281 13.781 7.242 1 98.62 197 GLY B O 1
ATOM 5400 N N . ASP B 1 198 ? 24.094 16.031 7.512 1 98.25 198 ASP B N 1
ATOM 5401 C CA . ASP B 1 198 ? 25.328 16.156 8.273 1 98.25 198 ASP B CA 1
ATOM 5402 C C . ASP B 1 198 ? 25.281 15.32 9.547 1 98.25 198 ASP B C 1
ATOM 5404 O O . ASP B 1 198 ? 26.25 14.633 9.875 1 98.25 198 ASP B O 1
ATOM 5408 N N . VAL B 1 199 ? 24.188 15.438 10.211 1 98.81 199 VAL B N 1
ATOM 5409 C CA . VAL B 1 199 ? 24.031 14.75 11.492 1 98.81 199 VAL B CA 1
ATOM 5410 C C . VAL B 1 199 ? 24.094 13.242 11.281 1 98.81 199 VAL B C 1
ATOM 5412 O O . VAL B 1 199 ? 24.672 12.523 12.102 1 98.81 199 VAL B O 1
ATOM 5415 N N . CYS B 1 200 ? 23.484 12.75 10.227 1 98.81 200 CYS B N 1
ATOM 5416 C CA . CYS B 1 200 ? 23.5 11.32 9.938 1 98.81 200 CYS B CA 1
ATOM 5417 C C . CYS B 1 200 ? 24.922 10.844 9.648 1 98.81 200 CYS B C 1
ATOM 5419 O O . CYS B 1 200 ? 25.328 9.766 10.086 1 98.81 200 CYS B O 1
ATOM 5421 N N . VAL B 1 201 ? 25.672 11.609 8.906 1 98.38 201 VAL B N 1
ATOM 5422 C CA . VAL B 1 201 ? 27.062 11.281 8.625 1 98.38 201 VAL B CA 1
ATOM 5423 C C . VAL B 1 201 ? 27.859 11.227 9.93 1 98.38 201 VAL B C 1
ATOM 5425 O O . VAL B 1 201 ? 28.609 10.281 10.172 1 98.38 201 VAL B O 1
ATOM 5428 N N . GLU B 1 202 ? 27.672 12.227 10.773 1 98.5 202 GLU B N 1
ATOM 5429 C CA . GLU B 1 202 ? 28.359 12.312 12.055 1 98.5 202 GLU B CA 1
ATOM 5430 C C . GLU B 1 202 ? 28 11.125 12.945 1 98.5 202 GLU B C 1
ATOM 5432 O O . GLU B 1 202 ? 28.828 10.664 13.734 1 98.5 202 GLU B O 1
ATOM 5437 N N . ALA B 1 203 ? 26.781 10.641 12.805 1 98.69 203 ALA B N 1
ATOM 5438 C CA . ALA B 1 203 ? 26.281 9.555 13.648 1 98.69 203 ALA B CA 1
ATOM 5439 C C . ALA B 1 203 ? 26.828 8.211 13.195 1 98.69 203 ALA B C 1
ATOM 5441 O O . ALA B 1 203 ? 26.625 7.191 13.859 1 98.69 203 ALA B O 1
ATOM 5442 N N . GLY B 1 204 ? 27.469 8.188 12.039 1 98.06 204 GLY B N 1
ATOM 5443 C CA . GLY B 1 204 ? 28.125 6.965 11.594 1 98.06 204 GLY B CA 1
ATOM 5444 C C . GLY B 1 204 ? 27.312 6.188 10.578 1 98.06 204 GLY B C 1
ATOM 5445 O O . GLY B 1 204 ? 27.594 5.008 10.328 1 98.06 204 GLY B O 1
ATOM 5446 N N . LEU B 1 205 ? 26.312 6.77 10.047 1 98.5 205 LEU B N 1
ATOM 5447 C CA . LEU B 1 205 ? 25.609 6.117 8.953 1 98.5 205 LEU B CA 1
ATOM 5448 C C . LEU B 1 205 ? 26.562 5.812 7.797 1 98.5 205 LEU B C 1
ATOM 5450 O O . LEU B 1 205 ? 27.328 6.672 7.383 1 98.5 205 LEU B O 1
ATOM 5454 N N . PRO B 1 206 ? 26.531 4.648 7.258 1 98.31 206 PRO B N 1
ATOM 5455 C CA . PRO B 1 206 ? 27.453 4.309 6.176 1 98.31 206 PRO B CA 1
ATOM 5456 C C . PRO B 1 206 ? 27.234 5.156 4.926 1 98.31 206 PRO B C 1
ATOM 5458 O O . PRO B 1 206 ? 26.125 5.637 4.688 1 98.31 206 PRO B O 1
ATOM 5461 N N . PRO B 1 207 ? 28.328 5.262 4.113 1 98.5 207 PRO B N 1
ATOM 5462 C CA . PRO B 1 207 ? 28.156 5.996 2.857 1 98.5 207 PRO B CA 1
ATOM 5463 C C . PRO B 1 207 ? 27.047 5.426 1.98 1 98.5 207 PRO B C 1
ATOM 5465 O O . PRO B 1 207 ? 26.969 4.211 1.795 1 98.5 207 PRO B O 1
ATOM 5468 N N . GLY B 1 208 ? 26.188 6.316 1.566 1 98.56 208 GLY B N 1
ATOM 5469 C CA . GLY B 1 208 ? 25.125 5.918 0.647 1 98.56 208 GLY B CA 1
ATOM 5470 C C . GLY B 1 208 ? 23.844 5.535 1.349 1 98.56 208 GLY B C 1
ATOM 5471 O O . GLY B 1 208 ? 22.797 5.441 0.715 1 98.56 208 GLY B O 1
ATOM 5472 N N . ALA B 1 209 ? 23.844 5.281 2.654 1 98.81 209 ALA B N 1
ATOM 5473 C CA . ALA B 1 209 ? 22.625 4.902 3.373 1 98.81 209 ALA B CA 1
ATOM 5474 C C . ALA B 1 209 ? 21.609 6.039 3.367 1 98.81 209 ALA B C 1
ATOM 5476 O O . ALA B 1 209 ? 20.406 5.797 3.395 1 98.81 209 ALA B O 1
ATOM 5477 N N . LEU B 1 210 ? 22.125 7.254 3.355 1 98.94 210 LEU B N 1
ATOM 5478 C CA . LEU B 1 210 ? 21.297 8.438 3.133 1 98.94 210 LEU B CA 1
ATOM 5479 C C . LEU B 1 210 ? 21.938 9.367 2.111 1 98.94 210 LEU B C 1
ATOM 5481 O O . LEU B 1 210 ? 23.109 9.727 2.248 1 98.94 210 LEU B O 1
ATOM 5485 N N . CYS B 1 211 ? 21.219 9.672 1.106 1 98.94 211 CYS B N 1
ATOM 5486 C CA . CYS B 1 211 ? 21.547 10.75 0.173 1 98.94 211 CYS B CA 1
ATOM 5487 C C . CYS B 1 211 ? 20.5 11.852 0.227 1 98.94 211 CYS B C 1
ATOM 5489 O O . CYS B 1 211 ? 19.328 11.594 0.474 1 98.94 211 CYS B O 1
ATOM 5491 N N . VAL B 1 212 ? 20.938 13.07 0.083 1 98.88 212 VAL B N 1
ATOM 5492 C CA . VAL B 1 212 ? 20.047 14.219 0.034 1 98.88 212 VAL B CA 1
ATOM 5493 C C . VAL B 1 212 ? 20.25 14.977 -1.272 1 98.88 212 VAL B C 1
ATOM 5495 O O . VAL B 1 212 ? 21.344 15.461 -1.551 1 98.88 212 VAL B O 1
ATOM 5498 N N . VAL B 1 213 ? 19.234 15.055 -2.051 1 98.62 213 VAL B N 1
ATOM 5499 C CA . VAL B 1 213 ? 19.266 15.773 -3.32 1 98.62 213 VAL B CA 1
ATOM 5500 C C . VAL B 1 213 ? 18.172 16.844 -3.344 1 98.62 213 VAL B C 1
ATOM 5502 O O . VAL B 1 213 ? 17 16.516 -3.451 1 98.62 213 VAL B O 1
ATOM 5505 N N . THR B 1 214 ? 18.547 18.094 -3.277 1 98.19 214 THR B N 1
ATOM 5506 C CA . THR B 1 214 ? 17.594 19.172 -3.439 1 98.19 214 THR B CA 1
ATOM 5507 C C . THR B 1 214 ? 17.391 19.5 -4.914 1 98.19 214 THR B C 1
ATOM 5509 O O . THR B 1 214 ? 18.203 19.109 -5.758 1 98.19 214 THR B O 1
ATOM 5512 N N . GLY B 1 215 ? 16.281 20.141 -5.227 1 97.69 215 GLY B N 1
ATOM 5513 C CA . GLY B 1 215 ? 15.977 20.531 -6.59 1 97.69 215 GLY B CA 1
ATOM 5514 C C . GLY B 1 215 ? 14.484 20.594 -6.867 1 97.69 215 GLY B C 1
ATOM 5515 O O . GLY B 1 215 ? 13.672 20.328 -5.98 1 97.69 215 GLY B O 1
ATOM 5516 N N . ARG B 1 216 ? 14.172 20.953 -8.078 1 97.62 216 ARG B N 1
ATOM 5517 C CA . ARG B 1 216 ? 12.781 21.141 -8.469 1 97.62 216 ARG B CA 1
ATOM 5518 C C . ARG B 1 216 ? 12.055 19.797 -8.57 1 97.62 216 ARG B C 1
ATOM 5520 O O . ARG B 1 216 ? 12.656 18.797 -8.953 1 97.62 216 ARG B O 1
ATOM 5527 N N . GLY B 1 217 ? 10.766 19.891 -8.297 1 97.31 217 GLY B N 1
ATOM 5528 C CA . GLY B 1 217 ? 9.938 18.703 -8.406 1 97.31 217 GLY B CA 1
ATOM 5529 C C . GLY B 1 217 ? 9.891 18.125 -9.812 1 97.31 217 GLY B C 1
ATOM 5530 O O . GLY B 1 217 ? 9.922 16.906 -10 1 97.31 217 GLY B O 1
ATOM 5531 N N . ASP B 1 218 ? 9.789 18.953 -10.789 1 97.06 218 ASP B N 1
ATOM 5532 C CA . ASP B 1 218 ? 9.594 18.516 -12.172 1 97.06 218 ASP B CA 1
ATOM 5533 C C . ASP B 1 218 ? 10.914 18.047 -12.781 1 97.06 218 ASP B C 1
ATOM 5535 O O . ASP B 1 218 ? 10.938 17.578 -13.922 1 97.06 218 ASP B O 1
ATOM 5539 N N . GLU B 1 219 ? 12.008 18.188 -12.047 1 97.62 219 GLU B N 1
ATOM 5540 C CA . GLU B 1 219 ? 13.312 17.719 -12.508 1 97.62 219 GLU B CA 1
ATOM 5541 C C . GLU B 1 219 ? 13.867 16.641 -11.586 1 97.62 219 GLU B C 1
ATOM 5543 O O . GLU B 1 219 ? 13.695 15.445 -11.844 1 97.62 219 GLU B O 1
ATOM 5548 N N . ALA B 1 220 ? 14.414 17.047 -10.414 1 98.12 220 ALA B N 1
ATOM 5549 C CA . ALA B 1 220 ? 14.977 16.078 -9.469 1 98.12 220 ALA B CA 1
ATOM 5550 C C . ALA B 1 220 ? 13.906 15.125 -8.953 1 98.12 220 ALA B C 1
ATOM 5552 O O . ALA B 1 220 ? 14.133 13.914 -8.867 1 98.12 220 ALA B O 1
ATOM 5553 N N . GLY B 1 221 ? 12.766 15.695 -8.625 1 98.5 221 GLY B N 1
ATOM 5554 C CA . GLY B 1 221 ? 11.672 14.859 -8.148 1 98.5 221 GLY B CA 1
ATOM 5555 C C . GLY B 1 221 ? 11.195 13.852 -9.18 1 98.5 221 GLY B C 1
ATOM 5556 O O . GLY B 1 221 ? 11.016 12.672 -8.875 1 98.5 221 GLY B O 1
ATOM 5557 N N . ALA B 1 222 ? 10.961 14.297 -10.367 1 98.44 222 ALA B N 1
ATOM 5558 C CA . ALA B 1 222 ? 10.508 13.438 -11.461 1 98.44 222 ALA B CA 1
ATOM 5559 C C . ALA B 1 222 ? 11.539 12.352 -11.766 1 98.44 222 ALA B C 1
ATOM 5561 O O . ALA B 1 222 ? 11.172 11.195 -12.008 1 98.44 222 ALA B O 1
ATOM 5562 N N . ALA B 1 223 ? 12.805 12.727 -11.742 1 98.62 223 ALA B N 1
ATOM 5563 C CA . ALA B 1 223 ? 13.883 11.781 -12 1 98.62 223 ALA B CA 1
ATOM 5564 C C . ALA B 1 223 ? 13.914 10.68 -10.945 1 98.62 223 ALA B C 1
ATOM 5566 O O . ALA B 1 223 ? 14.133 9.508 -11.266 1 98.62 223 ALA B O 1
ATOM 5567 N N . LEU B 1 224 ? 13.727 11.039 -9.734 1 98.75 224 LEU B N 1
ATOM 5568 C CA . LEU B 1 224 ? 13.734 10.078 -8.633 1 98.75 224 LEU B CA 1
ATOM 5569 C C . LEU B 1 224 ? 12.602 9.07 -8.797 1 98.75 224 LEU B C 1
ATOM 5571 O O . LEU B 1 224 ? 12.812 7.867 -8.617 1 98.75 224 LEU B O 1
ATOM 5575 N N . CYS B 1 225 ? 11.406 9.523 -9.156 1 98.62 225 CYS B N 1
ATOM 5576 C CA . CYS B 1 225 ? 10.227 8.68 -9.32 1 98.62 225 CYS B CA 1
ATOM 5577 C C . CYS B 1 225 ? 10.406 7.719 -10.492 1 98.62 225 CYS B C 1
ATOM 5579 O O . CYS B 1 225 ? 9.953 6.574 -10.43 1 98.62 225 CYS B O 1
ATOM 5581 N N . ALA B 1 226 ? 11.055 8.148 -11.484 1 97.56 226 ALA B N 1
ATOM 5582 C CA . ALA B 1 226 ? 11.18 7.363 -12.711 1 97.56 226 ALA B CA 1
ATOM 5583 C C . ALA B 1 226 ? 12.359 6.402 -12.625 1 97.56 226 ALA B C 1
ATOM 5585 O O . ALA B 1 226 ? 12.492 5.492 -13.453 1 97.56 226 ALA B O 1
ATOM 5586 N N . HIS B 1 227 ? 13.227 6.562 -11.688 1 98.38 227 HIS B N 1
ATOM 5587 C CA . HIS B 1 227 ? 14.484 5.836 -11.656 1 98.38 227 HIS B CA 1
ATOM 5588 C C . HIS B 1 227 ? 14.266 4.359 -11.344 1 98.38 227 HIS B C 1
ATOM 5590 O O . HIS B 1 227 ? 13.672 4.02 -10.32 1 98.38 227 HIS B O 1
ATOM 5596 N N . ARG B 1 228 ? 14.844 3.488 -12.055 1 96.31 228 ARG B N 1
ATOM 5597 C CA . ARG B 1 228 ? 14.633 2.051 -11.922 1 96.31 228 ARG B CA 1
ATOM 5598 C C . ARG B 1 228 ? 15.336 1.505 -10.688 1 96.31 228 ARG B C 1
ATOM 5600 O O . ARG B 1 228 ? 15 0.425 -10.195 1 96.31 228 ARG B O 1
ATOM 5607 N N . GLY B 1 229 ? 16.312 2.23 -10.18 1 97.81 229 GLY B N 1
ATOM 5608 C CA . GLY B 1 229 ? 17.047 1.784 -9.016 1 97.81 229 GLY B CA 1
ATOM 5609 C C . GLY B 1 229 ? 16.359 2.102 -7.703 1 97.81 229 GLY B C 1
ATOM 5610 O O . GLY B 1 229 ? 16.844 1.739 -6.633 1 97.81 229 GLY B O 1
ATOM 5611 N N . VAL B 1 230 ? 15.211 2.781 -7.77 1 98.75 230 VAL B N 1
ATOM 5612 C CA . VAL B 1 230 ? 14.414 3.109 -6.594 1 98.75 230 VAL B CA 1
ATOM 5613 C C . VAL B 1 230 ? 13.297 2.084 -6.43 1 98.75 230 VAL B C 1
ATOM 5615 O O . VAL B 1 230 ? 12.562 1.799 -7.375 1 98.75 230 VAL B O 1
ATOM 5618 N N . ASP B 1 231 ? 13.141 1.599 -5.215 1 98.5 231 ASP B N 1
ATOM 5619 C CA . ASP B 1 231 ? 12.25 0.459 -5.012 1 98.5 231 ASP B CA 1
ATOM 5620 C C . ASP B 1 231 ? 10.875 0.914 -4.523 1 98.5 231 ASP B C 1
ATOM 5622 O O . ASP B 1 231 ? 9.906 0.155 -4.586 1 98.5 231 ASP B O 1
ATOM 5626 N N . LYS B 1 232 ? 10.758 2.09 -4.043 1 98.75 232 LYS B N 1
ATOM 5627 C CA . LYS B 1 232 ? 9.516 2.676 -3.545 1 98.75 232 LYS B CA 1
ATOM 5628 C C . LYS B 1 232 ? 9.633 4.195 -3.445 1 98.75 232 LYS B C 1
ATOM 5630 O O . LYS B 1 232 ? 10.711 4.727 -3.195 1 98.75 232 LYS B O 1
ATOM 5635 N N . ILE B 1 233 ? 8.508 4.879 -3.639 1 98.94 233 ILE B N 1
ATOM 5636 C CA . ILE B 1 233 ? 8.43 6.316 -3.406 1 98.94 233 ILE B CA 1
ATOM 5637 C C . ILE B 1 233 ? 7.461 6.602 -2.262 1 98.94 233 ILE B C 1
ATOM 5639 O O . ILE B 1 233 ? 6.359 6.047 -2.221 1 98.94 233 ILE B O 1
ATOM 5643 N N . SER B 1 234 ? 7.836 7.324 -1.285 1 98.88 234 SER B N 1
ATOM 5644 C CA . SER B 1 234 ? 6.969 7.895 -0.261 1 98.88 234 SER B CA 1
ATOM 5645 C C . SER B 1 234 ? 6.906 9.414 -0.375 1 98.88 234 SER B C 1
ATOM 5647 O O . SER B 1 234 ? 7.938 10.086 -0.399 1 98.88 234 SER B O 1
ATOM 5649 N N . PHE B 1 235 ? 5.711 9.922 -0.496 1 98.88 235 PHE B N 1
ATOM 5650 C CA . PHE B 1 235 ? 5.512 11.328 -0.826 1 98.88 235 PHE B CA 1
ATOM 5651 C C . PHE B 1 235 ? 4.531 11.984 0.144 1 98.88 235 PHE B C 1
ATOM 5653 O O . PHE B 1 235 ? 3.543 11.359 0.542 1 98.88 235 PHE B O 1
ATOM 5660 N N . THR B 1 236 ? 4.82 13.133 0.585 1 98.81 236 THR B N 1
ATOM 5661 C CA . THR B 1 236 ? 3.871 14.031 1.234 1 98.81 236 THR B CA 1
ATOM 5662 C C . THR B 1 236 ? 3.773 15.352 0.479 1 98.81 236 THR B C 1
ATOM 5664 O O . THR B 1 236 ? 4.789 16.016 0.233 1 98.81 236 THR B O 1
ATOM 5667 N N . GLY B 1 237 ? 2.613 15.734 0.09 1 98.12 237 GLY B N 1
ATOM 5668 C CA . GLY B 1 237 ? 2.406 16.984 -0.643 1 98.12 237 GLY B CA 1
ATOM 5669 C C . GLY B 1 237 ? 1.009 17.109 -1.219 1 98.12 237 GLY B C 1
ATOM 5670 O O . GLY B 1 237 ? 0.038 16.641 -0.612 1 98.12 237 GLY B O 1
ATOM 5671 N N . SER B 1 238 ? 0.87 17.766 -2.371 1 97.31 238 SER B N 1
ATOM 5672 C CA . SER B 1 238 ? -0.438 18.078 -2.936 1 97.31 238 SER B CA 1
ATOM 5673 C C . SER B 1 238 ? -1.043 16.875 -3.646 1 97.31 238 SER B C 1
ATOM 5675 O O . SER B 1 238 ? -0.321 15.969 -4.062 1 97.31 238 SER B O 1
ATOM 5677 N N . PHE B 1 239 ? -2.387 16.875 -3.781 1 97.62 239 PHE B N 1
ATOM 5678 C CA . PHE B 1 239 ? -3.129 15.844 -4.488 1 97.62 239 PHE B CA 1
ATOM 5679 C C . PHE B 1 239 ? -2.648 15.711 -5.926 1 97.62 239 PHE B C 1
ATOM 5681 O O . PHE B 1 239 ? -2.377 14.609 -6.402 1 97.62 239 PHE B O 1
ATOM 5688 N N . ARG B 1 240 ? -2.473 16.797 -6.637 1 97.31 240 ARG B N 1
ATOM 5689 C CA . ARG B 1 240 ? -2.088 16.797 -8.047 1 97.31 240 ARG B CA 1
ATOM 5690 C C . ARG B 1 240 ? -0.703 16.188 -8.234 1 97.31 240 ARG B C 1
ATOM 5692 O O . ARG B 1 240 ? -0.482 15.414 -9.164 1 97.31 240 ARG B O 1
ATOM 5699 N N . THR B 1 241 ? 0.209 16.578 -7.355 1 98 241 THR B N 1
ATOM 5700 C CA . THR B 1 241 ? 1.543 15.992 -7.43 1 98 241 THR B CA 1
ATOM 5701 C C . THR B 1 241 ? 1.496 14.5 -7.121 1 98 241 THR B C 1
ATOM 5703 O O . THR B 1 241 ? 2.191 13.703 -7.758 1 98 241 THR B O 1
ATOM 5706 N N . GLY B 1 242 ? 0.662 14.117 -6.098 1 98.44 242 GLY B N 1
ATOM 5707 C CA . GLY B 1 242 ? 0.469 12.703 -5.805 1 98.44 242 GLY B CA 1
ATOM 5708 C C . GLY B 1 242 ? 0.003 11.906 -7.008 1 98.44 242 GLY B C 1
ATOM 5709 O O . GLY B 1 242 ? 0.501 10.805 -7.262 1 98.44 242 GLY B O 1
ATOM 5710 N N . GLN B 1 243 ? -0.947 12.469 -7.785 1 98.25 243 GLN B N 1
ATOM 5711 C CA . GLN B 1 243 ? -1.421 11.844 -9.016 1 98.25 243 GLN B CA 1
ATOM 5712 C C . GLN B 1 243 ? -0.274 11.617 -10 1 98.25 243 GLN B C 1
ATOM 5714 O O . GLN B 1 243 ? -0.138 10.539 -10.57 1 98.25 243 GLN B O 1
ATOM 5719 N N . THR B 1 244 ? 0.522 12.617 -10.148 1 98.31 244 THR B N 1
ATOM 5720 C CA . THR B 1 244 ? 1.635 12.594 -11.094 1 98.31 244 THR B CA 1
ATOM 5721 C C . THR B 1 244 ? 2.652 11.523 -10.695 1 98.31 244 THR B C 1
ATOM 5723 O O . THR B 1 244 ? 3.135 10.773 -11.547 1 98.31 244 THR B O 1
ATOM 5726 N N . ILE B 1 245 ? 2.984 11.5 -9.445 1 98.69 245 ILE B N 1
ATOM 5727 C CA . ILE B 1 245 ? 3.965 10.547 -8.938 1 98.69 245 ILE B CA 1
ATOM 5728 C C . ILE B 1 245 ? 3.453 9.125 -9.133 1 98.69 245 ILE B C 1
ATOM 5730 O O . ILE B 1 245 ? 4.188 8.25 -9.609 1 98.69 245 ILE B O 1
ATOM 5734 N N . MET B 1 246 ? 2.197 8.883 -8.742 1 98.62 246 MET B N 1
ATOM 5735 C CA . MET B 1 246 ? 1.626 7.543 -8.875 1 98.62 246 MET B CA 1
ATOM 5736 C C . MET B 1 246 ? 1.621 7.102 -10.336 1 98.62 246 MET B C 1
ATOM 5738 O O . MET B 1 246 ? 1.938 5.953 -10.648 1 98.62 246 MET B O 1
ATOM 5742 N N . ARG B 1 247 ? 1.306 7.961 -11.266 1 97.94 247 ARG B N 1
ATOM 5743 C CA . ARG B 1 247 ? 1.336 7.656 -12.695 1 97.94 247 ARG B CA 1
ATOM 5744 C C . ARG B 1 247 ? 2.748 7.309 -13.148 1 97.94 247 ARG B C 1
ATOM 5746 O O . ARG B 1 247 ? 2.943 6.355 -13.906 1 97.94 247 ARG B O 1
ATOM 5753 N N . ALA B 1 248 ? 3.717 8.117 -12.703 1 97.94 248 ALA B N 1
ATOM 5754 C CA . ALA B 1 248 ? 5.109 7.879 -13.078 1 97.94 248 ALA B CA 1
ATOM 5755 C C . ALA B 1 248 ? 5.594 6.527 -12.562 1 97.94 248 ALA B C 1
ATOM 5757 O O . ALA B 1 248 ? 6.297 5.801 -13.273 1 97.94 248 ALA B O 1
ATOM 5758 N N . CYS B 1 249 ? 5.23 6.215 -11.367 1 98.31 249 CYS B N 1
ATOM 5759 C CA . CYS B 1 249 ? 5.699 4.992 -10.719 1 98.31 249 CYS B CA 1
ATOM 5760 C C . CYS B 1 249 ? 5.035 3.766 -11.328 1 98.31 249 CYS B C 1
ATOM 5762 O O . CYS B 1 249 ? 5.527 2.646 -11.172 1 98.31 249 CYS B O 1
ATOM 5764 N N . ALA B 1 250 ? 3.873 3.949 -12.031 1 97.88 250 ALA B N 1
ATOM 5765 C CA . ALA B 1 250 ? 3.156 2.846 -12.656 1 97.88 250 ALA B CA 1
ATOM 5766 C C . ALA B 1 250 ? 4.004 2.188 -13.742 1 97.88 250 ALA B C 1
ATOM 5768 O O . ALA B 1 250 ? 3.826 1.006 -14.047 1 97.88 250 ALA B O 1
ATOM 5769 N N . GLN B 1 251 ? 4.953 2.895 -14.297 1 96.12 251 GLN B N 1
ATOM 5770 C CA . GLN B 1 251 ? 5.789 2.369 -15.375 1 96.12 251 GLN B CA 1
ATOM 5771 C C . GLN B 1 251 ? 6.52 1.103 -14.938 1 96.12 251 GLN B C 1
ATOM 5773 O O . GLN B 1 251 ? 6.625 0.144 -15.703 1 96.12 251 GLN B O 1
ATOM 5778 N N . ASP B 1 252 ? 7 1.108 -13.719 1 95.56 252 ASP B N 1
ATOM 5779 C CA . ASP B 1 252 ? 7.723 -0.044 -13.188 1 95.56 252 ASP B CA 1
ATOM 5780 C C . ASP B 1 252 ? 6.926 -0.723 -12.078 1 95.56 252 ASP B C 1
ATOM 5782 O O . ASP B 1 252 ? 7.457 -1.574 -11.359 1 95.56 252 ASP B O 1
ATOM 5786 N N . VAL B 1 253 ? 5.684 -0.313 -11.914 1 97.44 253 VAL B N 1
ATOM 5787 C CA . VAL B 1 253 ? 4.805 -0.809 -10.867 1 97.44 253 VAL B CA 1
ATOM 5788 C C . VAL B 1 253 ? 5.488 -0.658 -9.508 1 97.44 253 VAL B C 1
ATOM 5790 O O . VAL B 1 253 ? 5.547 -1.611 -8.727 1 97.44 253 VAL B O 1
ATOM 5793 N N . LYS B 1 254 ? 6.121 0.453 -9.305 1 97.31 254 LYS B N 1
ATOM 5794 C CA . LYS B 1 254 ? 6.785 0.808 -8.055 1 97.31 254 LYS B CA 1
ATOM 5795 C C . LYS B 1 254 ? 5.766 1.205 -6.988 1 97.31 254 LYS B C 1
ATOM 5797 O O . LYS B 1 254 ? 4.914 2.061 -7.227 1 97.31 254 LYS B O 1
ATOM 5802 N N . PRO B 1 255 ? 5.793 0.531 -5.797 1 98.38 255 PRO B N 1
ATOM 5803 C CA . PRO B 1 255 ? 4.855 0.948 -4.754 1 98.38 255 PRO B CA 1
ATOM 5804 C C . PRO B 1 255 ? 5.055 2.4 -4.324 1 98.38 255 PRO B C 1
ATOM 5806 O O . PRO B 1 255 ? 6.188 2.893 -4.312 1 98.38 255 PRO B O 1
ATOM 5809 N N . VAL B 1 256 ? 3.932 3.043 -3.93 1 98.62 256 VAL B N 1
ATOM 5810 C CA . VAL B 1 256 ? 3.975 4.426 -3.473 1 98.62 256 VAL B CA 1
ATOM 5811 C C . VAL B 1 256 ? 3.199 4.562 -2.164 1 98.62 256 VAL B C 1
ATOM 5813 O O . VAL B 1 256 ? 2.273 3.791 -1.9 1 98.62 256 VAL B O 1
ATOM 5816 N N . SER B 1 257 ? 3.594 5.395 -1.268 1 98.62 257 SER B N 1
ATOM 5817 C CA . SER B 1 257 ? 2.846 5.945 -0.142 1 98.62 257 SER B CA 1
ATOM 5818 C C . SER B 1 257 ? 2.635 7.445 -0.3 1 98.62 257 SER B C 1
ATOM 5820 O O . SER B 1 257 ? 3.596 8.195 -0.479 1 98.62 257 SER B O 1
ATOM 5822 N N . LEU B 1 258 ? 1.391 7.824 -0.238 1 98.75 258 LEU B N 1
ATOM 5823 C CA . LEU B 1 258 ? 1.028 9.203 -0.557 1 98.75 258 LEU B CA 1
ATOM 5824 C C . LEU B 1 258 ? 0.269 9.844 0.599 1 98.75 258 LEU B C 1
ATOM 5826 O O . LEU B 1 258 ? -0.871 9.469 0.883 1 98.75 258 LEU B O 1
ATOM 5830 N N . GLU B 1 259 ? 0.888 10.68 1.314 1 98.56 259 GLU B N 1
ATOM 5831 C CA . GLU B 1 259 ? 0.226 11.562 2.275 1 98.56 259 GLU B CA 1
ATOM 5832 C C . GLU B 1 259 ? -0.083 12.922 1.656 1 98.56 259 GLU B C 1
ATOM 5834 O O . GLU B 1 259 ? 0.829 13.688 1.349 1 98.56 259 GLU B O 1
ATOM 5839 N N . LEU B 1 260 ? -1.362 13.211 1.502 1 98.25 260 LEU B N 1
ATOM 5840 C CA . LEU B 1 260 ? -1.729 14.352 0.675 1 98.25 260 LEU B CA 1
ATOM 5841 C C . LEU B 1 260 ? -2.578 15.344 1.465 1 98.25 260 LEU B C 1
ATOM 5843 O O . LEU B 1 260 ? -2.496 15.398 2.693 1 98.25 260 LEU B O 1
ATOM 5847 N N . GLY B 1 261 ? -3.242 16.234 0.798 1 96.19 261 GLY B N 1
ATOM 5848 C CA . GLY B 1 261 ? -3.887 17.375 1.436 1 96.19 261 GLY B CA 1
ATOM 5849 C C . GLY B 1 261 ? -5.152 17 2.184 1 96.19 261 GLY B C 1
ATOM 5850 O O . GLY B 1 261 ? -5.473 15.812 2.326 1 96.19 261 GLY B O 1
ATOM 5851 N N . GLY B 1 262 ? -5.773 18 2.779 1 97.12 262 GLY B N 1
ATOM 5852 C CA . GLY B 1 262 ? -6.992 17.812 3.553 1 97.12 262 GLY B CA 1
ATOM 5853 C C . GLY B 1 262 ? -7.863 19.062 3.588 1 97.12 262 GLY B C 1
ATOM 5854 O O . GLY B 1 262 ? -7.434 20.141 3.176 1 97.12 262 GLY B O 1
ATOM 5855 N N . LYS B 1 263 ? -9.039 18.906 3.936 1 98.31 263 LYS B N 1
ATOM 5856 C CA . LYS B 1 263 ? -10.023 19.922 4.285 1 98.31 263 LYS B CA 1
ATOM 5857 C C . LYS B 1 263 ? -10.828 19.516 5.516 1 98.31 263 LYS B C 1
ATOM 5859 O O . LYS B 1 263 ? -12.031 19.281 5.426 1 98.31 263 LYS B O 1
ATOM 5864 N N . SER B 1 264 ? -10.141 19.469 6.641 1 98.75 264 SER B N 1
ATOM 5865 C CA . SER B 1 264 ? -10.625 18.844 7.863 1 98.75 264 SER B CA 1
ATOM 5866 C C . SER B 1 264 ? -11.625 19.734 8.586 1 98.75 264 SER B C 1
ATOM 5868 O O . SER B 1 264 ? -11.648 20.953 8.367 1 98.75 264 SER B O 1
ATOM 5870 N N . ALA B 1 265 ? -12.453 19.156 9.469 1 98.88 265 ALA B N 1
ATOM 5871 C CA . ALA B 1 265 ? -13.508 19.875 10.172 1 98.88 265 ALA B CA 1
ATOM 5872 C C . ALA B 1 265 ? -13.336 19.766 11.68 1 98.88 265 ALA B C 1
ATOM 5874 O O . ALA B 1 265 ? -12.891 18.75 12.195 1 98.88 265 ALA B O 1
ATOM 5875 N N . LEU B 1 266 ? -13.664 20.828 12.352 1 98.94 266 LEU B N 1
ATOM 5876 C CA . LEU B 1 266 ? -13.859 20.828 13.797 1 98.94 266 LEU B CA 1
ATOM 5877 C C . LEU B 1 266 ? -15.32 21.078 14.148 1 98.94 266 LEU B C 1
ATOM 5879 O O . LEU B 1 266 ? -15.898 22.094 13.773 1 98.94 266 LEU B O 1
ATOM 5883 N N . VAL B 1 267 ? -15.891 20.141 14.805 1 98.94 267 VAL B N 1
ATOM 5884 C CA . VAL B 1 267 ? -17.281 20.219 15.242 1 98.94 267 VAL B CA 1
ATOM 5885 C C . VAL B 1 267 ? -17.344 20.641 16.703 1 98.94 267 VAL B C 1
ATOM 5887 O O . VAL B 1 267 ? -16.75 20 17.578 1 98.94 267 VAL B O 1
ATOM 5890 N N . ILE B 1 268 ? -18.109 21.719 16.984 1 98.94 268 ILE B N 1
ATOM 5891 C CA . ILE B 1 268 ? -18.219 22.234 18.344 1 98.94 268 ILE B CA 1
ATOM 5892 C C . ILE B 1 268 ? -19.688 22.234 18.781 1 98.94 268 ILE B C 1
ATOM 5894 O O . ILE B 1 268 ? -20.5 22.969 18.219 1 98.94 268 ILE B O 1
ATOM 5898 N N . PHE B 1 269 ? -20 21.469 19.781 1 98.88 269 PHE B N 1
ATOM 5899 C CA . PHE B 1 269 ? -21.359 21.422 20.328 1 98.88 269 PHE B CA 1
ATOM 5900 C C . PHE B 1 269 ? -21.562 22.484 21.391 1 98.88 269 PHE B C 1
ATOM 5902 O O . PHE B 1 269 ? -20.625 23.203 21.75 1 98.88 269 PHE B O 1
ATOM 5909 N N . ASP B 1 270 ? -22.828 22.609 21.938 1 98.5 270 ASP B N 1
ATOM 5910 C CA . ASP B 1 270 ? -23.156 23.719 22.828 1 98.5 270 ASP B CA 1
ATOM 5911 C C . ASP B 1 270 ? -22.891 23.359 24.281 1 98.5 270 ASP B C 1
ATOM 5913 O O . ASP B 1 270 ? -23.031 24.203 25.172 1 98.5 270 ASP B O 1
ATOM 5917 N N . ASP B 1 271 ? -22.422 22.125 24.531 1 98.12 271 ASP B N 1
ATOM 5918 C CA . ASP B 1 271 ? -22.078 21.688 25.875 1 98.12 271 ASP B CA 1
ATOM 5919 C C . ASP B 1 271 ? -20.562 21.641 26.078 1 98.12 271 ASP B C 1
ATOM 5921 O O . ASP B 1 271 ? -20.016 20.609 26.453 1 98.12 271 ASP B O 1
ATOM 5925 N N . CYS B 1 272 ? -19.891 22.766 25.812 1 96.88 272 CYS B N 1
ATOM 5926 C CA . CYS B 1 272 ? -18.438 22.797 25.938 1 96.88 272 CYS B CA 1
ATOM 5927 C C . CYS B 1 272 ? -17.969 24.109 26.562 1 96.88 272 CYS B C 1
ATOM 5929 O O . CYS B 1 272 ? -18.766 25.031 26.734 1 96.88 272 CYS B O 1
ATOM 5931 N N . ASP B 1 273 ? -16.734 24.125 26.969 1 96.69 273 ASP B N 1
ATOM 5932 C CA . ASP B 1 273 ? -16.078 25.359 27.375 1 96.69 273 ASP B CA 1
ATOM 5933 C C . ASP B 1 273 ? -15.727 26.219 26.156 1 96.69 273 ASP B C 1
ATOM 5935 O O . ASP B 1 273 ? -14.883 25.844 25.344 1 96.69 273 ASP B O 1
ATOM 5939 N N . LEU B 1 274 ? -16.328 27.344 26.094 1 97.62 274 LEU B N 1
ATOM 5940 C CA . LEU B 1 274 ? -16.219 28.203 24.922 1 97.62 274 LEU B CA 1
ATOM 5941 C C . LEU B 1 274 ? -14.773 28.656 24.703 1 97.62 274 LEU B C 1
ATOM 5943 O O . LEU B 1 274 ? -14.305 28.719 23.562 1 97.62 274 LEU B O 1
ATOM 5947 N N . GLU B 1 275 ? -14.07 29.016 25.781 1 97.19 275 GLU B N 1
ATOM 5948 C CA . GLU B 1 275 ? -12.68 29.453 25.672 1 97.19 275 GLU B CA 1
ATOM 5949 C C . GLU B 1 275 ? -11.789 28.359 25.094 1 97.19 275 GLU B C 1
ATOM 5951 O O . GLU B 1 275 ? -10.953 28.641 24.219 1 97.19 275 GLU B O 1
ATOM 5956 N N . LYS B 1 276 ? -12.016 27.219 25.547 1 97.38 276 LYS B N 1
ATOM 5957 C CA . LYS B 1 276 ? -11.242 26.094 25.031 1 97.38 276 LYS B CA 1
ATOM 5958 C C . LYS B 1 276 ? -11.57 25.828 23.562 1 97.38 276 LYS B C 1
ATOM 5960 O O . LYS B 1 276 ? -10.672 25.562 22.766 1 97.38 276 LYS B O 1
ATOM 5965 N N . ALA B 1 277 ? -12.844 25.875 23.281 1 98.38 277 ALA B N 1
ATOM 5966 C CA . ALA B 1 277 ? -13.289 25.625 21.922 1 98.38 277 ALA B CA 1
ATOM 5967 C C . ALA B 1 277 ? -12.672 26.625 20.938 1 98.38 277 ALA B C 1
ATOM 5969 O O . ALA B 1 277 ? -12.195 26.25 19.875 1 98.38 277 ALA B O 1
ATOM 5970 N N . VAL B 1 278 ? -12.656 27.906 21.328 1 98.69 278 VAL B N 1
ATOM 5971 C CA . VAL B 1 278 ? -12.109 28.953 20.484 1 98.69 278 VAL B CA 1
ATOM 5972 C C . VAL B 1 278 ? -10.602 28.75 20.312 1 98.69 278 VAL B C 1
ATOM 5974 O O . VAL B 1 278 ? -10.07 28.859 19.203 1 98.69 278 VAL B O 1
ATOM 5977 N N . GLU B 1 279 ? -9.945 28.453 21.359 1 98.06 279 GLU B N 1
ATOM 5978 C CA . GLU B 1 279 ? -8.5 28.25 21.281 1 98.06 279 GLU B CA 1
ATOM 5979 C C . GLU B 1 279 ? -8.148 27.109 20.344 1 98.06 279 GLU B C 1
ATOM 5981 O O . GLU B 1 279 ? -7.262 27.234 19.5 1 98.06 279 GLU B O 1
ATOM 5986 N N . TRP B 1 280 ? -8.844 25.969 20.516 1 98.38 280 TRP B N 1
ATOM 5987 C CA . TRP B 1 280 ? -8.547 24.797 19.703 1 98.38 280 TRP B CA 1
ATOM 5988 C C . TRP B 1 280 ? -8.953 25.047 18.25 1 98.38 280 TRP B C 1
ATOM 5990 O O . TRP B 1 280 ? -8.344 24.5 17.328 1 98.38 280 TRP B O 1
ATOM 6000 N N . ALA B 1 281 ? -9.984 25.828 17.984 1 98.81 281 ALA B N 1
ATOM 6001 C CA . ALA B 1 281 ? -10.312 26.219 16.625 1 98.81 281 ALA B CA 1
ATOM 6002 C C . ALA B 1 281 ? -9.18 27.031 16 1 98.81 281 ALA B C 1
ATOM 6004 O O . ALA B 1 281 ? -8.781 26.766 14.859 1 98.81 281 ALA B O 1
ATOM 6005 N N . MET B 1 282 ? -8.672 28 16.797 1 98.75 282 MET B N 1
ATOM 6006 C CA . MET B 1 282 ? -7.57 28.828 16.328 1 98.75 282 MET B CA 1
ATOM 6007 C C . MET B 1 282 ? -6.32 27.984 16.094 1 98.75 282 MET B C 1
ATOM 6009 O O . MET B 1 282 ? -5.695 28.078 15.031 1 98.75 282 MET B O 1
ATOM 6013 N N . PHE B 1 283 ? -5.973 27.156 17.062 1 98.31 283 PHE B N 1
ATOM 6014 C CA . PHE B 1 283 ? -4.805 26.281 16.953 1 98.31 283 PHE B CA 1
ATOM 6015 C C . PHE B 1 283 ? -4.938 25.359 15.75 1 98.31 283 PHE B C 1
ATOM 6017 O O . PHE B 1 283 ? -3.961 25.094 15.047 1 98.31 283 PHE B O 1
ATOM 6024 N N . GLY B 1 284 ? -6.113 24.906 15.516 1 98.38 284 GLY B N 1
ATOM 6025 C CA . GLY B 1 284 ? -6.395 23.969 14.453 1 98.38 284 GLY B CA 1
ATOM 6026 C C . GLY B 1 284 ? -6.254 24.562 13.062 1 98.38 284 GLY B C 1
ATOM 6027 O O . GLY B 1 284 ? -6.082 23.844 12.078 1 98.38 284 GLY B O 1
ATOM 6028 N N . CYS B 1 285 ? -6.234 25.859 12.969 1 98.44 285 CYS B N 1
ATOM 6029 C CA . CYS B 1 285 ? -6.27 26.469 11.648 1 98.44 285 CYS B CA 1
ATOM 6030 C C . CYS B 1 285 ? -5.113 27.438 11.461 1 98.44 285 CYS B C 1
ATOM 6032 O O . CYS B 1 285 ? -4.594 27.594 10.359 1 98.44 285 CYS B O 1
ATOM 6034 N N . PHE B 1 286 ? -4.68 28.156 12.516 1 98.44 286 PHE B N 1
ATOM 6035 C CA . PHE B 1 286 ? -3.748 29.281 12.359 1 98.44 286 PHE B CA 1
ATOM 6036 C C . PHE B 1 286 ? -2.334 28.859 12.742 1 98.44 286 PHE B C 1
ATOM 6038 O O . PHE B 1 286 ? -1.366 29.547 12.422 1 98.44 286 PHE B O 1
ATOM 6045 N N . TRP B 1 287 ? -2.23 27.688 13.477 1 95.62 287 TRP B N 1
ATOM 6046 C CA . TRP B 1 287 ? -0.925 27.109 13.758 1 95.62 287 TRP B CA 1
ATOM 6047 C C . TRP B 1 287 ? -0.13 26.891 12.477 1 95.62 287 TRP B C 1
ATOM 6049 O O . TRP B 1 287 ? -0.705 26.625 11.422 1 95.62 287 TRP B O 1
ATOM 6059 N N . THR B 1 288 ? 1.239 27.141 12.523 1 97.38 288 THR B N 1
ATOM 6060 C CA . THR B 1 288 ? 2.115 27.016 11.359 1 97.38 288 THR B CA 1
ATOM 6061 C C . THR B 1 288 ? 1.636 27.891 10.219 1 97.38 288 THR B C 1
ATOM 6063 O O . THR B 1 288 ? 1.65 27.484 9.055 1 97.38 288 THR B O 1
ATOM 6066 N N . ASN B 1 289 ? 1.072 29.078 10.609 1 98.12 289 ASN B N 1
ATOM 6067 C CA . ASN B 1 289 ? 0.592 30.078 9.672 1 98.12 289 ASN B CA 1
ATOM 6068 C C . ASN B 1 289 ? -0.506 29.531 8.773 1 98.12 289 ASN B C 1
ATOM 6070 O O . ASN B 1 289 ? -0.613 29.922 7.605 1 98.12 289 ASN B O 1
ATOM 6074 N N . GLY B 1 290 ? -1.229 28.547 9.266 1 98.25 290 GLY B N 1
ATOM 6075 C CA . GLY B 1 290 ? -2.34 27.938 8.547 1 98.25 290 GLY B CA 1
ATOM 6076 C C . GLY B 1 290 ? -1.895 26.953 7.469 1 98.25 290 GLY B C 1
ATOM 6077 O O . GLY B 1 290 ? -2.715 26.469 6.691 1 98.25 290 GLY B O 1
ATOM 607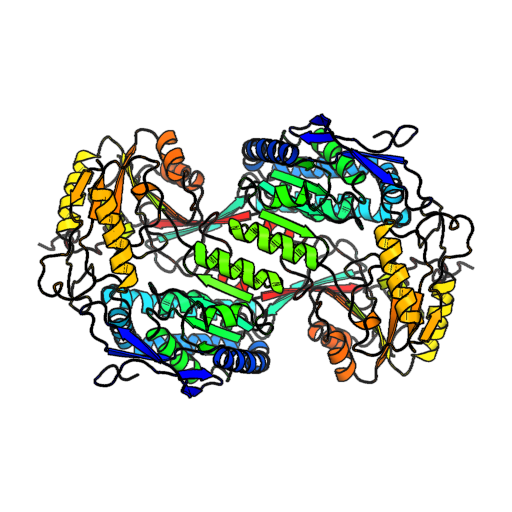8 N N . GLN B 1 291 ? -0.628 26.672 7.352 1 98.25 291 GLN B N 1
ATOM 6079 C CA . GLN B 1 291 ? -0.067 25.797 6.328 1 98.25 291 GLN B CA 1
ATOM 6080 C C . GLN B 1 291 ? 0.104 24.375 6.855 1 98.25 291 GLN B C 1
ATOM 6082 O O . GLN B 1 291 ? 1.222 23.859 6.91 1 98.25 291 GLN B O 1
ATOM 6087 N N . ILE B 1 292 ? -1.011 23.75 7.172 1 97.62 292 ILE B N 1
ATOM 6088 C CA . ILE B 1 292 ? -1.104 22.406 7.738 1 97.62 292 ILE B CA 1
ATOM 6089 C C . ILE B 1 292 ? -2.064 21.562 6.902 1 97.62 292 ILE B C 1
ATOM 6091 O O . ILE B 1 292 ? -3.213 21.953 6.68 1 97.62 292 ILE B O 1
ATOM 6095 N N . CYS B 1 293 ? -1.641 20.422 6.531 1 97.62 293 CYS B N 1
ATOM 6096 C CA . CYS B 1 293 ? -2.496 19.562 5.715 1 97.62 293 CYS B CA 1
ATOM 6097 C C . CYS B 1 293 ? -3.754 19.156 6.48 1 97.62 293 CYS B C 1
ATOM 6099 O O . CYS B 1 293 ? -4.828 19.031 5.891 1 97.62 293 CYS B O 1
ATOM 6101 N N . SER B 1 294 ? -3.613 18.984 7.82 1 98.12 294 SER B N 1
ATOM 6102 C CA . SER B 1 294 ? -4.723 18.531 8.656 1 98.12 294 SER B CA 1
ATOM 6103 C C . SER B 1 294 ? -5.492 19.719 9.234 1 98.12 294 SER B C 1
ATOM 6105 O O . SER B 1 294 ? -6.324 19.547 10.125 1 98.12 294 SER B O 1
ATOM 6107 N N . ALA B 1 295 ? -5.285 20.906 8.812 1 98.44 295 ALA B N 1
ATOM 6108 C CA . ALA B 1 295 ? -5.93 22.078 9.383 1 98.44 295 ALA B CA 1
ATOM 6109 C C . ALA B 1 295 ? -7.445 21.906 9.445 1 98.44 295 ALA B C 1
ATOM 6111 O O . ALA B 1 295 ? -8.07 21.516 8.461 1 98.44 295 ALA B O 1
ATOM 6112 N N . THR B 1 296 ? -8.016 22.125 10.602 1 98.56 296 THR B N 1
ATOM 6113 C CA . THR B 1 296 ? -9.469 22.156 10.727 1 98.56 296 THR B CA 1
ATOM 6114 C C . THR B 1 296 ? -10.023 23.516 10.305 1 98.56 296 THR B C 1
ATOM 6116 O O . THR B 1 296 ? -10.594 24.234 11.117 1 98.56 296 THR B O 1
ATOM 6119 N N . SER B 1 297 ? -9.922 23.719 8.992 1 98.56 297 SER B N 1
ATOM 6120 C CA . SER B 1 297 ? -10.266 25.016 8.414 1 98.56 297 SER B CA 1
ATOM 6121 C C . SER B 1 297 ? -11.766 25.141 8.203 1 98.56 297 SER B C 1
ATOM 6123 O O . SER B 1 297 ? -12.266 26.219 7.879 1 98.56 297 SER B O 1
ATOM 6125 N N . ARG B 1 298 ? -12.523 24.031 8.312 1 98.88 298 ARG B N 1
ATOM 6126 C CA . ARG B 1 298 ? -13.984 24.031 8.391 1 98.88 298 ARG B CA 1
ATOM 6127 C C . ARG B 1 298 ? -14.453 23.891 9.836 1 98.88 298 ARG B C 1
ATOM 6129 O O . ARG B 1 298 ? -14.305 22.828 10.438 1 98.88 298 ARG B O 1
ATOM 6136 N N . VAL B 1 299 ? -14.977 24.938 10.375 1 98.94 299 VAL B N 1
ATOM 6137 C CA . VAL B 1 299 ? -15.469 24.891 11.742 1 98.94 299 VAL B CA 1
ATOM 6138 C C . VAL B 1 299 ? -17 24.891 11.742 1 98.94 299 VAL B C 1
ATOM 6140 O O . VAL B 1 299 ? -17.625 25.766 11.148 1 98.94 299 VAL B O 1
ATOM 6143 N N . LEU B 1 300 ? -17.547 23.859 12.305 1 98.94 300 LEU B N 1
ATOM 6144 C CA . LEU B 1 300 ? -18.984 23.734 12.469 1 98.94 300 LEU B CA 1
ATOM 6145 C C . LEU B 1 300 ? -19.391 23.938 13.93 1 98.94 300 LEU B C 1
ATOM 6147 O O . LEU B 1 300 ? -19.047 23.125 14.789 1 98.94 300 LEU B O 1
ATOM 6151 N N . VAL B 1 301 ? -20.141 25 14.234 1 98.94 301 VAL B N 1
ATOM 6152 C CA . VAL B 1 301 ? -20.5 25.359 15.602 1 98.94 301 VAL B CA 1
ATOM 6153 C C . VAL B 1 301 ? -22 25.234 15.789 1 98.94 301 VAL B C 1
ATOM 6155 O O . VAL B 1 301 ? -22.781 25.609 14.914 1 98.94 301 VAL B O 1
ATOM 6158 N N . HIS B 1 302 ? -22.422 24.656 16.906 1 98.88 302 HIS B N 1
ATOM 6159 C CA . HIS B 1 302 ? -23.844 24.516 17.188 1 98.88 302 HIS B CA 1
ATOM 6160 C C . HIS B 1 302 ? -24.531 25.875 17.219 1 98.88 302 HIS B C 1
ATOM 6162 O O . HIS B 1 302 ? -23.984 26.844 17.75 1 98.88 302 HIS B O 1
ATOM 6168 N N . GLU B 1 303 ? -25.734 25.922 16.75 1 98.62 303 GLU B N 1
ATOM 6169 C CA . GLU B 1 303 ? -26.453 27.172 16.562 1 98.62 303 GLU B CA 1
ATOM 6170 C C . GLU B 1 303 ? -26.656 27.891 17.906 1 98.62 303 GLU B C 1
ATOM 6172 O O . GLU B 1 303 ? -26.672 29.125 17.953 1 98.62 303 GLU B O 1
ATOM 6177 N N . ASN B 1 304 ? -26.719 27.188 18.969 1 98.69 304 ASN B N 1
ATOM 6178 C CA . ASN B 1 304 ? -27.016 27.75 20.281 1 98.69 304 ASN B CA 1
ATOM 6179 C C . ASN B 1 304 ? -25.875 28.609 20.781 1 98.69 304 ASN B C 1
ATOM 6181 O O . ASN B 1 304 ? -26.062 29.484 21.641 1 98.69 304 ASN B O 1
ATOM 6185 N N . ILE B 1 305 ? -24.656 28.422 20.297 1 98.62 305 ILE B N 1
ATOM 6186 C CA . ILE B 1 305 ? -23.531 29.172 20.828 1 98.62 305 ILE B CA 1
ATOM 6187 C C . ILE B 1 305 ? -22.844 29.938 19.688 1 98.62 305 ILE B C 1
ATOM 6189 O O . ILE B 1 305 ? -21.766 30.484 19.875 1 98.62 305 ILE B O 1
ATOM 6193 N N . ARG B 1 306 ? -23.422 29.984 18.562 1 98.56 306 ARG B N 1
ATOM 6194 C CA . ARG B 1 306 ? -22.859 30.562 17.344 1 98.56 306 ARG B CA 1
ATOM 6195 C C . ARG B 1 306 ? -22.391 32 17.578 1 98.56 306 ARG B C 1
ATOM 6197 O O . ARG B 1 306 ? -21.234 32.312 17.328 1 98.56 306 ARG B O 1
ATOM 6204 N N . GLU B 1 307 ? -23.297 32.844 18.094 1 98.56 307 GLU B N 1
ATOM 6205 C CA . GLU B 1 307 ? -23 34.25 18.203 1 98.56 307 GLU B CA 1
ATOM 6206 C C . GLU B 1 307 ? -21.875 34.5 19.203 1 98.56 307 GLU B C 1
ATOM 6208 O O . GLU B 1 307 ? -20.953 35.281 18.922 1 98.56 307 GLU B O 1
ATOM 6213 N N . ARG B 1 308 ? -21.922 33.875 20.328 1 98.56 308 ARG B N 1
ATOM 6214 C CA . ARG B 1 308 ? -20.875 34 21.328 1 98.56 308 ARG B CA 1
ATOM 6215 C C . ARG B 1 308 ? -19.547 33.5 20.812 1 98.56 308 ARG B C 1
ATOM 6217 O O . ARG B 1 308 ? -18.5 34.094 21.078 1 98.56 308 ARG B O 1
ATOM 6224 N N . PHE B 1 309 ? -19.594 32.406 20.125 1 98.81 309 PHE B N 1
ATOM 6225 C CA . PHE B 1 309 ? -18.391 31.812 19.562 1 98.81 309 PHE B CA 1
ATOM 6226 C C . PHE B 1 309 ? -17.75 32.75 18.531 1 98.81 309 PHE B C 1
ATOM 6228 O O . PHE B 1 309 ? -16.547 33 18.562 1 98.81 309 PHE B O 1
ATOM 6235 N N . LEU B 1 310 ? -18.547 33.25 17.578 1 98.88 310 LEU B N 1
ATOM 6236 C CA . LEU B 1 310 ? -18.031 34.125 16.516 1 98.88 310 LEU B CA 1
ATOM 6237 C C . LEU B 1 310 ? -17.422 35.406 17.109 1 98.88 310 LEU B C 1
ATOM 6239 O O . LEU B 1 310 ? -16.375 35.875 16.641 1 98.88 310 LEU B O 1
ATOM 6243 N N . ALA B 1 311 ? -18.125 35.969 18.078 1 98.81 311 ALA B N 1
ATOM 6244 C CA . ALA B 1 311 ? -17.625 37.188 18.719 1 98.81 311 ALA B CA 1
ATOM 6245 C C . ALA B 1 311 ? -16.266 36.938 19.359 1 98.81 311 ALA B C 1
ATOM 6247 O O . ALA B 1 311 ? -15.328 37.719 19.172 1 98.81 311 ALA B O 1
ATOM 6248 N N . ARG B 1 312 ? -16.188 35.875 20.109 1 98.69 312 ARG B N 1
ATOM 6249 C CA . ARG B 1 312 ? -14.945 35.562 20.812 1 98.69 312 ARG B CA 1
ATOM 6250 C C . ARG B 1 312 ? -13.852 35.156 19.828 1 98.69 312 ARG B C 1
ATOM 6252 O O . ARG B 1 312 ? -12.68 35.5 20.016 1 98.69 312 ARG B O 1
ATOM 6259 N N . LEU B 1 313 ? -14.203 34.406 18.766 1 98.81 313 LEU B N 1
ATOM 6260 C CA . LEU B 1 313 ? -13.25 34.031 17.734 1 98.81 313 LEU B CA 1
ATOM 6261 C C . LEU B 1 313 ? -12.664 35.25 17.047 1 98.81 313 LEU B C 1
ATOM 6263 O O . LEU B 1 313 ? -11.453 35.281 16.797 1 98.81 313 LEU B O 1
ATOM 6267 N N . LYS B 1 314 ? -13.531 36.188 16.719 1 98.81 314 LYS B N 1
ATOM 6268 C CA . LYS B 1 314 ? -13.062 37.406 16.078 1 98.81 314 LYS B CA 1
ATOM 6269 C C . LYS B 1 314 ? -12.055 38.156 16.953 1 98.81 314 LYS B C 1
ATOM 6271 O O . LYS B 1 314 ? -10.969 38.531 16.5 1 98.81 314 LYS B O 1
ATOM 6276 N N . GLU B 1 315 ? -12.469 38.344 18.172 1 98.62 315 GLU B N 1
ATOM 6277 C CA . GLU B 1 315 ? -11.609 39.031 19.125 1 98.62 315 GLU B CA 1
ATOM 6278 C C . GLU B 1 315 ? -10.266 38.344 19.281 1 98.62 315 GLU B C 1
ATOM 6280 O O . GLU B 1 315 ? -9.211 39 19.219 1 98.62 315 GLU B O 1
ATOM 6285 N N . ALA B 1 316 ? -10.297 37.062 19.484 1 98.5 316 ALA B N 1
ATOM 6286 C CA . ALA B 1 316 ? -9.086 36.281 19.719 1 98.5 316 ALA B CA 1
ATOM 6287 C C . ALA B 1 316 ? -8.211 36.25 18.469 1 98.5 316 ALA B C 1
ATOM 6289 O O . ALA B 1 316 ? -6.98 36.312 18.562 1 98.5 316 ALA B O 1
ATOM 6290 N N . SER B 1 317 ? -8.812 36.094 17.281 1 98.31 317 SER B N 1
ATOM 6291 C CA . SER B 1 317 ? -8.062 36.062 16.031 1 98.31 317 SER B CA 1
ATOM 6292 C C . SER B 1 317 ? -7.324 37.375 15.773 1 98.31 317 SER B C 1
ATOM 6294 O O . SER B 1 317 ? -6.176 37.375 15.328 1 98.31 317 SER B O 1
ATOM 6296 N N . GLU B 1 318 ? -7.988 38.469 16.062 1 97.81 318 GLU B N 1
ATOM 6297 C CA . GLU B 1 318 ? -7.406 39.781 15.867 1 97.81 318 GLU B CA 1
ATOM 6298 C C . GLU B 1 318 ? -6.27 40.062 16.859 1 97.81 318 GLU B C 1
ATOM 6300 O O . GLU B 1 318 ? -5.418 40.906 16.609 1 97.81 318 GLU B O 1
ATOM 6305 N N . ALA B 1 319 ? -6.305 39.281 17.938 1 97.25 319 ALA B N 1
ATOM 6306 C CA . ALA B 1 319 ? -5.328 39.469 19 1 97.25 319 ALA B CA 1
ATOM 6307 C C . ALA B 1 319 ? -4.09 38.625 18.797 1 97.25 319 ALA B C 1
ATOM 6309 O O . ALA B 1 319 ? -3.109 38.719 19.531 1 97.25 319 ALA B O 1
ATOM 6310 N N . ILE B 1 320 ? -4.016 37.75 17.812 1 97.06 320 ILE B N 1
ATOM 6311 C CA . ILE B 1 320 ? -2.855 36.906 17.531 1 97.06 320 ILE B CA 1
ATOM 6312 C C . ILE B 1 320 ? -1.64 37.781 17.234 1 97.06 320 ILE B C 1
ATOM 6314 O O . ILE B 1 320 ? -1.709 38.688 16.406 1 97.06 320 ILE B O 1
ATOM 6318 N N . PRO B 1 321 ? -0.516 37.562 17.891 1 95.88 321 PRO B N 1
ATOM 6319 C CA . PRO B 1 321 ? 0.699 38.312 17.578 1 95.88 321 PRO B CA 1
ATOM 6320 C C . PRO B 1 321 ? 1.291 37.938 16.219 1 95.88 321 PRO B C 1
ATOM 6322 O O . PRO B 1 321 ? 2.055 36.969 16.125 1 95.88 321 PRO B O 1
ATOM 6325 N N . VAL B 1 322 ? 1 38.719 15.219 1 96.38 322 VAL B N 1
ATOM 6326 C CA . VAL B 1 322 ? 1.522 38.531 13.875 1 96.38 322 VAL B CA 1
ATOM 6327 C C . VAL B 1 322 ? 2.793 39.375 13.695 1 96.38 322 VAL B C 1
ATOM 6329 O O . VAL B 1 322 ? 2.854 40.531 14.125 1 96.38 322 VAL B O 1
ATOM 6332 N N . GLY B 1 323 ? 3.818 38.812 13.156 1 95.12 323 GLY B N 1
ATOM 6333 C CA . GLY B 1 323 ? 5.016 39.594 12.93 1 95.12 323 GLY B CA 1
ATOM 6334 C C . GLY B 1 323 ? 6.234 38.75 12.609 1 95.12 323 GLY B C 1
ATOM 6335 O O . GLY B 1 323 ? 6.117 37.688 11.984 1 95.12 323 GLY B O 1
ATOM 6336 N N . ASP B 1 324 ? 7.426 39.281 12.945 1 96.06 324 ASP B N 1
ATOM 6337 C CA . ASP B 1 324 ? 8.688 38.562 12.727 1 96.06 324 ASP B CA 1
ATOM 6338 C C . ASP B 1 324 ? 8.68 37.219 13.398 1 96.06 324 ASP B C 1
ATOM 6340 O O . ASP B 1 324 ? 8.586 37.125 14.625 1 96.06 324 ASP B O 1
ATOM 6344 N N . PRO B 1 325 ? 8.836 36.188 12.617 1 97.38 325 PRO B N 1
ATOM 6345 C CA . PRO B 1 325 ? 8.703 34.844 13.203 1 97.38 325 PRO B CA 1
ATOM 6346 C C . PRO B 1 325 ? 9.836 34.5 14.172 1 97.38 325 PRO B C 1
ATOM 6348 O O . PRO B 1 325 ? 9.727 33.562 14.953 1 97.38 325 PRO B O 1
ATOM 6351 N N . LEU B 1 326 ? 10.898 35.219 14.117 1 96.94 326 LEU B N 1
ATOM 6352 C CA . LEU B 1 326 ? 12.016 35 15.031 1 96.94 326 LEU B CA 1
ATOM 6353 C C . LEU B 1 326 ? 11.82 35.75 16.328 1 96.94 326 LEU B C 1
ATOM 6355 O O . LEU B 1 326 ? 12.531 35.531 17.312 1 96.94 326 LEU B O 1
ATOM 6359 N N . ALA B 1 327 ? 10.859 36.656 16.328 1 95.94 327 ALA B N 1
ATOM 6360 C CA . ALA B 1 327 ? 10.609 37.438 17.531 1 95.94 327 ALA B CA 1
ATOM 6361 C C . ALA B 1 327 ? 9.914 36.625 18.609 1 95.94 327 ALA B C 1
ATOM 6363 O O . ALA B 1 327 ? 9.039 35.812 18.297 1 95.94 327 ALA B O 1
ATOM 6364 N N . GLU B 1 328 ? 10.273 36.906 19.812 1 94.88 328 GLU B N 1
ATOM 6365 C CA . GLU B 1 328 ? 9.633 36.219 20.938 1 94.88 328 GLU B CA 1
ATOM 6366 C C . GLU B 1 328 ? 8.141 36.531 20.984 1 94.88 328 GLU B C 1
ATOM 6368 O O . GLU B 1 328 ? 7.734 37.688 20.828 1 94.88 328 GLU B O 1
ATOM 6373 N N . GLY B 1 329 ? 7.344 35.469 21.109 1 93.62 329 GLY B N 1
ATOM 6374 C CA . GLY B 1 329 ? 5.91 35.656 21.281 1 93.62 329 GLY B CA 1
ATOM 6375 C C . GLY B 1 329 ? 5.137 35.625 19.984 1 93.62 329 GLY B C 1
ATOM 6376 O O . GLY B 1 329 ? 3.908 35.5 19.984 1 93.62 329 GLY B O 1
ATOM 6377 N N . CYS B 1 330 ? 5.871 35.688 18.844 1 96.38 330 CYS B N 1
ATOM 6378 C CA . CYS B 1 330 ? 5.184 35.594 17.562 1 96.38 330 CYS B CA 1
ATOM 6379 C C . CYS B 1 330 ? 4.375 34.281 17.484 1 96.38 330 CYS B C 1
ATOM 6381 O O . CYS B 1 330 ? 4.848 33.219 17.891 1 96.38 330 CYS B O 1
ATOM 6383 N N . ARG B 1 331 ? 3.117 34.406 17.031 1 97.5 331 ARG B N 1
ATOM 6384 C CA . ARG B 1 331 ? 2.266 33.219 16.922 1 97.5 331 ARG B CA 1
ATOM 6385 C C . ARG B 1 331 ? 1.733 33.062 15.492 1 97.5 331 ARG B C 1
ATOM 6387 O O . ARG B 1 331 ? 1.047 32.094 15.188 1 97.5 331 ARG B O 1
ATOM 6394 N N . LEU B 1 332 ? 2.07 33.969 14.633 1 97.62 332 LEU B N 1
ATOM 6395 C CA . LEU B 1 332 ? 1.755 33.844 13.211 1 97.62 332 LEU B CA 1
ATOM 6396 C C . LEU B 1 332 ? 2.787 34.594 12.359 1 97.62 332 LEU B C 1
ATOM 6398 O O . LEU B 1 332 ? 2.916 35.812 12.445 1 97.62 332 LEU B O 1
ATOM 6402 N N . GLY B 1 333 ? 3.561 33.875 11.586 1 97.75 333 GLY B N 1
ATOM 6403 C CA . GLY B 1 333 ? 4.547 34.406 10.664 1 97.75 333 GLY B CA 1
ATOM 6404 C C . GLY B 1 333 ? 4.055 34.469 9.234 1 97.75 333 GLY B C 1
ATOM 6405 O O . GLY B 1 333 ? 2.848 34.5 8.984 1 97.75 333 GLY B O 1
ATOM 6406 N N . PRO B 1 334 ? 4.973 34.688 8.297 1 98.25 334 PRO B N 1
ATOM 6407 C CA . PRO B 1 334 ? 4.609 34.75 6.883 1 98.25 334 PRO B CA 1
ATOM 6408 C C . PRO B 1 334 ? 4.336 33.375 6.289 1 98.25 334 PRO B C 1
ATOM 6410 O O . PRO B 1 334 ? 4.711 32.344 6.879 1 98.25 334 PRO B O 1
ATOM 6413 N N . LEU B 1 335 ? 3.617 33.375 5.16 1 98.38 335 LEU B N 1
ATOM 6414 C CA . LEU B 1 335 ? 3.549 32.156 4.363 1 98.38 335 LEU B CA 1
ATOM 6415 C C . LEU B 1 335 ? 4.926 31.781 3.822 1 98.38 335 LEU B C 1
ATOM 6417 O O . LEU B 1 335 ? 5.832 32.625 3.793 1 98.38 335 LEU B O 1
ATOM 6421 N N . ALA B 1 336 ? 5.102 30.594 3.369 1 98.06 336 ALA B N 1
ATOM 6422 C CA . ALA B 1 336 ? 6.402 29.953 3.189 1 98.06 336 ALA B CA 1
ATOM 6423 C C . ALA B 1 336 ? 7.105 30.484 1.943 1 98.06 336 ALA B C 1
ATOM 6425 O O . ALA B 1 336 ? 8.336 30.453 1.859 1 98.06 336 ALA B O 1
ATOM 6426 N N . SER B 1 337 ? 6.352 30.953 0.951 1 97.81 337 SER B N 1
ATOM 6427 C CA . SER B 1 337 ? 6.957 31.375 -0.31 1 97.81 337 SER B CA 1
ATOM 6428 C C . SER B 1 337 ? 6.082 32.375 -1.043 1 97.81 337 SER B C 1
ATOM 6430 O O . SER B 1 337 ? 4.914 32.562 -0.7 1 97.81 337 SER B O 1
ATOM 6432 N N . ALA B 1 338 ? 6.699 33 -2.053 1 97.44 338 ALA B N 1
ATOM 6433 C CA . ALA B 1 338 ? 5.961 33.938 -2.889 1 97.44 338 ALA B CA 1
ATOM 6434 C C . ALA B 1 338 ? 4.824 33.25 -3.629 1 97.44 338 ALA B C 1
ATOM 6436 O O . ALA B 1 338 ? 3.734 33.812 -3.773 1 97.44 338 ALA B O 1
ATOM 6437 N N . ALA B 1 339 ? 5.102 32.094 -4.09 1 97 339 ALA B N 1
ATOM 6438 C CA . ALA B 1 339 ? 4.086 31.328 -4.812 1 97 339 ALA B CA 1
ATOM 6439 C C . ALA B 1 339 ? 2.902 31 -3.908 1 97 339 ALA B C 1
ATOM 6441 O O . ALA B 1 339 ? 1.746 31.125 -4.32 1 97 339 ALA B O 1
ATOM 6442 N N . GLN B 1 340 ? 3.174 30.547 -2.703 1 97.88 340 GLN B N 1
ATOM 6443 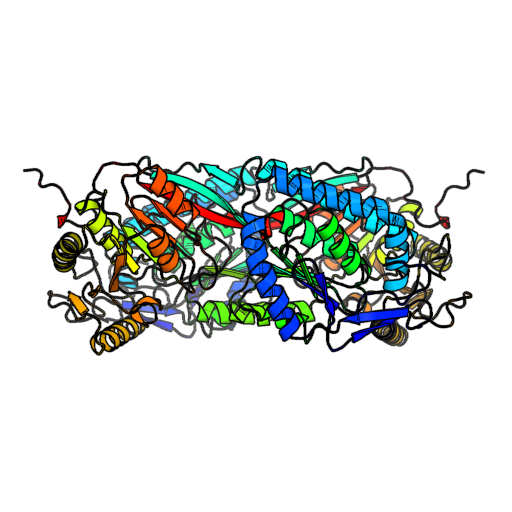C CA . GLN B 1 340 ? 2.117 30.219 -1.75 1 97.88 340 GLN B CA 1
ATOM 6444 C C . GLN B 1 340 ? 1.333 31.469 -1.353 1 97.88 340 GLN B C 1
ATOM 6446 O O . GLN B 1 340 ? 0.11 31.422 -1.21 1 97.88 340 GLN B O 1
ATOM 6451 N N . TYR B 1 341 ? 2.064 32.562 -1.155 1 98.06 341 TYR B N 1
ATOM 6452 C CA . TYR B 1 341 ? 1.427 33.844 -0.842 1 98.06 341 TYR B CA 1
ATOM 6453 C C . TYR B 1 341 ? 0.449 34.25 -1.939 1 98.06 341 TYR B C 1
ATOM 6455 O O . TYR B 1 341 ? -0.691 34.625 -1.656 1 98.06 341 TYR B O 1
ATOM 6463 N N . LYS B 1 342 ? 0.881 34.156 -3.133 1 98.06 342 LYS B N 1
ATOM 6464 C CA . LYS B 1 342 ? 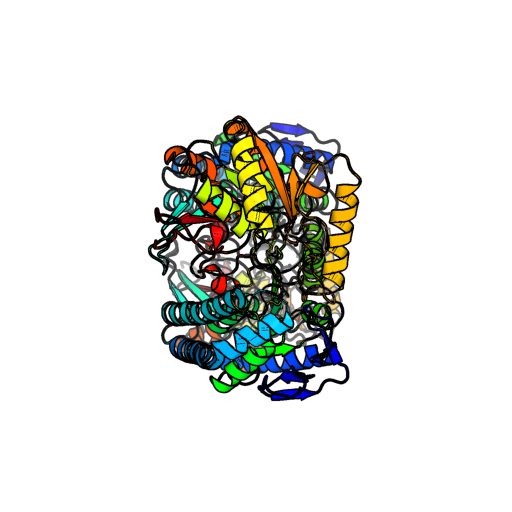0.04 34.531 -4.273 1 98.06 342 LYS B CA 1
ATOM 6465 C C . LYS B 1 342 ? -1.186 33.625 -4.355 1 98.06 342 LYS B C 1
ATOM 6467 O O . LYS B 1 342 ? -2.295 34.094 -4.617 1 98.06 342 LYS B O 1
ATOM 6472 N N . LYS B 1 343 ? -1.016 32.344 -4.121 1 97.69 343 LYS B N 1
ATOM 6473 C CA . LYS B 1 343 ? -2.109 31.391 -4.164 1 97.69 343 LYS B CA 1
ATOM 6474 C C . LYS B 1 343 ? -3.17 31.719 -3.115 1 97.69 343 LYS B C 1
ATOM 6476 O O . LYS B 1 343 ? -4.355 31.812 -3.432 1 97.69 343 LYS B O 1
ATOM 6481 N N . VAL B 1 344 ? -2.775 31.891 -1.888 1 98.44 344 VAL B N 1
ATOM 6482 C CA . VAL B 1 344 ? -3.689 32.094 -0.771 1 98.44 344 VAL B CA 1
ATOM 6483 C C . VAL B 1 344 ? -4.391 33.469 -0.928 1 98.44 344 VAL B C 1
ATOM 6485 O O . VAL B 1 344 ? -5.613 33.531 -0.792 1 98.44 344 VAL B O 1
ATOM 6488 N N . THR B 1 345 ? -3.605 34.5 -1.259 1 97.94 345 THR B N 1
ATOM 6489 C CA . THR B 1 345 ? -4.191 35.844 -1.368 1 97.94 345 THR B CA 1
ATOM 6490 C C . THR B 1 345 ? -5.152 35.906 -2.551 1 97.94 345 THR B C 1
ATOM 6492 O O . THR B 1 345 ? -6.176 36.594 -2.484 1 97.94 345 THR B O 1
ATOM 6495 N N . SER B 1 346 ? -4.785 35.219 -3.625 1 98.25 346 SER B N 1
ATOM 6496 C CA . SER B 1 346 ? -5.688 35.188 -4.77 1 98.25 346 SER B CA 1
ATOM 6497 C C . SER B 1 346 ? -7.012 34.5 -4.406 1 98.25 346 SER B C 1
ATOM 6499 O O . SER B 1 346 ? -8.078 35 -4.797 1 98.25 346 SER B O 1
ATOM 6501 N N . MET B 1 347 ? -6.988 33.469 -3.697 1 97.88 347 MET B N 1
ATOM 6502 C CA . MET B 1 347 ? -8.203 32.781 -3.277 1 97.88 347 MET B CA 1
ATOM 6503 C C . MET B 1 347 ? -9.016 33.625 -2.316 1 97.88 347 MET B C 1
ATOM 6505 O O . MET B 1 347 ? -10.234 33.75 -2.459 1 97.88 347 MET B O 1
ATOM 6509 N N . VAL B 1 348 ? -8.352 34.219 -1.347 1 98.31 348 VAL B N 1
ATOM 6510 C CA . VAL B 1 348 ? -9.023 35.062 -0.375 1 98.31 348 VAL B CA 1
ATOM 6511 C C . VAL B 1 348 ? -9.734 36.219 -1.098 1 98.31 348 VAL B C 1
ATOM 6513 O O . VAL B 1 348 ? -10.883 36.531 -0.794 1 98.31 348 VAL B O 1
ATOM 6516 N N . ASN B 1 349 ? -9.039 36.781 -2.051 1 98 349 ASN B N 1
ATOM 6517 C CA . ASN B 1 349 ? -9.617 37.875 -2.811 1 98 349 ASN B CA 1
ATOM 6518 C C . ASN B 1 349 ? -10.828 37.438 -3.623 1 98 349 ASN B C 1
ATOM 6520 O O . ASN B 1 349 ? -11.812 38.156 -3.734 1 98 349 ASN B O 1
ATOM 6524 N N . ARG B 1 350 ? -10.773 36.25 -4.199 1 97.88 350 ARG B N 1
ATOM 6525 C CA . ARG B 1 350 ? -11.922 35.719 -4.926 1 97.88 350 ARG B CA 1
ATOM 6526 C C . ARG B 1 350 ? -13.102 35.469 -3.99 1 97.88 350 ARG B C 1
ATOM 6528 O O . ARG B 1 350 ? -14.242 35.781 -4.344 1 97.88 350 ARG B O 1
ATOM 6535 N N . ILE B 1 351 ? -12.852 35 -2.805 1 97.69 351 ILE B N 1
ATOM 6536 C CA . ILE B 1 351 ? -13.914 34.75 -1.833 1 97.69 351 ILE B CA 1
ATOM 6537 C C . ILE B 1 351 ? -14.539 36.062 -1.397 1 97.69 351 ILE B C 1
ATOM 6539 O O . ILE B 1 351 ? -15.758 36.156 -1.298 1 97.69 351 ILE B O 1
ATOM 6543 N N . LYS B 1 352 ? -13.719 37.062 -1.192 1 97.19 352 LYS B N 1
ATOM 6544 C CA . LYS B 1 352 ? -14.195 38.375 -0.76 1 97.19 352 LYS B CA 1
ATOM 6545 C C . LYS B 1 352 ? -15.141 39 -1.791 1 97.19 352 LYS B C 1
ATOM 6547 O O . LYS B 1 352 ? -15.977 39.844 -1.452 1 97.19 352 LYS B O 1
ATOM 6552 N N . ARG B 1 353 ? -15 38.594 -2.992 1 96.62 353 ARG B N 1
ATOM 6553 C CA . ARG B 1 353 ? -15.828 39.156 -4.066 1 96.62 353 ARG B CA 1
ATOM 6554 C C . ARG B 1 353 ? -17.188 38.438 -4.121 1 96.62 353 ARG B C 1
ATOM 6556 O O . ARG B 1 353 ? -18.094 38.906 -4.809 1 96.62 353 ARG B O 1
ATOM 6563 N N . THR B 1 354 ? -17.297 37.438 -3.404 1 96.31 354 THR B N 1
ATOM 6564 C CA . THR B 1 354 ? -18.578 36.75 -3.303 1 96.31 354 THR B CA 1
ATOM 6565 C C . THR B 1 354 ? -19.422 37.344 -2.178 1 96.31 354 THR B C 1
ATOM 6567 O O . THR B 1 354 ? -19.031 38.344 -1.578 1 96.31 354 THR B O 1
ATOM 6570 N N . LYS B 1 355 ? -20.547 36.688 -1.871 1 95.94 355 LYS B N 1
ATOM 6571 C CA . LYS B 1 355 ? -21.438 37.188 -0.825 1 95.94 355 LYS B CA 1
ATOM 6572 C C . LYS B 1 355 ? -21.094 36.562 0.524 1 95.94 355 LYS B C 1
ATOM 6574 O O . LYS B 1 355 ? -21.828 36.75 1.499 1 95.94 355 LYS B O 1
ATOM 6579 N N . ILE B 1 356 ? -19.984 35.875 0.583 1 97.81 356 ILE B N 1
ATOM 6580 C CA . ILE B 1 356 ? -19.578 35.219 1.829 1 97.81 356 ILE B CA 1
ATOM 6581 C C . ILE B 1 356 ? -19.109 36.312 2.82 1 97.81 356 ILE B C 1
ATOM 6583 O O . ILE B 1 356 ? -18.344 37.188 2.465 1 97.81 356 ILE B O 1
ATOM 6587 N N . HIS B 1 357 ? -19.594 36.188 4.039 1 98.06 357 HIS B N 1
ATOM 6588 C CA . HIS B 1 357 ? -19.312 37.188 5.062 1 98.06 357 HIS B CA 1
ATOM 6589 C C . HIS B 1 357 ? -17.891 37.062 5.594 1 98.06 357 HIS B C 1
ATOM 6591 O O . HIS B 1 357 ? -17.5 36 6.07 1 98.06 357 HIS B O 1
ATOM 6597 N N . LEU B 1 358 ? -17.109 38.094 5.48 1 98.62 358 LEU B N 1
ATOM 6598 C CA . LEU B 1 358 ? -15.797 38.188 6.105 1 98.62 358 LEU B CA 1
ATOM 6599 C C . LEU B 1 358 ? -15.906 38.656 7.551 1 98.62 358 LEU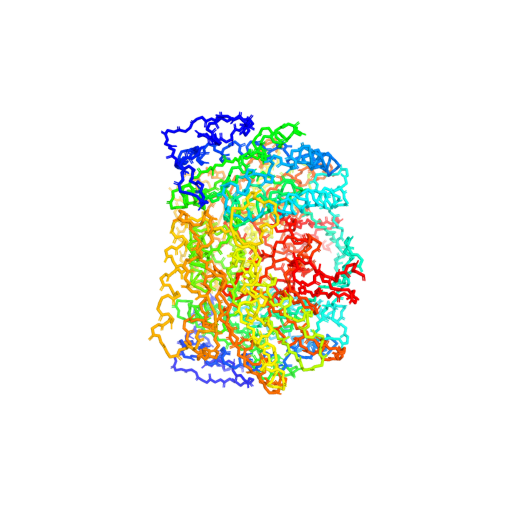 B C 1
ATOM 6601 O O . LEU B 1 358 ? -16.266 39.812 7.801 1 98.62 358 LEU B O 1
ATOM 6605 N N . LEU B 1 359 ? -15.664 37.844 8.5 1 98.75 359 LEU B N 1
ATOM 6606 C CA . LEU B 1 359 ? -15.734 38.188 9.914 1 98.75 359 LEU B CA 1
ATOM 6607 C C . LEU B 1 359 ? -14.555 39.062 10.32 1 98.75 359 LEU B C 1
ATOM 6609 O O . LEU B 1 359 ? -14.727 40.031 11.047 1 98.75 359 LEU B O 1
ATOM 6613 N N . THR B 1 360 ? -13.391 38.688 9.906 1 98.44 360 THR B N 1
ATOM 6614 C CA . THR B 1 360 ? -12.18 39.438 10.188 1 98.44 360 THR B CA 1
ATOM 6615 C C . THR B 1 360 ? -11.047 39.031 9.258 1 98.44 360 THR B C 1
ATOM 6617 O O . THR B 1 360 ? -11.109 37.969 8.625 1 98.44 360 THR B O 1
ATOM 6620 N N . GLY B 1 361 ? -10.016 39.875 9.07 1 98.12 361 GLY B N 1
ATOM 6621 C CA . GLY B 1 361 ? -8.789 39.562 8.359 1 98.12 361 GLY B CA 1
ATOM 6622 C C . GLY B 1 361 ? -8.906 39.75 6.855 1 98.12 361 GLY B C 1
ATOM 6623 O O . GLY B 1 361 ? -9.578 40.656 6.387 1 98.12 361 GLY B O 1
ATOM 6624 N N . GLY B 1 362 ? -8.086 38.969 6.074 1 96.69 362 GLY B N 1
ATOM 6625 C CA . GLY B 1 362 ? -8.125 38.938 4.621 1 96.69 362 GLY B CA 1
ATOM 6626 C C . GLY B 1 362 ? -7.172 39.938 3.984 1 96.69 362 GLY B C 1
ATOM 6627 O O . GLY B 1 362 ? -7.121 40.062 2.758 1 96.69 362 GLY B O 1
ATOM 6628 N N . ASN B 1 363 ? -6.453 40.594 4.805 1 96.38 363 ASN B N 1
ATOM 6629 C CA . ASN B 1 363 ? -5.543 41.594 4.297 1 96.38 363 ASN B CA 1
ATOM 6630 C C . ASN B 1 363 ? -4.121 41.406 4.809 1 96.38 363 ASN B C 1
ATOM 6632 O O . ASN B 1 363 ? -3.881 40.531 5.645 1 96.38 363 ASN B O 1
ATOM 6636 N N . ARG B 1 364 ? -3.184 42.094 4.211 1 95.94 364 ARG B N 1
ATOM 6637 C CA . ARG B 1 364 ? -1.848 42.156 4.797 1 95.94 364 ARG B CA 1
ATOM 6638 C C . ARG B 1 364 ? -1.881 42.844 6.168 1 95.94 364 ARG B C 1
ATOM 6640 O O . ARG B 1 364 ? -2.5 43.906 6.336 1 95.94 364 ARG B O 1
ATOM 6647 N N . PRO B 1 365 ? -1.242 42.25 7.113 1 95.81 365 PRO B N 1
ATOM 6648 C CA . PRO B 1 365 ? -1.232 42.875 8.438 1 95.81 365 PRO B CA 1
ATOM 6649 C C . PRO B 1 365 ? -0.534 44.25 8.43 1 95.81 365 PRO B C 1
ATOM 6651 O O . PRO B 1 365 ? 0.441 44.438 7.695 1 95.81 365 PRO B O 1
ATOM 6654 N N . ARG B 1 366 ? -0.945 45.125 9.289 1 89.75 366 ARG B N 1
ATOM 6655 C CA . ARG B 1 366 ? -0.372 46.438 9.406 1 89.75 366 ARG B CA 1
ATOM 6656 C C . ARG B 1 366 ? 0.767 46.469 10.414 1 89.75 366 ARG B C 1
ATOM 6658 O O . ARG B 1 366 ? 1.494 47.469 10.516 1 89.75 366 ARG B O 1
ATOM 6665 N N . ALA B 1 367 ? 0.906 45.438 11.086 1 85.5 367 ALA B N 1
ATOM 6666 C CA . ALA B 1 367 ? 1.942 45.344 12.109 1 85.5 367 ALA B CA 1
ATOM 6667 C C . ALA B 1 367 ? 3.318 45.656 11.523 1 85.5 367 ALA B C 1
ATOM 6669 O O . ALA B 1 367 ? 3.59 45.344 10.367 1 85.5 367 ALA B O 1
ATOM 6670 N N . ARG B 1 368 ? 4.172 46.219 12.344 1 83.12 368 ARG B N 1
ATOM 6671 C CA . ARG B 1 368 ? 5.539 46.531 11.938 1 83.12 368 ARG B CA 1
ATOM 6672 C C . ARG B 1 368 ? 6.305 45.281 11.57 1 83.12 368 ARG B C 1
ATOM 6674 O O . ARG B 1 368 ? 6.199 44.25 12.258 1 83.12 368 ARG B O 1
ATOM 6681 N N . GLY B 1 369 ? 6.992 45.344 10.539 1 84.94 369 GLY B N 1
ATOM 6682 C CA . GLY B 1 369 ? 7.801 44.219 10.117 1 84.94 369 GLY B CA 1
ATOM 6683 C C . GLY B 1 369 ? 7.113 43.344 9.078 1 84.94 369 GLY B C 1
ATOM 6684 O O . GLY B 1 369 ? 7.746 42.469 8.461 1 84.94 369 GLY B O 1
ATOM 6685 N N . CYS B 1 370 ? 5.883 43.594 8.93 1 89.81 370 CYS B N 1
ATOM 6686 C CA . CYS B 1 370 ? 5.133 42.781 7.98 1 89.81 370 CYS B CA 1
ATOM 6687 C C . CYS B 1 370 ? 4.984 43.5 6.641 1 89.81 370 CYS B C 1
ATOM 6689 O O . CYS B 1 370 ? 4.172 43.094 5.809 1 89.81 370 CYS B O 1
ATOM 6691 N N . GLU B 1 371 ? 5.75 44.562 6.516 1 89.12 371 GLU B N 1
ATOM 6692 C CA . GLU B 1 371 ? 5.621 45.406 5.32 1 89.12 371 GLU B CA 1
ATOM 6693 C C . GLU B 1 371 ? 6.148 44.688 4.086 1 89.12 371 GLU B C 1
ATOM 6695 O O . GLU B 1 371 ? 5.648 44.875 2.979 1 89.12 371 GLU B O 1
ATOM 6700 N N . LYS B 1 372 ? 7.164 44.031 4.422 1 88.62 372 LYS B N 1
ATOM 6701 C CA . LYS B 1 372 ? 7.77 43.188 3.395 1 88.62 372 LYS B CA 1
ATOM 6702 C C . LYS B 1 372 ? 7.477 41.719 3.656 1 88.62 372 LYS B C 1
ATOM 6704 O O . LYS B 1 372 ? 6.863 41.375 4.668 1 88.62 372 LYS B O 1
ATOM 6709 N N . GLY B 1 373 ? 7.391 40.875 2.762 1 94.62 373 GLY B N 1
ATOM 6710 C CA . GLY B 1 373 ? 7.254 39.438 2.941 1 94.62 373 GLY B CA 1
ATOM 6711 C C . GLY B 1 373 ? 5.887 38.906 2.547 1 94.62 373 GLY B C 1
ATOM 6712 O O . GLY B 1 373 ? 5.094 39.625 1.939 1 94.62 373 GLY B O 1
ATOM 6713 N N . PHE B 1 374 ? 5.68 37.688 3.029 1 97.94 374 PHE B N 1
ATOM 6714 C CA . PHE B 1 374 ? 4.5 37 2.525 1 97.94 374 PHE B CA 1
ATOM 6715 C C . PHE B 1 374 ? 3.459 36.844 3.623 1 97.94 374 PHE B C 1
ATOM 6717 O O . PHE B 1 374 ? 3.123 35.688 3.998 1 97.94 374 PHE B O 1
ATOM 6724 N N . TYR B 1 375 ? 2.932 38 4.125 1 97.94 375 TYR B N 1
ATOM 6725 C CA . TYR B 1 375 ? 2.055 38 5.289 1 97.94 375 TYR B CA 1
ATOM 6726 C C . TYR B 1 375 ? 0.595 38.125 4.871 1 97.94 375 TYR B C 1
ATOM 6728 O O . TYR B 1 375 ? 0.274 38.875 3.936 1 97.94 375 TYR B O 1
ATOM 6736 N N . ILE B 1 376 ? -0.243 37.469 5.566 1 97.88 376 ILE B N 1
ATOM 6737 C CA . ILE B 1 376 ? -1.69 37.656 5.504 1 97.88 376 ILE B CA 1
ATOM 6738 C C . ILE B 1 376 ? -2.285 37.5 6.906 1 97.88 376 ILE B C 1
ATOM 6740 O O . ILE B 1 376 ? -1.817 36.688 7.699 1 97.88 376 ILE B O 1
ATOM 6744 N N . GLU B 1 377 ? -3.256 38.25 7.238 1 97.81 377 GLU B N 1
ATOM 6745 C CA . GLU B 1 377 ? -3.928 38.25 8.531 1 97.81 377 GLU B CA 1
ATOM 6746 C C . GLU B 1 377 ? -4.688 36.938 8.734 1 97.81 377 GLU B C 1
ATOM 6748 O O . GLU B 1 377 ? -5.137 36.312 7.762 1 97.81 377 GLU B O 1
ATOM 6753 N N . PRO B 1 378 ? -4.777 36.469 10.078 1 98.25 378 PRO B N 1
ATOM 6754 C CA . PRO B 1 378 ? -5.785 35.438 10.297 1 98.25 378 PRO B CA 1
ATOM 6755 C C . PRO B 1 378 ? -7.152 35.812 9.734 1 98.25 378 PRO B C 1
ATOM 6757 O O . PRO B 1 378 ? -7.688 36.875 10.062 1 98.25 378 PRO B O 1
ATOM 6760 N N . THR B 1 379 ? -7.68 34.969 8.898 1 98.88 379 THR B N 1
ATOM 6761 C CA . THR B 1 379 ? -8.883 35.312 8.148 1 98.88 379 THR B CA 1
ATOM 6762 C C . THR B 1 379 ? -10.008 34.312 8.453 1 98.88 379 THR B C 1
ATOM 6764 O O . THR B 1 379 ? -9.797 33.094 8.445 1 98.88 379 THR B O 1
ATOM 6767 N N . VAL B 1 380 ? -11.188 34.844 8.781 1 98.88 380 VAL B N 1
ATOM 6768 C CA . VAL B 1 380 ? -12.344 34 9.094 1 98.88 380 VAL B CA 1
ATOM 6769 C C . VAL B 1 380 ? -13.523 34.406 8.211 1 98.88 380 VAL B C 1
ATOM 6771 O O . VAL B 1 380 ? -13.953 35.562 8.211 1 98.88 380 VAL B O 1
ATOM 6774 N N . PHE B 1 381 ? -13.984 33.5 7.441 1 98.88 381 PHE B N 1
ATOM 6775 C CA . PHE B 1 381 ? -15.219 33.656 6.676 1 98.88 381 PHE B CA 1
ATOM 6776 C C . PHE B 1 381 ? -16.375 32.906 7.355 1 98.88 381 PHE B C 1
ATOM 6778 O O . PHE B 1 381 ? -16.172 31.875 7.984 1 98.88 381 PHE B O 1
ATOM 6785 N N . VAL B 1 382 ? -17.578 33.438 7.219 1 98.69 382 VAL B N 1
ATOM 6786 C CA . VAL B 1 382 ? -18.734 32.875 7.902 1 98.69 382 VAL B CA 1
ATOM 6787 C C . VAL B 1 382 ? -19.812 32.5 6.879 1 98.69 382 VAL B C 1
ATOM 6789 O O . VAL B 1 382 ? -20.109 33.312 5.984 1 98.69 382 VAL B O 1
ATOM 6792 N N . ASP B 1 383 ? -20.266 31.281 6.949 1 98.06 383 ASP B N 1
ATOM 6793 C CA . ASP B 1 383 ? -21.422 30.719 6.234 1 98.06 383 ASP B CA 1
ATOM 6794 C C . ASP B 1 383 ? -21.141 30.641 4.734 1 98.06 383 ASP B C 1
ATOM 6796 O O . ASP B 1 383 ? -21.969 31.094 3.926 1 98.06 383 ASP B O 1
ATOM 6800 N N . PRO B 1 384 ? -20.016 30.203 4.371 1 98.31 384 PRO B N 1
ATOM 6801 C CA . PRO B 1 384 ? -19.891 29.891 2.945 1 98.31 384 PRO B CA 1
ATOM 6802 C C . PRO B 1 384 ? -20.844 28.797 2.482 1 98.31 384 PRO B C 1
ATOM 6804 O O . PRO B 1 384 ? -21.109 27.844 3.221 1 98.31 384 PRO B O 1
ATOM 6807 N N . PRO B 1 385 ? -21.359 28.953 1.236 1 98.12 385 PRO B N 1
ATOM 6808 C CA . PRO B 1 385 ? -22.125 27.828 0.696 1 98.12 385 PRO B CA 1
ATOM 6809 C C . PRO B 1 385 ? -21.344 26.516 0.693 1 98.12 385 PRO B C 1
ATOM 6811 O O . PRO B 1 385 ? -20.125 26.516 0.473 1 98.12 385 PRO B O 1
ATOM 6814 N N . LEU B 1 386 ? -22.031 25.406 0.873 1 97.94 386 LEU B N 1
ATOM 6815 C CA . LEU B 1 386 ? -21.406 24.109 1.026 1 97.94 386 LEU B CA 1
ATOM 6816 C C . LEU B 1 386 ? -20.688 23.688 -0.254 1 97.94 386 LEU B C 1
ATOM 6818 O O . LEU B 1 386 ? -19.812 22.812 -0.229 1 97.94 386 LEU B O 1
ATOM 6822 N N . ASP B 1 387 ? -20.969 24.25 -1.384 1 96.94 387 ASP B N 1
ATOM 6823 C CA . ASP B 1 387 ? -20.359 23.906 -2.66 1 96.94 387 ASP B CA 1
ATOM 6824 C C . ASP B 1 387 ? -19.344 24.953 -3.09 1 96.94 387 ASP B C 1
ATOM 6826 O O . ASP B 1 387 ? -18.797 24.875 -4.191 1 96.94 387 ASP B O 1
ATOM 6830 N N . SER B 1 388 ? -19.094 25.984 -2.264 1 97.81 388 SER B N 1
ATOM 6831 C CA . SER B 1 388 ? -18.172 27.062 -2.596 1 97.81 388 SER B CA 1
ATOM 6832 C C . SER B 1 388 ? -16.719 26.578 -2.568 1 97.81 388 SER B C 1
ATOM 6834 O O . SER B 1 388 ? -16.406 25.609 -1.874 1 97.81 388 SER B O 1
ATOM 6836 N N . GLU B 1 389 ? -15.883 27.266 -3.273 1 96.56 389 GLU B N 1
ATOM 6837 C CA . GLU B 1 389 ? -14.445 27.016 -3.275 1 96.56 389 GLU B CA 1
ATOM 6838 C C . GLU B 1 389 ? -13.859 27.156 -1.873 1 96.56 389 GLU B C 1
ATOM 6840 O O . GLU B 1 389 ? -13.016 26.344 -1.464 1 96.56 389 GLU B O 1
ATOM 6845 N N . ALA B 1 390 ? -14.359 28.094 -1.081 1 97.75 390 ALA B N 1
ATOM 6846 C CA . ALA B 1 390 ? -13.883 28.359 0.274 1 97.75 390 ALA B CA 1
ATOM 6847 C C . ALA B 1 390 ? -14.086 27.156 1.179 1 97.75 390 ALA B C 1
ATOM 6849 O O . ALA B 1 390 ? -13.273 26.891 2.066 1 97.75 390 ALA B O 1
ATOM 6850 N N . TRP B 1 391 ? -15.18 26.438 0.875 1 98.31 391 TRP B N 1
ATOM 6851 C CA . TRP B 1 391 ? -15.57 25.328 1.74 1 98.31 391 TRP B CA 1
ATOM 6852 C C . TRP B 1 391 ? -14.969 24.016 1.252 1 98.31 391 TRP B C 1
ATOM 6854 O O . TRP B 1 391 ? -14.656 23.141 2.055 1 98.31 391 TRP B O 1
ATOM 6864 N N . ARG B 1 392 ? -14.711 23.875 -0.026 1 97.75 392 ARG B N 1
ATOM 6865 C CA . ARG B 1 392 ? -14.398 22.578 -0.605 1 97.75 392 ARG B CA 1
ATOM 6866 C C . ARG B 1 392 ? -12.898 22.438 -0.869 1 97.75 392 ARG B C 1
ATOM 6868 O O . ARG B 1 392 ? -12.344 21.344 -0.765 1 97.75 392 ARG B O 1
ATOM 6875 N N . GLU B 1 393 ? -12.219 23.5 -1.143 1 97 393 GLU B N 1
ATOM 6876 C CA . GLU B 1 393 ? -10.836 23.422 -1.603 1 97 393 GLU B CA 1
ATOM 6877 C C . GLU B 1 393 ? -9.859 23.688 -0.465 1 97 393 GLU B C 1
ATOM 6879 O O . GLU B 1 393 ? -10.141 24.516 0.412 1 97 393 GLU B O 1
ATOM 6884 N N . GLU B 1 394 ? -8.766 23.016 -0.46 1 97.12 394 GLU B N 1
ATOM 6885 C CA . GLU B 1 394 ? -7.684 23.297 0.478 1 97.12 394 GLU B CA 1
ATOM 6886 C C . GLU B 1 394 ? -7.012 24.625 0.162 1 97.12 394 GLU B C 1
ATOM 6888 O O . GLU B 1 394 ? -6.438 24.797 -0.915 1 97.12 394 GLU B O 1
ATOM 6893 N N . ILE B 1 395 ? -7.043 25.516 1.073 1 96.56 395 ILE B N 1
ATOM 6894 C CA . ILE B 1 395 ? -6.469 26.844 0.874 1 96.56 395 ILE B CA 1
ATOM 6895 C C . ILE B 1 395 ? -5.008 26.844 1.315 1 96.56 395 ILE B C 1
ATOM 6897 O O . ILE B 1 395 ? -4.148 27.406 0.639 1 96.56 395 ILE B O 1
ATOM 6901 N N . PHE B 1 396 ? -4.719 26.156 2.404 1 97.94 396 PHE B N 1
ATOM 6902 C CA . PHE B 1 396 ? -3.373 25.984 2.939 1 97.94 396 PHE B CA 1
ATOM 6903 C C . PHE B 1 396 ? -2.756 27.312 3.326 1 97.94 396 PHE B C 1
ATOM 6905 O O . PHE B 1 396 ? -1.639 27.641 2.912 1 97.94 396 PHE B O 1
ATOM 6912 N N . GLY B 1 397 ? -3.426 28.141 4.031 1 98.5 397 GLY B N 1
ATOM 6913 C CA . GLY B 1 397 ? -3.145 29.406 4.68 1 98.5 397 GLY B CA 1
ATOM 6914 C C . GLY B 1 397 ? -4.016 29.672 5.895 1 98.5 397 GLY B C 1
ATOM 6915 O O . GLY B 1 397 ? -4.871 28.844 6.238 1 98.5 397 GLY B O 1
ATOM 6916 N N . PRO B 1 398 ? -3.758 30.75 6.602 1 98.69 398 PRO B N 1
ATOM 6917 C CA . PRO B 1 398 ? -4.508 31 7.832 1 98.69 398 PRO B CA 1
ATOM 6918 C C . PRO B 1 398 ? -5.918 31.516 7.57 1 98.69 398 PRO B C 1
ATOM 6920 O O . PRO B 1 398 ? -6.258 32.625 7.988 1 98.69 398 PRO B O 1
ATOM 6923 N N . VAL B 1 399 ? -6.719 30.688 6.926 1 98.88 399 VAL B N 1
ATOM 6924 C CA . VAL B 1 399 ? -8.078 31.031 6.516 1 98.88 399 VAL B CA 1
ATOM 6925 C C . VAL B 1 399 ? -9.055 29.984 7.059 1 98.88 399 VAL B C 1
ATOM 6927 O O . VAL B 1 399 ? -8.969 28.812 6.703 1 98.88 399 VAL B O 1
ATOM 6930 N N . MET B 1 400 ? -9.953 30.406 7.895 1 98.75 400 MET B N 1
ATOM 6931 C CA . MET B 1 400 ? -10.961 29.562 8.531 1 98.75 400 MET B CA 1
ATOM 6932 C C . MET B 1 400 ? -12.352 29.875 7.992 1 98.75 400 MET B C 1
ATOM 6934 O O . MET B 1 400 ? -12.688 31.031 7.75 1 98.75 400 MET B O 1
ATOM 6938 N N . CYS B 1 401 ? -13.148 28.875 7.797 1 98.88 401 CYS B N 1
ATOM 6939 C CA . CYS B 1 401 ? -14.562 29.016 7.465 1 98.88 401 CYS B CA 1
ATOM 6940 C C . CYS B 1 401 ? -15.445 28.453 8.578 1 98.88 401 CYS B C 1
ATOM 6942 O O . CYS B 1 401 ? -15.211 27.344 9.062 1 98.88 401 CYS B O 1
ATOM 6944 N N . VAL B 1 402 ? -16.438 29.219 8.984 1 98.88 402 VAL B N 1
ATOM 6945 C CA . VAL B 1 402 ? -17.312 28.797 10.078 1 98.88 402 VAL B CA 1
ATOM 6946 C C . VAL B 1 402 ? -18.75 28.672 9.57 1 98.88 402 VAL B C 1
ATOM 6948 O O . VAL B 1 402 ? -19.219 29.531 8.82 1 98.88 402 VAL B O 1
ATOM 6951 N N . ARG B 1 403 ? -19.344 27.625 9.898 1 98.69 403 ARG B N 1
ATOM 6952 C CA . ARG B 1 403 ? -20.766 27.406 9.688 1 98.69 403 ARG B CA 1
ATOM 6953 C C . ARG B 1 403 ? -21.422 26.844 10.945 1 98.69 403 ARG B C 1
ATOM 6955 O O . ARG B 1 403 ? -20.75 26.297 11.812 1 98.69 403 ARG B O 1
ATOM 6962 N N . SER B 1 404 ? -22.75 27.016 11.016 1 98.44 404 SER B N 1
ATOM 6963 C CA . SER B 1 404 ? -23.469 26.469 12.148 1 98.44 404 SER B CA 1
ATOM 6964 C C . SER B 1 404 ? -24.219 25.188 11.758 1 98.44 404 SER B C 1
ATOM 6966 O O . SER B 1 404 ? -24.375 24.891 10.57 1 98.44 404 SER B O 1
ATOM 6968 N N . PHE B 1 405 ? -24.609 24.406 12.703 1 98.62 405 PHE B N 1
ATOM 6969 C CA . PHE B 1 405 ? -25.438 23.203 12.539 1 98.62 405 PHE B CA 1
ATOM 6970 C C . PHE B 1 405 ? -26.422 23.078 13.695 1 98.62 405 PHE B C 1
ATOM 6972 O O . PHE B 1 405 ? -26.328 23.797 14.688 1 98.62 405 PHE B O 1
ATOM 6979 N N . ARG B 1 406 ? -27.391 22.141 13.539 1 98.44 406 ARG B N 1
ATOM 6980 C CA . ARG B 1 406 ? -28.438 22.016 14.547 1 98.44 406 ARG B CA 1
ATOM 6981 C C . ARG B 1 406 ? -28.438 20.625 15.172 1 98.44 406 ARG B C 1
ATOM 6983 O O . ARG B 1 406 ? -28.625 20.469 16.391 1 98.44 406 ARG B O 1
ATOM 6990 N N . THR B 1 407 ? -28.188 19.578 14.328 1 98.38 407 THR B N 1
ATOM 6991 C CA . THR B 1 407 ? -28.344 18.219 14.82 1 98.38 407 THR B CA 1
ATOM 6992 C C . THR B 1 407 ? -27.078 17.406 14.57 1 98.38 407 THR B C 1
ATOM 6994 O O . THR B 1 407 ? -26.234 17.797 13.758 1 98.38 407 THR B O 1
ATOM 6997 N N . GLU B 1 408 ? -26.906 16.297 15.312 1 98.25 408 GLU B N 1
ATOM 6998 C CA . GLU B 1 408 ? -25.797 15.383 15.109 1 98.25 408 GLU B CA 1
ATOM 6999 C C . GLU B 1 408 ? -25.797 14.828 13.688 1 98.25 408 GLU B C 1
ATOM 7001 O O . GLU B 1 408 ? -24.75 14.734 13.047 1 98.25 408 GLU B O 1
ATOM 7006 N N . GLU B 1 409 ? -26.984 14.453 13.18 1 98.19 409 GLU B N 1
ATOM 7007 C CA . GLU B 1 409 ? -27.109 13.891 11.836 1 98.19 409 GLU B CA 1
ATOM 7008 C C . GLU B 1 409 ? -26.641 14.883 10.773 1 98.19 409 GLU B C 1
ATOM 7010 O O . GLU B 1 409 ? -25.906 14.508 9.852 1 98.19 409 GLU B O 1
ATOM 7015 N N . GLU B 1 410 ? -27.062 16.078 10.961 1 98.44 410 GLU B N 1
ATOM 7016 C CA . GLU B 1 410 ? -26.703 17.125 10.016 1 98.44 410 GLU B CA 1
ATOM 7017 C C . GLU B 1 410 ? -25.203 17.359 9.992 1 98.44 410 GLU B C 1
ATOM 7019 O O . GLU B 1 410 ? -24.594 17.438 8.922 1 98.44 410 GLU B O 1
ATOM 7024 N N . VAL B 1 411 ? -24.547 17.484 11.148 1 98.62 411 VAL B N 1
ATOM 7025 C CA . VAL B 1 411 ? -23.141 17.875 11.219 1 98.62 411 VAL B CA 1
ATOM 7026 C C . VAL B 1 411 ? -22.266 16.719 10.734 1 98.62 411 VAL B C 1
ATOM 7028 O O . VAL B 1 411 ? -21.219 16.953 10.117 1 98.62 411 VAL B O 1
ATOM 7031 N N . ILE B 1 412 ? -22.703 15.5 10.984 1 98.69 412 ILE B N 1
ATOM 7032 C CA . ILE B 1 412 ? -21.969 14.336 10.477 1 98.69 412 ILE B CA 1
ATOM 7033 C C . ILE B 1 412 ? -22 14.344 8.953 1 98.69 412 ILE B C 1
ATOM 7035 O O . ILE B 1 412 ? -20.953 14.133 8.312 1 98.69 412 ILE B O 1
ATOM 7039 N N . ALA B 1 413 ? -23.141 14.602 8.367 1 98.44 413 ALA B N 1
ATOM 7040 C CA . ALA B 1 413 ? -23.281 14.641 6.914 1 98.44 413 ALA B CA 1
ATOM 7041 C C . ALA B 1 413 ? -22.391 15.719 6.305 1 98.44 413 ALA B C 1
ATOM 7043 O O . ALA B 1 413 ? -21.703 15.477 5.305 1 98.44 413 ALA B O 1
ATOM 7044 N N . ILE B 1 414 ? -22.375 16.891 6.875 1 98.56 414 ILE B N 1
ATOM 7045 C CA . ILE B 1 414 ? -21.578 18 6.363 1 98.56 414 ILE B CA 1
ATOM 7046 C C . ILE B 1 414 ? -20.094 17.703 6.516 1 98.56 414 ILE B C 1
ATOM 7048 O O . ILE B 1 414 ? -19.312 17.938 5.598 1 98.56 414 ILE B O 1
ATOM 7052 N N . THR B 1 415 ? -19.688 17.156 7.641 1 98.56 415 THR B N 1
ATOM 7053 C CA . THR B 1 415 ? -18.297 16.844 7.934 1 98.56 415 THR B CA 1
ATOM 7054 C C . THR B 1 415 ? -17.75 15.812 6.941 1 98.56 415 THR B C 1
ATOM 7056 O O . THR B 1 415 ? -16.625 15.945 6.461 1 98.56 415 THR B O 1
ATOM 7059 N N . ASN B 1 416 ? -18.547 14.859 6.586 1 98.06 416 ASN B N 1
ATOM 7060 C CA . ASN B 1 416 ? -18.109 13.758 5.738 1 98.06 416 ASN B CA 1
ATOM 7061 C C . ASN B 1 416 ? -18.188 14.125 4.258 1 98.06 416 ASN B C 1
ATOM 7063 O O . ASN B 1 416 ? -17.641 13.422 3.408 1 98.06 416 ASN B O 1
ATOM 7067 N N . ASP B 1 417 ? -18.906 15.219 3.977 1 97.75 417 ASP B N 1
ATOM 7068 C CA . ASP B 1 417 ? -19.062 15.641 2.588 1 97.75 417 ASP B CA 1
ATOM 7069 C C . ASP B 1 417 ? -17.844 16.438 2.117 1 97.75 417 ASP B C 1
ATOM 7071 O O . ASP B 1 417 ? -17.922 17.656 1.941 1 97.75 417 ASP B O 1
ATOM 7075 N N . SER B 1 418 ? -16.766 15.75 1.859 1 97 418 SER B N 1
ATOM 7076 C CA . SER B 1 418 ? -15.492 16.281 1.365 1 97 418 SER B CA 1
ATOM 7077 C C . SER B 1 418 ? -14.789 15.281 0.452 1 97 418 SER B C 1
ATOM 7079 O O . SER B 1 418 ? -14.898 14.07 0.649 1 97 418 SER B O 1
ATOM 7081 N N . GLU B 1 419 ? -14.102 15.789 -0.548 1 96.12 419 GLU B N 1
ATOM 7082 C CA . GLU B 1 419 ? -13.289 14.922 -1.39 1 96.12 419 GLU B CA 1
ATOM 7083 C C . GLU B 1 419 ? -12.055 14.422 -0.639 1 96.12 419 GLU B C 1
ATOM 7085 O O . GLU B 1 419 ? -11.406 13.469 -1.064 1 96.12 419 GLU B O 1
ATOM 7090 N N . TYR B 1 420 ? -11.727 15.133 0.435 1 97.62 420 TYR B N 1
ATOM 7091 C CA . TYR B 1 420 ? -10.625 14.758 1.311 1 97.62 420 TYR B CA 1
ATOM 7092 C C . TYR B 1 420 ? -11.133 13.961 2.512 1 97.62 420 TYR B C 1
ATOM 7094 O O . TYR B 1 420 ? -12.312 14.039 2.863 1 97.62 420 TYR B O 1
ATOM 7102 N N . ALA B 1 421 ? -10.281 13.148 3.109 1 98.06 421 ALA B N 1
ATOM 7103 C CA . ALA B 1 421 ? -10.609 12.391 4.316 1 98.06 421 ALA B CA 1
ATOM 7104 C C . ALA B 1 421 ? -9.391 12.25 5.223 1 98.06 421 ALA B C 1
ATOM 7106 O O . ALA B 1 421 ? -9.039 11.141 5.633 1 98.06 421 ALA B O 1
ATOM 7107 N N . LEU B 1 422 ? -8.812 13.375 5.598 1 98.56 422 LEU B N 1
ATOM 7108 C CA . LEU B 1 422 ? -7.602 13.344 6.406 1 98.56 422 LEU B CA 1
ATOM 7109 C C . LEU B 1 422 ? -7.941 13.328 7.895 1 98.56 422 LEU B C 1
ATOM 7111 O O . LEU B 1 422 ? -7.617 12.375 8.602 1 98.56 422 LEU B O 1
ATOM 7115 N N . ALA B 1 423 ? -8.719 14.414 8.328 1 98.81 423 ALA B N 1
ATOM 7116 C CA . ALA B 1 423 ? -8.922 14.516 9.773 1 98.81 423 ALA B CA 1
ATOM 7117 C C . ALA B 1 423 ? -10.25 15.188 10.094 1 98.81 423 ALA B C 1
ATOM 7119 O O . ALA B 1 423 ? -10.875 15.789 9.219 1 98.81 423 ALA B O 1
ATOM 7120 N N . ALA B 1 424 ? -10.68 15.07 11.312 1 98.88 424 ALA B N 1
ATOM 7121 C CA . ALA B 1 424 ? -11.805 15.789 11.914 1 98.88 424 ALA B CA 1
ATOM 7122 C C . ALA B 1 424 ? -11.656 15.852 13.43 1 98.88 424 ALA B C 1
ATOM 7124 O O . ALA B 1 424 ? -10.945 15.039 14.031 1 98.88 424 ALA B O 1
ATOM 7125 N N . ALA B 1 425 ? -12.312 16.781 14.031 1 98.94 425 ALA B N 1
ATOM 7126 C CA . ALA B 1 425 ? -12.266 16.953 15.477 1 98.94 425 ALA B CA 1
ATOM 7127 C C . ALA B 1 425 ? -13.656 17.266 16.047 1 98.94 425 ALA B C 1
ATOM 7129 O O . ALA B 1 425 ? -14.523 17.766 15.32 1 98.94 425 ALA B O 1
ATOM 7130 N N . VAL B 1 426 ? -13.805 16.953 17.344 1 98.94 426 VAL B N 1
ATOM 7131 C CA . VAL B 1 426 ? -15.07 17.25 18 1 98.94 426 VAL B CA 1
ATOM 7132 C C . VAL B 1 426 ? -14.812 17.766 19.422 1 98.94 426 VAL B C 1
ATOM 7134 O O . VAL B 1 426 ? -13.906 17.266 20.109 1 98.94 426 VAL B O 1
ATOM 7137 N N . ILE B 1 427 ? -15.555 18.75 19.812 1 98.88 427 ILE B N 1
ATOM 7138 C CA . ILE B 1 427 ? -15.539 19.281 21.172 1 98.88 427 ILE B CA 1
ATOM 7139 C C . ILE B 1 427 ? -16.953 19.219 21.766 1 98.88 427 ILE B C 1
ATOM 7141 O O . ILE B 1 427 ? -17.859 19.875 21.266 1 98.88 427 ILE B O 1
ATOM 7145 N N . THR B 1 428 ? -17.172 18.438 22.719 1 98.75 428 THR B N 1
ATOM 7146 C CA . THR B 1 428 ? -18.406 18.25 23.469 1 98.75 428 THR B CA 1
ATOM 7147 C C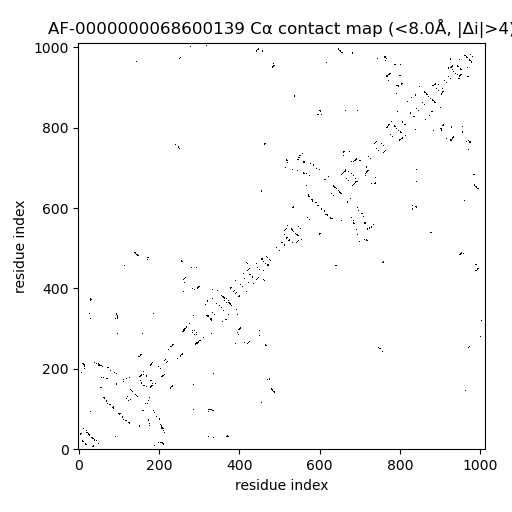 . THR B 1 428 ? -18.141 17.625 24.828 1 98.75 428 THR B C 1
ATOM 7149 O O . THR B 1 428 ? -17.266 16.75 24.953 1 98.75 428 THR B O 1
ATOM 7152 N N . ASP B 1 429 ? -18.828 17.969 25.844 1 97.81 429 ASP B N 1
ATOM 7153 C CA . ASP B 1 429 ? -18.641 17.406 27.172 1 97.81 429 ASP B CA 1
ATOM 7154 C C . ASP B 1 429 ? -19.453 16.125 27.328 1 97.81 429 ASP B C 1
ATOM 7156 O O . ASP B 1 429 ? -19.297 15.406 28.328 1 97.81 429 ASP B O 1
ATOM 7160 N N . ASP B 1 430 ? -20.25 15.797 26.359 1 98.25 430 ASP B N 1
ATOM 7161 C CA . ASP B 1 430 ? -20.984 14.547 26.344 1 98.25 430 ASP B CA 1
ATOM 7162 C C . ASP B 1 430 ? -20.109 13.391 25.875 1 98.25 430 ASP B C 1
ATOM 7164 O O . ASP B 1 430 ? -19.844 13.258 24.672 1 98.25 430 ASP B O 1
ATOM 7168 N N . VAL B 1 431 ? -19.781 12.516 26.812 1 97.75 431 VAL B N 1
ATOM 7169 C CA . VAL B 1 431 ? -18.828 11.438 26.547 1 97.75 431 VAL B CA 1
ATOM 7170 C C . VAL B 1 431 ? -19.391 10.484 25.5 1 97.75 431 VAL B C 1
ATOM 7172 O O . VAL B 1 431 ? -18.672 10.016 24.625 1 97.75 431 VAL B O 1
ATOM 7175 N N . ALA B 1 432 ? -20.656 10.211 25.594 1 98.31 432 ALA B N 1
ATOM 7176 C CA . ALA B 1 432 ? -21.297 9.328 24.625 1 98.31 432 ALA B CA 1
ATOM 7177 C C . ALA B 1 432 ? -21.266 9.945 23.219 1 98.31 432 ALA B C 1
ATOM 7179 O O . ALA B 1 432 ? -21.078 9.234 22.234 1 98.31 432 ALA B O 1
ATOM 7180 N N . ARG B 1 433 ? -21.453 11.25 23.109 1 98.5 433 ARG B N 1
ATOM 7181 C CA . ARG B 1 433 ? -21.422 11.953 21.844 1 98.5 433 ARG B CA 1
ATOM 7182 C C . ARG B 1 433 ? -20.016 11.938 21.234 1 98.5 433 ARG B C 1
ATOM 7184 O O . ARG B 1 433 ? -19.859 11.82 20.031 1 98.5 433 ARG B O 1
ATOM 7191 N N . ARG B 1 434 ? -18.984 12.117 22.109 1 98.44 434 ARG B N 1
ATOM 7192 C CA . ARG B 1 434 ? -17.609 12.016 21.625 1 98.44 434 ARG B CA 1
ATOM 7193 C C . ARG B 1 434 ? -17.406 10.727 20.844 1 98.44 434 ARG B C 1
ATOM 7195 O O . ARG B 1 434 ? -16.859 10.758 19.734 1 98.44 434 ARG B O 1
ATOM 7202 N N . GLU B 1 435 ? -17.938 9.68 21.375 1 97.62 435 GLU B N 1
ATOM 7203 C CA . GLU B 1 435 ? -17.75 8.367 20.766 1 97.62 435 GLU B CA 1
ATOM 7204 C C . GLU B 1 435 ? -18.562 8.234 19.484 1 97.62 435 GLU B C 1
ATOM 7206 O O . GLU B 1 435 ? -18.078 7.66 18.5 1 97.62 435 GLU B O 1
ATOM 7211 N N . ARG B 1 436 ? -19.828 8.758 19.5 1 98 436 ARG B N 1
ATOM 7212 C CA . ARG B 1 436 ? -20.656 8.703 18.297 1 98 436 ARG B CA 1
ATOM 7213 C C . ARG B 1 436 ? -20.016 9.492 17.156 1 98 436 ARG B C 1
ATOM 7215 O O . ARG B 1 436 ? -20 9.039 16.016 1 98 436 ARG B O 1
ATOM 7222 N N . MET B 1 437 ? -19.422 10.625 17.469 1 98.5 437 MET B N 1
ATOM 7223 C CA . MET B 1 437 ? -18.781 11.453 16.453 1 98.5 437 MET B CA 1
ATOM 7224 C C . MET B 1 437 ? -17.531 10.781 15.922 1 98.5 437 MET B C 1
ATOM 7226 O O . MET B 1 437 ? -17.312 10.711 14.711 1 98.5 437 MET B O 1
ATOM 7230 N N . ALA B 1 438 ? -16.719 10.273 16.828 1 97.81 438 ALA B N 1
ATOM 7231 C CA . ALA B 1 438 ? -15.484 9.609 16.438 1 97.81 438 ALA B CA 1
ATOM 7232 C C . ALA B 1 438 ? -15.766 8.445 15.492 1 97.81 438 ALA B C 1
ATOM 7234 O O . ALA B 1 438 ? -15.039 8.227 14.523 1 97.81 438 ALA B O 1
ATOM 7235 N N . SER B 1 439 ? -16.828 7.738 15.758 1 96.44 439 SER B N 1
ATOM 7236 C CA . SER B 1 439 ? -17.203 6.594 14.938 1 96.44 439 SER B CA 1
ATOM 7237 C C . SER B 1 439 ? -17.766 7.043 13.586 1 96.44 439 SER B C 1
ATOM 7239 O O . SER B 1 439 ? -17.594 6.355 12.578 1 96.44 439 SER B O 1
ATOM 7241 N N . ALA B 1 440 ? -18.438 8.148 13.617 1 97.5 440 ALA B N 1
ATOM 7242 C CA . ALA B 1 440 ? -19.172 8.578 12.438 1 97.5 440 ALA B CA 1
ATOM 7243 C C . ALA B 1 440 ? -18.266 9.312 11.453 1 97.5 440 ALA B C 1
ATOM 7245 O O . ALA B 1 440 ? -18.531 9.328 10.25 1 97.5 440 ALA B O 1
ATOM 7246 N N . PHE B 1 441 ? -17.219 9.977 11.938 1 98.44 441 PHE B N 1
ATOM 7247 C CA . PHE B 1 441 ? -16.328 10.711 11.047 1 98.44 441 PHE B CA 1
ATOM 7248 C C . PHE B 1 441 ? -15.602 9.758 10.109 1 98.44 441 PHE B C 1
ATOM 7250 O O . PHE B 1 441 ? -14.938 8.82 10.555 1 98.44 441 PHE B O 1
ATOM 7257 N N . ASP B 1 442 ? -15.742 9.984 8.82 1 97.25 442 ASP B N 1
ATOM 7258 C CA . ASP B 1 442 ? -15.117 9.164 7.785 1 97.25 442 ASP B CA 1
ATOM 7259 C C . ASP B 1 442 ? -13.758 9.734 7.379 1 97.25 442 ASP B C 1
ATOM 7261 O O . ASP B 1 442 ? -13.594 10.211 6.254 1 97.25 442 ASP B O 1
ATOM 7265 N N . VAL B 1 443 ? -12.773 9.703 8.297 1 98.5 443 VAL B N 1
ATOM 7266 C CA . VAL B 1 443 ? -11.445 10.289 8.125 1 98.5 443 VAL B CA 1
ATOM 7267 C C . VAL B 1 443 ? -10.391 9.375 8.75 1 98.5 443 VAL B C 1
ATOM 7269 O O . VAL B 1 443 ? -10.727 8.383 9.398 1 98.5 443 VAL B O 1
ATOM 7272 N N . GLY B 1 444 ? -9.141 9.711 8.508 1 98.44 444 GLY B N 1
ATOM 7273 C CA . GLY B 1 444 ? -8.055 8.906 9.039 1 98.44 444 GLY B CA 1
ATOM 7274 C C . GLY B 1 444 ? -7.613 9.328 10.43 1 98.44 444 GLY B C 1
ATOM 7275 O O . GLY B 1 444 ? -7.012 8.547 11.164 1 98.44 444 GLY B O 1
ATOM 7276 N N . ILE B 1 445 ? -7.918 10.57 10.836 1 98.81 445 ILE B N 1
ATOM 7277 C CA . ILE B 1 445 ? -7.504 11.133 12.117 1 98.81 445 ILE B CA 1
ATOM 7278 C C . ILE B 1 445 ? -8.695 11.797 12.797 1 98.81 445 ILE B C 1
ATOM 7280 O O . ILE B 1 445 ? -9.398 12.602 12.188 1 98.81 445 ILE B O 1
ATOM 7284 N N . VAL B 1 446 ? -8.906 11.445 14.047 1 98.94 446 VAL B N 1
ATOM 7285 C CA . VAL B 1 446 ? -9.969 12.07 14.82 1 98.94 446 VAL B CA 1
ATOM 7286 C C . VAL B 1 446 ? -9.398 12.633 16.125 1 98.94 446 VAL B C 1
ATOM 7288 O O . VAL B 1 446 ? -8.688 11.93 16.844 1 98.94 446 VAL B O 1
ATOM 7291 N N . TRP B 1 447 ? -9.711 13.836 16.391 1 98.94 447 TRP B N 1
ATOM 7292 C CA . TRP B 1 447 ? -9.375 14.477 17.656 1 98.94 447 TRP B CA 1
ATOM 7293 C C . TRP B 1 447 ? -10.633 14.719 18.484 1 98.94 447 TRP B C 1
ATOM 7295 O O . TRP B 1 447 ? -11.68 15.094 17.953 1 98.94 447 TRP B O 1
ATOM 7305 N N . ILE B 1 448 ? -10.516 14.43 19.75 1 98.88 448 ILE B N 1
ATOM 7306 C CA . ILE B 1 448 ? -11.578 14.688 20.719 1 98.88 448 ILE B CA 1
ATOM 7307 C C . ILE B 1 448 ? -11.117 15.727 21.734 1 98.88 448 ILE B C 1
ATOM 7309 O O . ILE B 1 448 ? -10.086 15.547 22.391 1 98.88 448 ILE B O 1
ATOM 7313 N N . GLN B 1 449 ? -11.789 16.828 21.859 1 98.56 449 GLN B N 1
ATOM 7314 C CA . GLN B 1 449 ? -11.539 17.922 22.797 1 98.56 449 GLN B CA 1
ATOM 7315 C C . GLN B 1 449 ? -10.25 18.656 22.453 1 98.56 449 GLN B C 1
ATOM 7317 O O . GLN B 1 449 ? -9.641 19.281 23.312 1 98.56 449 GLN B O 1
ATOM 7322 N N . CYS B 1 450 ? -9.828 18.516 21.266 1 98.19 450 CYS B N 1
ATOM 7323 C CA . CYS B 1 450 ? -8.648 19.188 20.734 1 98.19 450 CYS B CA 1
ATOM 7324 C C . CYS B 1 450 ? -8.594 19.109 19.219 1 98.19 450 CYS B C 1
ATOM 7326 O O . CYS B 1 450 ? -9.492 18.547 18.594 1 98.19 450 CYS B O 1
ATOM 7328 N N . SER B 1 451 ? -7.559 19.672 18.672 1 97.5 451 SER B N 1
ATOM 7329 C CA . SER B 1 451 ? -7.254 19.562 17.25 1 97.5 451 SER B CA 1
ATOM 7330 C C . SER B 1 451 ? -5.758 19.734 17 1 97.5 451 SER B C 1
ATOM 7332 O O . SER B 1 451 ? -5.121 20.625 17.547 1 97.5 451 SER B O 1
ATOM 7334 N N . GLN B 1 452 ? -5.164 18.734 16.094 1 96.94 452 GLN B N 1
ATOM 7335 C CA . GLN B 1 452 ? -3.838 18.875 15.516 1 96.94 452 GLN B CA 1
ATOM 7336 C C . GLN B 1 452 ? -2.807 18.047 16.266 1 96.94 452 GLN B C 1
ATOM 7338 O O . GLN B 1 452 ? -1.765 17.688 15.719 1 96.94 452 GLN B O 1
ATOM 7343 N N . PRO B 1 453 ? -2.891 17.812 17.703 1 97 453 PRO B N 1
ATOM 7344 C CA . PRO B 1 453 ? -1.82 17 18.281 1 97 453 PRO B CA 1
ATOM 7345 C C . PRO B 1 453 ? -1.505 15.75 17.469 1 97 453 PRO B C 1
ATOM 7347 O O . PRO B 1 453 ? -2.42 15.07 17 1 97 453 PRO B O 1
ATOM 7350 N N . ALA B 1 454 ? -0.246 15.578 17.25 1 97.38 454 ALA B N 1
ATOM 7351 C CA . ALA B 1 454 ? 0.281 14.461 16.469 1 97.38 454 ALA B CA 1
ATOM 7352 C C . ALA B 1 454 ? 1.321 13.68 17.266 1 97.38 454 ALA B C 1
ATOM 7354 O O . ALA B 1 454 ? 2.18 14.273 17.922 1 97.38 454 ALA B O 1
ATOM 7355 N N . PHE B 1 455 ? 1.217 12.438 17.281 1 98.44 455 PHE B N 1
ATOM 7356 C CA . PHE B 1 455 ? 2.141 11.578 18.016 1 98.44 455 PHE B CA 1
ATOM 7357 C C . PHE B 1 455 ? 2.793 10.562 17.078 1 98.44 455 PHE B C 1
ATOM 7359 O O . PHE B 1 455 ? 2.119 9.953 16.25 1 98.44 455 PHE B O 1
ATOM 7366 N N . THR B 1 456 ? 4.09 10.359 17.234 1 98.5 456 THR B N 1
ATOM 7367 C CA . THR B 1 456 ? 4.844 9.414 16.422 1 98.5 456 THR B CA 1
ATOM 7368 C C . THR B 1 456 ? 4.281 8 16.562 1 98.5 456 THR B C 1
ATOM 7370 O O . THR B 1 456 ? 4.387 7.188 15.648 1 98.5 456 THR B O 1
ATOM 7373 N N . GLN B 1 457 ? 3.66 7.727 17.656 1 98.56 457 GLN B N 1
ATOM 7374 C CA . GLN B 1 457 ? 3.191 6.395 18.031 1 98.56 457 GLN B CA 1
ATOM 7375 C C . GLN B 1 457 ? 1.929 6.02 17.266 1 98.56 457 GLN B C 1
ATOM 7377 O O . GLN B 1 457 ? 1.531 4.855 17.234 1 98.56 457 GLN B O 1
ATOM 7382 N N . LEU B 1 458 ? 1.285 6.957 16.625 1 98.62 458 LEU B N 1
ATOM 7383 C CA . LEU B 1 458 ? 0 6.746 15.969 1 98.62 458 LEU B CA 1
ATOM 7384 C C . LEU B 1 458 ? 0.125 6.938 14.461 1 98.62 458 LEU B C 1
ATOM 7386 O O . LEU B 1 458 ? 0.896 7.777 14 1 98.62 458 LEU B O 1
ATOM 7390 N N . PRO B 1 459 ? -0.666 6.211 13.703 1 98.25 459 PRO B N 1
ATOM 7391 C CA . PRO B 1 459 ? -0.598 6.359 12.25 1 98.25 459 PRO B CA 1
ATOM 7392 C C . PRO B 1 459 ? -1.103 7.715 11.766 1 98.25 459 PRO B C 1
ATOM 7394 O O . PRO B 1 459 ? -2.111 8.219 12.266 1 98.25 459 PRO B O 1
ATOM 7397 N N . TRP B 1 460 ? -0.382 8.273 10.789 1 98.5 460 TRP B N 1
ATOM 7398 C CA . TRP B 1 460 ? -0.759 9.562 10.219 1 98.5 460 TRP B CA 1
ATOM 7399 C C . TRP B 1 460 ? -1.138 9.414 8.75 1 98.5 460 TRP B C 1
ATOM 7401 O O . TRP B 1 460 ? -0.369 8.867 7.957 1 98.5 460 TRP B O 1
ATOM 7411 N N . GLY B 1 461 ? -2.279 9.867 8.383 1 97.69 461 GLY B N 1
ATOM 7412 C CA . GLY B 1 461 ? -2.736 9.844 7 1 97.69 461 GLY B CA 1
ATOM 7413 C C . GLY B 1 461 ? -4.23 9.633 6.867 1 97.69 461 GLY B C 1
ATOM 7414 O O . GLY B 1 461 ? -4.93 9.453 7.867 1 97.69 461 GLY B O 1
ATOM 7415 N N . GLY B 1 462 ? -4.727 9.727 5.676 1 97.38 462 GLY B N 1
ATOM 7416 C CA . GLY B 1 462 ? -6.156 9.625 5.426 1 97.38 462 GLY B CA 1
ATOM 7417 C C . GLY B 1 462 ? -6.492 8.75 4.234 1 97.38 462 GLY B C 1
ATOM 7418 O O . GLY B 1 462 ? -5.828 7.742 3.988 1 97.38 462 GLY B O 1
ATOM 7419 N N . ARG B 1 463 ? -7.68 9.078 3.656 1 96.5 463 ARG B N 1
ATOM 7420 C CA . ARG B 1 463 ? -8.219 8.359 2.504 1 96.5 463 ARG B CA 1
ATOM 7421 C C . ARG B 1 463 ? -8.656 9.328 1.412 1 96.5 463 ARG B C 1
ATOM 7423 O O . ARG B 1 463 ? -8.469 10.539 1.536 1 96.5 463 ARG B O 1
ATOM 7430 N N . ARG B 1 464 ? -9.234 8.773 0.358 1 96.81 464 ARG B N 1
ATOM 7431 C CA . ARG B 1 464 ? -9.711 9.578 -0.765 1 96.81 464 ARG B CA 1
ATOM 7432 C C . ARG B 1 464 ? -8.609 10.492 -1.296 1 96.81 464 ARG B C 1
ATOM 7434 O O . ARG B 1 464 ? -7.5 10.031 -1.577 1 96.81 464 ARG B O 1
ATOM 7441 N N . ARG B 1 465 ? -8.852 11.766 -1.453 1 97.06 465 ARG B N 1
ATOM 7442 C CA . ARG B 1 465 ? -7.859 12.688 -2.002 1 97.06 465 ARG B CA 1
ATOM 7443 C C . ARG B 1 465 ? -6.75 12.961 -0.991 1 97.06 465 ARG B C 1
ATOM 7445 O O . ARG B 1 465 ? -5.742 13.586 -1.323 1 97.06 465 ARG B O 1
ATOM 7452 N N . SER B 1 466 ? -6.902 12.461 0.228 1 98.44 466 SER B N 1
ATOM 7453 C CA . SER B 1 466 ? -5.859 12.625 1.235 1 98.44 466 SER B CA 1
ATOM 7454 C C . SER B 1 466 ? -4.805 11.531 1.124 1 98.44 466 SER B C 1
ATOM 7456 O O . SER B 1 466 ? -3.777 11.578 1.806 1 98.44 466 SER B O 1
ATOM 7458 N N . GLY B 1 467 ? -5.07 10.539 0.291 1 98 467 GLY B N 1
ATOM 7459 C CA . GLY B 1 467 ? -4.031 9.602 -0.099 1 98 467 GLY B CA 1
ATOM 7460 C C . GLY B 1 467 ? -4.094 8.289 0.658 1 98 467 GLY B C 1
ATOM 7461 O O . GLY B 1 467 ? -5.176 7.848 1.049 1 98 467 GLY B O 1
ATOM 7462 N N . PHE B 1 468 ? -2.98 7.547 0.666 1 97.94 468 PHE B N 1
ATOM 7463 C CA . PHE B 1 468 ? -2.854 6.25 1.315 1 97.94 468 PHE B CA 1
ATOM 7464 C C . PHE B 1 468 ? -1.4 5.965 1.676 1 97.94 468 PHE B C 1
ATOM 7466 O O . PHE B 1 468 ? -0.491 6.648 1.2 1 97.94 468 PHE B O 1
ATOM 7473 N N . GLY B 1 469 ? -1.193 4.906 2.574 1 96.81 469 GLY B N 1
ATOM 7474 C CA . GLY B 1 469 ? 0.14 4.617 3.076 1 96.81 469 GLY B CA 1
ATOM 7475 C C . GLY B 1 469 ? 0.515 5.449 4.289 1 96.81 469 GLY B C 1
ATOM 7476 O O . GLY B 1 469 ? 1.351 6.352 4.191 1 96.81 469 GLY B O 1
ATOM 7477 N N . ARG B 1 470 ? 0.107 5.082 5.41 1 97.62 470 ARG B N 1
ATOM 7478 C CA . ARG B 1 470 ? 0.206 5.844 6.648 1 97.62 470 ARG B CA 1
ATOM 7479 C C . ARG B 1 470 ? 1.663 6.059 7.047 1 97.62 470 ARG B C 1
ATOM 7481 O O . ARG B 1 470 ? 2.484 5.145 6.922 1 97.62 470 ARG B O 1
ATOM 7488 N N . ASP B 1 471 ? 1.956 7.219 7.441 1 98.25 471 ASP B N 1
ATOM 7489 C CA . ASP B 1 471 ? 3.211 7.516 8.125 1 98.25 471 ASP B CA 1
ATOM 7490 C C . ASP B 1 471 ? 3.09 7.273 9.625 1 98.25 471 ASP B C 1
ATOM 7492 O O . ASP B 1 471 ? 1.982 7.191 10.164 1 98.25 471 ASP B O 1
ATOM 7496 N N . LEU B 1 472 ? 4.219 7.07 10.281 1 98.62 472 LEU B N 1
ATOM 7497 C CA . LEU B 1 472 ? 4.379 7.02 11.734 1 98.62 472 LEU B CA 1
ATOM 7498 C C . LEU B 1 472 ? 3.818 5.719 12.297 1 98.62 472 LEU B C 1
ATOM 7500 O O . LEU B 1 472 ? 3.465 4.812 11.539 1 98.62 472 LEU B O 1
ATOM 7504 N N . GLY B 1 473 ? 3.896 5.555 13.586 1 98 473 GLY B N 1
ATOM 7505 C CA . GLY B 1 473 ? 3.463 4.328 14.242 1 98 473 GLY B CA 1
ATOM 7506 C C . GLY B 1 473 ? 4.172 3.094 13.719 1 98 473 GLY B C 1
ATOM 7507 O O . GLY B 1 473 ? 5.289 3.184 13.203 1 98 473 GLY B O 1
ATOM 7508 N N . VAL B 1 474 ? 3.535 1.999 13.828 1 96.56 474 VAL B N 1
ATOM 7509 C CA . VAL B 1 474 ? 4.082 0.736 13.344 1 96.56 474 VAL B CA 1
ATOM 7510 C C . VAL B 1 474 ? 4.145 0.75 11.82 1 96.56 474 VAL B C 1
ATOM 7512 O O . VAL B 1 474 ? 5.07 0.19 11.227 1 96.56 474 VAL B O 1
ATOM 7515 N N . ASN B 1 475 ? 3.225 1.472 11.195 1 94 475 ASN B N 1
ATOM 7516 C CA . ASN B 1 475 ? 3.131 1.586 9.75 1 94 475 ASN B CA 1
ATOM 7517 C C . ASN B 1 475 ? 4.379 2.236 9.156 1 94 475 ASN B C 1
ATOM 7519 O O . ASN B 1 475 ? 4.762 1.936 8.023 1 94 475 ASN B O 1
ATOM 7523 N N . GLY B 1 476 ? 4.941 3.121 9.945 1 96.06 476 GLY B N 1
ATOM 7524 C CA . GLY B 1 476 ? 6.105 3.838 9.453 1 96.06 476 GLY B CA 1
ATOM 7525 C C . GLY B 1 476 ? 7.242 2.92 9.047 1 96.06 476 GLY B C 1
ATOM 7526 O O . GLY B 1 476 ? 7.938 3.188 8.062 1 96.06 476 GLY B O 1
ATOM 7527 N N . MET B 1 477 ? 7.441 1.865 9.766 1 97.38 477 MET B N 1
ATOM 7528 C CA . MET B 1 477 ? 8.492 0.907 9.43 1 97.38 477 MET B CA 1
ATOM 7529 C C . MET B 1 477 ? 7.965 -0.171 8.492 1 97.38 477 MET B C 1
ATOM 7531 O O . MET B 1 477 ? 8.664 -0.591 7.566 1 97.38 477 MET B O 1
ATOM 7535 N N . ASP B 1 478 ? 6.738 -0.591 8.68 1 96.62 478 ASP B N 1
ATOM 7536 C CA . ASP B 1 478 ? 6.188 -1.727 7.949 1 96.62 478 ASP B CA 1
ATOM 7537 C C . ASP B 1 478 ? 6.184 -1.458 6.445 1 96.62 478 ASP B C 1
ATOM 7539 O O . ASP B 1 478 ? 6.449 -2.361 5.648 1 96.62 478 ASP B O 1
ATOM 7543 N N . LYS B 1 479 ? 5.902 -0.281 6.066 1 97.19 479 LYS B N 1
ATOM 7544 C CA . LYS B 1 479 ? 5.758 0.028 4.645 1 97.19 479 LYS B CA 1
ATOM 7545 C C . LYS B 1 479 ? 7.113 0.018 3.941 1 97.19 479 LYS B C 1
ATOM 7547 O O . LYS B 1 479 ? 7.18 0.058 2.711 1 97.19 479 LYS B O 1
ATOM 7552 N N . TYR B 1 480 ? 8.211 -0.081 4.738 1 98.56 480 TYR B N 1
ATOM 7553 C CA . TYR B 1 480 ? 9.547 -0.089 4.152 1 98.56 480 TYR B CA 1
ATOM 7554 C C . TYR B 1 480 ? 10.172 -1.475 4.246 1 98.56 480 TYR B C 1
ATOM 7556 O O . TYR B 1 480 ? 11.375 -1.636 4.02 1 98.56 480 TYR B O 1
ATOM 7564 N N . MET B 1 481 ? 9.359 -2.439 4.543 1 97.75 481 MET B N 1
ATOM 7565 C CA . MET B 1 481 ? 9.797 -3.83 4.578 1 97.75 481 MET B CA 1
ATOM 7566 C C . MET B 1 481 ? 8.992 -4.68 3.6 1 97.75 481 MET B C 1
ATOM 7568 O O . MET B 1 481 ? 7.875 -4.32 3.236 1 97.75 481 MET B O 1
ATOM 7572 N N . HIS B 1 482 ? 9.57 -5.73 3.135 1 95.5 482 HIS B N 1
ATOM 7573 C CA . HIS B 1 482 ? 8.828 -6.734 2.379 1 95.5 482 HIS B CA 1
ATOM 7574 C C . HIS B 1 482 ? 8.805 -8.07 3.109 1 95.5 482 HIS B C 1
ATOM 7576 O O . HIS B 1 482 ? 9.695 -8.359 3.914 1 95.5 482 HIS B O 1
ATOM 7582 N N . GLN B 1 483 ? 7.805 -8.789 2.871 1 97.31 483 GLN B N 1
ATOM 7583 C CA . GLN B 1 483 ? 7.613 -10.102 3.475 1 97.31 483 GLN B CA 1
ATOM 7584 C C . GLN B 1 483 ? 8.031 -11.219 2.516 1 97.31 483 GLN B C 1
ATOM 7586 O O . GLN B 1 483 ? 7.672 -11.188 1.336 1 97.31 483 GLN B O 1
ATOM 7591 N N . LYS B 1 484 ? 8.836 -12.094 2.986 1 98 484 LYS B N 1
ATOM 7592 C CA . LYS B 1 484 ? 9.234 -13.312 2.285 1 98 484 LYS B CA 1
ATOM 7593 C C . LYS B 1 484 ? 8.68 -14.555 2.982 1 98 484 LYS B C 1
ATOM 7595 O O . LYS B 1 484 ? 9.016 -14.82 4.141 1 98 484 LYS B O 1
ATOM 7600 N N . GLN B 1 485 ? 7.77 -15.289 2.35 1 98.56 485 GLN B N 1
ATOM 7601 C CA . GLN B 1 485 ? 7.375 -16.562 2.93 1 98.56 485 GLN B CA 1
ATOM 7602 C C . GLN B 1 485 ? 8.391 -17.656 2.592 1 98.56 485 GLN B C 1
ATOM 7604 O O . GLN B 1 485 ? 8.953 -17.672 1.495 1 98.56 485 GLN B O 1
ATOM 7609 N N . ILE B 1 486 ? 8.641 -18.5 3.48 1 98.75 486 ILE B N 1
ATOM 7610 C CA . ILE B 1 486 ? 9.516 -19.656 3.314 1 98.75 486 ILE B CA 1
ATOM 7611 C C . ILE B 1 486 ? 8.766 -20.922 3.719 1 98.75 486 ILE B C 1
ATOM 7613 O O . ILE B 1 486 ? 8.336 -21.062 4.867 1 98.75 486 ILE B O 1
ATOM 7617 N N . VAL B 1 487 ? 8.578 -21.828 2.803 1 98.81 487 VAL B N 1
ATOM 7618 C CA . VAL B 1 487 ? 7.906 -23.094 3.031 1 98.81 487 VAL B CA 1
ATOM 7619 C C . VAL B 1 487 ? 8.883 -24.25 2.77 1 98.81 487 VAL B C 1
ATOM 7621 O O . VAL B 1 487 ? 9.523 -24.297 1.722 1 98.81 487 VAL B O 1
ATOM 7624 N N . GLU B 1 488 ? 8.969 -25.141 3.662 1 98.56 488 GLU B N 1
ATOM 7625 C CA . GLU B 1 488 ? 9.859 -26.281 3.537 1 98.56 488 GLU B CA 1
ATOM 7626 C C . GLU B 1 488 ? 9.078 -27.594 3.582 1 98.56 488 GLU B C 1
ATOM 7628 O O . GLU B 1 488 ? 8.234 -27.781 4.457 1 98.56 488 GLU B O 1
ATOM 7633 N N . TYR B 1 489 ? 9.266 -28.391 2.559 1 98.31 489 TYR B N 1
ATOM 7634 C CA . TYR B 1 489 ? 8.773 -29.766 2.619 1 98.31 489 TYR B CA 1
ATOM 7635 C C . TYR B 1 489 ? 9.633 -30.609 3.559 1 98.31 489 TYR B C 1
ATOM 7637 O O . TYR B 1 489 ? 10.773 -30.938 3.234 1 98.31 489 TYR B O 1
ATOM 7645 N N . THR B 1 490 ? 9.094 -31 4.656 1 96.62 490 THR B N 1
ATOM 7646 C CA . THR B 1 490 ? 9.883 -31.625 5.719 1 96.62 490 THR B CA 1
ATOM 7647 C C . THR B 1 490 ? 9.727 -33.156 5.68 1 96.62 490 THR B C 1
ATOM 7649 O O . THR B 1 490 ? 10.43 -33.875 6.398 1 96.62 490 THR B O 1
ATOM 7652 N N . SER B 1 491 ? 8.844 -33.562 4.848 1 92.38 491 SER B N 1
ATOM 7653 C CA . SER B 1 491 ? 8.633 -35 4.738 1 92.38 491 SER B CA 1
ATOM 7654 C C . SER B 1 491 ? 9.711 -35.656 3.881 1 92.38 491 SER B C 1
ATOM 7656 O O . SER B 1 491 ? 10.211 -35.031 2.93 1 92.38 491 SER B O 1
ATOM 7658 N N . GLY B 1 492 ? 10.117 -36.781 4.203 1 88.88 492 GLY B N 1
ATOM 7659 C CA . GLY B 1 492 ? 11.039 -37.562 3.383 1 88.88 492 GLY B CA 1
ATOM 7660 C C . GLY B 1 492 ? 10.352 -38.312 2.268 1 88.88 492 GLY B C 1
ATOM 7661 O O . GLY B 1 492 ? 11.008 -38.875 1.378 1 88.88 492 GLY B O 1
ATOM 7662 N N . ALA B 1 493 ? 9.062 -38.188 2.139 1 90.19 493 ALA B N 1
ATOM 7663 C CA . ALA B 1 493 ? 8.281 -38.969 1.177 1 90.19 493 ALA B CA 1
ATOM 7664 C C . ALA B 1 493 ? 8.289 -38.312 -0.197 1 90.19 493 ALA B C 1
ATOM 7666 O O . ALA B 1 493 ? 8.469 -37.094 -0.304 1 90.19 493 ALA B O 1
ATOM 7667 N N . GLN B 1 494 ? 8.141 -39.125 -1.211 1 91.88 494 GLN B N 1
ATOM 7668 C CA . GLN B 1 494 ? 7.879 -38.625 -2.555 1 91.88 494 GLN B CA 1
ATOM 7669 C C . GLN B 1 494 ? 6.512 -37.969 -2.631 1 91.88 494 GLN B C 1
ATOM 7671 O O . GLN B 1 494 ? 5.555 -38.406 -1.995 1 91.88 494 GLN B O 1
ATOM 7676 N N . PHE B 1 495 ? 6.41 -36.906 -3.355 1 90.44 495 PHE B N 1
ATOM 7677 C CA . PHE B 1 495 ? 5.16 -36.156 -3.455 1 90.44 495 PHE B CA 1
ATOM 7678 C C . PHE B 1 495 ? 4.129 -36.938 -4.258 1 90.44 495 PHE B C 1
ATOM 7680 O O . PHE B 1 495 ? 2.941 -36.938 -3.926 1 90.44 495 PHE B O 1
ATOM 7687 N N . GLU B 1 496 ? 4.461 -37.625 -5.293 1 92.94 496 GLU B N 1
ATOM 7688 C CA . GLU B 1 496 ? 3.736 -38.625 -6.07 1 92.94 496 GLU B CA 1
ATOM 7689 C C . GLU B 1 496 ? 2.557 -38 -6.809 1 92.94 496 GLU B C 1
ATOM 7691 O O . GLU B 1 496 ? 1.479 -38.594 -6.879 1 92.94 496 GLU B O 1
ATOM 7696 N N . TRP B 1 497 ? 2.682 -36.781 -7.289 1 92.88 497 TRP B N 1
ATOM 7697 C CA . TRP B 1 497 ? 1.656 -36.219 -8.141 1 92.88 497 TRP B CA 1
ATOM 7698 C C . TRP B 1 497 ? 1.606 -36.906 -9.5 1 92.88 497 TRP B C 1
ATOM 7700 O O . TRP B 1 497 ? 0.525 -37.188 -10.023 1 92.88 497 TRP B O 1
ATOM 7710 N N . TYR B 1 498 ? 2.791 -37.188 -10.047 1 95.25 498 TYR B N 1
ATOM 7711 C CA . TYR B 1 498 ? 2.891 -37.875 -11.328 1 95.25 498 TYR B CA 1
ATOM 7712 C C . TYR B 1 498 ? 3.004 -39.375 -11.125 1 95.25 498 TYR B C 1
ATOM 7714 O O . TYR B 1 498 ? 3.734 -39.844 -10.242 1 95.25 498 TYR B O 1
ATOM 7722 N N . PRO B 1 499 ? 2.412 -40.156 -11.945 1 93.25 499 PRO B N 1
ATOM 7723 C CA . PRO B 1 499 ? 2.322 -41.625 -11.719 1 93.25 499 PRO B CA 1
ATOM 7724 C C . PRO B 1 499 ? 3.682 -42.312 -11.773 1 93.25 499 PRO B C 1
ATOM 7726 O O . PRO B 1 499 ? 3.889 -43.312 -11.102 1 93.25 499 PRO B O 1
ATOM 7729 N N . MET B 1 500 ? 4.551 -41.812 -12.57 1 90.94 500 MET B N 1
ATOM 7730 C CA . MET B 1 500 ? 5.828 -42.5 -12.742 1 90.94 500 MET B CA 1
ATOM 7731 C C . MET B 1 500 ? 6.672 -42.438 -11.477 1 90.94 500 MET B C 1
ATOM 7733 O O . MET B 1 500 ? 7.668 -43.156 -11.344 1 90.94 500 MET B O 1
ATOM 7737 N N . PHE B 1 501 ? 6.328 -41.594 -10.547 1 91.88 501 PHE B N 1
ATOM 7738 C CA . PHE B 1 501 ? 7.102 -41.469 -9.312 1 91.88 501 PHE B CA 1
ATOM 7739 C C . PHE B 1 501 ? 6.445 -42.25 -8.18 1 91.88 501 PHE B C 1
ATOM 7741 O O . PHE B 1 501 ? 6.957 -42.25 -7.059 1 91.88 501 PHE B O 1
ATOM 7748 N N . LYS B 1 502 ? 5.305 -42.812 -8.43 1 87.19 502 LYS B N 1
ATOM 7749 C CA . LYS B 1 502 ? 4.645 -43.625 -7.418 1 87.19 502 LYS B CA 1
ATOM 7750 C C . LYS B 1 502 ? 5.359 -44.969 -7.246 1 87.19 502 LYS B C 1
ATOM 7752 O O . LYS B 1 502 ? 5.785 -45.594 -8.227 1 87.19 502 LYS B O 1
ATOM 7757 N N . LYS B 1 503 ? 5.824 -45.406 -6.016 1 68.94 503 LYS B N 1
ATOM 7758 C CA . LYS B 1 503 ? 6.43 -46.688 -5.699 1 68.94 503 LYS B CA 1
ATOM 7759 C C . LYS B 1 503 ? 5.438 -47.812 -5.922 1 68.94 503 LYS B C 1
ATOM 7761 O O . LYS B 1 503 ? 4.266 -47.719 -5.555 1 68.94 503 LYS B O 1
ATOM 7766 N N . SER B 1 504 ? 5.789 -48.812 -6.977 1 51.06 504 SER B N 1
ATOM 7767 C CA . SER B 1 504 ? 5.027 -50.031 -7.234 1 51.06 504 SER B CA 1
ATOM 7768 C C . SER B 1 504 ? 4.801 -50.812 -5.953 1 51.06 504 SER B C 1
ATOM 7770 O O . SER B 1 504 ? 5.711 -50.938 -5.129 1 51.06 504 SER B O 1
ATOM 7772 N N . LYS B 1 505 ? 3.6 -50.719 -5.395 1 43.97 505 LYS B N 1
ATOM 7773 C CA . LYS B 1 505 ? 3.281 -51.75 -4.41 1 43.97 505 LYS B CA 1
ATOM 7774 C C . LYS B 1 505 ? 3.551 -53.156 -4.965 1 43.97 505 LYS B C 1
ATOM 7776 O O . LYS B 1 505 ? 2.717 -54.062 -4.832 1 43.97 505 LYS B O 1
ATOM 7781 N N . LEU B 1 506 ? 4.438 -53.344 -5.812 1 32.53 506 LEU B N 1
ATOM 7782 C CA . LEU B 1 506 ? 4.648 -54.781 -5.887 1 32.53 506 LEU B CA 1
ATOM 7783 C C . LEU B 1 506 ? 5.578 -55.25 -4.773 1 32.53 506 LEU B C 1
ATOM 7785 O O . LEU B 1 506 ? 6.562 -54.594 -4.453 1 32.53 506 LEU B O 1
#

pLDDT: mean 96.47, std 7.66, range [32.31, 98.94]

InterPro domains:
  IPR015590 Aldehyde dehydrogenase domain [PF00171] (22-486)
  IPR016160 Aldehyde dehydrogenase, cysteine active site [PS00070] (286-297)
  IPR016161 Aldehyde/histidinol dehydrogenase [SSF53720] (12-488)
  IPR016162 Aldehyde dehydrogenase, N-terminal [G3DSA:3.40.605.10] (26-484)
  IPR016163 Aldehyde dehydrogenase, C-terminal [G3DSA:3.40.309.10] (266-459)
  IPR029510 Aldehyde dehydrogenase, glutamic acid active site [PS00687] (258-265)